Protein AF-A0A0N4ZP34-F1 (afdb_monomer_lite)

Organism: Parastrongyloides trichosuri (NCBI:txid131310)

InterPro domains:
  IPR000299 FERM domain [PS50057] (231-521)
  IPR000798 Ezrin/radixin/moesin-like [PR00661] (243-262)
  IPR000798 Ezrin/radixin/moesin-like [PR00661] (295-314)
  IPR000798 Ezrin/radixin/moesin-like [PR00661] (339-360)
  IPR000798 Ezrin/radixin/moesin-like [PR00661] (385-402)
  IPR000798 Ezrin/radixin/moesin-like [PR00661] (435-455)
  IPR000798 Ezrin/radixin/moesin-like [PR00661] (510-529)
  IPR000798 Ezrin/radixin/moesin-like [PR00661] (731-752)
  IPR000798 Ezrin/radixin/moesin-like [PR00661] (753-774)
  IPR001611 Leucine-rich repeat [PF13855] (41-97)
  IPR003591 Leucine-rich repeat, typical subtype [SM00369] (123-146)
  IPR003591 Leucine-rich repeat, typical subtype [SM00369] (170-193)
  IPR008954 Moesin tail domain superfamily [G3DSA:6.10.360.10] (696-776)
  IPR008954 Moesin tail domain superfamily [SSF48678] (694-776)
  IPR011174 Ezrin/radixin/moesin [PTHR23281] (229-678)
  IPR011259 Ezrin/radixin/moesin, C-terminal [PF00769] (702-776)
  IPR011993 PH-like domain superfamily [G3DSA:2.30.29.30] (427-522)
  IPR014352 FERM/acyl-CoA-binding protein superfamily [G3DSA:1.20.80.10] (309-425)
  IPR018979 FERM, N-terminal [PF09379] (235-295)
  IPR018980 FERM, C-terminal PH-like domain [PF09380] (436-524)

Structure (mmCIF, N/CA/C/O backbone):
data_AF-A0A0N4ZP34-F1
#
_entry.id   AF-A0A0N4ZP34-F1
#
loop_
_atom_site.group_PDB
_atom_site.id
_atom_site.type_symbol
_atom_site.label_atom_id
_atom_site.label_alt_id
_atom_site.label_comp_id
_atom_site.label_asym_id
_atom_site.label_entity_id
_atom_site.label_seq_id
_atom_site.pdbx_PDB_ins_code
_atom_site.Cartn_x
_atom_site.Cartn_y
_atom_site.Cartn_z
_atom_site.occupancy
_atom_site.B_iso_or_equiv
_atom_site.auth_seq_id
_atom_site.auth_comp_id
_atom_site.auth_asym_id
_atom_site.auth_atom_id
_atom_site.pdbx_PDB_model_num
ATOM 1 N N . MET A 1 1 ? 36.256 -18.033 -16.340 1.00 43.75 1 MET A N 1
ATOM 2 C CA . MET A 1 1 ? 35.763 -16.642 -16.475 1.00 43.75 1 MET A CA 1
ATOM 3 C C . MET A 1 1 ? 36.385 -15.673 -15.454 1.00 43.75 1 MET A C 1
ATOM 5 O O . MET A 1 1 ? 36.532 -14.510 -15.788 1.00 43.75 1 MET A O 1
ATOM 9 N N . PHE A 1 2 ? 36.836 -16.120 -14.271 1.00 51.81 2 PHE A N 1
ATOM 10 C CA . PHE A 1 2 ? 37.372 -15.289 -13.163 1.00 51.81 2 PHE A CA 1
ATOM 11 C C . PHE A 1 2 ? 38.675 -14.479 -13.408 1.00 51.81 2 PHE A C 1
ATOM 13 O O . PHE A 1 2 ? 39.303 -14.020 -12.462 1.00 51.81 2 PHE A O 1
ATOM 20 N N . LEU A 1 3 ? 39.107 -14.274 -14.656 1.00 43.53 3 LEU A N 1
ATOM 21 C CA . LEU A 1 3 ? 40.429 -13.711 -14.981 1.00 43.53 3 LEU A CA 1
ATOM 22 C C . LEU A 1 3 ? 40.516 -12.171 -14.973 1.00 43.53 3 LEU A C 1
ATOM 24 O O . LEU A 1 3 ? 41.599 -11.633 -15.184 1.00 43.53 3 LEU A O 1
ATOM 28 N N . ALA A 1 4 ? 39.414 -11.458 -14.723 1.00 48.75 4 ALA A N 1
ATOM 29 C CA . ALA A 1 4 ? 39.388 -9.990 -14.731 1.00 48.75 4 ALA A CA 1
ATOM 30 C C . ALA A 1 4 ? 39.623 -9.344 -13.347 1.00 48.75 4 ALA A C 1
ATOM 32 O O . ALA A 1 4 ? 40.175 -8.248 -13.269 1.00 48.75 4 ALA A O 1
ATOM 33 N N . ALA A 1 5 ? 39.256 -10.013 -12.248 1.00 56.16 5 ALA A N 1
ATOM 34 C CA . ALA A 1 5 ? 39.312 -9.461 -10.889 1.00 56.16 5 ALA A CA 1
ATOM 35 C C . ALA A 1 5 ? 40.720 -9.552 -10.258 1.00 56.16 5 ALA A C 1
ATOM 37 O O . ALA A 1 5 ? 40.915 -10.116 -9.184 1.00 56.16 5 ALA A O 1
ATOM 38 N N . SER A 1 6 ? 41.737 -9.015 -10.938 1.00 65.12 6 SER A N 1
ATOM 39 C CA . SER A 1 6 ? 43.090 -8.951 -10.375 1.00 65.12 6 SER A CA 1
ATOM 40 C C . SER A 1 6 ? 43.169 -7.891 -9.263 1.00 65.12 6 SER A C 1
ATOM 42 O O . SER A 1 6 ? 42.786 -6.748 -9.518 1.00 65.12 6 SER A O 1
ATOM 44 N N . PRO A 1 7 ? 43.796 -8.171 -8.101 1.00 64.62 7 PRO A N 1
ATOM 45 C CA . PRO A 1 7 ? 44.137 -7.150 -7.102 1.00 64.62 7 PRO A CA 1
ATOM 46 C C . PRO A 1 7 ? 44.979 -5.975 -7.627 1.00 64.62 7 PRO A C 1
ATOM 48 O O . PRO A 1 7 ? 45.110 -4.969 -6.941 1.00 64.62 7 PRO A O 1
ATOM 51 N N . LYS A 1 8 ? 45.582 -6.083 -8.823 1.00 69.25 8 LYS A N 1
ATOM 52 C CA . LYS A 1 8 ? 46.238 -4.945 -9.493 1.00 69.25 8 LYS A CA 1
ATOM 53 C C . LYS A 1 8 ? 45.246 -3.961 -10.120 1.00 69.25 8 LYS A C 1
ATOM 55 O O . LYS A 1 8 ? 45.557 -2.781 -10.205 1.00 69.25 8 LYS A O 1
ATOM 60 N N . LEU A 1 9 ? 44.099 -4.456 -10.588 1.00 69.12 9 LEU A N 1
ATOM 61 C CA . LEU A 1 9 ? 43.016 -3.660 -11.172 1.00 69.12 9 LEU A CA 1
ATOM 62 C C . LEU A 1 9 ? 42.069 -3.132 -10.087 1.00 69.12 9 LEU A C 1
ATOM 64 O O . LEU A 1 9 ? 41.572 -2.018 -10.206 1.00 69.12 9 LEU A O 1
ATOM 68 N N . TYR A 1 10 ? 41.871 -3.906 -9.015 1.00 76.00 10 TYR A N 1
ATOM 69 C CA . TYR A 1 10 ? 40.943 -3.588 -7.926 1.00 76.00 10 TYR A CA 1
ATOM 70 C C . TYR A 1 10 ? 41.628 -3.667 -6.546 1.00 76.00 10 TYR A C 1
ATOM 72 O O . TYR A 1 10 ? 41.253 -4.488 -5.709 1.00 76.00 10 TYR A O 1
ATOM 80 N N . PRO A 1 11 ? 42.648 -2.829 -6.271 1.00 75.75 11 PRO A N 1
ATOM 81 C CA . PRO A 1 11 ? 43.475 -2.930 -5.064 1.00 75.75 11 PRO A CA 1
ATOM 82 C C . PRO A 1 11 ? 42.731 -2.650 -3.752 1.00 75.75 11 PRO A C 1
ATOM 84 O O . PRO A 1 11 ? 43.299 -2.895 -2.686 1.00 75.75 11 PRO A O 1
ATOM 87 N N . ASP A 1 12 ? 41.501 -2.136 -3.816 1.00 83.56 12 ASP A N 1
ATOM 88 C CA . ASP A 1 12 ? 40.641 -1.773 -2.683 1.00 83.56 12 ASP A CA 1
ATOM 89 C C . ASP A 1 12 ? 39.384 -2.650 -2.546 1.00 83.56 12 ASP A C 1
ATOM 91 O O . ASP A 1 12 ? 38.596 -2.422 -1.637 1.00 83.56 12 ASP A O 1
ATOM 95 N N . LEU A 1 13 ? 39.203 -3.671 -3.397 1.00 83.69 13 LEU A N 1
ATOM 96 C CA . LEU A 1 13 ? 38.041 -4.565 -3.327 1.00 83.69 13 LEU A CA 1
ATOM 97 C C . LEU A 1 13 ? 38.031 -5.360 -2.004 1.00 83.69 13 LEU A C 1
ATOM 99 O O . LEU A 1 13 ? 38.953 -6.135 -1.715 1.00 83.69 13 LEU A O 1
ATOM 103 N N . ASP A 1 14 ? 36.971 -5.156 -1.221 1.00 89.94 14 ASP A N 1
ATOM 104 C CA . ASP A 1 14 ? 36.703 -5.781 0.080 1.00 89.94 14 ASP A CA 1
ATOM 105 C C . ASP A 1 14 ? 35.583 -6.842 0.022 1.00 89.94 14 ASP A C 1
ATOM 107 O O . ASP A 1 14 ? 35.604 -7.818 0.772 1.00 89.94 14 ASP A O 1
ATOM 111 N N . THR A 1 15 ? 34.674 -6.701 -0.940 1.00 91.00 15 THR A N 1
ATOM 112 C CA . THR A 1 15 ? 33.437 -7.472 -1.079 1.00 91.00 15 THR A CA 1
ATOM 113 C C . THR A 1 15 ? 33.384 -8.129 -2.456 1.00 91.00 15 THR A C 1
ATOM 115 O O . THR A 1 15 ? 33.534 -7.455 -3.472 1.00 91.00 15 THR A O 1
ATOM 118 N N . MET A 1 16 ? 33.155 -9.442 -2.517 1.00 88.44 16 MET A N 1
ATOM 119 C CA . MET A 1 16 ? 32.970 -10.177 -3.773 1.00 88.44 16 MET A CA 1
ATOM 120 C C . MET A 1 16 ? 31.678 -10.988 -3.721 1.00 88.44 16 MET A C 1
ATOM 122 O O . MET A 1 16 ? 31.611 -12.019 -3.051 1.00 88.44 16 MET A O 1
ATOM 126 N N . GLU A 1 17 ? 30.671 -10.539 -4.467 1.00 90.69 17 GLU A N 1
ATOM 127 C CA . GLU A 1 17 ? 29.403 -11.246 -4.633 1.00 90.69 17 GLU A CA 1
ATOM 128 C C . GLU A 1 17 ? 29.284 -11.793 -6.053 1.00 90.69 17 GLU A C 1
ATOM 130 O O . GLU A 1 17 ? 29.385 -11.061 -7.037 1.00 90.69 17 GLU A O 1
ATOM 135 N N . ILE A 1 18 ? 29.097 -13.104 -6.159 1.00 87.06 18 ILE A N 1
ATOM 136 C CA . ILE A 1 18 ? 28.923 -13.822 -7.417 1.00 87.06 18 ILE A CA 1
ATOM 137 C C . ILE A 1 18 ? 27.814 -14.823 -7.141 1.00 87.06 18 ILE A C 1
ATOM 139 O O . ILE A 1 18 ? 28.070 -15.822 -6.485 1.00 87.06 18 ILE A O 1
ATOM 143 N N . THR A 1 19 ? 26.582 -14.562 -7.566 1.00 90.56 19 THR A N 1
ATOM 144 C CA . THR A 1 19 ? 25.428 -15.419 -7.244 1.00 90.56 19 THR A CA 1
ATOM 145 C C . THR A 1 19 ? 24.550 -15.655 -8.470 1.00 90.56 19 THR A C 1
ATOM 147 O O . THR A 1 19 ? 24.553 -14.856 -9.406 1.00 90.56 19 THR A O 1
ATOM 150 N N . GLY A 1 20 ? 23.836 -16.784 -8.501 1.00 86.56 20 GLY A N 1
ATOM 151 C CA . GLY A 1 20 ? 22.934 -17.147 -9.602 1.00 86.56 20 GLY A CA 1
ATOM 152 C C . GLY A 1 20 ? 23.622 -17.712 -10.853 1.00 86.56 20 GLY A C 1
ATOM 153 O O . GLY A 1 20 ? 23.055 -17.620 -11.939 1.00 86.56 20 GLY A O 1
ATOM 154 N N . ASN A 1 21 ? 24.836 -18.264 -10.736 1.00 88.88 21 ASN A N 1
ATOM 155 C CA . ASN A 1 21 ? 25.608 -18.791 -11.872 1.00 88.88 21 ASN A CA 1
ATOM 156 C C . ASN A 1 21 ? 25.681 -20.330 -11.851 1.00 88.88 21 ASN A C 1
ATOM 158 O O . ASN A 1 21 ? 25.075 -20.997 -11.022 1.00 88.88 21 ASN A O 1
ATOM 162 N N . ASN A 1 22 ? 26.458 -20.911 -12.766 1.00 86.75 22 ASN A N 1
ATOM 163 C CA . ASN A 1 22 ? 26.770 -22.341 -12.785 1.00 86.75 22 ASN A CA 1
ATOM 164 C C . ASN A 1 22 ? 28.296 -22.524 -12.726 1.00 86.75 22 ASN A C 1
ATOM 166 O O . ASN A 1 22 ? 28.954 -22.678 -13.754 1.00 86.75 22 ASN A O 1
ATOM 170 N N . ILE A 1 23 ? 28.864 -22.386 -11.523 1.00 86.12 23 ILE A N 1
ATOM 171 C CA . ILE A 1 23 ? 30.314 -22.433 -11.278 1.00 86.12 23 ILE A CA 1
ATOM 172 C C . ILE A 1 23 ? 30.816 -23.884 -11.237 1.00 86.12 23 ILE A C 1
ATOM 174 O O . ILE A 1 23 ? 31.867 -24.173 -11.805 1.00 86.12 23 ILE A O 1
ATOM 178 N N . GLY A 1 24 ? 30.063 -24.796 -10.612 1.00 86.56 24 GLY A N 1
ATOM 179 C CA . GLY A 1 24 ? 30.398 -26.222 -10.563 1.00 86.56 24 GLY A CA 1
ATOM 180 C C . GLY A 1 24 ? 31.524 -26.582 -9.583 1.00 86.56 24 GLY A C 1
ATOM 181 O O . GLY A 1 24 ? 31.517 -26.185 -8.419 1.00 86.56 24 GLY A O 1
ATOM 182 N N . ASP A 1 25 ? 32.472 -27.403 -10.028 1.00 87.12 25 ASP A N 1
ATOM 183 C CA . ASP A 1 25 ? 33.534 -27.956 -9.178 1.00 87.12 25 ASP A CA 1
ATOM 184 C C . ASP A 1 25 ? 34.662 -26.929 -8.950 1.00 87.12 25 ASP A C 1
ATOM 186 O O . ASP A 1 25 ? 35.302 -26.485 -9.904 1.00 87.12 25 ASP A O 1
ATOM 190 N N . LEU A 1 26 ? 34.925 -26.567 -7.686 1.00 86.00 26 LEU A N 1
ATOM 191 C CA . LEU A 1 26 ? 36.011 -25.657 -7.298 1.00 86.00 26 LEU A CA 1
ATOM 192 C C . LEU A 1 26 ? 37.247 -26.377 -6.727 1.00 86.00 26 LEU A C 1
ATOM 194 O O . LEU A 1 26 ? 38.179 -25.710 -6.270 1.00 86.00 26 LEU A O 1
ATOM 198 N N . SER A 1 27 ? 37.281 -27.713 -6.708 1.00 79.19 27 SER A N 1
ATOM 199 C CA . SER A 1 27 ? 38.282 -28.489 -5.958 1.00 79.19 27 SER A CA 1
ATOM 200 C C . SER A 1 27 ? 39.721 -28.324 -6.458 1.00 79.19 27 SER A C 1
ATOM 202 O O . SER A 1 27 ? 40.644 -28.250 -5.642 1.00 79.19 27 SER A O 1
ATOM 204 N N . GLU A 1 28 ? 39.911 -28.185 -7.771 1.00 71.25 28 GLU A N 1
ATOM 205 C CA . GLU A 1 28 ? 41.223 -27.963 -8.398 1.00 71.25 28 GLU A CA 1
ATOM 206 C C . GLU A 1 28 ? 41.508 -26.487 -8.727 1.00 71.25 28 GLU A C 1
ATOM 208 O O . GLU A 1 28 ? 42.633 -26.135 -9.082 1.00 71.25 28 GLU A O 1
ATOM 213 N N . THR A 1 29 ? 40.523 -25.595 -8.583 1.00 65.94 29 THR A N 1
ATOM 214 C CA . THR A 1 29 ? 40.664 -24.177 -8.940 1.00 65.94 29 THR A CA 1
ATOM 215 C C . THR A 1 29 ? 40.916 -23.304 -7.716 1.00 65.94 29 THR A C 1
ATOM 217 O O . THR A 1 29 ? 40.044 -23.154 -6.860 1.00 65.94 29 THR A O 1
ATOM 220 N N . SER A 1 30 ? 42.056 -22.613 -7.678 1.00 66.38 30 SER A N 1
ATOM 221 C CA . SER A 1 30 ? 42.115 -21.316 -6.996 1.00 66.38 30 SER A CA 1
ATOM 222 C C . SER A 1 30 ? 41.363 -20.297 -7.854 1.00 66.38 30 SER A C 1
ATOM 224 O O . SER A 1 30 ? 41.614 -20.216 -9.060 1.00 66.38 30 SER A O 1
ATOM 226 N N . PHE A 1 31 ? 40.490 -19.480 -7.252 1.00 64.75 31 PHE A N 1
ATOM 227 C CA . PHE A 1 31 ? 39.805 -18.387 -7.965 1.00 64.75 31 PHE A CA 1
ATOM 228 C C . PHE A 1 31 ? 40.791 -17.434 -8.679 1.00 64.75 31 PHE A C 1
ATOM 230 O O . PHE A 1 31 ? 40.413 -16.799 -9.662 1.00 64.75 31 PHE A O 1
ATOM 237 N N . PHE A 1 32 ? 42.060 -17.387 -8.240 1.00 61.97 32 PHE A N 1
ATOM 238 C CA . PHE A 1 32 ? 43.139 -16.573 -8.816 1.00 61.97 32 PHE A CA 1
ATOM 239 C C . PHE A 1 32 ? 44.441 -17.364 -9.055 1.00 61.97 32 PHE A C 1
ATOM 241 O O . PHE A 1 32 ? 45.529 -16.899 -8.713 1.00 61.97 32 PHE A O 1
ATOM 248 N N . ASP A 1 33 ? 44.366 -18.567 -9.635 1.00 52.56 33 ASP A N 1
ATOM 249 C CA . ASP A 1 33 ? 45.546 -19.441 -9.820 1.00 52.56 33 ASP A CA 1
ATOM 250 C C . ASP A 1 33 ? 46.677 -18.833 -10.688 1.00 52.56 33 ASP A C 1
ATOM 252 O O . ASP A 1 33 ? 47.825 -19.276 -10.656 1.00 52.56 33 ASP A O 1
ATOM 256 N N . GLN A 1 34 ? 46.403 -17.750 -11.425 1.00 55.19 34 GLN A N 1
ATOM 257 C CA . GLN A 1 34 ? 47.429 -17.016 -12.166 1.00 55.19 34 GLN A CA 1
ATOM 258 C C . GLN A 1 34 ? 48.348 -16.201 -11.234 1.00 55.19 34 GLN A C 1
ATOM 260 O O . GLN A 1 34 ? 48.063 -15.058 -10.876 1.00 55.19 34 GLN A O 1
ATOM 265 N N . ASN A 1 35 ? 49.529 -16.767 -10.958 1.00 57.03 35 ASN A N 1
ATOM 266 C CA . ASN A 1 35 ? 50.700 -16.133 -10.326 1.00 57.03 35 ASN A CA 1
ATOM 267 C C . ASN A 1 35 ? 50.653 -15.931 -8.798 1.00 57.03 35 ASN A C 1
ATOM 269 O O . ASN A 1 35 ? 51.283 -15.003 -8.291 1.00 57.03 35 ASN A O 1
ATOM 273 N N . ASN A 1 36 ? 49.978 -16.814 -8.048 1.00 60.75 36 ASN A N 1
ATOM 274 C CA . ASN A 1 36 ? 50.024 -16.831 -6.570 1.00 60.75 36 ASN A CA 1
ATOM 275 C C . ASN A 1 36 ? 49.513 -15.515 -5.925 1.00 60.75 36 ASN A C 1
ATOM 277 O O . ASN A 1 36 ? 49.939 -15.110 -4.840 1.00 60.75 36 ASN A O 1
ATOM 281 N N . ILE A 1 37 ? 48.618 -14.822 -6.636 1.00 67.75 37 ILE A N 1
ATOM 282 C CA . ILE A 1 37 ? 48.111 -13.492 -6.297 1.00 67.75 37 ILE A CA 1
ATOM 283 C C . ILE A 1 37 ? 47.004 -13.611 -5.234 1.00 67.75 37 ILE A C 1
ATOM 285 O O . ILE A 1 37 ? 46.112 -14.448 -5.351 1.00 67.75 37 ILE A O 1
ATOM 289 N N . ARG A 1 38 ? 47.047 -12.769 -4.188 1.00 76.19 38 ARG A N 1
ATOM 290 C CA . ARG A 1 38 ? 46.101 -12.812 -3.055 1.00 76.19 38 ARG A CA 1
ATOM 291 C C . ARG A 1 38 ? 45.375 -11.485 -2.849 1.00 76.19 38 ARG A C 1
ATOM 293 O O . ARG A 1 38 ? 46.015 -10.437 -2.772 1.00 76.19 38 ARG A O 1
ATOM 300 N N . HIS A 1 39 ? 44.058 -11.541 -2.673 1.00 78.38 39 HIS A N 1
ATOM 301 C CA . HIS A 1 39 ? 43.212 -10.389 -2.369 1.00 78.38 39 HIS A CA 1
ATOM 302 C C . HIS A 1 39 ? 43.225 -10.094 -0.860 1.00 78.38 39 HIS A C 1
ATOM 304 O O . HIS A 1 39 ? 42.305 -10.428 -0.120 1.00 78.38 39 HIS A O 1
ATOM 310 N N . ILE A 1 40 ? 44.310 -9.485 -0.370 1.00 82.19 40 ILE A N 1
ATOM 311 C CA . ILE A 1 40 ? 44.549 -9.282 1.075 1.00 82.19 40 ILE A CA 1
ATOM 312 C C . ILE A 1 40 ? 43.603 -8.280 1.764 1.00 82.19 40 ILE A C 1
ATOM 314 O O . ILE A 1 40 ? 43.702 -8.104 2.978 1.00 82.19 40 ILE A O 1
ATOM 318 N N . LYS A 1 41 ? 42.731 -7.598 1.015 1.00 85.19 41 LYS A N 1
ATOM 319 C CA . LYS A 1 41 ? 41.678 -6.720 1.553 1.00 85.19 41 LYS A CA 1
ATOM 320 C C . LYS A 1 41 ? 40.278 -7.335 1.506 1.00 85.19 41 LYS A C 1
ATOM 322 O O . LYS A 1 41 ? 39.380 -6.753 2.091 1.00 85.19 41 LYS A O 1
ATOM 327 N N . LEU A 1 42 ? 40.098 -8.486 0.850 1.00 88.25 42 LEU A N 1
ATOM 328 C CA . LEU A 1 42 ? 38.776 -9.087 0.709 1.00 88.25 42 LEU A CA 1
ATOM 329 C C . LEU A 1 42 ? 38.324 -9.710 2.037 1.00 88.25 42 LEU A C 1
ATOM 331 O O . LEU A 1 42 ? 38.981 -10.626 2.539 1.00 88.25 42 LEU A O 1
ATOM 335 N N . THR A 1 43 ? 37.224 -9.199 2.584 1.00 93.31 43 THR A N 1
ATOM 336 C CA . THR A 1 43 ? 36.616 -9.596 3.861 1.00 93.31 43 THR A CA 1
ATOM 337 C C . THR A 1 43 ? 35.274 -10.300 3.671 1.00 93.31 43 THR A C 1
ATOM 339 O O . THR A 1 43 ? 34.954 -11.170 4.478 1.00 93.31 43 THR A O 1
ATOM 342 N N . LEU A 1 44 ? 34.512 -10.010 2.610 1.00 94.69 44 LEU A N 1
ATOM 343 C CA . LEU A 1 44 ? 33.248 -10.693 2.310 1.00 94.69 44 LEU A CA 1
ATOM 344 C C . LEU A 1 44 ? 33.322 -11.436 0.975 1.00 94.69 44 LEU A C 1
ATOM 346 O O . LEU A 1 44 ? 33.650 -10.859 -0.061 1.00 94.69 44 LEU A O 1
ATOM 350 N N . VAL A 1 45 ? 32.972 -12.722 1.004 1.00 92.31 45 VAL A N 1
ATOM 351 C CA . VAL A 1 45 ? 32.797 -13.569 -0.179 1.00 92.31 45 VAL A CA 1
ATOM 352 C C . VAL A 1 45 ? 31.409 -14.199 -0.135 1.00 92.31 45 VAL A C 1
ATOM 354 O O . VAL A 1 45 ? 31.111 -15.010 0.740 1.00 92.31 45 VAL A O 1
ATOM 357 N N . ASN A 1 46 ? 30.570 -13.865 -1.109 1.00 93.75 46 ASN A N 1
ATOM 358 C CA . ASN A 1 46 ? 29.267 -14.484 -1.306 1.00 93.75 46 ASN A CA 1
ATOM 359 C C . ASN A 1 46 ? 29.263 -15.227 -2.643 1.00 93.75 46 ASN A C 1
ATOM 361 O O . ASN A 1 46 ? 29.244 -14.605 -3.704 1.00 93.75 46 ASN A O 1
ATOM 365 N N . ILE A 1 47 ? 29.302 -16.559 -2.578 1.00 92.19 47 ILE A N 1
ATOM 366 C CA . ILE A 1 47 ? 29.218 -17.453 -3.741 1.00 92.19 47 ILE A CA 1
ATOM 367 C C . ILE A 1 47 ? 28.009 -18.396 -3.635 1.00 92.19 47 ILE A C 1
ATOM 369 O O . ILE A 1 47 ? 28.045 -19.559 -4.051 1.00 92.19 47 ILE A O 1
ATOM 373 N N . SER A 1 48 ? 26.914 -17.870 -3.093 1.00 94.69 48 SER A N 1
ATOM 374 C CA . SER A 1 48 ? 25.622 -18.552 -3.002 1.00 94.69 48 SER A CA 1
ATOM 375 C C . SER A 1 48 ? 24.966 -18.783 -4.372 1.00 94.69 48 SER A C 1
ATOM 377 O O . SER A 1 48 ? 25.182 -18.013 -5.306 1.00 94.69 48 SER A O 1
ATOM 379 N N . SER A 1 49 ? 24.106 -19.797 -4.489 1.00 94.75 49 SER A N 1
ATOM 380 C CA . SER A 1 49 ? 23.298 -20.061 -5.694 1.00 94.75 49 SER A CA 1
ATOM 381 C C . SER A 1 49 ? 24.137 -20.253 -6.965 1.00 94.75 49 SER A C 1
ATOM 383 O O . SER A 1 49 ? 23.867 -19.618 -7.981 1.00 94.75 49 SER A O 1
ATOM 385 N N . ASN A 1 50 ? 25.185 -21.083 -6.911 1.00 92.06 50 ASN A N 1
ATOM 386 C CA . ASN A 1 50 ? 26.147 -21.249 -8.011 1.00 92.06 50 ASN A CA 1
ATOM 387 C C . ASN A 1 50 ? 26.343 -22.695 -8.495 1.00 92.06 50 ASN A C 1
ATOM 389 O O . ASN A 1 50 ? 27.286 -22.964 -9.247 1.00 92.06 50 ASN A O 1
ATOM 393 N N . HIS A 1 51 ? 25.509 -23.634 -8.038 1.00 92.50 51 HIS A N 1
ATOM 394 C CA . HIS A 1 51 ? 25.677 -25.075 -8.269 1.00 92.50 51 HIS A CA 1
ATOM 395 C C . HIS A 1 51 ? 27.089 -25.582 -7.914 1.00 92.50 51 HIS A C 1
ATOM 397 O O . HIS A 1 51 ? 27.648 -26.430 -8.608 1.00 92.50 51 HIS A O 1
ATOM 403 N N . ILE A 1 52 ? 27.701 -25.046 -6.848 1.00 93.19 52 ILE A N 1
ATOM 404 C CA . ILE A 1 52 ? 29.037 -25.477 -6.421 1.00 93.19 52 ILE A CA 1
ATOM 405 C C . ILE A 1 52 ? 28.961 -26.921 -5.931 1.00 93.19 52 ILE A C 1
ATOM 407 O O . ILE A 1 52 ? 28.199 -27.211 -5.009 1.00 93.19 52 ILE A O 1
ATOM 411 N N . THR A 1 53 ? 29.755 -27.811 -6.530 1.00 93.69 53 THR A N 1
ATOM 412 C CA . THR A 1 53 ? 29.727 -29.254 -6.236 1.00 93.69 53 THR A CA 1
ATOM 413 C C . THR A 1 53 ? 30.873 -29.726 -5.348 1.00 93.69 53 THR A C 1
ATOM 415 O O . THR A 1 53 ? 30.721 -30.726 -4.651 1.00 93.69 53 THR A O 1
ATOM 418 N N . ALA A 1 54 ? 32.005 -29.022 -5.305 1.00 91.75 54 ALA A N 1
ATOM 419 C CA . ALA A 1 54 ? 33.100 -29.356 -4.397 1.00 91.75 54 ALA A CA 1
ATOM 420 C C . ALA A 1 54 ? 33.956 -28.139 -4.036 1.00 91.75 54 ALA A C 1
ATOM 422 O O . ALA A 1 54 ? 34.061 -27.205 -4.827 1.00 91.75 54 ALA A O 1
ATOM 423 N N . ILE A 1 55 ? 34.595 -28.171 -2.860 1.00 90.06 55 ILE A N 1
ATOM 424 C CA . ILE A 1 55 ? 35.513 -27.124 -2.367 1.00 90.06 55 ILE A CA 1
ATOM 425 C C . ILE A 1 55 ? 36.860 -27.760 -2.015 1.00 90.06 55 ILE A C 1
ATOM 427 O O . ILE A 1 55 ? 36.921 -28.700 -1.227 1.00 90.06 55 ILE A O 1
ATOM 431 N N . GLY A 1 56 ? 37.956 -27.260 -2.581 1.00 84.94 56 GLY A N 1
ATOM 432 C CA . GLY A 1 56 ? 39.297 -27.818 -2.411 1.00 84.94 56 GLY A CA 1
ATOM 433 C C . GLY A 1 56 ? 40.206 -26.995 -1.502 1.00 84.94 56 GLY A C 1
ATOM 434 O O . GLY A 1 56 ? 39.960 -25.827 -1.214 1.00 84.94 56 GLY A O 1
ATOM 435 N N . HIS A 1 57 ? 41.337 -27.593 -1.120 1.00 81.69 57 HIS A N 1
ATOM 436 C CA . HIS A 1 57 ? 42.369 -26.950 -0.295 1.00 81.69 57 HIS A CA 1
ATOM 437 C C . HIS A 1 57 ? 42.966 -25.673 -0.921 1.00 81.69 57 HIS A C 1
ATOM 439 O O . HIS A 1 57 ? 43.496 -24.822 -0.210 1.00 81.69 57 HIS A O 1
ATOM 445 N N . LYS A 1 58 ? 42.890 -25.527 -2.255 1.00 76.62 58 LYS A N 1
ATOM 446 C CA . LYS A 1 58 ? 43.370 -24.341 -2.987 1.00 76.62 58 LYS A CA 1
ATOM 447 C C . LYS A 1 58 ? 42.323 -23.247 -3.154 1.00 76.62 58 LYS A C 1
ATOM 449 O O . LYS A 1 58 ? 42.708 -22.098 -3.368 1.00 76.62 58 LYS A O 1
ATOM 454 N N . THR A 1 59 ? 41.035 -23.581 -3.059 1.00 77.44 59 THR A N 1
ATOM 455 C CA . THR A 1 59 ? 39.928 -22.714 -3.484 1.00 77.44 59 THR A CA 1
ATOM 456 C C . THR A 1 59 ? 39.992 -21.336 -2.830 1.00 77.44 59 THR A C 1
ATOM 458 O O . THR A 1 59 ? 39.846 -20.324 -3.511 1.00 77.44 59 THR A O 1
ATOM 461 N N . LEU A 1 60 ? 40.300 -21.282 -1.531 1.00 80.31 60 LEU A N 1
ATOM 462 C CA . LEU A 1 60 ? 40.294 -20.042 -0.751 1.00 80.31 60 LEU A CA 1
ATOM 463 C C . LEU A 1 60 ? 41.690 -19.468 -0.448 1.00 80.31 60 LEU A C 1
ATOM 465 O O . LEU A 1 60 ? 41.795 -18.456 0.243 1.00 80.31 60 LEU A O 1
ATOM 469 N N . ILE A 1 61 ? 42.778 -20.041 -0.983 1.00 80.44 61 ILE A N 1
ATOM 470 C CA . ILE A 1 61 ? 44.149 -19.526 -0.754 1.00 80.44 61 ILE A CA 1
ATOM 471 C C . ILE A 1 61 ? 44.306 -18.081 -1.266 1.00 80.44 61 ILE A C 1
ATOM 473 O O . ILE A 1 61 ? 45.062 -17.289 -0.694 1.00 80.44 61 ILE A O 1
ATOM 477 N N . GLY A 1 62 ? 43.561 -17.721 -2.318 1.00 76.12 62 GLY A N 1
ATOM 478 C CA . GLY A 1 62 ? 43.508 -16.365 -2.866 1.00 76.12 62 GLY A CA 1
ATOM 479 C C . GLY A 1 62 ? 42.907 -15.318 -1.920 1.00 76.12 62 GLY A C 1
ATOM 480 O O . GLY A 1 62 ? 43.183 -14.133 -2.099 1.00 76.12 62 GLY A O 1
ATOM 481 N N . PHE A 1 63 ? 42.151 -15.723 -0.892 1.00 84.62 63 PHE A N 1
ATOM 482 C CA . PHE A 1 63 ? 41.406 -14.829 0.002 1.00 84.62 63 PHE A CA 1
ATOM 483 C C . PHE A 1 63 ? 41.757 -15.087 1.487 1.00 84.62 63 PHE A C 1
ATOM 485 O O . PHE A 1 63 ? 40.976 -15.672 2.241 1.00 84.62 63 PHE A O 1
ATOM 492 N N . PRO A 1 64 ? 42.952 -14.674 1.951 1.00 84.94 64 PRO A N 1
ATOM 493 C CA . PRO A 1 64 ? 43.433 -15.003 3.297 1.00 84.94 64 PRO A CA 1
ATOM 494 C C . PRO A 1 64 ? 42.782 -14.187 4.431 1.00 84.94 64 PRO A C 1
ATOM 496 O O . PRO A 1 64 ? 43.050 -14.473 5.593 1.00 84.94 64 PRO A O 1
ATOM 499 N N . ARG A 1 65 ? 41.981 -13.157 4.116 1.00 89.31 65 ARG A N 1
ATOM 500 C CA . ARG A 1 65 ? 41.356 -12.237 5.089 1.00 89.31 65 ARG A CA 1
ATOM 501 C C . ARG A 1 65 ? 39.823 -12.294 5.130 1.00 89.31 65 ARG A C 1
ATOM 503 O O . ARG A 1 65 ? 39.213 -11.420 5.734 1.00 89.31 65 ARG A O 1
ATOM 510 N N . VAL A 1 66 ? 39.207 -13.306 4.515 1.00 92.44 66 VAL A N 1
ATOM 511 C CA . VAL A 1 66 ? 37.742 -13.444 4.519 1.00 92.44 66 VAL A CA 1
ATOM 512 C C . VAL A 1 66 ? 37.239 -13.592 5.950 1.00 92.44 66 VAL A C 1
ATOM 514 O O . VAL A 1 66 ? 37.669 -14.489 6.672 1.00 92.44 66 VAL A O 1
ATOM 517 N N . GLU A 1 67 ? 36.321 -12.707 6.315 1.00 95.81 67 GLU A N 1
ATOM 518 C CA . GLU A 1 67 ? 35.581 -12.683 7.571 1.00 95.81 67 GLU A CA 1
ATOM 519 C C . GLU A 1 67 ? 34.166 -13.256 7.393 1.00 95.81 67 GLU A C 1
ATOM 521 O O . GLU A 1 67 ? 33.662 -13.937 8.281 1.00 95.81 67 GLU A O 1
ATOM 526 N N . TYR A 1 68 ? 33.537 -13.045 6.236 1.00 97.00 68 TYR A N 1
ATOM 527 C CA . TYR A 1 68 ? 32.171 -13.485 5.948 1.00 97.00 68 TYR A CA 1
ATOM 528 C C . TYR A 1 68 ? 32.165 -14.345 4.684 1.00 97.00 68 TYR A C 1
ATOM 530 O O . TYR A 1 68 ? 32.523 -13.857 3.610 1.00 97.00 68 TYR A O 1
ATOM 538 N N . PHE A 1 69 ? 31.774 -15.616 4.803 1.00 95.38 69 PHE A N 1
ATOM 539 C CA . PHE A 1 69 ? 31.744 -16.552 3.679 1.00 95.38 69 PHE A CA 1
ATOM 540 C C . PHE A 1 69 ? 30.376 -17.228 3.538 1.00 95.38 69 PHE A C 1
ATOM 542 O O . PHE A 1 69 ? 29.959 -18.004 4.400 1.00 95.38 69 PHE A O 1
ATOM 549 N N . TYR A 1 70 ? 29.690 -16.935 2.431 1.00 96.88 70 TYR A N 1
ATOM 550 C CA . TYR A 1 70 ? 28.352 -17.445 2.129 1.00 96.88 70 TYR A CA 1
ATOM 551 C C . TYR A 1 70 ? 28.397 -18.440 0.961 1.00 96.88 70 TYR A C 1
ATOM 553 O O . TYR A 1 70 ? 28.826 -18.112 -0.148 1.00 96.88 70 TYR A O 1
ATOM 561 N N . LEU A 1 71 ? 27.931 -19.658 1.237 1.00 94.25 71 LEU A N 1
ATOM 562 C CA . LEU A 1 71 ? 27.874 -20.831 0.360 1.00 94.25 71 LEU A CA 1
ATOM 563 C C . LEU A 1 71 ? 26.431 -21.336 0.164 1.00 94.25 71 LEU A C 1
ATOM 565 O O . LEU A 1 71 ? 26.233 -22.469 -0.278 1.00 94.25 71 LEU A O 1
ATOM 569 N N . THR A 1 72 ? 25.421 -20.530 0.493 1.00 96.25 72 THR A N 1
ATOM 570 C CA . THR A 1 72 ? 24.014 -20.969 0.515 1.00 96.25 72 THR A CA 1
ATOM 571 C C . THR A 1 72 ? 23.500 -21.414 -0.857 1.00 96.25 72 THR A C 1
ATOM 573 O O . THR A 1 72 ? 23.976 -20.938 -1.886 1.00 96.25 72 THR A O 1
ATOM 576 N N . ASN A 1 73 ? 22.508 -22.309 -0.893 1.00 96.31 73 ASN A N 1
ATOM 577 C CA . ASN A 1 73 ? 21.876 -22.790 -2.134 1.00 96.31 73 ASN A CA 1
ATOM 578 C C . ASN A 1 73 ? 22.882 -23.359 -3.161 1.00 96.31 73 ASN A C 1
ATOM 580 O O . ASN A 1 73 ? 22.930 -22.944 -4.318 1.00 96.31 73 ASN A O 1
ATOM 584 N N . ASN A 1 74 ? 23.708 -24.309 -2.734 1.00 95.81 74 ASN A N 1
ATOM 585 C CA . ASN A 1 74 ? 24.695 -25.007 -3.565 1.00 95.81 74 ASN A CA 1
ATOM 586 C C . ASN A 1 74 ? 24.503 -26.534 -3.462 1.00 95.81 74 ASN A C 1
ATOM 588 O O . ASN A 1 74 ? 23.577 -27.013 -2.812 1.00 95.81 74 ASN A O 1
ATOM 592 N N . GLU A 1 75 ? 25.345 -27.314 -4.143 1.00 95.31 75 GLU A N 1
ATOM 593 C CA . GLU A 1 75 ? 25.215 -28.773 -4.249 1.00 95.31 75 GLU A CA 1
ATOM 594 C C . GLU A 1 75 ? 26.501 -29.486 -3.802 1.00 95.31 75 GLU A C 1
ATOM 596 O O . GLU A 1 75 ? 26.934 -30.457 -4.428 1.00 95.31 75 GLU A O 1
ATOM 601 N N . ILE A 1 76 ? 27.129 -29.003 -2.723 1.00 96.19 76 ILE A N 1
ATOM 602 C CA . ILE A 1 76 ? 28.458 -29.445 -2.291 1.00 96.19 76 ILE A CA 1
ATOM 603 C C . ILE A 1 76 ? 28.389 -30.923 -1.890 1.00 96.19 76 ILE A C 1
ATOM 605 O O . ILE A 1 76 ? 27.713 -31.298 -0.932 1.00 96.19 76 ILE A O 1
ATOM 609 N N . SER A 1 77 ? 29.082 -31.768 -2.649 1.00 94.88 77 SER A N 1
ATOM 610 C CA . SER A 1 77 ? 29.154 -33.220 -2.476 1.00 94.88 77 SER A CA 1
ATOM 611 C C . SER A 1 77 ? 30.529 -33.700 -2.005 1.00 94.88 77 SER A C 1
ATOM 613 O O . SER A 1 77 ? 30.666 -34.848 -1.592 1.00 94.88 77 SER A O 1
ATOM 615 N N . LYS A 1 78 ? 31.556 -32.840 -2.056 1.00 92.75 78 LYS A N 1
ATOM 616 C CA . LYS A 1 78 ? 32.936 -33.188 -1.693 1.00 92.75 78 LYS A CA 1
ATOM 617 C C . LYS A 1 78 ? 33.710 -31.985 -1.153 1.00 92.75 78 LYS A C 1
ATOM 619 O O . LYS A 1 78 ? 33.607 -30.877 -1.676 1.00 92.75 78 LYS A O 1
ATOM 624 N N . VAL A 1 79 ? 34.560 -32.226 -0.158 1.00 92.81 79 VAL A N 1
ATOM 625 C CA . VAL A 1 79 ? 35.560 -31.263 0.329 1.00 92.81 79 VAL A CA 1
ATOM 626 C C . VAL A 1 79 ? 36.975 -31.843 0.220 1.00 92.81 79 VAL A C 1
ATOM 628 O O . VAL A 1 79 ? 37.161 -33.060 0.225 1.00 92.81 79 VAL A O 1
ATOM 631 N N . GLY A 1 80 ? 37.976 -30.977 0.044 1.00 86.69 80 GLY A N 1
ATOM 632 C CA . GLY A 1 80 ? 39.397 -31.336 0.105 1.00 86.69 80 GLY A CA 1
ATOM 633 C C . GLY A 1 80 ? 39.922 -31.447 1.542 1.00 86.69 80 GLY A C 1
ATOM 634 O O . GLY A 1 80 ? 39.178 -31.244 2.493 1.00 86.69 80 GLY A O 1
ATOM 635 N N . ASP A 1 81 ? 41.217 -31.730 1.706 1.00 86.69 81 ASP A N 1
ATOM 636 C CA . ASP A 1 81 ? 41.879 -31.708 3.023 1.00 86.69 81 ASP A CA 1
ATOM 637 C C . ASP A 1 81 ? 42.148 -30.255 3.459 1.00 86.69 81 ASP A C 1
ATOM 639 O O . ASP A 1 81 ? 42.825 -29.512 2.746 1.00 86.69 81 ASP A O 1
ATOM 643 N N . GLY A 1 82 ? 41.595 -29.825 4.598 1.00 87.12 82 GLY A N 1
ATOM 644 C CA . GLY A 1 82 ? 41.749 -28.462 5.122 1.00 87.12 82 GLY A CA 1
ATOM 645 C C . GLY A 1 82 ? 41.256 -27.333 4.201 1.00 87.12 82 GLY A C 1
ATOM 646 O O . GLY A 1 82 ? 42.011 -26.384 3.973 1.00 87.12 82 GLY A O 1
ATOM 647 N N . PRO A 1 83 ? 40.006 -27.359 3.692 1.00 89.06 83 PRO A N 1
ATOM 648 C CA . PRO A 1 83 ? 39.513 -26.376 2.717 1.00 89.06 83 PRO A CA 1
ATOM 649 C C . PRO A 1 83 ? 39.446 -24.945 3.276 1.00 89.06 83 PRO A C 1
ATOM 651 O O . PRO A 1 83 ? 39.520 -23.985 2.512 1.00 89.06 83 PRO A O 1
ATOM 654 N N . LEU A 1 84 ? 39.346 -24.804 4.605 1.00 91.12 84 LEU A N 1
ATOM 655 C CA . LEU A 1 84 ? 39.327 -23.532 5.338 1.00 91.12 84 LEU A CA 1
ATOM 656 C C . LEU A 1 84 ? 40.624 -23.279 6.150 1.00 91.12 84 LEU A C 1
ATOM 658 O O . LEU A 1 84 ? 40.659 -22.420 7.035 1.00 91.12 84 LEU A O 1
ATOM 662 N N . GLU A 1 85 ? 41.712 -24.022 5.895 1.00 89.50 85 GLU A N 1
ATOM 663 C CA . GLU A 1 85 ? 42.953 -23.949 6.695 1.00 89.50 85 GLU A CA 1
ATOM 664 C C . GLU A 1 85 ? 43.625 -22.559 6.674 1.00 89.50 85 GLU A C 1
ATOM 666 O O . GLU A 1 85 ? 44.361 -22.198 7.596 1.00 89.50 85 GLU A O 1
ATOM 671 N N . TYR A 1 86 ? 43.368 -21.744 5.651 1.00 86.88 86 TYR A N 1
ATOM 672 C CA . TYR A 1 86 ? 43.978 -20.418 5.510 1.00 86.88 86 TYR A CA 1
ATOM 673 C C . TYR A 1 86 ? 43.084 -19.274 6.019 1.00 86.88 86 TYR A C 1
ATOM 675 O O . TYR A 1 86 ? 43.543 -18.136 6.117 1.00 86.88 86 TYR A O 1
ATOM 683 N N . GLN A 1 87 ? 41.836 -19.569 6.386 1.00 90.44 87 GLN A N 1
ATOM 684 C CA . GLN A 1 87 ? 40.787 -18.605 6.727 1.00 90.44 87 GLN A CA 1
ATOM 685 C C . GLN A 1 87 ? 40.800 -18.301 8.234 1.00 90.44 87 GLN A C 1
ATOM 687 O O . GLN A 1 87 ? 39.869 -18.621 8.970 1.00 90.44 87 GLN A O 1
ATOM 692 N N . LYS A 1 88 ? 41.896 -17.702 8.717 1.00 90.06 88 LYS A N 1
ATOM 693 C CA . LYS A 1 88 ? 42.092 -17.407 10.153 1.00 90.06 88 LYS A CA 1
ATOM 694 C C . LYS A 1 88 ? 41.224 -16.268 10.690 1.00 90.06 88 LYS A C 1
ATOM 696 O O . LYS A 1 88 ? 40.998 -16.198 11.891 1.00 90.06 88 LYS A O 1
ATOM 701 N N . ASN A 1 89 ? 40.769 -15.383 9.806 1.00 93.50 89 ASN A N 1
ATOM 702 C CA . ASN A 1 89 ? 39.929 -14.230 10.131 1.00 93.50 89 ASN A CA 1
ATOM 703 C C . ASN A 1 89 ? 38.427 -14.496 9.944 1.00 93.50 89 ASN A C 1
ATOM 705 O O . ASN A 1 89 ? 37.639 -13.567 10.086 1.00 93.50 89 ASN A O 1
ATOM 709 N N . LEU A 1 90 ? 38.030 -15.730 9.610 1.00 95.31 90 LEU A N 1
ATOM 710 C CA . LEU A 1 90 ? 36.637 -16.072 9.337 1.00 95.31 90 LEU A CA 1
ATOM 711 C C . LEU A 1 90 ? 35.793 -15.902 10.602 1.00 95.31 90 LEU A C 1
ATOM 713 O O . LEU A 1 90 ? 36.118 -16.503 11.618 1.00 95.31 90 LEU A O 1
ATOM 717 N N . LYS A 1 91 ? 34.720 -15.112 10.507 1.00 96.88 91 LYS A N 1
ATOM 718 C CA . LYS A 1 91 ? 33.754 -14.787 11.569 1.00 96.88 91 LYS A CA 1
ATOM 719 C C . LYS A 1 91 ? 32.387 -15.413 11.342 1.00 96.88 91 LYS A C 1
ATOM 721 O O . LYS A 1 91 ? 31.719 -15.782 12.307 1.00 96.88 91 LYS A O 1
ATOM 726 N N . VAL A 1 92 ? 31.965 -15.518 10.083 1.00 98.00 92 VAL A N 1
ATOM 727 C CA . VAL A 1 92 ? 30.675 -16.091 9.690 1.00 98.00 92 VAL A CA 1
ATOM 728 C C . VAL A 1 92 ? 30.868 -17.053 8.527 1.00 98.00 92 VAL A C 1
ATOM 730 O O . VAL A 1 92 ? 31.454 -16.690 7.506 1.00 98.00 92 VAL A O 1
ATOM 733 N N . LEU A 1 93 ? 30.324 -18.258 8.677 1.00 97.31 93 LEU A N 1
ATOM 734 C CA . LEU A 1 93 ? 30.235 -19.265 7.628 1.00 97.31 93 LEU A CA 1
ATOM 735 C C . LEU A 1 93 ? 28.787 -19.742 7.494 1.00 97.31 93 LEU A C 1
ATOM 737 O O . LEU A 1 93 ? 28.226 -20.283 8.446 1.00 97.31 93 LEU A O 1
ATOM 741 N N . ASP A 1 94 ? 28.195 -19.562 6.317 1.00 98.19 94 ASP A N 1
ATOM 742 C CA . ASP A 1 94 ? 26.815 -19.969 6.040 1.00 98.19 94 ASP A CA 1
ATOM 743 C C . ASP A 1 94 ? 26.761 -20.937 4.858 1.00 98.19 94 ASP A C 1
ATOM 745 O O . ASP A 1 94 ? 27.175 -20.601 3.748 1.00 98.19 94 ASP A O 1
ATOM 749 N N . ILE A 1 95 ? 26.259 -22.146 5.107 1.00 96.75 95 ILE A N 1
ATOM 750 C CA . ILE A 1 95 ? 26.140 -23.243 4.135 1.00 96.75 95 ILE A CA 1
ATOM 751 C C . ILE A 1 95 ? 24.681 -23.733 4.095 1.00 96.75 95 ILE A C 1
ATOM 753 O O . ILE A 1 95 ? 24.402 -24.911 3.869 1.00 96.75 95 ILE A O 1
ATOM 757 N N . SER A 1 96 ? 23.724 -22.836 4.347 1.00 97.69 96 SER A N 1
ATOM 758 C CA . SER A 1 96 ? 22.291 -23.150 4.338 1.00 97.69 96 SER A CA 1
ATOM 759 C C . SER A 1 96 ? 21.829 -23.683 2.978 1.00 97.69 96 SER A C 1
ATOM 761 O O . SER A 1 96 ? 22.039 -23.027 1.954 1.00 97.69 96 SER A O 1
ATOM 763 N N . ASN A 1 97 ? 21.191 -24.861 2.949 1.00 96.75 97 ASN A N 1
ATOM 764 C CA . ASN A 1 97 ? 20.810 -25.571 1.714 1.00 96.75 97 ASN A CA 1
ATOM 765 C C . ASN A 1 97 ? 21.996 -25.673 0.717 1.00 96.75 97 ASN A C 1
ATOM 767 O O . ASN A 1 97 ? 21.829 -25.503 -0.489 1.00 96.75 97 ASN A O 1
ATOM 771 N N . GLY A 1 98 ? 23.219 -25.848 1.233 1.00 94.69 98 GLY A N 1
ATOM 772 C CA . GLY A 1 98 ? 24.467 -25.863 0.463 1.00 94.69 98 GLY A CA 1
ATOM 773 C C . GLY A 1 98 ? 25.040 -27.257 0.200 1.00 94.69 98 GLY A C 1
ATOM 774 O O . GLY A 1 98 ? 25.901 -27.403 -0.666 1.00 94.69 98 GLY A O 1
ATOM 775 N N . ILE A 1 99 ? 24.588 -28.277 0.934 1.00 96.25 99 ILE A N 1
ATOM 776 C CA . ILE A 1 99 ? 25.076 -29.659 0.838 1.00 96.25 99 ILE A CA 1
ATOM 777 C C . ILE A 1 99 ? 24.205 -30.461 -0.137 1.00 96.25 99 ILE A C 1
ATOM 779 O O . ILE A 1 99 ? 22.977 -30.365 -0.139 1.00 96.25 99 ILE A O 1
ATOM 783 N N . SER A 1 100 ? 24.836 -31.295 -0.967 1.00 95.06 100 SER A N 1
ATOM 784 C CA . SER A 1 100 ? 24.132 -32.074 -1.986 1.00 95.06 100 SER A CA 1
ATOM 785 C C . SER A 1 100 ? 23.121 -33.053 -1.383 1.00 95.06 100 SER A C 1
ATOM 787 O O . SER A 1 100 ? 23.468 -33.951 -0.614 1.00 95.06 100 SER A O 1
ATOM 789 N N . LYS A 1 101 ? 21.866 -32.967 -1.839 1.00 93.12 101 LYS A N 1
ATOM 790 C CA . LYS A 1 101 ? 20.771 -33.883 -1.459 1.00 93.12 101 LYS A CA 1
ATOM 791 C C . LYS A 1 101 ? 20.969 -35.329 -1.937 1.00 93.12 101 LYS A C 1
ATOM 793 O O . LYS A 1 101 ? 20.180 -36.195 -1.580 1.00 93.12 101 LYS A O 1
ATOM 798 N N . LYS A 1 102 ? 22.000 -35.585 -2.752 1.00 93.12 102 LYS A N 1
ATOM 799 C CA . LYS A 1 102 ? 22.384 -36.921 -3.239 1.00 93.12 102 LYS A CA 1
ATOM 800 C C . LYS A 1 102 ? 23.273 -37.692 -2.256 1.00 93.12 102 LYS A C 1
ATOM 802 O O . LYS A 1 102 ? 23.387 -38.902 -2.413 1.00 93.12 102 LYS A O 1
ATOM 807 N N . LEU A 1 103 ? 23.905 -37.011 -1.295 1.00 94.56 103 LEU A N 1
ATOM 808 C CA . LEU A 1 103 ? 24.730 -37.661 -0.277 1.00 94.56 103 LEU A CA 1
ATOM 809 C C . LEU A 1 103 ? 23.868 -38.430 0.726 1.00 94.56 103 LEU A C 1
ATOM 811 O O . LEU A 1 103 ? 22.821 -37.942 1.164 1.00 94.56 103 LEU A O 1
ATOM 815 N N . SER A 1 104 ? 24.357 -39.597 1.136 1.00 95.56 104 SER A N 1
ATOM 816 C CA . SER A 1 104 ? 23.861 -40.311 2.310 1.00 95.56 104 SER A CA 1
ATOM 817 C C . SER A 1 104 ? 24.142 -39.532 3.601 1.00 95.56 104 SER A C 1
ATOM 819 O O . SER A 1 104 ? 24.962 -38.613 3.639 1.00 95.56 104 SER A O 1
ATOM 821 N N . ASN A 1 105 ? 23.455 -39.899 4.683 1.00 92.56 105 ASN A N 1
ATOM 822 C CA . ASN A 1 105 ? 23.586 -39.214 5.970 1.00 92.56 105 ASN A CA 1
ATOM 823 C C . ASN A 1 105 ? 25.022 -39.255 6.518 1.00 92.56 105 ASN A C 1
ATOM 825 O O . ASN A 1 105 ? 25.505 -38.242 7.023 1.00 92.56 105 ASN A O 1
ATOM 829 N N . ASP A 1 106 ? 25.708 -40.387 6.352 1.00 93.94 106 ASP A N 1
ATOM 830 C CA . ASP A 1 106 ? 27.089 -40.577 6.798 1.00 93.94 106 ASP A CA 1
ATOM 831 C C . ASP A 1 106 ? 28.051 -39.674 6.008 1.00 93.94 106 ASP A C 1
ATOM 833 O O . ASP A 1 106 ? 28.866 -38.963 6.595 1.00 93.94 106 ASP A O 1
ATOM 837 N N . GLU A 1 107 ? 27.887 -39.608 4.681 1.00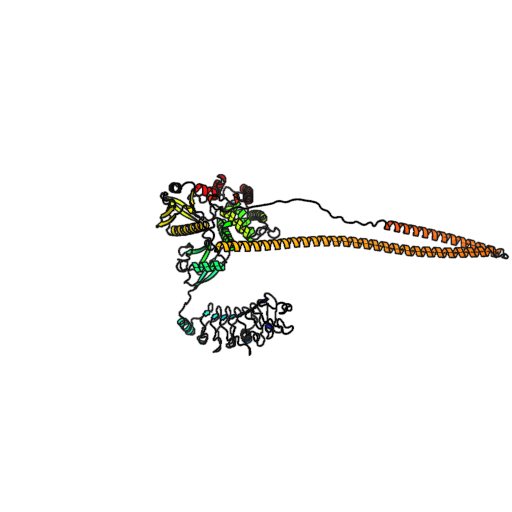 95.81 107 GLU A N 1
ATOM 838 C CA . GLU A 1 107 ? 28.679 -38.731 3.808 1.00 95.81 107 GLU A CA 1
ATOM 839 C C . GLU A 1 107 ? 28.464 -37.244 4.126 1.00 95.81 107 GLU A C 1
ATOM 841 O O . GLU A 1 107 ? 29.412 -36.462 4.064 1.00 95.81 107 GLU A O 1
ATOM 846 N N . LYS A 1 108 ? 27.246 -36.830 4.508 1.00 96.19 108 LYS A N 1
ATOM 847 C CA . LYS A 1 108 ? 26.986 -35.452 4.965 1.00 96.19 108 LYS A CA 1
ATOM 848 C C . LYS A 1 108 ? 27.707 -35.143 6.276 1.00 96.19 108 LYS A C 1
ATOM 850 O O . LYS A 1 108 ? 28.328 -34.086 6.388 1.00 96.19 108 LYS A O 1
ATOM 855 N N . ALA A 1 109 ? 27.638 -36.043 7.258 1.00 95.25 109 ALA A N 1
ATOM 856 C CA . ALA A 1 109 ? 28.316 -35.867 8.541 1.00 95.25 109 ALA A CA 1
ATOM 857 C C . ALA A 1 109 ? 29.846 -35.820 8.365 1.00 95.25 109 ALA A C 1
ATOM 859 O O . ALA A 1 109 ? 30.512 -34.955 8.943 1.00 95.25 109 ALA A O 1
ATOM 860 N N . ASP A 1 110 ? 30.394 -36.698 7.518 1.00 95.19 110 ASP A N 1
ATOM 861 C CA . ASP A 1 110 ? 31.805 -36.703 7.126 1.00 95.19 110 ASP A CA 1
ATOM 862 C C . ASP A 1 110 ? 32.217 -35.398 6.432 1.00 95.19 110 ASP A C 1
ATOM 864 O O . ASP A 1 110 ? 33.229 -34.809 6.810 1.00 95.19 110 ASP A O 1
ATOM 868 N N . LEU A 1 111 ? 31.421 -34.905 5.476 1.00 96.00 111 LEU A N 1
ATOM 869 C CA . LEU A 1 111 ? 31.687 -33.662 4.745 1.00 96.00 111 LEU A CA 1
ATOM 870 C C . LEU A 1 111 ? 31.745 -32.445 5.676 1.00 96.00 111 LEU A C 1
ATOM 872 O O . LEU A 1 111 ? 32.656 -31.625 5.551 1.00 96.00 111 LEU A O 1
ATOM 876 N N . ILE A 1 112 ? 30.812 -32.332 6.628 1.00 95.75 112 ILE A N 1
ATOM 877 C CA . ILE A 1 112 ? 30.785 -31.218 7.590 1.00 95.75 112 ILE A CA 1
ATOM 878 C C . ILE A 1 112 ? 31.981 -31.306 8.549 1.00 95.75 112 ILE A C 1
ATOM 880 O O . ILE A 1 112 ? 32.636 -30.295 8.792 1.00 95.75 112 ILE A O 1
ATOM 884 N N . ARG A 1 113 ? 32.327 -32.502 9.054 1.00 94.88 113 ARG A N 1
ATOM 885 C CA . ARG A 1 113 ? 33.541 -32.705 9.871 1.00 94.88 113 ARG A CA 1
ATOM 886 C C . ARG A 1 113 ? 34.804 -32.331 9.093 1.00 94.88 113 ARG A C 1
ATOM 888 O O . ARG A 1 113 ? 35.657 -31.609 9.607 1.00 94.88 113 ARG A O 1
ATOM 895 N N . ASP A 1 114 ? 34.935 -32.813 7.860 1.00 93.88 114 ASP A N 1
ATOM 896 C CA . ASP A 1 114 ? 36.145 -32.632 7.060 1.00 93.88 114 ASP A CA 1
ATOM 897 C C . ASP A 1 114 ? 36.309 -31.181 6.553 1.00 93.88 114 ASP A C 1
ATOM 899 O O . ASP A 1 114 ? 37.436 -30.739 6.329 1.00 93.88 114 ASP A O 1
ATOM 903 N N . LEU A 1 115 ? 35.234 -30.383 6.505 1.00 93.56 115 LEU A N 1
ATOM 904 C CA . LEU A 1 115 ? 35.297 -28.936 6.258 1.00 93.56 115 LEU A CA 1
ATOM 905 C C . LEU A 1 115 ? 36.095 -28.174 7.342 1.00 93.56 115 LEU A C 1
ATOM 907 O O . LEU A 1 115 ? 36.853 -27.255 7.022 1.00 93.56 115 LEU A O 1
ATOM 911 N N . PHE A 1 116 ? 35.958 -28.574 8.613 1.00 93.00 116 PHE A N 1
ATOM 912 C CA . PHE A 1 116 ? 36.635 -27.968 9.776 1.00 93.00 116 PHE A CA 1
ATOM 913 C C . PHE A 1 116 ? 37.897 -28.730 10.221 1.00 93.00 116 PHE A C 1
ATOM 915 O O . PHE A 1 116 ? 38.509 -28.435 11.256 1.00 93.00 116 PHE A O 1
ATOM 922 N N . LYS A 1 117 ? 38.317 -29.725 9.440 1.00 89.88 117 LYS A N 1
ATOM 923 C CA . LYS A 1 117 ? 39.487 -30.558 9.711 1.00 89.88 117 LYS A CA 1
ATOM 924 C C . LYS A 1 117 ? 40.748 -29.893 9.179 1.00 89.88 117 LYS A C 1
ATOM 926 O O . LYS A 1 117 ? 40.959 -29.781 7.979 1.00 89.88 117 LYS A O 1
ATOM 931 N N . THR A 1 118 ? 41.607 -29.451 10.086 1.00 87.31 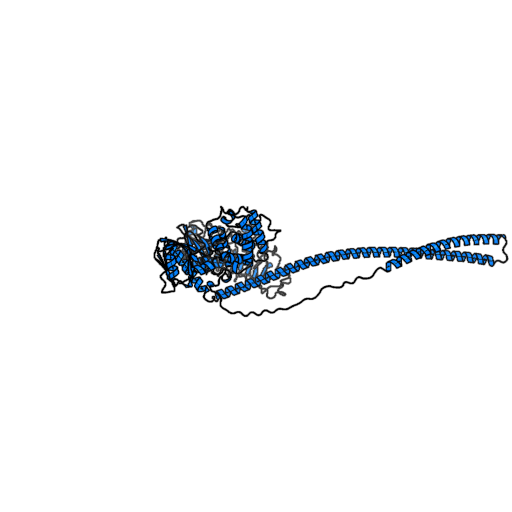118 THR A N 1
ATOM 932 C CA . THR A 1 118 ? 42.858 -28.754 9.760 1.00 87.31 118 THR A CA 1
ATOM 933 C C . THR A 1 118 ? 43.864 -28.941 10.893 1.00 87.31 118 THR A C 1
ATOM 935 O O . THR A 1 118 ? 43.504 -29.308 12.011 1.00 87.31 118 THR A O 1
ATOM 938 N N . LYS A 1 119 ? 45.149 -28.713 10.598 1.00 83.81 119 LYS A N 1
ATOM 939 C CA . LYS A 1 119 ? 46.244 -28.748 11.581 1.00 83.81 119 LYS A CA 1
ATOM 940 C C . LYS A 1 119 ? 46.826 -27.363 11.887 1.00 83.81 119 LYS A C 1
ATOM 942 O O . LYS A 1 119 ? 47.768 -27.280 12.672 1.00 83.81 119 LYS A O 1
ATOM 947 N N . LYS A 1 120 ? 46.345 -26.291 11.236 1.00 86.50 120 LYS A N 1
ATOM 948 C CA . LYS A 1 120 ? 46.963 -24.947 11.305 1.00 86.50 120 LYS A CA 1
ATOM 949 C C . LYS A 1 120 ? 46.000 -23.791 11.603 1.00 86.50 120 LYS A C 1
ATOM 951 O O . LYS A 1 120 ? 46.478 -22.659 11.760 1.00 86.50 120 LYS A O 1
ATOM 956 N N . ASN A 1 121 ? 44.695 -24.050 11.668 1.00 90.06 121 ASN A N 1
ATOM 957 C CA . ASN A 1 121 ? 43.664 -23.062 11.980 1.00 90.06 121 ASN A CA 1
ATOM 958 C C . ASN A 1 121 ? 42.710 -23.619 13.046 1.00 90.06 121 ASN A C 1
ATOM 960 O O . ASN A 1 121 ? 42.060 -24.633 12.834 1.00 90.06 121 ASN A O 1
ATOM 964 N N . ASP A 1 122 ? 42.662 -22.960 14.195 1.00 90.62 122 ASP A N 1
ATOM 965 C CA . ASP A 1 122 ? 41.771 -23.230 15.326 1.00 90.62 122 ASP A CA 1
ATOM 966 C C . ASP A 1 122 ? 40.535 -22.309 15.328 1.00 90.62 122 ASP A C 1
ATOM 968 O O . ASP A 1 122 ? 39.781 -22.252 16.301 1.00 90.62 122 ASP A O 1
ATOM 972 N N . PHE A 1 123 ? 40.328 -21.589 14.216 1.00 93.75 123 PHE A N 1
ATOM 973 C CA . PHE A 1 123 ? 39.192 -20.708 13.952 1.00 93.75 123 PHE A CA 1
ATOM 974 C C . PHE A 1 123 ? 38.856 -19.791 15.150 1.00 93.75 123 PHE A C 1
ATOM 976 O O . PHE A 1 123 ? 37.744 -19.848 15.685 1.00 93.75 123 PHE A O 1
ATOM 983 N N . PRO A 1 124 ? 39.818 -18.961 15.606 1.00 92.88 124 PRO A N 1
ATOM 984 C CA . PRO A 1 124 ? 39.681 -18.184 16.839 1.00 92.88 124 PRO A CA 1
ATOM 985 C C . PRO A 1 124 ? 38.642 -17.059 16.733 1.00 92.88 124 PRO A C 1
ATOM 987 O O . PRO A 1 124 ? 38.109 -16.635 17.749 1.00 92.88 124 PRO A O 1
ATOM 990 N N . GLU A 1 125 ? 38.347 -16.599 15.515 1.00 93.88 125 GLU A N 1
ATOM 991 C CA . GLU A 1 125 ? 37.387 -15.524 15.223 1.00 93.88 125 GLU A CA 1
ATOM 992 C C . GLU A 1 125 ? 36.014 -16.052 14.753 1.00 93.88 125 GLU A C 1
ATOM 994 O O . GLU A 1 125 ? 35.112 -15.245 14.532 1.00 93.88 125 GLU A O 1
ATOM 999 N N . LEU A 1 126 ? 35.840 -17.373 14.558 1.00 96.06 126 LEU A N 1
ATOM 1000 C CA . LEU A 1 126 ? 34.668 -17.959 13.879 1.00 96.06 126 LEU A CA 1
ATOM 1001 C C . LEU A 1 126 ? 33.439 -18.012 14.783 1.00 96.06 126 LEU A C 1
ATOM 1003 O O . LEU A 1 126 ? 33.035 -19.068 15.258 1.00 96.06 126 LEU A O 1
ATOM 1007 N N . ASN A 1 127 ? 32.835 -16.845 14.967 1.00 95.88 127 ASN A N 1
ATOM 1008 C CA . ASN A 1 127 ? 31.738 -16.611 15.892 1.00 95.88 127 ASN A CA 1
ATOM 1009 C C . ASN A 1 127 ? 30.428 -17.293 15.479 1.00 95.88 127 ASN A C 1
ATOM 1011 O O . ASN A 1 127 ? 29.685 -17.715 16.362 1.00 95.88 127 ASN A O 1
ATOM 1015 N N . LYS A 1 128 ? 30.114 -17.394 14.177 1.00 97.81 128 LYS A N 1
ATOM 1016 C CA . LYS A 1 128 ? 28.829 -17.928 13.692 1.00 97.81 128 LYS A CA 1
ATOM 1017 C C . LYS A 1 128 ? 28.976 -18.969 12.576 1.00 97.81 128 LYS A C 1
ATOM 1019 O O . LYS A 1 128 ? 29.623 -18.713 11.561 1.00 97.81 128 LYS A O 1
ATOM 1024 N N . ILE A 1 129 ? 28.276 -20.095 12.729 1.00 98.31 129 ILE A N 1
ATOM 1025 C CA . ILE A 1 129 ? 28.110 -21.140 11.706 1.00 98.31 129 ILE A CA 1
ATOM 1026 C C . ILE A 1 129 ? 26.617 -21.392 11.459 1.00 98.31 129 ILE A C 1
ATOM 1028 O O . ILE A 1 129 ? 25.847 -21.505 12.414 1.00 98.31 129 ILE A O 1
ATOM 1032 N N . VAL A 1 130 ? 26.226 -21.502 10.186 1.00 98.44 130 VAL A N 1
ATOM 1033 C CA . VAL A 1 130 ? 24.849 -21.797 9.748 1.00 98.44 130 VAL A CA 1
ATOM 1034 C C . VAL A 1 130 ? 24.834 -23.012 8.822 1.00 98.44 130 VAL A C 1
ATOM 1036 O O . VAL A 1 130 ? 25.531 -23.043 7.805 1.00 98.44 130 VAL A O 1
ATOM 1039 N N . LEU A 1 131 ? 24.037 -24.017 9.183 1.00 97.94 131 LEU A N 1
ATOM 1040 C CA . LEU A 1 131 ? 23.908 -25.315 8.509 1.00 97.94 131 LEU A CA 1
ATOM 1041 C C . LEU A 1 131 ? 22.439 -25.656 8.194 1.00 97.94 131 LEU A C 1
ATOM 1043 O O . LEU A 1 131 ? 22.077 -26.827 8.041 1.00 97.94 131 LEU A O 1
ATOM 1047 N N . ASP A 1 132 ? 21.586 -24.644 8.084 1.00 97.75 132 ASP A N 1
ATOM 1048 C CA . ASP A 1 132 ? 20.139 -24.805 7.953 1.00 97.75 132 ASP A CA 1
ATOM 1049 C C . ASP A 1 132 ? 19.722 -25.538 6.668 1.00 97.75 132 ASP A C 1
ATOM 1051 O O . ASP A 1 132 ? 20.347 -25.388 5.618 1.00 97.75 132 ASP A O 1
ATOM 1055 N N . ASN A 1 133 ? 18.594 -26.252 6.697 1.00 96.94 133 ASN A N 1
ATOM 1056 C CA . ASN A 1 133 ? 17.962 -26.829 5.497 1.00 96.94 133 ASN A CA 1
ATOM 1057 C C . ASN A 1 133 ? 18.867 -27.790 4.678 1.00 96.94 133 ASN A C 1
ATOM 1059 O O . ASN A 1 133 ? 18.755 -27.847 3.453 1.00 96.94 133 ASN A O 1
ATOM 1063 N N . ASN A 1 134 ? 19.769 -28.543 5.320 1.00 96.94 134 ASN A N 1
ATOM 1064 C CA . ASN A 1 134 ? 20.708 -29.465 4.654 1.00 96.94 134 ASN A CA 1
ATOM 1065 C C . ASN A 1 134 ? 20.296 -30.955 4.735 1.00 96.94 134 ASN A C 1
ATOM 1067 O O . ASN A 1 134 ? 21.041 -31.842 4.299 1.00 96.94 134 ASN A O 1
ATOM 1071 N N . ASP A 1 135 ? 19.104 -31.254 5.267 1.00 95.25 135 ASP A N 1
ATOM 1072 C CA . ASP A 1 135 ? 18.612 -32.620 5.507 1.00 95.25 135 ASP A CA 1
ATOM 1073 C C . ASP A 1 135 ? 19.634 -33.467 6.320 1.00 95.25 135 ASP A C 1
ATOM 1075 O O . ASP A 1 135 ? 19.935 -34.606 5.958 1.00 95.25 135 ASP A O 1
ATOM 1079 N N . ILE A 1 136 ? 20.237 -32.892 7.372 1.00 96.06 136 ILE A N 1
ATOM 1080 C CA . ILE A 1 136 ? 21.241 -33.550 8.236 1.00 96.06 136 ILE A CA 1
ATOM 1081 C C . ILE A 1 136 ? 20.540 -34.423 9.290 1.00 96.06 136 ILE A C 1
ATOM 1083 O O . ILE A 1 136 ? 19.761 -33.896 10.078 1.00 96.06 136 ILE A O 1
ATOM 1087 N N . GLU A 1 137 ? 20.830 -35.730 9.351 1.00 95.19 137 GLU A N 1
ATOM 1088 C CA . GLU A 1 137 ? 20.269 -36.645 10.375 1.00 95.19 137 GLU A CA 1
ATOM 1089 C C . GLU A 1 137 ? 21.142 -36.827 11.629 1.00 95.19 137 GLU A C 1
ATOM 1091 O O . GLU A 1 137 ? 20.614 -37.091 12.714 1.00 95.19 137 GLU A O 1
ATOM 1096 N N . TYR A 1 138 ? 22.464 -36.687 11.508 1.00 94.62 138 TYR A N 1
ATOM 1097 C CA . TYR A 1 138 ? 23.400 -36.697 12.635 1.00 94.62 138 TYR A CA 1
ATOM 1098 C C . TYR A 1 138 ? 24.676 -35.908 12.297 1.00 94.62 138 TYR A C 1
ATOM 1100 O O . TYR A 1 138 ? 24.934 -35.596 11.135 1.00 94.62 138 TYR A O 1
ATOM 1108 N N . LEU A 1 139 ? 25.477 -35.603 13.319 1.00 95.00 139 LEU A N 1
ATOM 1109 C CA . LEU A 1 139 ? 26.825 -35.040 13.198 1.00 95.00 139 LEU A CA 1
ATOM 1110 C C . LEU A 1 139 ? 27.804 -35.885 14.021 1.00 95.00 139 LEU A C 1
ATOM 1112 O O . LEU A 1 139 ? 27.403 -36.529 14.994 1.00 95.00 139 LEU A O 1
ATOM 1116 N N . HIS A 1 140 ? 29.083 -35.894 13.640 1.00 94.94 140 HIS A N 1
ATOM 1117 C CA . HIS A 1 140 ? 30.106 -36.575 14.434 1.00 94.94 140 HIS A CA 1
ATOM 1118 C C . HIS A 1 140 ? 30.410 -35.765 15.706 1.00 94.94 140 HIS A C 1
ATOM 1120 O O . HIS A 1 140 ? 30.519 -34.540 15.629 1.00 94.94 140 HIS A O 1
ATOM 1126 N N . PRO A 1 141 ? 30.623 -36.402 16.874 1.00 92.81 141 PRO A N 1
ATOM 1127 C CA . PRO A 1 141 ? 30.911 -35.672 18.110 1.00 92.81 141 PRO A CA 1
ATOM 1128 C C . PRO A 1 141 ? 32.177 -34.798 18.067 1.00 92.81 141 PRO A C 1
ATOM 1130 O O . PRO A 1 141 ? 32.342 -33.910 18.902 1.00 92.81 141 PRO A O 1
ATOM 1133 N N . ASP A 1 142 ? 33.088 -35.035 17.118 1.00 93.06 142 ASP A N 1
ATOM 1134 C CA . ASP A 1 142 ? 34.312 -34.255 16.927 1.00 93.06 142 ASP A CA 1
ATOM 1135 C C . ASP A 1 142 ? 34.179 -33.075 15.942 1.00 93.06 142 ASP A C 1
ATOM 1137 O O . ASP A 1 142 ? 35.083 -32.236 15.896 1.00 93.06 142 ASP A O 1
ATOM 1141 N N . THR A 1 143 ? 33.060 -32.957 15.208 1.00 94.56 143 THR A N 1
ATOM 1142 C CA . THR A 1 143 ? 32.869 -32.031 14.071 1.00 94.56 143 THR A CA 1
ATOM 1143 C C . THR A 1 143 ? 33.313 -30.589 14.348 1.00 94.56 143 THR A C 1
ATOM 1145 O O . THR A 1 143 ? 33.971 -29.984 13.505 1.00 94.56 143 THR A O 1
ATOM 1148 N N . PHE A 1 144 ? 32.994 -30.037 15.523 1.00 93.75 144 PHE A N 1
ATOM 1149 C CA . PHE A 1 144 ? 33.280 -28.635 15.868 1.00 93.75 144 PHE A CA 1
ATOM 1150 C C . PHE A 1 144 ? 34.445 -28.456 16.861 1.00 93.75 144 PHE A C 1
ATOM 1152 O O . PHE A 1 144 ? 34.726 -27.341 17.297 1.00 93.75 144 PHE A O 1
ATOM 1159 N N . CYS A 1 145 ? 35.160 -29.523 17.233 1.00 91.00 145 CYS A N 1
ATOM 1160 C CA . CYS A 1 145 ? 36.173 -29.475 18.297 1.00 91.00 145 CYS A CA 1
ATOM 1161 C C . CYS A 1 145 ? 37.376 -28.564 18.005 1.00 91.00 145 CYS A C 1
ATOM 1163 O O . CYS A 1 145 ? 38.002 -28.047 18.938 1.00 91.00 145 CYS A O 1
ATOM 1165 N N . ASN A 1 146 ? 37.689 -28.345 16.726 1.00 89.44 146 ASN A N 1
ATOM 1166 C CA . ASN A 1 146 ? 38.762 -27.451 16.289 1.00 89.44 146 ASN A CA 1
ATOM 1167 C C . ASN A 1 146 ? 38.377 -25.965 16.331 1.00 89.44 146 ASN A C 1
ATOM 1169 O O . ASN A 1 146 ? 39.260 -25.135 16.166 1.00 89.44 146 ASN A O 1
ATOM 1173 N N . ILE A 1 147 ? 37.102 -25.621 16.534 1.00 93.81 147 ILE A N 1
ATOM 1174 C CA . ILE A 1 147 ? 36.595 -24.252 16.393 1.00 93.81 147 ILE A CA 1
ATOM 1175 C C . ILE A 1 147 ? 36.546 -23.595 17.772 1.00 93.81 147 ILE A C 1
ATOM 1177 O O . ILE A 1 147 ? 35.666 -23.893 18.579 1.00 93.81 147 ILE A O 1
ATOM 1181 N N . LYS A 1 148 ? 37.528 -22.742 18.080 1.00 90.69 148 LYS A N 1
ATOM 1182 C CA . LYS A 1 148 ? 37.663 -22.142 19.419 1.00 90.69 148 LYS A CA 1
ATOM 1183 C C . LYS A 1 148 ? 36.870 -20.851 19.604 1.00 90.69 148 LYS A C 1
ATOM 1185 O O . LYS A 1 148 ? 36.500 -20.561 20.736 1.00 90.69 148 LYS A O 1
ATOM 1190 N N . GLY A 1 149 ? 36.570 -20.132 18.522 1.00 92.00 149 GLY A N 1
ATOM 1191 C CA . GLY A 1 149 ? 35.773 -18.902 18.548 1.00 92.00 149 GLY A CA 1
ATOM 1192 C C . GLY A 1 149 ? 34.256 -19.083 18.427 1.00 92.00 149 GLY A C 1
ATOM 1193 O O . GLY A 1 149 ? 33.563 -18.084 18.299 1.00 92.00 149 GLY A O 1
ATOM 1194 N N . LEU A 1 150 ? 33.712 -20.310 18.406 1.00 96.06 150 LEU A N 1
ATOM 1195 C CA . LEU A 1 150 ? 32.293 -20.509 18.078 1.00 96.06 150 LEU A CA 1
ATOM 1196 C C . LEU A 1 150 ? 31.351 -20.057 19.198 1.00 96.06 150 LEU A C 1
ATOM 1198 O O . LEU A 1 150 ? 31.262 -20.718 20.229 1.00 96.06 150 LEU A O 1
ATOM 1202 N N . VAL A 1 151 ? 30.605 -18.983 18.929 1.00 95.44 151 VAL A N 1
ATOM 1203 C CA . VAL A 1 151 ? 29.605 -18.371 19.822 1.00 95.44 151 VAL A CA 1
ATOM 1204 C C . VAL A 1 151 ? 28.179 -18.783 19.440 1.00 95.44 151 VAL A C 1
ATOM 1206 O O . VAL A 1 151 ? 27.326 -18.958 20.307 1.00 95.44 151 VAL A O 1
ATOM 1209 N N . ARG A 1 152 ? 27.899 -18.959 18.142 1.00 97.50 152 ARG A N 1
ATOM 1210 C CA . ARG A 1 152 ? 26.548 -19.152 17.602 1.00 97.50 152 ARG A CA 1
ATOM 1211 C C . ARG A 1 152 ? 26.496 -20.256 16.546 1.00 97.50 152 ARG A C 1
ATOM 1213 O O . ARG A 1 152 ? 27.158 -20.161 15.513 1.00 97.50 152 ARG A O 1
ATOM 1220 N N . LEU A 1 153 ? 25.658 -21.263 16.777 1.00 97.56 153 LEU A N 1
ATOM 1221 C CA . LEU A 1 153 ? 25.463 -22.400 15.875 1.00 97.56 153 LEU A CA 1
ATOM 1222 C C . LEU A 1 153 ? 23.982 -22.532 15.491 1.00 97.56 153 LEU A C 1
ATOM 1224 O O . LEU A 1 153 ? 23.122 -22.657 16.359 1.00 97.56 153 LEU A O 1
ATOM 1228 N N . GLU A 1 154 ? 23.692 -22.490 14.192 1.00 98.06 154 GLU A N 1
ATOM 1229 C CA . GLU A 1 154 ? 22.343 -22.614 13.621 1.00 98.06 154 GLU A CA 1
ATOM 1230 C C . GLU A 1 154 ? 22.276 -23.876 12.742 1.00 98.06 154 GLU A C 1
ATOM 1232 O O . GLU A 1 154 ? 23.096 -24.052 11.838 1.00 98.06 154 GLU A O 1
ATOM 1237 N N . ILE A 1 155 ? 21.346 -24.790 13.046 1.00 97.38 155 ILE A N 1
ATOM 1238 C CA . ILE A 1 155 ? 21.137 -26.067 12.334 1.00 97.38 155 ILE A CA 1
ATOM 1239 C C . ILE A 1 155 ? 19.627 -26.337 12.154 1.00 97.38 155 ILE A C 1
ATOM 1241 O O . ILE A 1 155 ? 19.163 -27.483 12.195 1.00 97.38 155 ILE A O 1
ATOM 1245 N N . ARG A 1 156 ? 18.821 -25.289 11.952 1.00 96.06 156 ARG A N 1
ATOM 1246 C CA . ARG A 1 156 ? 17.354 -25.422 11.856 1.00 96.06 156 ARG A CA 1
ATOM 1247 C C . ARG A 1 156 ? 16.895 -26.093 10.558 1.00 96.06 156 ARG A C 1
ATOM 1249 O O . ARG A 1 156 ? 17.616 -26.109 9.558 1.00 96.06 156 ARG A O 1
ATOM 1256 N N . ASN A 1 157 ? 15.667 -26.614 10.553 1.00 96.94 157 ASN A N 1
ATOM 1257 C CA . ASN A 1 157 ? 15.057 -27.299 9.401 1.00 96.94 157 ASN A CA 1
ATOM 1258 C C . ASN A 1 157 ? 15.925 -28.463 8.876 1.00 96.94 157 ASN A C 1
ATOM 1260 O O . ASN A 1 157 ? 16.154 -28.605 7.672 1.00 96.94 157 ASN A O 1
ATOM 1264 N N . ASN A 1 158 ? 16.458 -29.274 9.785 1.00 97.12 158 ASN A N 1
ATOM 1265 C CA . ASN A 1 158 ? 17.217 -30.481 9.464 1.00 97.12 158 ASN A CA 1
ATOM 1266 C C . ASN A 1 158 ? 16.451 -31.718 9.974 1.00 97.12 158 ASN A C 1
ATOM 1268 O O . ASN A 1 158 ? 15.238 -31.669 10.166 1.00 97.12 158 ASN A O 1
ATOM 1272 N N . ARG A 1 159 ? 17.119 -32.865 10.117 1.00 96.44 159 ARG A N 1
ATOM 1273 C CA . ARG A 1 159 ? 16.515 -34.139 10.545 1.00 96.44 159 ARG A CA 1
ATOM 1274 C C . ARG A 1 159 ? 17.240 -34.737 11.751 1.00 96.44 159 ARG A C 1
ATOM 1276 O O . ARG A 1 159 ? 17.205 -35.953 11.949 1.00 96.44 159 ARG A O 1
ATOM 1283 N N . LEU A 1 160 ? 17.930 -33.905 12.538 1.00 95.69 160 LEU A N 1
ATOM 1284 C CA . LEU A 1 160 ? 18.732 -34.356 13.672 1.00 95.69 160 LEU A CA 1
ATOM 1285 C C . LEU A 1 160 ? 17.846 -35.089 14.674 1.00 95.69 160 LEU A C 1
ATOM 1287 O O . LEU A 1 160 ? 16.855 -34.536 15.139 1.00 95.69 160 LEU A O 1
ATOM 1291 N N . LYS A 1 161 ? 18.221 -36.321 15.026 1.00 92.00 161 LYS A N 1
ATOM 1292 C CA . LYS A 1 161 ? 17.553 -37.105 16.086 1.00 92.00 161 LYS A CA 1
ATOM 1293 C C . LYS A 1 161 ? 18.142 -36.842 17.474 1.00 92.00 161 LYS A C 1
ATOM 1295 O O . LYS A 1 161 ? 17.491 -37.090 18.482 1.00 92.00 161 LYS A O 1
ATOM 1300 N N . LYS A 1 162 ? 19.388 -36.362 17.508 1.00 89.69 162 LYS A N 1
ATOM 1301 C CA . LYS A 1 162 ? 20.172 -35.998 18.694 1.00 89.69 162 LYS A CA 1
ATOM 1302 C C . LYS A 1 162 ? 21.295 -35.038 18.293 1.00 89.69 162 LYS A C 1
ATOM 1304 O O . LYS A 1 162 ? 21.681 -35.007 17.123 1.00 89.69 162 LYS A O 1
ATOM 1309 N N . PHE A 1 163 ? 21.840 -34.310 19.261 1.00 91.50 163 PHE A N 1
ATOM 1310 C CA . PHE A 1 163 ? 23.022 -33.466 19.093 1.00 91.50 163 PHE A CA 1
ATOM 1311 C C . PHE A 1 163 ? 24.081 -33.890 20.118 1.00 91.50 163 PHE A C 1
ATOM 1313 O O . PHE A 1 163 ? 23.982 -33.551 21.295 1.00 91.50 163 PHE A O 1
ATOM 1320 N N . ASP A 1 164 ? 25.063 -34.672 19.663 1.00 88.75 164 ASP A N 1
ATOM 1321 C CA . ASP A 1 164 ? 26.180 -35.156 20.478 1.00 88.75 164 ASP A CA 1
ATOM 1322 C C . ASP A 1 164 ? 27.456 -34.378 20.135 1.00 88.75 164 ASP A C 1
ATOM 1324 O O . ASP A 1 164 ? 27.731 -34.108 18.965 1.00 88.75 164 ASP A O 1
ATOM 1328 N N . PHE A 1 165 ? 28.280 -34.092 21.140 1.00 90.69 165 PHE A N 1
ATOM 1329 C CA . PHE A 1 165 ? 29.604 -33.494 20.978 1.00 90.69 165 PHE A CA 1
ATOM 1330 C C . PHE A 1 165 ? 30.589 -34.093 21.992 1.00 90.69 165 PHE A C 1
ATOM 1332 O O . PHE A 1 165 ? 30.203 -34.605 23.043 1.00 90.69 165 PHE A O 1
ATOM 1339 N N . ASN A 1 166 ? 31.880 -34.062 21.669 1.00 90.19 166 ASN A N 1
ATOM 1340 C CA . ASN A 1 166 ? 32.936 -34.496 22.576 1.00 90.19 166 ASN A CA 1
ATOM 1341 C C . ASN A 1 166 ? 33.164 -33.463 23.688 1.00 90.19 166 ASN A C 1
ATOM 1343 O O . ASN A 1 166 ? 33.144 -32.253 23.457 1.00 90.19 166 ASN A O 1
ATOM 1347 N N . LYS A 1 167 ? 33.475 -33.943 24.894 1.00 83.50 167 LYS A N 1
ATOM 1348 C CA . LYS A 1 167 ? 33.797 -33.086 26.041 1.00 83.50 167 LYS A CA 1
ATOM 1349 C C . LYS A 1 167 ? 34.979 -32.150 25.736 1.00 83.50 167 LYS A C 1
ATOM 1351 O O . LYS A 1 167 ? 35.992 -32.581 25.182 1.00 83.50 167 LYS A O 1
ATOM 1356 N N . ASN A 1 168 ? 34.880 -30.897 26.191 1.00 81.25 168 ASN A N 1
ATOM 1357 C CA . ASN A 1 168 ? 35.791 -29.773 25.902 1.00 81.25 168 ASN A CA 1
ATOM 1358 C C . ASN A 1 168 ? 35.725 -29.216 24.459 1.00 81.25 168 ASN A C 1
ATOM 1360 O O . ASN A 1 168 ? 36.642 -28.508 24.023 1.00 81.25 168 ASN A O 1
ATOM 1364 N N . CYS A 1 169 ? 34.665 -29.535 23.718 1.00 88.31 169 CYS A N 1
ATOM 1365 C CA . CYS A 1 169 ? 34.316 -28.892 22.454 1.00 88.31 169 CYS A CA 1
ATOM 1366 C C . CYS A 1 169 ? 33.118 -27.957 22.674 1.00 88.31 169 CYS A C 1
ATOM 1368 O O . CYS A 1 169 ? 32.351 -28.164 23.606 1.00 88.31 169 CYS A O 1
ATOM 1370 N N . LEU A 1 170 ? 32.960 -26.932 21.824 1.00 90.31 170 LEU A N 1
ATOM 1371 C CA . LEU A 1 170 ? 31.883 -25.928 21.929 1.00 90.31 170 LEU A CA 1
ATOM 1372 C C . LEU A 1 170 ? 31.891 -25.076 23.223 1.00 90.31 170 LEU A C 1
ATOM 1374 O O . LEU A 1 170 ? 30.903 -24.422 23.528 1.00 90.31 170 LEU A O 1
ATOM 1378 N N . ASN A 1 171 ? 33.008 -25.008 23.959 1.00 86.94 171 ASN A N 1
ATOM 1379 C CA . ASN A 1 171 ? 33.096 -24.294 25.247 1.00 86.94 171 ASN A CA 1
ATOM 1380 C C . ASN A 1 171 ? 32.681 -22.806 25.194 1.00 86.94 171 ASN A C 1
ATOM 1382 O O . ASN A 1 171 ? 32.262 -22.259 26.210 1.00 86.94 171 ASN A O 1
ATOM 1386 N N . GLY A 1 172 ? 32.850 -22.137 24.047 1.00 89.19 172 GLY A N 1
ATOM 1387 C CA . GLY A 1 172 ? 32.467 -20.734 23.835 1.00 89.19 172 GLY A CA 1
ATOM 1388 C C . GLY A 1 172 ? 31.042 -20.532 23.310 1.00 89.19 172 GLY A C 1
ATOM 1389 O O . GLY A 1 172 ? 30.665 -19.396 23.047 1.00 89.19 172 GLY A O 1
ATOM 1390 N N . LEU A 1 173 ? 30.268 -21.608 23.127 1.00 94.06 173 LEU A N 1
ATOM 1391 C CA . LEU A 1 173 ? 28.952 -21.547 22.500 1.00 94.06 173 LEU A CA 1
ATOM 1392 C C . LEU A 1 173 ? 27.938 -20.897 23.446 1.00 94.06 173 LEU A C 1
ATOM 1394 O O . LEU A 1 173 ? 27.650 -21.419 24.520 1.00 94.06 173 LEU A O 1
ATOM 1398 N N . GLU A 1 174 ? 27.381 -19.772 23.013 1.00 92.38 174 GLU A N 1
ATOM 1399 C CA . GLU A 1 174 ? 26.396 -18.977 23.745 1.00 92.38 174 GLU A CA 1
ATOM 1400 C C . GLU A 1 174 ? 24.965 -19.206 23.236 1.00 92.38 174 GLU A C 1
ATOM 1402 O O . GLU A 1 174 ? 24.027 -19.203 24.038 1.00 92.38 174 GLU A O 1
ATOM 1407 N N . PHE A 1 175 ? 24.817 -19.431 21.922 1.00 91.69 175 PHE A N 1
ATOM 1408 C CA . PHE A 1 175 ? 23.544 -19.630 21.224 1.00 91.69 175 PHE A CA 1
ATOM 1409 C C . PHE A 1 175 ? 23.536 -20.909 20.374 1.00 91.69 175 PHE A C 1
ATOM 1411 O O . PHE A 1 175 ? 24.438 -21.117 19.554 1.00 91.69 175 PHE A O 1
ATOM 1418 N N . LEU A 1 176 ? 22.463 -21.699 20.478 1.00 93.94 176 LEU A N 1
ATOM 1419 C CA . LEU A 1 176 ? 22.252 -22.923 19.699 1.00 93.94 176 LEU A CA 1
ATOM 1420 C C . LEU A 1 176 ? 20.810 -23.029 19.158 1.00 93.94 176 LEU A C 1
ATOM 1422 O O . LEU A 1 176 ? 19.872 -23.179 19.932 1.00 93.94 176 LEU A O 1
ATOM 1426 N N . ASP A 1 177 ? 20.627 -23.014 17.836 1.00 94.62 177 ASP A N 1
ATOM 1427 C CA . ASP A 1 177 ? 19.326 -23.258 17.183 1.00 94.62 177 ASP A CA 1
ATOM 1428 C C . ASP A 1 177 ? 19.297 -24.648 16.531 1.00 94.62 177 ASP A C 1
ATOM 1430 O O . ASP A 1 177 ? 20.006 -24.928 15.560 1.00 94.62 177 ASP A O 1
ATOM 1434 N N . LEU A 1 178 ? 18.458 -25.515 17.097 1.00 95.12 178 LEU A N 1
ATOM 1435 C CA . LEU A 1 178 ? 18.118 -26.861 16.636 1.00 95.12 178 LEU A CA 1
ATOM 1436 C C . LEU A 1 178 ? 16.630 -26.950 16.248 1.00 95.12 178 LEU A C 1
ATOM 1438 O O . LEU A 1 178 ? 16.064 -28.048 16.201 1.00 95.12 178 LEU A O 1
ATOM 1442 N N . SER A 1 179 ? 15.964 -25.824 15.987 1.00 93.75 179 SER A N 1
ATOM 1443 C CA . SER A 1 179 ? 14.533 -25.789 15.690 1.00 93.75 179 SER A CA 1
ATOM 1444 C C . SER A 1 179 ? 14.178 -26.578 14.422 1.00 93.75 179 SER A C 1
ATOM 1446 O O . SER A 1 179 ? 14.963 -26.693 13.480 1.00 93.75 179 SER A O 1
ATOM 1448 N N . ASN A 1 180 ? 12.972 -27.144 14.387 1.00 95.31 180 ASN A N 1
ATOM 1449 C CA . ASN A 1 180 ? 12.435 -27.918 13.267 1.00 95.31 180 ASN A CA 1
ATOM 1450 C C . ASN A 1 180 ? 13.375 -29.070 12.848 1.00 95.31 180 ASN A C 1
ATOM 1452 O O . ASN A 1 180 ? 13.784 -29.178 11.692 1.00 95.31 180 ASN A O 1
ATOM 1456 N N . ASN A 1 181 ? 13.744 -29.904 13.822 1.00 96.44 181 ASN A N 1
ATOM 1457 C CA . ASN A 1 181 ? 14.498 -31.147 13.642 1.00 96.44 181 ASN A CA 1
ATOM 1458 C C . ASN A 1 181 ? 13.650 -32.361 14.093 1.00 96.44 181 ASN A C 1
ATOM 1460 O O . ASN A 1 181 ? 12.447 -32.248 14.334 1.00 96.44 181 ASN A O 1
ATOM 1464 N N . ASN A 1 182 ? 14.265 -33.541 14.199 1.00 95.81 182 ASN A N 1
ATOM 1465 C CA . ASN A 1 182 ? 13.631 -34.800 14.602 1.00 95.81 182 ASN A CA 1
ATOM 1466 C C . ASN A 1 182 ? 14.030 -35.240 16.027 1.00 95.81 182 ASN A C 1
ATOM 1468 O O . ASN A 1 182 ? 14.057 -36.436 16.316 1.00 95.81 182 ASN A O 1
ATOM 1472 N N . ILE A 1 183 ? 14.358 -34.301 16.921 1.00 92.06 183 ILE A N 1
ATOM 1473 C CA . ILE A 1 183 ? 14.789 -34.618 18.288 1.00 92.06 183 ILE A CA 1
ATOM 1474 C C . ILE A 1 183 ? 13.568 -35.033 19.120 1.00 92.06 183 ILE A C 1
ATOM 1476 O O . ILE A 1 183 ? 12.670 -34.232 19.371 1.00 92.06 183 ILE A O 1
ATOM 1480 N N . GLU A 1 184 ? 13.532 -36.291 19.558 1.00 90.12 184 GLU A N 1
ATOM 1481 C CA . GLU A 1 184 ? 12.459 -36.830 20.414 1.00 90.12 184 GLU A CA 1
ATOM 1482 C C . GLU A 1 184 ? 12.816 -36.749 21.907 1.00 90.12 184 GLU A C 1
ATOM 1484 O O . GLU A 1 184 ? 11.970 -36.449 22.757 1.00 90.12 184 GLU A O 1
ATOM 1489 N N . ILE A 1 185 ? 14.084 -37.022 22.229 1.00 85.12 185 ILE A N 1
ATOM 1490 C CA . ILE A 1 185 ? 14.609 -37.144 23.591 1.00 85.12 185 ILE A CA 1
ATOM 1491 C C . ILE A 1 185 ? 15.788 -36.196 23.756 1.00 85.12 185 ILE A C 1
ATOM 1493 O O . ILE A 1 185 ? 16.618 -36.031 22.865 1.00 85.12 185 ILE A O 1
ATOM 1497 N N . VAL A 1 186 ? 15.831 -35.571 24.922 1.00 83.94 186 VAL A N 1
ATOM 1498 C CA . VAL A 1 186 ? 16.691 -34.454 25.254 1.00 83.94 186 VAL A CA 1
ATOM 1499 C C . VAL A 1 186 ? 17.412 -34.775 26.558 1.00 83.94 186 VAL A C 1
ATOM 1501 O O . VAL A 1 186 ? 16.837 -34.727 27.648 1.00 83.94 186 VAL A O 1
ATOM 1504 N N . THR A 1 187 ? 18.681 -35.152 26.434 1.00 77.25 187 THR A N 1
ATOM 1505 C CA . THR A 1 187 ? 19.485 -35.696 27.530 1.00 77.25 187 THR A CA 1
ATOM 1506 C C . THR A 1 187 ? 20.362 -34.631 28.184 1.00 77.25 187 THR A C 1
ATOM 1508 O O . THR A 1 187 ? 20.769 -33.650 27.567 1.00 77.25 187 THR A O 1
ATOM 1511 N N . LYS A 1 188 ? 20.731 -34.857 29.449 1.00 74.38 188 LYS A N 1
ATOM 1512 C CA . LYS A 1 188 ? 21.634 -33.982 30.219 1.00 74.38 188 LYS A CA 1
ATOM 1513 C C . LYS A 1 188 ? 22.976 -33.705 29.521 1.00 74.38 188 LYS A C 1
ATOM 1515 O O . LYS A 1 188 ? 23.514 -32.606 29.641 1.00 74.38 188 LYS A O 1
ATOM 1520 N N . SER A 1 189 ? 23.487 -34.672 28.757 1.00 72.31 189 SER A N 1
ATOM 1521 C CA . SER A 1 189 ? 24.736 -34.551 27.994 1.00 72.31 189 SER A CA 1
ATOM 1522 C C . SER A 1 189 ? 24.676 -33.540 26.845 1.00 72.31 189 SER A C 1
ATOM 1524 O O . SER A 1 189 ? 25.729 -33.132 26.374 1.00 72.31 189 SER A O 1
ATOM 1526 N N . MET A 1 190 ? 23.488 -33.102 26.410 1.00 75.62 190 MET A N 1
ATOM 1527 C CA . MET A 1 190 ? 23.355 -32.085 25.355 1.00 75.62 190 MET A CA 1
ATOM 1528 C C . MET A 1 190 ? 23.787 -30.678 25.807 1.00 75.62 190 MET A C 1
ATOM 1530 O O . MET A 1 190 ? 23.965 -29.807 24.962 1.00 75.62 190 MET A O 1
ATOM 1534 N N . TRP A 1 191 ? 23.964 -30.444 27.115 1.00 76.94 191 TRP A N 1
ATOM 1535 C CA . TRP A 1 191 ? 24.300 -29.120 27.667 1.00 76.94 191 TRP A CA 1
ATOM 1536 C C . TRP A 1 191 ? 25.147 -29.112 28.939 1.00 76.94 191 TRP A C 1
ATOM 1538 O O . TRP A 1 191 ? 25.652 -28.054 29.299 1.00 76.94 191 TRP A O 1
ATOM 1548 N N . GLU A 1 192 ? 25.335 -30.236 29.638 1.00 76.94 192 GLU A N 1
ATOM 1549 C CA . GLU A 1 192 ? 26.133 -30.247 30.877 1.00 76.94 192 GLU A CA 1
ATOM 1550 C C . GLU A 1 192 ? 27.575 -29.743 30.681 1.00 76.94 192 GLU A C 1
ATOM 1552 O O . GLU A 1 192 ? 28.117 -29.110 31.583 1.00 76.94 192 GLU A O 1
ATOM 1557 N N . ASP A 1 193 ? 28.163 -29.971 29.503 1.00 80.56 193 ASP A N 1
ATOM 1558 C CA . ASP A 1 193 ? 29.509 -29.510 29.139 1.00 80.56 193 ASP A CA 1
ATOM 1559 C C . ASP A 1 193 ? 29.518 -28.164 28.357 1.00 80.56 193 ASP A C 1
ATOM 1561 O O . ASP A 1 193 ? 30.575 -27.743 27.890 1.00 80.56 193 ASP A O 1
ATOM 1565 N N . LEU A 1 194 ? 28.375 -27.466 28.214 1.00 85.56 194 LEU A N 1
ATOM 1566 C CA . LEU A 1 194 ? 28.248 -26.171 27.511 1.00 85.56 194 LEU A CA 1
ATOM 1567 C C . LEU A 1 194 ? 28.079 -25.000 28.498 1.00 85.56 194 LEU A C 1
ATOM 1569 O O . LEU A 1 194 ? 27.007 -24.412 28.620 1.00 85.56 194 LEU A O 1
ATOM 1573 N N . GLU A 1 195 ? 29.148 -24.657 29.221 1.00 82.44 195 GLU A N 1
ATOM 1574 C CA . GLU A 1 195 ? 29.094 -23.727 30.367 1.00 82.44 195 GLU A CA 1
ATOM 1575 C C . GLU A 1 195 ? 28.594 -22.302 30.043 1.00 82.44 195 GLU A C 1
ATOM 1577 O O . GLU A 1 195 ? 28.009 -21.660 30.917 1.00 82.44 195 GLU A O 1
ATOM 1582 N N . ASN A 1 196 ? 28.797 -21.815 28.811 1.00 86.00 196 ASN A N 1
ATOM 1583 C CA . ASN A 1 196 ? 28.397 -20.468 28.371 1.00 86.00 196 ASN A CA 1
ATOM 1584 C C . ASN A 1 196 ? 27.048 -20.423 27.622 1.00 86.00 196 ASN A C 1
ATOM 1586 O O . ASN A 1 196 ? 26.582 -19.337 27.266 1.00 86.00 196 ASN A O 1
ATOM 1590 N N . LEU A 1 197 ? 26.401 -21.573 27.393 1.00 86.44 197 LEU A N 1
ATOM 1591 C CA . LEU A 1 197 ? 25.147 -21.629 26.645 1.00 86.44 197 LEU A CA 1
ATOM 1592 C C . LEU A 1 197 ? 24.013 -21.010 27.468 1.00 86.44 197 LEU A C 1
ATOM 1594 O O . LEU A 1 197 ? 23.731 -21.444 28.589 1.00 86.44 197 LEU A O 1
ATOM 1598 N N . HIS A 1 198 ? 23.349 -20.004 26.899 1.00 81.25 198 HIS A N 1
ATOM 1599 C CA . HIS A 1 198 ? 22.277 -19.271 27.576 1.00 81.25 198 HIS A CA 1
ATOM 1600 C C . HIS A 1 198 ? 21.040 -19.018 26.705 1.00 81.25 198 HIS A C 1
ATOM 1602 O O . HIS A 1 198 ? 19.985 -18.700 27.251 1.00 81.25 198 HIS A O 1
ATOM 1608 N N . ASP A 1 199 ? 21.142 -19.213 25.389 1.00 81.81 199 ASP A N 1
ATOM 1609 C CA . ASP A 1 199 ? 20.019 -19.152 24.455 1.00 81.81 199 ASP A CA 1
ATOM 1610 C C . ASP A 1 199 ? 19.987 -20.437 23.609 1.00 81.81 199 ASP A C 1
ATOM 1612 O O . ASP A 1 199 ? 20.998 -20.851 23.030 1.00 81.81 199 ASP A O 1
ATOM 1616 N N . ILE A 1 200 ? 18.840 -21.117 23.596 1.00 87.44 200 ILE A N 1
ATOM 1617 C CA . ILE A 1 200 ? 18.660 -22.384 22.887 1.00 87.44 200 ILE A CA 1
ATOM 1618 C C . ILE A 1 200 ? 17.254 -22.488 22.293 1.00 87.44 200 ILE A C 1
ATOM 1620 O O . ILE A 1 200 ? 16.255 -22.427 23.012 1.00 87.44 200 ILE A O 1
ATOM 1624 N N . ASP A 1 201 ? 17.182 -22.713 20.982 1.00 86.12 201 ASP A N 1
ATOM 1625 C CA . ASP A 1 201 ? 15.930 -22.987 20.278 1.00 86.12 201 ASP A CA 1
ATOM 1626 C C . ASP A 1 201 ? 15.833 -24.478 19.921 1.00 86.12 201 ASP A C 1
ATOM 1628 O O . ASP A 1 201 ? 16.672 -25.032 19.211 1.00 86.12 201 ASP A O 1
ATOM 1632 N N . ILE A 1 202 ? 14.793 -25.139 20.432 1.00 89.94 202 ILE A N 1
ATOM 1633 C CA . ILE A 1 202 ? 14.414 -26.521 20.096 1.00 89.94 202 ILE A CA 1
ATOM 1634 C C . ILE A 1 202 ? 12.961 -26.609 19.596 1.00 89.94 202 ILE A C 1
ATOM 1636 O O . ILE A 1 202 ? 12.386 -27.700 19.547 1.00 89.94 202 ILE A O 1
ATOM 1640 N N . ALA A 1 203 ? 12.341 -25.485 19.223 1.00 86.75 203 ALA A N 1
ATOM 1641 C CA . ALA A 1 203 ? 10.962 -25.430 18.744 1.00 86.75 203 ALA A CA 1
ATOM 1642 C C . ALA A 1 203 ? 10.743 -26.330 17.516 1.00 86.75 203 ALA A C 1
ATOM 1644 O O . ALA A 1 203 ? 11.665 -26.614 16.761 1.00 86.75 203 ALA A O 1
ATOM 1645 N N . GLY A 1 204 ? 9.519 -26.817 17.303 1.00 87.19 204 GLY A N 1
ATOM 1646 C CA . GLY A 1 204 ? 9.191 -27.653 16.137 1.00 87.19 204 GLY A CA 1
ATOM 1647 C C . GLY A 1 204 ? 9.781 -29.074 16.138 1.00 87.19 204 GLY A C 1
ATOM 1648 O O . GLY A 1 204 ? 9.584 -29.796 15.166 1.00 87.19 204 GLY A O 1
ATOM 1649 N N . ASN A 1 205 ? 10.466 -29.501 17.205 1.00 91.62 205 ASN A N 1
ATOM 1650 C CA . ASN A 1 205 ? 10.926 -30.884 17.377 1.00 91.62 205 ASN A CA 1
ATOM 1651 C C . ASN A 1 205 ? 9.816 -31.801 17.949 1.00 91.62 205 ASN A C 1
ATOM 1653 O O . ASN A 1 205 ? 9.016 -31.346 18.773 1.00 91.62 205 ASN A O 1
ATOM 1657 N N . PRO A 1 206 ? 9.769 -33.099 17.579 1.00 91.25 206 PRO A N 1
ATOM 1658 C CA . PRO A 1 206 ? 8.771 -34.074 18.036 1.00 91.25 206 PRO A CA 1
ATOM 1659 C C . PRO A 1 206 ? 9.061 -34.612 19.455 1.00 91.25 206 PRO A C 1
ATOM 1661 O O . PRO A 1 206 ? 9.112 -35.820 19.681 1.00 91.25 206 PRO A O 1
ATOM 1664 N N . LEU A 1 207 ? 9.255 -33.715 20.424 1.00 86.56 207 LEU A N 1
ATOM 1665 C CA . LEU A 1 207 ? 9.634 -34.057 21.799 1.00 86.56 207 LEU A CA 1
ATOM 1666 C C . LEU A 1 207 ? 8.593 -34.960 22.482 1.00 86.56 207 LEU A C 1
ATOM 1668 O O . LEU A 1 207 ? 7.428 -34.583 22.634 1.00 86.56 207 LEU A O 1
ATOM 1672 N N . ILE A 1 208 ? 9.020 -36.132 22.961 1.00 83.50 208 ILE A N 1
ATOM 1673 C CA . ILE A 1 208 ? 8.140 -37.078 23.662 1.00 83.50 208 ILE A CA 1
ATOM 1674 C C . ILE A 1 208 ? 8.100 -36.811 25.174 1.00 83.50 208 ILE A C 1
ATOM 1676 O O . ILE A 1 208 ? 9.084 -36.403 25.791 1.00 83.50 208 ILE A O 1
ATOM 1680 N N . CYS A 1 209 ? 6.975 -37.099 25.831 1.00 72.75 209 CYS A N 1
ATOM 1681 C CA . CYS A 1 209 ? 6.878 -37.030 27.294 1.00 72.75 209 CYS A CA 1
ATOM 1682 C C . CYS A 1 209 ? 7.515 -38.266 27.963 1.00 72.75 209 CYS A C 1
ATOM 1684 O O . CYS A 1 209 ? 6.816 -39.105 28.529 1.00 72.75 209 CYS A O 1
ATOM 1686 N N . SER A 1 210 ? 8.845 -38.383 27.888 1.00 73.19 210 SER A N 1
ATOM 1687 C CA . SER A 1 210 ? 9.635 -39.440 28.540 1.00 73.19 210 SER A CA 1
ATOM 1688 C C . SER A 1 210 ? 10.185 -38.999 29.902 1.00 73.19 210 SER A C 1
ATOM 1690 O O . SER A 1 210 ? 10.504 -37.828 30.109 1.00 73.19 210 SER A O 1
ATOM 1692 N N . CYS A 1 211 ? 10.384 -39.952 30.821 1.00 73.50 211 CYS A N 1
ATOM 1693 C CA . CYS A 1 211 ? 11.134 -39.724 32.061 1.00 73.50 211 CYS A CA 1
ATOM 1694 C C . CYS A 1 211 ? 12.604 -39.338 31.815 1.00 73.50 211 CYS A C 1
ATOM 1696 O O . CYS A 1 211 ? 13.226 -38.763 32.704 1.00 73.50 211 CYS A O 1
ATOM 1698 N N . GLU A 1 212 ? 13.145 -39.612 30.627 1.00 70.25 212 GLU A N 1
ATOM 1699 C CA . GLU A 1 212 ? 14.496 -39.202 30.218 1.00 70.25 212 GLU A CA 1
ATOM 1700 C C . GLU A 1 212 ? 14.591 -37.679 30.001 1.00 70.25 212 GLU A C 1
ATOM 1702 O O . GLU A 1 212 ? 15.610 -37.073 30.320 1.00 70.25 212 GLU A O 1
ATOM 1707 N N . ASN A 1 213 ? 13.483 -37.024 29.631 1.00 71.00 213 ASN A N 1
ATOM 1708 C CA . ASN A 1 213 ? 13.393 -35.562 29.499 1.00 71.00 213 ASN A CA 1
ATOM 1709 C C . ASN A 1 213 ? 13.247 -34.840 30.859 1.00 71.00 213 ASN A C 1
ATOM 1711 O O . ASN A 1 213 ? 13.058 -33.623 30.920 1.00 71.00 213 ASN A O 1
ATOM 1715 N N . LYS A 1 214 ? 13.360 -35.563 31.983 1.00 71.06 214 LYS A N 1
ATOM 1716 C CA . LYS A 1 214 ? 13.362 -34.980 33.334 1.00 71.06 214 LYS A CA 1
ATOM 1717 C C . LYS A 1 214 ? 14.540 -34.025 33.550 1.00 71.06 214 LYS A C 1
ATOM 1719 O O . LYS A 1 214 ? 14.389 -33.039 34.270 1.00 71.06 214 LYS A O 1
ATOM 1724 N N . ASP A 1 215 ? 15.678 -34.278 32.909 1.00 67.31 215 ASP A N 1
ATOM 1725 C CA . ASP A 1 215 ? 16.860 -33.423 33.043 1.00 67.31 215 ASP A CA 1
ATOM 1726 C C . ASP A 1 215 ? 16.728 -32.109 32.253 1.00 67.31 215 ASP A C 1
ATOM 1728 O O . ASP A 1 215 ? 17.242 -31.090 32.708 1.00 67.31 215 ASP A O 1
ATOM 1732 N N . LEU A 1 216 ? 15.950 -32.078 31.159 1.00 68.38 216 LEU A N 1
ATOM 1733 C CA . LEU A 1 216 ? 15.523 -30.830 30.503 1.00 68.38 216 LEU A CA 1
ATOM 1734 C C . LEU A 1 216 ? 14.656 -29.980 31.445 1.00 68.38 216 LEU A C 1
ATOM 1736 O O . LEU A 1 216 ? 14.870 -28.776 31.551 1.00 68.38 216 LEU A O 1
ATOM 1740 N N . LEU A 1 217 ? 13.716 -30.591 32.176 1.00 64.62 217 LEU A N 1
ATOM 1741 C CA . LEU A 1 217 ? 12.922 -29.881 33.190 1.00 64.62 217 LEU A CA 1
ATOM 1742 C C . LEU A 1 217 ? 13.804 -29.366 34.339 1.00 64.62 217 LEU A C 1
ATOM 1744 O O . LEU A 1 217 ? 13.611 -28.246 34.810 1.00 64.62 217 LEU A O 1
ATOM 1748 N N . GLY A 1 218 ? 14.801 -30.152 34.758 1.00 64.50 218 GLY A N 1
ATOM 1749 C CA . GLY A 1 218 ? 15.817 -29.735 35.726 1.00 64.50 218 GLY A CA 1
ATOM 1750 C C . GLY A 1 218 ? 16.625 -28.528 35.240 1.00 64.50 218 GLY A C 1
ATOM 1751 O O . GLY A 1 218 ? 16.730 -27.535 35.960 1.00 64.50 218 GLY A O 1
ATOM 1752 N N . PHE A 1 219 ? 17.124 -28.577 34.003 1.00 64.19 219 PHE A N 1
ATOM 1753 C CA . PHE A 1 219 ? 17.831 -27.477 33.347 1.00 64.19 219 PHE A CA 1
ATOM 1754 C C . PHE A 1 219 ? 16.950 -26.223 33.247 1.00 64.19 219 PHE A C 1
ATOM 1756 O O . PHE A 1 219 ? 17.309 -25.191 33.805 1.00 64.19 219 PHE A O 1
ATOM 1763 N N . ALA A 1 220 ? 15.750 -26.318 32.667 1.00 60.12 220 ALA A N 1
ATOM 1764 C CA . ALA A 1 220 ? 14.817 -25.195 32.542 1.00 60.12 220 ALA A CA 1
ATOM 1765 C C . ALA A 1 220 ? 14.458 -24.565 33.905 1.00 60.12 220 ALA A C 1
ATOM 1767 O O . ALA A 1 220 ? 14.415 -23.340 34.040 1.00 60.12 220 ALA A O 1
ATOM 1768 N N . SER A 1 221 ? 14.282 -25.383 34.952 1.00 59.41 221 SER A N 1
ATOM 1769 C CA . SER A 1 221 ? 14.007 -24.887 36.310 1.00 59.41 221 SER A CA 1
ATOM 1770 C C . SER A 1 221 ? 15.161 -24.089 36.933 1.00 59.41 221 SER A C 1
ATOM 1772 O O . SER A 1 221 ? 14.921 -23.264 37.813 1.00 59.41 221 SER A O 1
ATOM 1774 N N . LYS A 1 222 ? 16.402 -24.294 36.467 1.00 57.75 222 LYS A N 1
ATOM 1775 C CA . LYS A 1 222 ? 17.605 -23.596 36.947 1.00 57.75 222 LYS A CA 1
ATOM 1776 C C . LYS A 1 222 ? 17.710 -22.160 36.414 1.00 57.75 222 LYS A C 1
ATOM 1778 O O . LYS A 1 222 ? 18.305 -21.325 37.089 1.00 57.75 222 LYS A O 1
ATOM 1783 N N . TYR A 1 223 ? 17.136 -21.875 35.241 1.00 56.09 223 TYR A N 1
ATOM 1784 C CA . TYR A 1 223 ? 17.243 -20.566 34.579 1.00 56.09 223 TYR A CA 1
ATOM 1785 C C . TYR A 1 223 ? 16.031 -19.649 34.800 1.00 56.09 223 TYR A C 1
ATOM 1787 O O . TYR A 1 223 ? 16.190 -18.438 34.712 1.00 56.09 223 TYR A O 1
ATOM 1795 N N . SER A 1 224 ? 14.861 -20.192 35.170 1.00 46.66 224 SER A N 1
ATOM 1796 C CA . SER A 1 224 ? 13.712 -19.481 35.777 1.00 46.66 224 SER A CA 1
ATOM 1797 C C . SER A 1 224 ? 13.355 -18.090 35.198 1.00 46.66 224 SER A C 1
ATOM 1799 O O . SER A 1 224 ? 12.899 -17.206 35.932 1.00 46.66 224 SER A O 1
ATOM 1801 N N . VAL A 1 225 ? 13.495 -17.910 33.885 1.00 46.94 225 VAL A N 1
ATOM 1802 C CA . VAL A 1 225 ? 12.954 -16.779 33.128 1.00 46.94 225 VAL A CA 1
ATOM 1803 C C . VAL A 1 225 ? 12.248 -17.355 31.905 1.00 46.94 225 VAL A C 1
ATOM 1805 O O . VAL A 1 225 ? 12.852 -18.057 31.104 1.00 46.94 225 VAL A O 1
ATOM 1808 N N . ASP A 1 226 ? 10.951 -17.077 31.826 1.00 44.75 226 ASP A N 1
ATOM 1809 C CA . ASP A 1 226 ? 10.077 -17.221 30.664 1.00 44.75 226 ASP A CA 1
ATOM 1810 C C . ASP A 1 226 ? 10.086 -18.567 29.903 1.00 44.75 226 ASP A C 1
ATOM 1812 O O . ASP A 1 226 ? 10.601 -18.695 28.794 1.00 44.75 226 ASP A O 1
ATOM 1816 N N . PHE A 1 227 ? 9.271 -19.514 30.389 1.00 42.91 227 PHE A N 1
ATOM 1817 C CA . PHE A 1 227 ? 8.413 -20.258 29.455 1.00 42.91 227 PHE A CA 1
ATOM 1818 C C . PHE A 1 227 ? 7.502 -19.223 28.769 1.00 42.91 227 PHE A C 1
ATOM 1820 O O . PHE A 1 227 ? 6.492 -18.796 29.333 1.00 42.91 227 PHE A O 1
ATOM 1827 N N . ILE A 1 228 ? 7.907 -18.744 27.590 1.00 52.38 228 ILE A N 1
ATOM 1828 C CA . ILE A 1 228 ? 7.162 -17.728 26.844 1.00 52.38 228 ILE A CA 1
ATOM 1829 C C . ILE A 1 228 ? 5.874 -18.363 26.313 1.00 52.38 228 ILE A C 1
ATOM 1831 O O . ILE A 1 228 ? 5.880 -19.016 25.268 1.00 52.38 228 ILE A O 1
ATOM 1835 N N . ASP A 1 229 ? 4.749 -18.100 26.985 1.00 61.66 229 ASP A N 1
ATOM 1836 C CA . ASP A 1 229 ? 3.427 -18.252 26.375 1.00 61.66 229 ASP A CA 1
ATOM 1837 C C . ASP A 1 229 ? 3.370 -17.339 25.139 1.00 61.66 229 ASP A C 1
ATOM 1839 O O . ASP A 1 229 ? 3.188 -16.114 25.235 1.00 61.66 229 ASP A O 1
ATOM 1843 N N . SER A 1 230 ? 3.569 -17.950 23.974 1.00 71.12 230 SER A N 1
ATOM 1844 C CA . SER A 1 230 ? 3.490 -17.312 22.668 1.00 71.12 230 SER A CA 1
ATOM 1845 C C . SER A 1 230 ? 2.104 -17.522 22.059 1.00 71.12 230 SER A C 1
ATOM 1847 O O . SER A 1 230 ? 1.429 -18.524 22.288 1.00 71.12 230 SER A O 1
ATOM 1849 N N . ILE A 1 231 ? 1.642 -16.521 21.319 1.00 83.38 231 ILE A N 1
ATOM 1850 C CA . ILE A 1 231 ? 0.339 -16.497 20.660 1.00 83.38 231 ILE A CA 1
ATOM 1851 C C . ILE A 1 231 ? 0.566 -16.173 19.192 1.00 83.38 231 ILE A C 1
ATOM 1853 O O . ILE A 1 231 ? 1.228 -15.184 18.880 1.00 83.38 231 ILE A O 1
ATOM 1857 N N . ASN A 1 232 ? -0.028 -16.953 18.294 1.00 86.19 232 ASN A N 1
ATOM 1858 C CA . ASN A 1 232 ? 0.037 -16.666 16.868 1.00 86.19 232 ASN A CA 1
ATOM 1859 C C . ASN A 1 232 ? -0.952 -15.550 16.521 1.00 86.19 232 ASN A C 1
ATOM 1861 O O . ASN A 1 232 ? -2.111 -15.568 16.945 1.00 86.19 232 ASN A O 1
ATOM 1865 N N . VAL A 1 233 ? -0.507 -14.574 15.735 1.00 91.38 233 VAL A N 1
ATOM 1866 C CA . VAL A 1 233 ? -1.354 -13.507 15.192 1.00 91.38 233 VAL A CA 1
ATOM 1867 C C . VAL A 1 233 ? -1.294 -13.512 13.676 1.00 91.38 233 VAL A C 1
ATOM 1869 O O . VAL A 1 233 ? -0.234 -13.726 13.093 1.00 91.38 233 VAL A O 1
ATOM 1872 N N . ARG A 1 234 ? -2.437 -13.224 13.054 1.00 93.88 234 ARG A N 1
ATOM 1873 C CA . ARG A 1 234 ? -2.549 -12.923 11.630 1.00 93.88 234 ARG A CA 1
ATOM 1874 C C . ARG A 1 234 ? -2.965 -11.470 11.486 1.00 93.88 234 ARG A C 1
ATOM 1876 O O . ARG A 1 234 ? -3.982 -11.054 12.044 1.00 93.88 234 ARG A O 1
ATOM 1883 N N . VAL A 1 235 ? -2.189 -10.696 10.737 1.00 95.00 235 VAL A N 1
ATOM 1884 C CA . VAL A 1 235 ? -2.495 -9.305 10.406 1.00 95.00 235 VAL A CA 1
ATOM 1885 C C . VAL A 1 235 ? -2.662 -9.173 8.897 1.00 95.00 235 VAL A C 1
ATOM 1887 O O . VAL A 1 235 ? -1.686 -9.154 8.153 1.00 95.00 235 VAL A O 1
ATOM 1890 N N . THR A 1 236 ? -3.907 -9.044 8.449 1.00 94.12 236 THR A N 1
ATOM 1891 C CA . THR A 1 236 ? -4.259 -8.840 7.038 1.00 94.12 236 THR A CA 1
ATOM 1892 C C . THR A 1 236 ? -4.294 -7.338 6.733 1.00 94.12 236 THR A C 1
ATOM 1894 O O . THR A 1 236 ? -5.112 -6.601 7.299 1.00 94.12 236 THR A O 1
ATOM 1897 N N . THR A 1 237 ? -3.433 -6.850 5.839 1.00 93.00 237 THR A N 1
ATOM 1898 C CA . THR A 1 237 ? -3.499 -5.482 5.284 1.00 93.00 237 THR A CA 1
ATOM 1899 C C . THR A 1 237 ? -4.566 -5.432 4.172 1.00 93.00 237 THR A C 1
ATOM 1901 O O . THR A 1 237 ? -5.568 -6.152 4.252 1.00 93.00 237 THR A O 1
ATOM 1904 N N . MET A 1 238 ? -4.437 -4.555 3.171 1.00 91.38 238 MET A N 1
ATOM 1905 C CA . MET A 1 238 ? -5.267 -4.617 1.956 1.00 91.38 238 MET A CA 1
ATOM 1906 C C . MET A 1 238 ? -4.655 -5.497 0.853 1.00 91.38 238 MET A C 1
ATOM 1908 O O . MET A 1 238 ? -5.333 -5.797 -0.123 1.00 91.38 238 MET A O 1
ATOM 1912 N N . ASP A 1 239 ? -3.382 -5.865 0.996 1.00 86.06 239 ASP A N 1
ATOM 1913 C CA . ASP A 1 239 ? -2.515 -6.387 -0.065 1.00 86.06 239 ASP A CA 1
ATOM 1914 C C . ASP A 1 239 ? -1.602 -7.546 0.379 1.00 86.06 239 ASP A C 1
ATOM 1916 O O . ASP A 1 239 ? -0.996 -8.196 -0.467 1.00 86.06 239 ASP A O 1
ATOM 1920 N N . ALA A 1 240 ? -1.496 -7.800 1.685 1.00 84.75 240 ALA A N 1
ATOM 1921 C CA . ALA A 1 240 ? -0.617 -8.795 2.285 1.00 84.75 240 ALA A CA 1
ATOM 1922 C C . ALA A 1 240 ? -1.244 -9.401 3.554 1.00 84.75 240 ALA A C 1
ATOM 1924 O O . ALA A 1 240 ? -2.081 -8.783 4.221 1.00 84.75 240 ALA A O 1
ATOM 1925 N N . GLU A 1 241 ? -0.789 -10.597 3.922 1.00 87.69 241 GLU A N 1
ATOM 1926 C CA . GLU A 1 241 ? -1.056 -11.208 5.225 1.00 87.69 241 GLU A CA 1
ATOM 1927 C C . GLU A 1 241 ? 0.271 -11.434 5.952 1.00 87.69 241 GLU A C 1
ATOM 1929 O O . GLU A 1 241 ? 1.219 -11.964 5.376 1.00 87.69 241 GLU A O 1
ATOM 1934 N N . LEU A 1 242 ? 0.345 -11.008 7.212 1.00 84.56 242 LEU A N 1
ATOM 1935 C CA . LEU A 1 242 ? 1.503 -11.207 8.078 1.00 84.56 242 LEU A CA 1
ATOM 1936 C C . LEU A 1 242 ? 1.124 -12.188 9.187 1.00 84.56 242 LEU A C 1
ATOM 1938 O O . LEU A 1 242 ? 0.251 -11.875 9.998 1.00 84.56 242 LEU A O 1
ATOM 1942 N N . GLU A 1 243 ? 1.787 -13.340 9.247 1.00 86.69 243 GLU A N 1
ATOM 1943 C CA . GLU A 1 243 ? 1.659 -14.290 10.356 1.00 86.69 243 GLU A CA 1
ATOM 1944 C C . GLU A 1 243 ? 2.949 -14.338 11.171 1.00 86.69 243 GLU A C 1
ATOM 1946 O O . GLU A 1 243 ? 4.039 -14.480 10.619 1.00 86.69 243 GLU A O 1
ATOM 1951 N N . PHE A 1 244 ? 2.831 -14.190 12.489 1.00 83.75 244 PHE A N 1
ATOM 1952 C CA . PHE A 1 244 ? 3.960 -14.275 13.415 1.00 83.75 244 PHE A CA 1
ATOM 1953 C C . PHE A 1 244 ? 3.489 -14.588 14.838 1.00 83.75 244 PHE A C 1
ATOM 1955 O O . PHE A 1 244 ? 2.328 -14.372 15.193 1.00 83.75 244 PHE A O 1
ATOM 1962 N N . ALA A 1 245 ? 4.402 -15.084 15.670 1.00 81.69 245 ALA A N 1
ATOM 1963 C CA . ALA A 1 245 ? 4.162 -15.272 17.095 1.00 81.69 245 ALA A CA 1
ATOM 1964 C C . ALA A 1 245 ? 4.444 -13.976 17.878 1.00 81.69 245 ALA A C 1
ATOM 1966 O O . ALA A 1 245 ? 5.387 -13.241 17.580 1.00 81.69 245 ALA A O 1
ATOM 1967 N N . ILE A 1 246 ? 3.641 -13.709 18.909 1.00 84.50 246 ILE A N 1
ATOM 1968 C CA . ILE A 1 246 ? 3.849 -12.633 19.887 1.00 84.50 246 ILE A CA 1
ATOM 1969 C C . ILE A 1 246 ? 3.830 -13.182 21.311 1.00 84.50 246 ILE A C 1
ATOM 1971 O O . ILE A 1 246 ? 3.138 -14.150 21.610 1.00 84.50 246 ILE A O 1
ATOM 1975 N N . GLN A 1 247 ? 4.529 -12.516 22.226 1.00 79.69 247 GLN A N 1
ATOM 1976 C CA . GLN A 1 247 ? 4.452 -12.828 23.654 1.00 79.69 247 GLN A CA 1
ATOM 1977 C C . GLN A 1 247 ? 3.096 -12.395 24.243 1.00 79.69 247 GLN A C 1
ATOM 1979 O O . GLN A 1 247 ? 2.611 -11.301 23.947 1.00 79.69 247 GLN A O 1
ATOM 1984 N N . THR A 1 248 ? 2.518 -13.169 25.169 1.00 81.44 248 THR A N 1
ATOM 1985 C CA . THR A 1 248 ? 1.310 -12.777 25.944 1.00 81.44 248 THR A CA 1
ATOM 1986 C C . THR A 1 248 ? 1.425 -11.428 26.672 1.00 81.44 248 THR A C 1
ATOM 1988 O O . THR A 1 248 ? 0.409 -10.793 26.989 1.00 81.44 248 THR A O 1
ATOM 1991 N N . SER A 1 249 ? 2.655 -10.987 26.951 1.00 81.00 249 SER A N 1
ATOM 1992 C CA . SER A 1 249 ? 3.010 -9.725 27.605 1.00 81.00 249 SER A CA 1
ATOM 1993 C C . SER A 1 249 ? 2.767 -8.480 26.735 1.00 81.00 249 SER A C 1
ATOM 1995 O O . SER A 1 249 ? 2.583 -7.393 27.295 1.00 81.00 249 SER A O 1
ATOM 1997 N N . ILE A 1 250 ? 2.743 -8.631 25.404 1.00 88.06 250 ILE A N 1
ATOM 1998 C CA . ILE A 1 250 ? 2.871 -7.540 24.431 1.00 88.06 250 ILE A CA 1
ATOM 1999 C C . ILE A 1 250 ? 1.708 -6.537 24.472 1.00 88.06 250 ILE A C 1
ATOM 2001 O O . ILE A 1 250 ? 0.528 -6.884 24.608 1.00 88.06 250 ILE A O 1
ATOM 2005 N N . THR A 1 251 ? 2.037 -5.257 24.305 1.00 93.00 251 THR A N 1
ATOM 2006 C CA . THR A 1 251 ? 1.059 -4.173 24.141 1.00 93.00 251 THR A CA 1
ATOM 2007 C C . THR A 1 251 ? 0.558 -4.059 22.705 1.00 93.00 251 THR A C 1
ATOM 2009 O O . THR A 1 251 ? 1.254 -4.392 21.747 1.00 93.00 251 THR A O 1
ATOM 2012 N N . GLY A 1 252 ? -0.643 -3.502 22.532 1.00 92.00 252 GLY A N 1
ATOM 2013 C CA . GLY A 1 252 ? -1.168 -3.182 21.208 1.00 92.00 252 GLY A CA 1
ATOM 2014 C C . GLY A 1 252 ? -0.285 -2.201 20.432 1.00 92.00 252 GLY A C 1
ATOM 2015 O O . GLY A 1 252 ? -0.301 -2.241 19.207 1.00 92.00 252 GLY A O 1
ATOM 2016 N N . LYS A 1 253 ? 0.505 -1.354 21.117 1.00 91.94 253 LYS A N 1
ATOM 2017 C CA . LYS A 1 253 ? 1.490 -0.472 20.478 1.00 91.94 253 LYS A CA 1
ATOM 2018 C C . LYS A 1 253 ? 2.635 -1.274 19.868 1.00 91.94 253 LYS A C 1
ATOM 2020 O O . LYS A 1 253 ? 2.928 -1.062 18.706 1.00 91.94 253 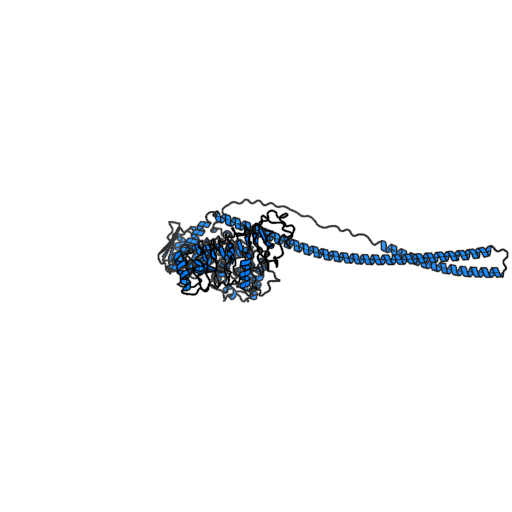LYS A O 1
ATOM 2025 N N . GLN A 1 254 ? 3.221 -2.217 20.604 1.00 90.00 254 GLN A N 1
ATOM 2026 C CA . GLN A 1 254 ? 4.310 -3.058 20.094 1.00 90.00 254 GLN A CA 1
ATOM 2027 C C . GLN A 1 254 ? 3.859 -3.935 18.913 1.00 90.00 254 GLN A C 1
ATOM 2029 O O . GLN A 1 254 ? 4.562 -3.990 17.910 1.00 90.00 254 GLN A O 1
ATOM 2034 N N . LEU A 1 255 ? 2.665 -4.546 18.985 1.00 93.31 255 LEU A N 1
ATOM 2035 C CA . LEU A 1 255 ? 2.090 -5.293 17.854 1.00 93.31 255 LEU A CA 1
ATOM 2036 C C . LEU A 1 255 ? 1.884 -4.389 16.625 1.00 93.31 255 LEU A C 1
ATOM 2038 O O . LEU A 1 255 ? 2.230 -4.762 15.508 1.00 93.31 255 LEU A O 1
ATOM 2042 N N . PHE A 1 256 ? 1.342 -3.186 16.825 1.00 95.06 256 PHE A N 1
ATOM 2043 C CA . PHE A 1 256 ? 1.162 -2.211 15.751 1.00 95.06 256 PHE A CA 1
ATOM 2044 C C . PHE A 1 256 ? 2.505 -1.744 15.159 1.00 95.06 256 PHE A C 1
ATOM 2046 O O . PHE A 1 256 ? 2.648 -1.704 13.940 1.00 95.06 256 PHE A O 1
ATOM 2053 N N . ASP A 1 257 ? 3.499 -1.453 16.004 1.00 89.25 257 ASP A N 1
ATOM 2054 C CA . ASP A 1 257 ? 4.840 -1.018 15.597 1.00 89.25 257 ASP A CA 1
ATOM 2055 C C . ASP A 1 257 ? 5.576 -2.094 14.792 1.00 89.25 257 ASP A C 1
ATOM 2057 O O . ASP A 1 257 ? 6.292 -1.767 13.848 1.00 89.25 257 ASP A O 1
ATOM 2061 N N . GLN A 1 258 ? 5.389 -3.370 15.138 1.00 87.44 258 GLN A N 1
ATOM 2062 C CA . GLN A 1 258 ? 5.922 -4.497 14.375 1.00 87.44 258 GLN A CA 1
ATOM 2063 C C . GLN A 1 258 ? 5.317 -4.534 12.966 1.00 87.44 258 GLN A C 1
ATOM 2065 O O . GLN A 1 258 ? 6.064 -4.541 11.993 1.00 87.44 258 GLN A O 1
ATOM 2070 N N . VAL A 1 259 ? 3.986 -4.444 12.848 1.00 91.56 259 VAL A N 1
ATOM 2071 C CA . VAL A 1 259 ? 3.283 -4.428 11.552 1.00 91.56 259 VAL A CA 1
ATOM 2072 C C . VAL A 1 259 ? 3.766 -3.282 10.664 1.00 91.56 259 VAL A C 1
ATOM 2074 O O . VAL A 1 259 ? 4.156 -3.525 9.524 1.00 91.56 259 VAL A O 1
ATOM 2077 N N . VAL A 1 260 ? 3.774 -2.041 11.169 1.00 91.00 260 VAL A N 1
ATOM 2078 C CA . VAL A 1 260 ? 4.132 -0.870 10.345 1.00 91.00 260 VAL A CA 1
ATOM 2079 C C . VAL A 1 260 ? 5.607 -0.861 9.943 1.00 91.00 260 VAL A C 1
ATOM 2081 O O . VAL A 1 260 ? 5.917 -0.466 8.822 1.00 91.00 260 VAL A O 1
ATOM 2084 N N . LYS A 1 261 ? 6.509 -1.377 10.793 1.00 87.56 261 LYS A N 1
ATOM 2085 C CA . LYS A 1 261 ? 7.920 -1.589 10.431 1.00 87.56 261 LYS A CA 1
ATOM 2086 C C . LYS A 1 261 ? 8.076 -2.628 9.323 1.00 87.56 261 LYS A C 1
ATOM 2088 O O . LYS A 1 261 ? 8.823 -2.371 8.387 1.00 87.56 261 LYS A O 1
ATOM 2093 N N . THR A 1 262 ? 7.363 -3.756 9.396 1.00 85.69 262 THR A N 1
ATOM 2094 C CA . THR A 1 262 ? 7.427 -4.817 8.376 1.00 85.69 262 THR A CA 1
ATOM 2095 C C . THR A 1 262 ? 6.990 -4.325 6.993 1.00 85.69 262 THR A C 1
ATOM 2097 O O . THR A 1 262 ? 7.598 -4.711 6.002 1.00 85.69 262 THR A O 1
ATOM 2100 N N . ILE A 1 263 ? 5.988 -3.441 6.913 1.00 86.00 263 ILE A N 1
ATOM 2101 C CA . ILE A 1 263 ? 5.509 -2.868 5.638 1.00 86.00 263 ILE A CA 1
ATOM 2102 C C . ILE A 1 263 ? 6.187 -1.540 5.241 1.00 86.00 263 ILE A C 1
ATOM 2104 O O . ILE A 1 263 ? 5.811 -0.946 4.234 1.00 86.00 263 ILE A O 1
ATOM 2108 N N . GLY A 1 264 ? 7.144 -1.031 6.028 1.00 88.50 264 GLY A N 1
ATOM 2109 C CA . GLY A 1 264 ? 7.843 0.235 5.752 1.00 88.50 264 GLY A CA 1
ATOM 2110 C C . GLY A 1 264 ? 7.011 1.519 5.933 1.00 88.50 264 GLY A C 1
ATOM 2111 O O . GLY A 1 264 ? 7.384 2.577 5.416 1.00 88.50 264 GLY A O 1
ATOM 2112 N N . LEU A 1 265 ? 5.891 1.463 6.659 1.00 93.00 265 LEU A N 1
ATOM 2113 C CA . LEU A 1 265 ? 4.965 2.587 6.830 1.00 93.00 265 LEU A CA 1
ATOM 2114 C C . LEU A 1 265 ? 5.331 3.450 8.048 1.00 93.00 265 LEU A C 1
ATOM 2116 O O . LEU A 1 265 ? 5.418 2.966 9.176 1.00 93.00 265 LEU A O 1
ATOM 2120 N N . ARG A 1 266 ? 5.502 4.756 7.822 1.00 92.31 266 ARG A N 1
ATOM 2121 C CA . ARG A 1 266 ? 5.826 5.781 8.832 1.00 92.31 266 ARG A CA 1
ATOM 2122 C C . ARG A 1 266 ? 4.646 6.708 9.146 1.00 92.31 266 ARG A C 1
ATOM 2124 O O . ARG A 1 266 ? 4.562 7.223 10.258 1.00 92.31 266 ARG A O 1
ATOM 2131 N N . GLU A 1 267 ? 3.688 6.864 8.229 1.00 93.25 267 GLU A N 1
ATOM 2132 C CA . GLU A 1 267 ? 2.456 7.669 8.396 1.00 93.25 267 GLU A CA 1
ATOM 2133 C C . GLU A 1 267 ? 1.405 6.984 9.299 1.00 93.25 267 GLU A C 1
ATOM 2135 O O . GLU A 1 267 ? 0.217 6.860 8.991 1.00 93.25 267 GLU A O 1
ATOM 2140 N N . VAL A 1 268 ? 1.858 6.506 10.456 1.00 93.44 268 VAL A N 1
ATOM 2141 C CA . VAL A 1 268 ? 1.132 5.615 11.371 1.00 93.44 268 VAL A CA 1
ATOM 2142 C C . VAL A 1 268 ? -0.186 6.177 11.905 1.00 93.44 268 VAL A C 1
ATOM 2144 O O . VAL A 1 268 ? -1.053 5.420 12.336 1.00 93.44 268 VAL A O 1
ATOM 2147 N N . TRP A 1 269 ? -0.347 7.499 11.900 1.00 92.38 269 TRP A N 1
ATOM 2148 C CA . TRP A 1 269 ? -1.458 8.196 12.549 1.00 92.38 269 TRP A CA 1
ATOM 2149 C C . TRP A 1 269 ? -2.812 8.014 11.850 1.00 92.38 269 TRP A C 1
ATOM 2151 O O . TRP A 1 269 ? -3.843 8.234 12.484 1.00 92.38 269 TRP A O 1
ATOM 2161 N N . TYR A 1 270 ? -2.834 7.566 10.592 1.00 95.75 270 TYR A N 1
ATOM 2162 C CA . TYR A 1 270 ? -4.077 7.195 9.909 1.00 95.75 270 TYR A CA 1
ATOM 2163 C C . TYR A 1 270 ? -4.600 5.811 10.306 1.00 95.75 270 TYR A C 1
ATOM 2165 O O . TYR A 1 270 ? -5.806 5.565 10.233 1.00 95.75 270 TYR A O 1
ATOM 2173 N N . PHE A 1 271 ? -3.722 4.895 10.719 1.00 96.56 271 PHE A N 1
ATOM 2174 C CA . PHE A 1 271 ? -4.012 3.461 10.751 1.00 96.56 271 PHE A CA 1
ATOM 2175 C C . PHE A 1 271 ? -4.353 2.925 12.143 1.00 96.56 271 PHE A C 1
ATOM 2177 O O . PHE A 1 271 ? -4.103 3.531 13.185 1.00 96.56 271 PHE A O 1
ATOM 2184 N N . GLY A 1 272 ? -4.932 1.728 12.160 1.00 95.69 272 GLY A N 1
ATOM 2185 C CA . GLY A 1 272 ? -5.124 0.935 13.363 1.00 95.69 272 GLY A CA 1
ATOM 2186 C C . GLY A 1 272 ? -5.271 -0.548 13.044 1.00 95.69 272 GLY A C 1
ATOM 2187 O O . GLY A 1 272 ? -5.435 -0.947 11.891 1.00 95.69 272 GLY A O 1
ATOM 2188 N N . LEU A 1 273 ? -5.264 -1.365 14.095 1.00 96.31 273 LEU A N 1
ATOM 2189 C CA . LEU A 1 273 ? -5.614 -2.781 14.018 1.00 96.31 273 LEU A CA 1
ATOM 2190 C C . LEU A 1 273 ? -7.067 -2.959 14.463 1.00 96.31 273 LEU A C 1
ATOM 2192 O O . LEU A 1 273 ? -7.432 -2.564 15.574 1.00 96.31 273 LEU A O 1
ATOM 2196 N N . GLN A 1 274 ? -7.898 -3.534 13.600 1.00 95.00 274 GLN A N 1
ATOM 2197 C CA . GLN A 1 274 ? -9.281 -3.900 13.889 1.00 95.00 274 GLN A CA 1
ATOM 2198 C C . GLN A 1 274 ? -9.382 -5.414 14.113 1.00 95.00 274 GLN A C 1
ATOM 2200 O O . GLN A 1 274 ? -8.811 -6.183 13.353 1.00 95.00 274 GLN A O 1
ATOM 2205 N N . TYR A 1 275 ? -10.131 -5.848 15.123 1.00 93.81 275 TYR A N 1
ATOM 2206 C CA . TYR A 1 275 ? -10.456 -7.255 15.384 1.00 93.81 275 TYR A CA 1
ATOM 2207 C C . TYR A 1 275 ? -11.959 -7.409 15.646 1.00 93.81 275 TYR A C 1
ATOM 2209 O O . TYR A 1 275 ? -12.662 -6.422 15.897 1.00 93.81 275 TYR A O 1
ATOM 2217 N N . ILE A 1 276 ? -12.453 -8.645 15.605 1.00 90.88 276 ILE A N 1
ATOM 2218 C CA . ILE A 1 276 ? -13.797 -8.996 16.075 1.00 90.88 276 ILE A CA 1
ATOM 2219 C C . ILE A 1 276 ? -13.690 -9.421 17.543 1.00 90.88 276 ILE A C 1
ATOM 2221 O O . ILE A 1 276 ? -12.892 -10.291 17.884 1.00 90.88 276 ILE A O 1
ATOM 2225 N N . ASP A 1 277 ? -14.446 -8.770 18.429 1.00 87.88 277 ASP A N 1
ATOM 2226 C CA . ASP A 1 277 ? -14.442 -9.122 19.853 1.00 87.88 277 ASP A CA 1
ATOM 2227 C C . ASP A 1 277 ? -15.256 -10.395 20.143 1.00 87.88 277 ASP A C 1
ATOM 2229 O O . ASP A 1 277 ? -16.047 -10.848 19.317 1.00 87.88 277 ASP A O 1
ATOM 2233 N N . ASN A 1 278 ? -15.158 -10.908 21.372 1.00 86.62 278 ASN A N 1
ATOM 2234 C CA . ASN A 1 278 ? -15.944 -12.041 21.893 1.00 86.62 278 ASN A CA 1
ATOM 2235 C C . ASN A 1 278 ? -17.483 -11.865 21.827 1.00 86.62 278 ASN A C 1
ATOM 2237 O O . ASN A 1 278 ? -18.226 -12.717 22.309 1.00 86.62 278 ASN A O 1
ATOM 2241 N N . LYS A 1 279 ? -17.985 -10.744 21.295 1.00 83.88 279 LYS A N 1
ATOM 2242 C CA . LYS A 1 279 ? -19.409 -10.435 21.111 1.00 83.88 279 LYS A CA 1
ATOM 2243 C C . LYS A 1 279 ? -19.768 -10.210 19.635 1.00 83.88 279 LYS A C 1
ATOM 2245 O O . LYS A 1 279 ? -20.875 -9.753 19.362 1.00 83.88 279 LYS A O 1
ATOM 2250 N N . GLY A 1 280 ? -18.859 -10.507 18.703 1.00 83.62 280 GLY A N 1
ATOM 2251 C CA . GLY A 1 280 ? -19.081 -10.405 17.260 1.00 83.62 280 GLY A CA 1
ATOM 2252 C C . GLY A 1 280 ? -18.983 -8.987 16.685 1.00 83.62 280 GLY A C 1
ATOM 2253 O O . GLY A 1 280 ? -19.435 -8.760 15.567 1.00 83.62 280 GLY A O 1
ATOM 2254 N N . PHE A 1 281 ? -18.430 -8.008 17.414 1.00 82.00 281 PHE A N 1
ATOM 2255 C CA . PHE A 1 281 ? -18.390 -6.611 16.964 1.00 82.00 281 PHE A CA 1
ATOM 2256 C C . PHE A 1 281 ? -16.988 -6.151 16.525 1.00 82.00 281 PHE A C 1
ATOM 2258 O O . PHE A 1 281 ? -16.023 -6.319 17.282 1.00 82.00 281 PHE A O 1
ATOM 2265 N N . PRO A 1 282 ? -16.873 -5.433 15.387 1.00 86.94 282 PRO A N 1
ATOM 2266 C CA . PRO A 1 282 ? -15.616 -4.834 14.953 1.00 86.94 282 PRO A CA 1
ATOM 2267 C C . PRO A 1 282 ? -15.142 -3.769 15.947 1.00 86.94 282 PRO A C 1
ATOM 2269 O O . PRO A 1 282 ? -15.879 -2.848 16.326 1.00 86.94 282 PRO A O 1
ATOM 2272 N N . THR A 1 283 ? -13.894 -3.913 16.387 1.00 89.31 283 THR A N 1
ATOM 2273 C CA . THR A 1 283 ? -13.296 -3.136 17.474 1.00 89.31 283 THR A CA 1
ATOM 2274 C C . THR A 1 283 ? -11.853 -2.780 17.147 1.00 89.31 283 THR A C 1
ATOM 2276 O O . THR A 1 283 ? -11.100 -3.608 16.652 1.00 89.31 283 THR A O 1
ATOM 2279 N N . TRP A 1 284 ? -11.453 -1.543 17.438 1.00 92.31 284 TRP A N 1
ATOM 2280 C CA . TRP A 1 284 ? -10.067 -1.101 17.283 1.00 92.31 284 TRP A CA 1
ATOM 2281 C C . TRP A 1 284 ? -9.233 -1.476 18.512 1.00 92.31 284 TRP A C 1
ATOM 2283 O O . TRP A 1 284 ? -9.645 -1.223 19.651 1.00 92.31 284 TRP A O 1
ATOM 2293 N N . LEU A 1 285 ? -8.051 -2.041 18.275 1.00 94.00 285 LEU A N 1
ATOM 2294 C CA . LEU A 1 285 ? -7.055 -2.360 19.291 1.00 94.00 285 LEU A CA 1
ATOM 2295 C C . LEU A 1 285 ? -6.566 -1.083 19.984 1.00 94.00 285 LEU A C 1
ATOM 2297 O O . LEU A 1 285 ? -6.239 -0.085 19.342 1.00 94.00 285 LEU A O 1
ATOM 2301 N N . LYS A 1 286 ? -6.508 -1.107 21.317 1.00 91.00 286 LYS A N 1
ATOM 2302 C CA . LYS A 1 286 ? -5.967 -0.006 22.118 1.00 91.00 286 LYS A CA 1
ATOM 2303 C C . LYS A 1 286 ? -4.472 -0.215 22.270 1.00 91.00 286 LYS A C 1
ATOM 2305 O O . LYS A 1 286 ? -4.040 -1.208 22.856 1.00 91.00 286 LYS A O 1
ATOM 2310 N N . LEU A 1 287 ? -3.702 0.744 21.768 1.00 90.88 287 LEU A N 1
ATOM 2311 C CA . LEU A 1 287 ? -2.242 0.675 21.747 1.00 90.88 287 LEU A CA 1
ATOM 2312 C C . LEU A 1 287 ? -1.640 0.645 23.168 1.00 90.88 287 LEU A C 1
ATOM 2314 O O . LEU A 1 287 ? -0.665 -0.053 23.418 1.00 90.88 287 LEU A O 1
ATOM 2318 N N . ASN A 1 288 ? -2.277 1.320 24.129 1.00 88.56 288 ASN A N 1
ATOM 2319 C CA . ASN A 1 288 ? -1.838 1.421 25.526 1.00 88.56 288 ASN A CA 1
ATOM 2320 C C . ASN A 1 288 ? -2.275 0.256 26.444 1.00 88.56 288 ASN A C 1
ATOM 2322 O O . ASN A 1 288 ? -2.270 0.407 27.666 1.00 88.56 288 ASN A O 1
ATOM 2326 N N . LYS A 1 289 ? -2.698 -0.887 25.892 1.00 91.31 289 LYS A N 1
ATOM 2327 C CA . LYS A 1 289 ? -3.098 -2.082 26.659 1.00 91.31 289 LYS A CA 1
ATOM 2328 C C . LYS A 1 289 ? -2.473 -3.349 26.082 1.00 91.31 289 LYS A C 1
ATOM 2330 O O . LYS A 1 289 ? -2.215 -3.403 24.882 1.00 91.31 289 LYS A O 1
ATOM 2335 N N . LYS A 1 290 ? -2.290 -4.385 26.912 1.00 90.50 290 LYS A N 1
ATOM 2336 C CA . LYS A 1 290 ? -1.874 -5.720 26.443 1.00 90.50 290 LYS A CA 1
ATOM 2337 C C . LYS A 1 290 ? -2.879 -6.276 25.438 1.00 90.50 290 LYS A C 1
ATOM 2339 O O . LYS A 1 290 ? -4.083 -6.108 25.653 1.00 90.50 290 LYS A O 1
ATOM 2344 N N . VAL A 1 291 ? -2.415 -6.939 24.382 1.00 90.50 291 VAL A N 1
ATOM 2345 C CA . VAL A 1 291 ? -3.285 -7.512 23.332 1.00 90.50 291 VAL A CA 1
ATOM 2346 C C . VAL A 1 291 ? -4.282 -8.506 23.944 1.00 90.50 291 VAL A C 1
ATOM 2348 O O . VAL A 1 291 ? -5.491 -8.356 23.789 1.00 90.50 291 VAL A O 1
ATOM 2351 N N . THR A 1 292 ? -3.782 -9.412 24.782 1.00 87.44 292 THR A N 1
ATOM 2352 C CA . THR A 1 292 ? -4.536 -10.440 25.526 1.00 87.44 292 THR A CA 1
ATOM 2353 C C . THR A 1 292 ? -5.617 -9.906 26.478 1.00 87.44 292 THR A C 1
ATOM 2355 O O . THR A 1 292 ? -6.530 -10.637 26.846 1.00 87.44 292 THR A O 1
ATOM 2358 N N . SER A 1 293 ? -5.569 -8.624 26.862 1.00 88.62 293 SER A N 1
ATOM 2359 C CA . SER A 1 293 ? -6.495 -8.005 27.835 1.00 88.62 293 SER A CA 1
ATOM 2360 C C . SER A 1 293 ? -7.656 -7.220 27.201 1.00 88.62 293 SER A C 1
ATOM 2362 O O . SER A 1 293 ? -8.210 -6.309 27.824 1.00 88.62 293 SER A O 1
ATOM 2364 N N . GLN A 1 294 ? -7.986 -7.503 25.936 1.00 88.94 294 GLN A N 1
ATOM 2365 C CA . GLN A 1 294 ? -8.913 -6.693 25.132 1.00 88.94 294 GLN A CA 1
ATOM 2366 C C . GLN A 1 294 ? -10.095 -7.473 24.536 1.00 88.94 294 GLN A C 1
ATOM 2368 O O . GLN A 1 294 ? -10.540 -7.147 23.446 1.00 88.94 294 GLN A O 1
ATOM 2373 N N . ASP A 1 295 ? -10.637 -8.464 25.252 1.00 85.44 295 ASP A N 1
ATOM 2374 C CA . ASP A 1 295 ? -11.852 -9.205 24.853 1.00 85.44 295 ASP A CA 1
ATOM 2375 C C . ASP A 1 295 ? -11.802 -9.789 23.420 1.00 85.44 295 ASP A C 1
ATOM 2377 O O . ASP A 1 295 ? -12.832 -9.920 22.754 1.00 85.44 295 ASP A O 1
ATOM 2381 N N . ILE A 1 296 ? -10.602 -10.131 22.944 1.00 85.38 296 ILE A N 1
ATOM 2382 C CA . ILE A 1 296 ? -10.363 -10.737 21.628 1.00 85.38 296 ILE A CA 1
ATOM 2383 C C . ILE A 1 296 ? -10.827 -12.203 21.659 1.00 85.38 296 ILE A C 1
ATOM 2385 O O . ILE A 1 296 ? -10.770 -12.845 22.714 1.00 85.38 296 ILE A O 1
ATOM 2389 N N . GLY A 1 297 ? -11.292 -12.712 20.512 1.00 76.69 297 GLY A N 1
ATOM 2390 C CA . GLY A 1 297 ? -11.571 -14.135 20.302 1.00 76.69 297 GLY A CA 1
ATOM 2391 C C . GLY A 1 297 ? -10.408 -15.030 20.743 1.00 76.69 297 GLY A C 1
A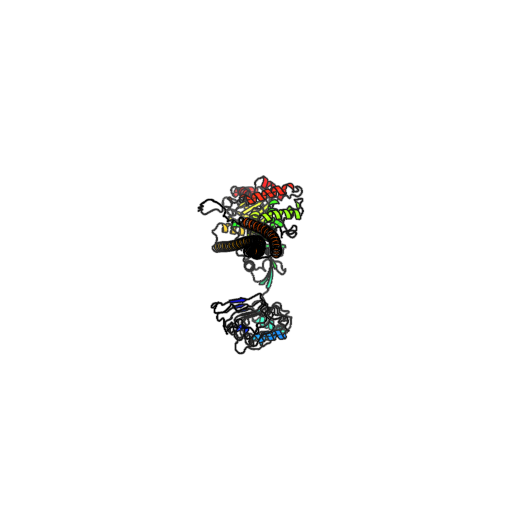TOM 2392 O O . GLY A 1 297 ? -9.249 -14.644 20.630 1.00 76.69 297 GLY A O 1
ATOM 2393 N N . LYS A 1 298 ? -10.711 -16.236 21.237 1.00 75.75 298 LYS A N 1
ATOM 2394 C CA . LYS A 1 298 ? -9.695 -17.250 21.592 1.00 75.75 298 LYS A CA 1
ATOM 2395 C C . LYS A 1 298 ? -9.222 -18.097 20.399 1.00 75.75 298 LYS A C 1
ATOM 2397 O O . LYS A 1 298 ? -8.493 -19.064 20.594 1.00 75.75 298 LYS A O 1
ATOM 2402 N N . GLU A 1 299 ? -9.665 -17.761 19.193 1.00 79.31 299 GLU A N 1
ATOM 2403 C CA . GLU A 1 299 ? -9.269 -18.424 17.950 1.00 79.31 299 GLU A CA 1
ATOM 2404 C C . GLU A 1 299 ? -7.774 -18.202 17.681 1.00 79.31 299 GLU A C 1
ATOM 2406 O O . GLU A 1 299 ? -7.245 -17.126 17.951 1.00 79.31 299 GLU A O 1
ATOM 2411 N N . GLN A 1 300 ? -7.089 -19.229 17.179 1.00 80.81 300 GLN A N 1
ATOM 2412 C CA . GLN A 1 300 ? -5.677 -19.163 16.802 1.00 80.81 300 GLN A CA 1
ATOM 2413 C C . GLN A 1 300 ? -5.554 -19.387 15.286 1.00 80.81 300 GLN A C 1
ATOM 2415 O O . GLN A 1 300 ? -6.116 -20.371 14.799 1.00 80.81 300 GLN A O 1
ATOM 2420 N N . PRO A 1 301 ? -4.831 -18.526 14.545 1.00 86.50 301 PRO A N 1
ATOM 2421 C CA . PRO A 1 301 ? -4.204 -17.281 15.003 1.00 86.50 301 PRO A CA 1
ATOM 2422 C C . PRO A 1 301 ? -5.235 -16.195 15.372 1.00 86.50 301 PRO A C 1
ATOM 2424 O O . PRO A 1 301 ? -6.347 -16.172 14.844 1.00 86.50 301 PRO A O 1
ATOM 2427 N N . LEU A 1 302 ? -4.860 -15.255 16.249 1.00 91.00 302 LEU A N 1
ATOM 2428 C CA . LEU A 1 302 ? -5.683 -14.070 16.515 1.00 91.00 302 LEU A CA 1
ATOM 2429 C C . LEU A 1 302 ? -5.735 -13.196 15.253 1.00 91.00 302 LEU A C 1
ATOM 2431 O O . LEU A 1 302 ? -4.708 -12.680 14.807 1.00 91.00 302 LEU A O 1
ATOM 2435 N N . ASN A 1 303 ? -6.934 -12.997 14.710 1.00 92.69 303 ASN A N 1
ATOM 2436 C CA . ASN A 1 303 ? -7.134 -12.281 13.451 1.00 92.69 303 ASN A CA 1
ATOM 2437 C C . ASN A 1 303 ? -7.291 -10.763 13.646 1.00 92.69 303 ASN A C 1
ATOM 2439 O O . ASN A 1 303 ? -8.233 -10.290 14.292 1.00 92.69 303 ASN A O 1
ATOM 2443 N N . PHE A 1 304 ? -6.411 -9.993 13.004 1.00 95.75 304 PHE A N 1
ATOM 2444 C CA . PHE A 1 304 ? -6.452 -8.535 12.931 1.00 95.75 304 PHE A CA 1
ATOM 2445 C C . PHE A 1 304 ? -6.479 -8.049 11.478 1.00 95.75 304 PHE A C 1
ATOM 2447 O O . PHE A 1 304 ? -5.803 -8.585 10.605 1.00 95.75 304 PHE A O 1
ATOM 2454 N N . LYS A 1 305 ? -7.203 -6.959 11.228 1.00 96.31 305 LYS A N 1
ATOM 2455 C CA . LYS A 1 305 ? -7.189 -6.213 9.967 1.00 96.31 305 LYS A CA 1
ATOM 2456 C C . LYS A 1 305 ? -6.471 -4.885 10.176 1.00 96.31 305 LYS A C 1
ATOM 2458 O O . LYS A 1 305 ? -6.930 -4.062 10.970 1.00 96.31 305 LYS A O 1
ATOM 2463 N N . PHE A 1 306 ? -5.367 -4.659 9.471 1.00 97.25 306 PHE A N 1
ATOM 2464 C CA . PHE A 1 306 ? -4.682 -3.364 9.451 1.00 97.25 306 PHE A CA 1
ATOM 2465 C C . PHE A 1 306 ? -5.397 -2.438 8.463 1.00 97.25 306 PHE A C 1
ATOM 2467 O O . PHE A 1 306 ? -5.465 -2.742 7.272 1.00 97.25 306 PHE A O 1
ATOM 2474 N N . ARG A 1 307 ? -6.018 -1.361 8.951 1.00 96.81 307 ARG A N 1
ATOM 2475 C CA . ARG A 1 307 ? -6.912 -0.497 8.158 1.00 96.81 307 ARG A CA 1
ATOM 2476 C C . ARG A 1 307 ? -6.743 0.973 8.530 1.00 96.81 307 ARG A C 1
ATOM 2478 O O . ARG A 1 307 ? -6.453 1.290 9.686 1.00 96.81 307 ARG A O 1
ATOM 2485 N N . ALA A 1 308 ? -6.974 1.862 7.568 1.00 96.31 308 ALA A N 1
ATOM 2486 C CA . ALA A 1 308 ? -7.116 3.288 7.822 1.00 96.31 308 ALA A CA 1
ATOM 2487 C C . ALA A 1 308 ? -8.365 3.521 8.688 1.00 96.31 308 ALA A C 1
ATOM 2489 O O . ALA A 1 308 ? -9.475 3.098 8.352 1.00 96.31 308 ALA A O 1
ATOM 2490 N N . LYS A 1 309 ? -8.153 4.154 9.841 1.00 94.25 309 LYS A N 1
ATOM 2491 C CA . LYS A 1 309 ? -9.163 4.539 10.832 1.00 94.25 309 LYS A CA 1
ATOM 2492 C C . LYS A 1 309 ? -9.540 6.015 10.701 1.00 94.25 309 LYS A C 1
ATOM 2494 O O . LYS A 1 309 ? -10.677 6.385 10.991 1.00 94.25 309 LYS A O 1
ATOM 2499 N N . PHE A 1 310 ? -8.575 6.835 10.303 1.00 95.38 310 PHE A N 1
ATOM 2500 C CA . PHE A 1 310 ? -8.720 8.261 10.048 1.00 95.38 310 PHE A CA 1
ATOM 2501 C C . PHE A 1 310 ? -8.314 8.537 8.604 1.00 95.38 310 PHE A C 1
ATOM 2503 O O . PHE A 1 310 ? -7.417 7.879 8.084 1.00 95.38 310 PHE A O 1
ATOM 2510 N N . PHE A 1 311 ? -8.974 9.502 7.975 1.00 95.75 311 PHE A N 1
ATOM 2511 C CA . PHE A 1 311 ? -8.716 9.894 6.593 1.00 95.75 311 PHE A CA 1
ATOM 2512 C C . PHE A 1 311 ? -7.995 11.254 6.558 1.00 95.75 311 PHE A C 1
ATOM 2514 O O . PHE A 1 311 ? -8.130 12.042 7.510 1.00 95.75 311 PHE A O 1
ATOM 2521 N N . PRO A 1 312 ? -7.219 11.541 5.499 1.00 93.88 312 PRO A N 1
ATOM 2522 C CA . PRO A 1 312 ? -6.727 12.891 5.254 1.00 93.88 312 PRO A CA 1
ATOM 2523 C C . PRO A 1 312 ? -7.902 13.868 5.058 1.00 93.88 312 PRO A C 1
ATOM 2525 O O . PRO A 1 312 ? -8.992 13.460 4.649 1.00 93.88 312 PRO A O 1
ATOM 2528 N N . GLU A 1 313 ? -7.694 15.153 5.358 1.00 90.50 313 GLU A N 1
ATOM 2529 C CA . GLU A 1 313 ? -8.539 16.219 4.815 1.00 90.50 313 GLU A CA 1
ATOM 2530 C C . GLU A 1 313 ? -8.337 16.250 3.295 1.00 90.50 313 GLU A C 1
ATOM 2532 O O . GLU A 1 313 ? -9.328 16.081 2.586 1.00 90.50 313 GLU A O 1
ATOM 2537 N N . ASP A 1 314 ? -7.095 16.344 2.795 1.00 91.44 314 ASP A N 1
ATOM 2538 C CA . ASP A 1 314 ? -6.779 16.201 1.360 1.00 91.44 314 ASP A CA 1
ATOM 2539 C C . ASP A 1 314 ? -5.775 15.082 1.058 1.00 91.44 314 ASP A C 1
ATOM 2541 O O . ASP A 1 314 ? -4.648 15.091 1.552 1.00 91.44 314 ASP A O 1
ATOM 2545 N N . ALA A 1 315 ? -6.180 14.117 0.228 1.00 92.50 315 ALA A N 1
ATOM 2546 C CA . ALA A 1 315 ? -5.343 12.982 -0.146 1.00 92.50 315 ALA A CA 1
ATOM 2547 C C . ALA A 1 315 ? -4.070 13.382 -0.916 1.00 92.50 315 ALA A C 1
ATOM 2549 O O . ALA A 1 315 ? -3.039 12.741 -0.719 1.00 92.50 315 ALA A O 1
ATOM 2550 N N . GLN A 1 316 ? -4.120 14.428 -1.752 1.00 89.31 316 GLN A N 1
ATOM 2551 C CA . GLN A 1 316 ? -2.965 14.851 -2.553 1.00 89.31 316 GLN A CA 1
ATOM 2552 C C . GLN A 1 316 ? -1.907 15.567 -1.699 1.00 89.31 316 GLN A C 1
ATOM 2554 O O . GLN A 1 316 ? -0.713 15.358 -1.901 1.00 89.31 316 GLN A O 1
ATOM 2559 N N . GLU A 1 317 ? -2.338 16.385 -0.737 1.00 87.44 317 GLU A N 1
ATOM 2560 C CA . GLU A 1 317 ? -1.434 17.185 0.099 1.00 87.44 317 GLU A CA 1
ATOM 2561 C C . GLU A 1 317 ? -0.907 16.418 1.323 1.00 87.44 317 GLU A C 1
ATOM 2563 O O . GLU A 1 317 ? 0.196 16.696 1.804 1.00 87.44 317 GLU A O 1
ATOM 2568 N N . GLU A 1 318 ? -1.668 15.462 1.868 1.00 90.06 318 GLU A N 1
ATOM 2569 C CA . GLU A 1 318 ? -1.315 14.782 3.124 1.00 90.06 318 GLU A CA 1
ATOM 2570 C C . GLU A 1 318 ? -0.629 13.422 2.986 1.00 90.06 318 GLU A C 1
ATOM 2572 O O . GLU A 1 318 ? 0.073 13.046 3.925 1.00 90.06 318 GLU A O 1
ATOM 2577 N N . LEU A 1 319 ? -0.856 12.663 1.907 1.00 93.62 319 LEU A N 1
ATOM 2578 C CA . LEU A 1 319 ? -0.316 11.304 1.780 1.00 93.62 319 LEU A CA 1
ATOM 2579 C C . LEU A 1 319 ? 1.080 11.344 1.150 1.00 93.62 319 LEU A C 1
ATOM 2581 O O . LEU A 1 319 ? 1.239 11.786 0.014 1.00 93.62 319 LEU A O 1
ATOM 2585 N N . ILE A 1 320 ? 2.090 10.883 1.890 1.00 90.81 320 ILE A N 1
ATOM 2586 C CA . ILE A 1 320 ? 3.503 11.080 1.527 1.00 90.81 320 ILE A CA 1
ATOM 2587 C C . ILE A 1 320 ? 4.115 9.829 0.885 1.00 90.81 320 ILE A C 1
ATOM 2589 O O . ILE A 1 320 ? 4.818 9.938 -0.116 1.00 90.81 320 ILE A O 1
ATOM 2593 N N . GLN A 1 321 ? 3.895 8.645 1.462 1.00 91.50 321 GLN A N 1
ATOM 2594 C CA . GLN A 1 321 ? 4.537 7.406 1.021 1.00 91.50 321 GLN A CA 1
ATOM 2595 C C . GLN A 1 321 ? 3.649 6.586 0.076 1.00 91.50 321 GLN A C 1
ATOM 2597 O O . GLN A 1 321 ? 2.457 6.397 0.329 1.00 91.50 321 GLN A O 1
ATOM 2602 N N . ASP A 1 322 ? 4.265 5.950 -0.925 1.00 91.19 322 ASP A N 1
ATOM 2603 C CA . ASP A 1 322 ? 3.591 5.042 -1.868 1.00 91.19 322 ASP A CA 1
ATOM 2604 C C . ASP A 1 322 ? 2.813 3.914 -1.163 1.00 91.19 322 ASP A C 1
ATOM 2606 O O . ASP A 1 322 ? 1.702 3.570 -1.567 1.00 91.19 322 ASP A O 1
ATOM 2610 N N . ILE A 1 323 ? 3.355 3.357 -0.068 1.00 92.56 323 ILE A N 1
ATOM 2611 C CA . ILE A 1 323 ? 2.669 2.339 0.749 1.00 92.56 323 ILE A CA 1
ATOM 2612 C C . ILE A 1 323 ? 1.373 2.883 1.366 1.00 92.56 323 ILE A C 1
ATOM 2614 O O . ILE A 1 323 ? 0.348 2.200 1.353 1.00 92.56 323 ILE A O 1
ATOM 2618 N N . THR A 1 324 ? 1.393 4.119 1.861 1.00 95.44 324 THR A N 1
ATOM 2619 C CA . THR A 1 324 ? 0.234 4.784 2.459 1.00 95.44 324 THR A CA 1
ATOM 2620 C C . THR A 1 324 ? -0.834 5.039 1.400 1.00 95.44 324 THR A C 1
ATOM 2622 O O . THR A 1 324 ? -1.984 4.638 1.590 1.00 95.44 324 THR A O 1
ATOM 2625 N N . ILE A 1 325 ? -0.442 5.622 0.260 1.00 95.81 325 ILE A N 1
ATOM 2626 C CA . ILE A 1 325 ? -1.317 5.874 -0.897 1.00 95.81 325 ILE A CA 1
ATOM 2627 C C . ILE A 1 325 ? -1.977 4.566 -1.350 1.00 95.81 325 ILE A C 1
ATOM 2629 O O . ILE A 1 325 ? -3.200 4.497 -1.459 1.00 95.81 325 ILE A O 1
ATOM 2633 N N . ARG A 1 326 ? -1.188 3.499 -1.530 1.00 95.62 326 ARG A N 1
ATOM 2634 C CA . ARG A 1 326 ? -1.660 2.181 -1.980 1.00 95.62 326 ARG A CA 1
ATOM 2635 C C . ARG A 1 326 ? -2.653 1.541 -1.008 1.00 95.62 326 ARG A C 1
ATOM 2637 O O . ARG A 1 326 ? -3.676 1.016 -1.446 1.00 95.62 326 ARG A O 1
ATOM 2644 N N . LEU A 1 327 ? -2.404 1.611 0.301 1.00 96.19 327 LEU A N 1
ATOM 2645 C CA . LEU A 1 327 ? -3.328 1.080 1.311 1.00 96.19 327 LEU A CA 1
ATOM 2646 C C . LEU A 1 327 ? -4.640 1.875 1.388 1.00 96.19 327 LEU A C 1
ATOM 2648 O O . LEU A 1 327 ? -5.705 1.263 1.506 1.00 96.19 327 LEU A O 1
ATOM 2652 N N . PHE A 1 328 ? -4.587 3.207 1.282 1.00 97.75 328 PHE A N 1
ATOM 2653 C CA . PHE A 1 328 ? -5.789 4.041 1.189 1.00 97.75 328 PHE A CA 1
ATOM 2654 C C . PHE A 1 328 ? -6.586 3.738 -0.080 1.00 97.75 328 PHE A C 1
ATOM 2656 O O . PHE A 1 328 ? -7.781 3.463 0.013 1.00 97.75 328 PHE A O 1
ATOM 2663 N N . TYR A 1 329 ? -5.927 3.725 -1.242 1.00 97.69 329 TYR A N 1
ATOM 2664 C CA . TYR A 1 329 ? -6.532 3.404 -2.535 1.00 97.69 329 TYR A CA 1
ATOM 2665 C C . TYR A 1 329 ? -7.283 2.070 -2.482 1.00 97.69 329 TYR A C 1
ATOM 2667 O O . TYR A 1 329 ? -8.474 2.021 -2.788 1.00 97.69 329 TYR A O 1
ATOM 2675 N N . LEU A 1 330 ? -6.625 1.000 -2.024 1.00 96.81 330 LEU A N 1
ATOM 2676 C CA . LEU A 1 330 ? -7.249 -0.318 -1.956 1.00 96.81 330 LEU A CA 1
ATOM 2677 C C . LEU A 1 330 ? -8.444 -0.346 -0.992 1.00 96.81 330 LEU A C 1
ATOM 2679 O O . LEU A 1 330 ? -9.472 -0.927 -1.335 1.00 96.81 330 LEU A O 1
ATOM 2683 N N . GLN A 1 331 ? -8.346 0.289 0.183 1.00 97.19 331 GLN A N 1
ATOM 2684 C CA . GLN A 1 331 ? -9.441 0.320 1.161 1.00 97.19 331 GLN A CA 1
ATOM 2685 C C . GLN A 1 331 ? -10.653 1.122 0.655 1.00 97.19 331 GLN A C 1
ATOM 2687 O O . GLN A 1 331 ? -11.797 0.701 0.843 1.00 97.19 331 GLN A O 1
ATOM 2692 N N . VAL A 1 332 ? -10.413 2.263 0.003 1.00 97.38 332 VAL A N 1
ATOM 2693 C CA . VAL A 1 332 ? -11.464 3.104 -0.589 1.00 97.38 332 VAL A CA 1
ATOM 2694 C C . VAL A 1 332 ? -12.114 2.386 -1.771 1.00 97.38 332 VAL A C 1
ATOM 2696 O O . VAL A 1 332 ? -13.339 2.346 -1.850 1.00 97.38 332 VAL A O 1
ATOM 2699 N N . LYS A 1 333 ? -11.319 1.736 -2.630 1.00 97.19 333 LYS A N 1
ATOM 2700 C CA . LYS A 1 333 ? -11.822 0.915 -3.737 1.00 97.19 333 LYS A CA 1
ATOM 2701 C C . LYS A 1 333 ? -12.699 -0.237 -3.251 1.00 97.19 333 LYS A C 1
ATOM 2703 O O . LYS A 1 333 ? -13.760 -0.463 -3.820 1.00 97.19 333 LYS A O 1
ATOM 2708 N N . ASP A 1 334 ? -12.291 -0.944 -2.197 1.00 96.19 334 ASP A N 1
ATOM 2709 C CA . ASP A 1 334 ? -13.104 -2.007 -1.591 1.00 96.19 334 ASP A CA 1
ATOM 2710 C C . ASP A 1 334 ? -14.446 -1.459 -1.073 1.00 96.19 334 ASP A C 1
ATOM 2712 O O . ASP A 1 334 ? -15.493 -2.013 -1.394 1.00 96.19 334 ASP A O 1
ATOM 2716 N N . SER A 1 335 ? -14.421 -0.303 -0.393 1.00 95.88 335 SER A N 1
ATOM 2717 C CA . SER A 1 335 ? -15.619 0.368 0.147 1.00 95.88 335 SER A CA 1
ATOM 2718 C C . SER A 1 335 ? -16.572 0.913 -0.930 1.00 95.88 335 SER A C 1
ATOM 2720 O O . SER A 1 335 ? -17.775 1.011 -0.700 1.00 95.88 335 SER A O 1
ATOM 2722 N N . ILE A 1 336 ? -16.063 1.287 -2.106 1.00 96.94 336 ILE A N 1
ATOM 2723 C CA . ILE A 1 336 ? -16.895 1.689 -3.253 1.00 96.94 336 ILE A CA 1
ATOM 2724 C C . ILE A 1 336 ? -17.499 0.449 -3.920 1.00 96.94 336 ILE A C 1
ATOM 2726 O O . ILE A 1 336 ? -18.698 0.403 -4.184 1.00 96.94 336 ILE A O 1
ATOM 2730 N N . LEU A 1 337 ? -16.696 -0.594 -4.152 1.00 95.69 337 LEU A N 1
ATOM 2731 C CA . LEU A 1 337 ? -17.160 -1.829 -4.790 1.00 95.69 337 LEU A CA 1
ATOM 2732 C C . LEU A 1 337 ? -18.162 -2.611 -3.924 1.00 95.69 337 LEU A C 1
ATOM 2734 O O . LEU A 1 337 ? -18.979 -3.352 -4.481 1.00 95.69 337 LEU A O 1
ATOM 2738 N N . SER A 1 338 ? -18.108 -2.477 -2.594 1.00 94.56 338 SER A N 1
ATOM 2739 C CA . SER A 1 338 ? -19.079 -3.037 -1.640 1.00 94.56 338 SER A CA 1
ATOM 2740 C C . SER A 1 338 ? -20.387 -2.242 -1.514 1.00 94.56 338 SER A C 1
ATOM 2742 O O . SER A 1 338 ? -21.283 -2.713 -0.817 1.00 94.56 338 SER A O 1
ATOM 2744 N N . ASP A 1 339 ? -20.511 -1.080 -2.173 1.00 93.81 339 ASP A N 1
ATOM 2745 C CA . ASP A 1 339 ? -21.578 -0.087 -1.954 1.00 93.81 339 ASP A CA 1
ATOM 2746 C C . ASP A 1 339 ? -21.646 0.450 -0.488 1.00 93.81 339 ASP A C 1
ATOM 2748 O O . ASP A 1 339 ? -22.644 1.059 -0.094 1.00 93.81 339 ASP A O 1
ATOM 2752 N N . ASP A 1 340 ? -20.579 0.306 0.323 1.00 92.75 340 ASP A N 1
ATOM 2753 C CA . ASP A 1 340 ? -20.460 0.978 1.638 1.00 92.75 340 ASP A CA 1
ATOM 2754 C C . ASP A 1 340 ? -20.321 2.506 1.482 1.00 92.75 340 ASP A C 1
ATOM 2756 O O . ASP A 1 340 ? -20.843 3.281 2.290 1.00 92.75 340 ASP A O 1
ATOM 2760 N N . VAL A 1 341 ? -19.627 2.939 0.425 1.00 95.50 341 VAL A N 1
ATOM 2761 C CA . VAL A 1 341 ? -19.551 4.325 -0.047 1.00 95.50 341 VAL A CA 1
ATOM 2762 C C . VAL A 1 341 ? -20.328 4.415 -1.354 1.00 95.50 341 VAL A C 1
ATOM 2764 O O . VAL A 1 341 ? -19.929 3.833 -2.362 1.00 95.50 341 VAL A O 1
ATOM 2767 N N . TYR A 1 342 ? -21.426 5.175 -1.352 1.00 95.88 342 TYR A N 1
ATOM 2768 C CA . TYR A 1 342 ? -22.171 5.452 -2.576 1.00 95.88 342 TYR A CA 1
ATOM 2769 C C . TYR A 1 342 ? -21.274 6.145 -3.613 1.00 95.88 342 TYR A C 1
ATOM 2771 O O . TYR A 1 342 ? -20.598 7.132 -3.315 1.00 95.88 342 TYR A O 1
ATOM 2779 N N . CYS A 1 343 ? -21.316 5.640 -4.845 1.00 96.31 343 CYS A N 1
ATOM 2780 C CA . CYS A 1 343 ? -20.649 6.221 -6.001 1.00 96.31 343 CYS A CA 1
ATOM 2781 C C . CYS A 1 343 ? -21.614 6.227 -7.193 1.00 96.31 343 CYS A C 1
ATOM 2783 O O . CYS A 1 343 ? -22.318 5.241 -7.441 1.00 96.31 343 CYS A O 1
ATOM 2785 N N . SER A 1 344 ? -21.677 7.332 -7.933 1.00 95.00 344 SER A N 1
ATOM 2786 C CA . SER A 1 344 ? -22.530 7.423 -9.118 1.00 95.00 344 SER A CA 1
ATOM 2787 C C . SER A 1 344 ? -22.004 6.538 -10.264 1.00 95.00 344 SER A C 1
ATOM 2789 O O . SER A 1 344 ? -20.817 6.192 -10.267 1.00 95.00 344 SER A O 1
ATOM 2791 N N . PRO A 1 345 ? -22.847 6.134 -11.236 1.00 94.25 345 PRO A N 1
ATOM 2792 C CA . PRO A 1 345 ? -22.422 5.268 -12.338 1.00 94.25 345 PRO A CA 1
ATOM 2793 C C . PRO A 1 345 ? -21.243 5.829 -13.138 1.00 94.25 345 PRO A C 1
ATOM 2795 O O . PRO A 1 345 ? -20.262 5.121 -13.347 1.00 94.25 345 PRO A O 1
ATOM 2798 N N . GLU A 1 346 ? -21.295 7.109 -13.520 1.00 93.50 346 GLU A N 1
ATOM 2799 C CA . GLU A 1 346 ? -20.229 7.762 -14.284 1.00 93.50 346 GLU A CA 1
ATOM 2800 C C . GLU A 1 346 ? -18.900 7.818 -13.511 1.00 93.50 346 GLU A C 1
ATOM 2802 O O . GLU A 1 346 ? -17.858 7.429 -14.041 1.00 93.50 346 GLU A O 1
ATOM 2807 N N . SER A 1 347 ? -18.932 8.179 -12.225 1.00 94.75 347 SER A N 1
ATOM 2808 C CA . SER A 1 347 ? -17.739 8.165 -11.373 1.00 94.75 347 SER A CA 1
ATOM 2809 C C . SER A 1 347 ? -17.217 6.744 -11.158 1.00 94.75 347 SER A C 1
ATOM 2811 O O . SER A 1 347 ? -16.008 6.543 -11.139 1.00 94.75 347 SER A O 1
ATOM 2813 N N . SER A 1 348 ? -18.099 5.743 -11.061 1.00 96.19 348 SER A N 1
ATOM 2814 C CA . SER A 1 348 ? -17.706 4.337 -10.896 1.00 96.19 348 SER A CA 1
ATOM 2815 C C . SER A 1 348 ? -16.936 3.809 -12.111 1.00 96.19 348 SER A C 1
ATOM 2817 O O . SER A 1 348 ? -15.934 3.123 -11.931 1.00 96.19 348 SER A O 1
ATOM 2819 N N . VAL A 1 349 ? -17.352 4.155 -13.337 1.00 95.75 349 VAL A N 1
ATOM 2820 C CA . VAL A 1 349 ? -16.640 3.767 -14.572 1.00 95.75 349 VAL A CA 1
ATOM 2821 C C . VAL A 1 349 ? -15.284 4.463 -14.676 1.00 95.75 349 VAL A C 1
ATOM 2823 O O . VAL A 1 349 ? -14.279 3.806 -14.952 1.00 95.75 349 VAL A O 1
ATOM 2826 N N . LEU A 1 350 ? -15.221 5.769 -14.392 1.00 95.94 350 LEU A N 1
ATOM 2827 C CA . LEU A 1 350 ? -13.955 6.504 -14.418 1.00 95.94 350 LEU A CA 1
ATOM 2828 C C . LEU A 1 350 ? -12.977 5.968 -13.355 1.00 95.94 350 LEU A C 1
ATOM 2830 O O . LEU A 1 350 ? -11.822 5.680 -13.666 1.00 95.94 350 LEU A O 1
ATOM 2834 N N . LEU A 1 351 ? -13.450 5.719 -12.132 1.00 97.31 351 LEU A N 1
ATOM 2835 C CA . LEU A 1 351 ? -12.672 5.066 -11.075 1.00 97.31 351 LEU A CA 1
ATOM 2836 C C . LEU A 1 351 ? -12.220 3.650 -11.473 1.00 97.31 351 LEU A C 1
ATOM 2838 O O . LEU A 1 351 ? -11.077 3.285 -11.200 1.00 97.31 351 LEU A O 1
ATOM 2842 N N . ALA A 1 352 ? -13.059 2.861 -12.150 1.00 96.62 352 ALA A N 1
ATOM 2843 C CA . ALA A 1 352 ? -12.666 1.546 -12.657 1.00 96.62 352 ALA A CA 1
ATOM 2844 C C . ALA A 1 352 ? -11.514 1.644 -13.675 1.00 96.62 352 ALA A C 1
ATOM 2846 O O . ALA A 1 352 ? -10.566 0.867 -13.584 1.00 96.62 352 ALA A O 1
ATOM 2847 N N . SER A 1 353 ? -11.531 2.632 -14.578 1.00 96.12 353 SER A N 1
ATOM 2848 C CA . SER A 1 353 ? -10.435 2.847 -15.538 1.00 96.12 353 SER A CA 1
ATOM 2849 C C . SER A 1 353 ? -9.104 3.223 -14.863 1.00 96.12 353 SER A C 1
ATOM 2851 O O . SER A 1 353 ? -8.071 2.632 -15.181 1.00 96.12 353 SER A O 1
ATOM 2853 N N . TYR A 1 354 ? -9.123 4.097 -13.846 1.00 96.69 354 TYR A N 1
ATOM 2854 C CA . TYR A 1 354 ? -7.941 4.373 -13.014 1.00 96.69 354 TYR A CA 1
ATOM 2855 C C . TYR A 1 354 ? -7.474 3.132 -12.241 1.00 96.69 354 TYR A C 1
ATOM 2857 O O . TYR A 1 354 ? -6.272 2.899 -12.097 1.00 96.69 354 TYR A O 1
ATOM 2865 N N . ALA A 1 355 ? -8.405 2.295 -11.773 1.00 96.56 355 ALA A N 1
ATOM 2866 C CA . ALA A 1 355 ? -8.058 1.042 -11.118 1.00 96.56 355 ALA A CA 1
ATOM 2867 C C . ALA A 1 355 ? -7.352 0.068 -12.078 1.00 96.56 355 ALA A C 1
ATOM 2869 O O . ALA A 1 355 ? -6.388 -0.579 -11.660 1.00 96.56 355 ALA A O 1
ATOM 2870 N N . MET A 1 356 ? -7.757 -0.002 -13.353 1.00 94.81 356 MET A N 1
ATOM 2871 C CA . MET A 1 356 ? -7.073 -0.829 -14.359 1.00 94.81 356 MET A CA 1
ATOM 2872 C C . MET A 1 356 ? -5.656 -0.316 -14.633 1.00 94.81 356 MET A C 1
ATOM 2874 O O . MET A 1 356 ? -4.711 -1.097 -14.507 1.00 94.81 356 MET A O 1
ATOM 2878 N N . GLN A 1 357 ? -5.488 0.995 -14.846 1.00 95.44 357 GLN A N 1
ATOM 2879 C CA . GLN A 1 357 ? -4.170 1.629 -14.991 1.00 95.44 357 GLN A CA 1
ATOM 2880 C C . GLN A 1 357 ? -3.262 1.347 -13.779 1.00 95.44 357 GLN A C 1
ATOM 2882 O O . GLN A 1 357 ? -2.105 0.967 -13.939 1.00 95.44 357 GLN A O 1
ATOM 2887 N N . SER A 1 358 ? -3.790 1.437 -12.551 1.00 95.44 358 SER A N 1
ATOM 2888 C CA . SER A 1 358 ? -3.017 1.139 -11.333 1.00 95.44 358 SER A CA 1
ATOM 2889 C C . SER A 1 358 ? -2.572 -0.326 -11.218 1.00 95.44 358 SER A C 1
ATOM 2891 O O . SER A 1 358 ? -1.526 -0.612 -10.636 1.00 95.44 358 SER A O 1
ATOM 2893 N N . LYS A 1 359 ? -3.359 -1.271 -11.753 1.00 93.00 359 LYS A N 1
ATOM 2894 C CA . LYS A 1 359 ? -3.102 -2.712 -11.640 1.00 93.00 359 LYS A CA 1
ATOM 2895 C C . LYS A 1 359 ? -2.171 -3.175 -12.757 1.00 93.00 359 LYS A C 1
ATOM 2897 O O . LYS A 1 359 ? -1.096 -3.718 -12.489 1.00 93.00 359 LYS A O 1
ATOM 2902 N N . TYR A 1 360 ? -2.560 -2.913 -13.999 1.00 92.56 360 TYR A N 1
ATOM 2903 C CA . TYR A 1 360 ? -1.921 -3.450 -15.196 1.00 92.56 360 TYR A CA 1
ATOM 2904 C C . TYR A 1 360 ? -0.850 -2.513 -15.774 1.00 92.56 360 TYR A C 1
ATOM 2906 O O . TYR A 1 360 ? 0.191 -3.000 -16.205 1.00 92.56 360 TYR A O 1
ATOM 2914 N N . GLY A 1 361 ? -0.991 -1.194 -15.619 1.00 91.62 361 GLY A N 1
ATOM 2915 C CA . GLY A 1 361 ? -0.174 -0.197 -16.320 1.00 91.62 361 GLY A CA 1
ATOM 2916 C C . GLY A 1 361 ? -0.867 0.249 -17.605 1.00 91.62 361 GLY A C 1
ATOM 2917 O O . GLY A 1 361 ? -2.089 0.159 -17.689 1.00 91.62 361 GLY A O 1
ATOM 2918 N N . ASP A 1 362 ? -0.101 0.713 -18.590 1.00 91.25 362 ASP A N 1
ATOM 2919 C CA . ASP A 1 362 ? -0.639 1.196 -19.866 1.00 91.25 362 ASP A CA 1
ATOM 2920 C C . ASP A 1 362 ? -1.392 0.113 -20.652 1.00 91.25 362 ASP A C 1
ATOM 2922 O O . ASP A 1 362 ? -0.961 -1.038 -20.754 1.00 91.25 362 ASP A O 1
ATOM 2926 N N . TYR A 1 363 ? -2.503 0.510 -21.271 1.00 90.62 363 TYR A N 1
ATOM 2927 C CA . TYR A 1 363 ? -3.259 -0.341 -22.183 1.00 90.62 363 TYR A CA 1
ATOM 2928 C C . TYR A 1 363 ? -2.542 -0.508 -23.537 1.00 90.62 363 TYR A C 1
ATOM 2930 O O . TYR A 1 363 ? -2.474 0.424 -24.339 1.00 90.62 363 TYR A O 1
ATOM 2938 N N . ASP A 1 364 ? -2.068 -1.723 -23.817 1.00 88.50 364 ASP A N 1
ATOM 2939 C CA . ASP A 1 364 ? -1.736 -2.205 -25.167 1.00 88.50 364 ASP A CA 1
ATOM 2940 C C . ASP A 1 364 ? -2.880 -3.059 -25.749 1.00 88.50 364 ASP A C 1
ATOM 2942 O O . ASP A 1 364 ? -3.289 -4.052 -25.143 1.00 88.50 364 ASP A O 1
ATOM 2946 N N . SER A 1 365 ? -3.364 -2.707 -26.943 1.00 86.06 365 SER A N 1
ATOM 2947 C CA . SER A 1 365 ? -4.423 -3.424 -27.665 1.00 86.06 365 SER A CA 1
ATOM 2948 C C . SER A 1 365 ? -4.014 -4.803 -28.195 1.00 86.06 365 SER A C 1
ATOM 2950 O O . SER A 1 365 ? -4.893 -5.603 -28.514 1.00 86.06 365 SER A O 1
ATOM 2952 N N . HIS A 1 366 ? -2.716 -5.105 -28.302 1.00 84.69 366 HIS A N 1
ATOM 2953 C CA . HIS A 1 366 ? -2.231 -6.422 -28.734 1.00 84.69 366 HIS A CA 1
ATOM 2954 C C . HIS A 1 366 ? -2.255 -7.453 -27.601 1.00 84.69 366 HIS A C 1
ATOM 2956 O O . HIS A 1 366 ? -2.403 -8.648 -27.857 1.00 84.69 366 HIS A O 1
ATOM 2962 N N . TYR A 1 367 ? -2.108 -6.993 -26.355 1.00 84.31 367 TYR A N 1
ATOM 2963 C CA . TYR A 1 367 ? -2.038 -7.844 -25.167 1.00 84.31 367 TYR A CA 1
ATOM 2964 C C . TYR A 1 367 ? -3.368 -7.884 -24.395 1.00 84.31 367 TYR A C 1
ATOM 2966 O O . TYR A 1 367 ? -3.787 -8.946 -23.935 1.00 84.31 367 TYR A O 1
ATOM 2974 N N . HIS A 1 368 ? -4.077 -6.755 -24.296 1.00 89.12 368 HIS A N 1
ATOM 2975 C CA . HIS A 1 368 ? -5.344 -6.641 -23.567 1.00 89.12 368 HIS A CA 1
ATOM 2976 C C . HIS A 1 368 ? -6.550 -6.886 -24.484 1.00 89.12 368 HIS A C 1
ATOM 2978 O O . HIS A 1 368 ? -7.291 -5.971 -24.842 1.00 89.12 368 HIS A O 1
ATOM 2984 N N . THR A 1 369 ? -6.741 -8.141 -24.884 1.00 85.44 369 THR A N 1
ATOM 2985 C CA . THR A 1 369 ? -7.885 -8.557 -25.708 1.00 85.44 369 THR A CA 1
ATOM 2986 C C . THR A 1 369 ? -9.201 -8.593 -24.906 1.00 85.44 369 THR A C 1
ATOM 2988 O O . THR A 1 369 ? -9.174 -8.690 -23.677 1.00 85.44 369 THR A O 1
ATOM 2991 N N . PRO A 1 370 ? -10.381 -8.528 -25.559 1.00 81.81 370 PRO A N 1
ATOM 2992 C CA . PRO A 1 370 ? -11.668 -8.636 -24.866 1.00 81.81 370 PRO A CA 1
ATOM 2993 C C . PRO A 1 370 ? -11.782 -9.928 -24.041 1.00 81.81 370 PRO A C 1
ATOM 2995 O O . PRO A 1 370 ? -11.477 -11.011 -24.541 1.00 81.81 370 PRO A O 1
ATOM 2998 N N . GLY A 1 371 ? -12.234 -9.814 -22.790 1.00 84.25 371 GLY A N 1
ATOM 2999 C CA . GLY A 1 371 ? -12.274 -10.895 -21.802 1.00 84.25 371 GLY A CA 1
ATOM 3000 C C . GLY A 1 371 ? -11.096 -10.883 -20.817 1.00 84.25 371 GLY A C 1
ATOM 3001 O O . GLY A 1 371 ? -11.133 -11.615 -19.821 1.00 84.25 371 GLY A O 1
ATOM 3002 N N . PHE A 1 372 ? -10.072 -10.048 -21.040 1.00 87.31 372 PHE A N 1
ATOM 3003 C CA . PHE A 1 372 ? -8.927 -9.872 -20.138 1.00 87.31 372 PHE A CA 1
ATOM 3004 C C . PHE A 1 372 ? -9.346 -9.436 -18.721 1.00 87.31 372 PHE A C 1
ATOM 3006 O O . PHE A 1 372 ? -8.743 -9.866 -17.738 1.00 87.31 372 PHE A O 1
ATOM 3013 N N . LEU A 1 373 ? -10.415 -8.641 -18.593 1.00 89.00 373 LEU A N 1
ATOM 3014 C CA . LEU A 1 373 ? -10.928 -8.133 -17.314 1.00 89.00 373 LEU A CA 1
ATOM 3015 C C . LEU A 1 373 ? -12.036 -8.999 -16.690 1.00 89.00 373 LEU A C 1
ATOM 3017 O O . LEU A 1 373 ? -12.592 -8.625 -15.658 1.00 89.00 373 LEU A O 1
ATOM 3021 N N . SER A 1 374 ? -12.336 -10.174 -17.253 1.00 85.75 374 SER A N 1
ATOM 3022 C CA . SER A 1 374 ? -13.417 -11.066 -16.784 1.00 85.75 374 SER A CA 1
ATOM 3023 C C . SER A 1 374 ? -13.312 -11.502 -15.313 1.00 85.75 374 SER A C 1
ATOM 3025 O O . SER A 1 374 ? -14.328 -11.788 -14.679 1.00 85.75 374 SER A O 1
ATOM 3027 N N . ASN A 1 375 ? -12.098 -11.527 -14.752 1.00 85.31 375 ASN A N 1
ATOM 3028 C CA . ASN A 1 375 ? -11.834 -11.883 -13.353 1.00 85.31 375 ASN A CA 1
ATOM 3029 C C . ASN A 1 375 ? -11.769 -10.669 -12.404 1.00 85.31 375 ASN A C 1
ATOM 3031 O O . ASN A 1 375 ? -11.598 -10.844 -11.195 1.00 85.31 375 ASN A O 1
ATOM 3035 N N . ASP A 1 376 ? -11.868 -9.439 -12.916 1.00 89.12 376 ASP A N 1
ATOM 3036 C CA . ASP A 1 376 ? -11.795 -8.226 -12.106 1.00 89.12 376 ASP A CA 1
ATOM 3037 C C . ASP A 1 376 ? -13.172 -7.778 -11.600 1.00 89.12 376 ASP A C 1
ATOM 3039 O O . ASP A 1 376 ? -14.164 -7.716 -12.325 1.00 89.12 376 ASP A O 1
ATOM 3043 N N . ARG A 1 377 ? -13.233 -7.377 -10.325 1.00 91.44 377 ARG A N 1
ATOM 3044 C CA . ARG A 1 377 ? -14.423 -6.729 -9.756 1.00 91.44 377 ARG A CA 1
ATOM 3045 C C . ARG A 1 377 ? -14.434 -5.257 -10.171 1.00 91.44 377 ARG A C 1
ATOM 3047 O O . ARG A 1 377 ? -13.967 -4.400 -9.424 1.00 91.44 377 ARG A O 1
ATOM 3054 N N . LEU A 1 378 ? -14.934 -4.998 -11.377 1.00 90.25 378 LEU A N 1
ATOM 3055 C CA . LEU A 1 378 ? -14.873 -3.690 -12.036 1.00 90.25 378 LEU A CA 1
ATOM 3056 C C . LEU A 1 378 ? -15.787 -2.625 -11.409 1.00 90.25 378 LEU A C 1
ATOM 3058 O O . LEU A 1 378 ? -15.352 -1.496 -11.203 1.00 90.25 378 LEU A O 1
ATOM 3062 N N . LEU A 1 379 ? -17.045 -2.968 -11.107 1.00 94.88 379 LEU A N 1
ATOM 3063 C CA . LEU A 1 379 ? -18.085 -2.011 -10.704 1.00 94.88 379 LEU A CA 1
ATOM 3064 C C . LEU A 1 379 ? -18.907 -2.509 -9.496 1.00 94.88 379 LEU A C 1
ATOM 3066 O O . LEU A 1 379 ? -18.969 -3.721 -9.253 1.00 94.88 379 LEU A O 1
ATOM 3070 N N . PRO A 1 380 ? -19.569 -1.604 -8.744 1.00 94.75 380 PRO A N 1
ATOM 3071 C CA . PRO A 1 380 ? -20.529 -1.980 -7.707 1.00 94.75 380 PRO A CA 1
ATOM 3072 C C . PRO A 1 380 ? -21.739 -2.717 -8.301 1.00 94.75 380 PRO A C 1
ATOM 3074 O O . PRO A 1 380 ? -22.185 -2.415 -9.412 1.00 94.75 380 PRO A O 1
ATOM 3077 N N . GLN A 1 381 ? -22.319 -3.657 -7.549 1.00 91.56 381 GLN A N 1
ATOM 3078 C CA . GLN A 1 381 ? -23.447 -4.471 -8.030 1.00 91.56 381 GLN A CA 1
ATOM 3079 C C . GLN A 1 381 ? -24.693 -3.624 -8.328 1.00 91.56 381 GLN A C 1
ATOM 3081 O O . GLN A 1 381 ? -25.402 -3.901 -9.295 1.00 91.56 381 GLN A O 1
ATOM 3086 N N . ARG A 1 382 ? -24.916 -2.539 -7.569 1.00 93.69 382 ARG A N 1
ATOM 3087 C CA . ARG A 1 382 ? -25.963 -1.547 -7.863 1.00 93.69 382 ARG A CA 1
ATOM 3088 C C . ARG A 1 382 ? -25.810 -0.936 -9.258 1.00 93.69 382 ARG A C 1
ATOM 3090 O O . ARG A 1 382 ? -26.808 -0.773 -9.952 1.00 93.69 382 ARG A O 1
ATOM 3097 N N . VAL A 1 383 ? -24.583 -0.601 -9.668 1.00 92.56 383 VAL A N 1
ATOM 3098 C CA . VAL A 1 383 ? -24.323 -0.013 -10.992 1.00 92.56 383 VAL A CA 1
ATOM 3099 C C . VAL A 1 383 ? -24.580 -1.054 -12.077 1.00 92.56 383 VAL A C 1
ATOM 3101 O O . VAL A 1 383 ? -25.322 -0.769 -13.008 1.00 92.56 383 VAL A O 1
ATOM 3104 N N . LEU A 1 384 ? -24.066 -2.279 -11.930 1.00 90.12 384 LEU A N 1
ATOM 3105 C CA . LEU A 1 384 ? -24.293 -3.351 -12.909 1.00 90.12 384 LEU A CA 1
ATOM 3106 C C . LEU A 1 384 ? -25.790 -3.653 -13.113 1.00 90.12 384 LEU A C 1
ATOM 3108 O O . LEU A 1 384 ? -26.230 -3.801 -14.249 1.00 90.12 384 LEU A O 1
ATOM 3112 N N . GLY A 1 385 ? -26.587 -3.670 -12.039 1.00 87.50 385 GLY A N 1
ATOM 3113 C CA . GLY A 1 385 ? -28.034 -3.919 -12.100 1.00 87.50 385 GLY A CA 1
ATOM 3114 C C . GLY A 1 385 ? -28.891 -2.777 -12.672 1.00 87.50 385 GLY A C 1
ATOM 3115 O O . GLY A 1 385 ? -30.082 -2.979 -12.897 1.00 87.50 385 GLY A O 1
ATOM 3116 N N . GLN A 1 386 ? -28.327 -1.586 -12.908 1.00 90.44 386 GLN A N 1
ATOM 3117 C CA . GLN A 1 386 ? -29.072 -0.403 -13.374 1.00 90.44 386 GLN A CA 1
ATOM 3118 C C . GLN A 1 386 ? -29.076 -0.188 -14.888 1.00 90.44 386 GLN A C 1
ATOM 3120 O O . GLN A 1 386 ? -29.812 0.674 -15.372 1.00 90.44 386 GLN A O 1
ATOM 3125 N N . PHE A 1 387 ? -28.274 -0.932 -15.645 1.00 89.38 387 PHE A N 1
ATOM 3126 C CA . PHE A 1 387 ? -28.125 -0.741 -17.087 1.00 89.38 387 PHE A CA 1
ATOM 3127 C C . PHE A 1 387 ? -28.317 -2.066 -17.812 1.00 89.38 387 PHE A C 1
ATOM 3129 O O . PHE A 1 387 ? -27.936 -3.125 -17.320 1.00 89.38 387 PHE A O 1
ATOM 3136 N N . LYS A 1 388 ? -28.879 -2.014 -19.022 1.00 81.56 388 LYS A N 1
ATOM 3137 C CA . LYS A 1 388 ? -29.103 -3.202 -19.865 1.00 81.56 388 LYS A CA 1
ATOM 3138 C C . LYS A 1 388 ? -27.836 -3.570 -20.644 1.00 81.56 388 LYS A C 1
ATOM 3140 O O . LYS A 1 388 ? -27.863 -3.667 -21.866 1.00 81.56 388 LYS A O 1
ATOM 3145 N N . LEU A 1 389 ? -26.729 -3.716 -19.918 1.00 86.94 389 LEU A N 1
ATOM 3146 C CA . LEU A 1 389 ? -25.393 -4.017 -20.428 1.00 86.94 389 LEU A CA 1
ATOM 3147 C C . LEU A 1 389 ? -24.904 -5.345 -19.844 1.00 86.94 389 LEU A C 1
ATOM 3149 O O . LEU A 1 389 ? -25.102 -5.615 -18.659 1.00 86.94 389 LEU A O 1
ATOM 3153 N N . ASN A 1 390 ? -24.269 -6.172 -20.674 1.00 86.56 390 ASN A N 1
ATOM 3154 C CA . ASN A 1 390 ? -23.583 -7.382 -20.214 1.00 86.56 390 ASN A CA 1
ATOM 3155 C C . ASN A 1 390 ? -22.170 -7.043 -19.683 1.00 86.56 390 ASN A C 1
ATOM 3157 O O . ASN A 1 390 ? -21.742 -5.887 -19.718 1.00 86.56 390 ASN A O 1
ATOM 3161 N N . ALA A 1 391 ? -21.454 -8.045 -19.165 1.00 85.69 391 ALA A N 1
ATOM 3162 C CA . ALA A 1 391 ? -20.103 -7.863 -18.631 1.00 85.69 391 ALA A CA 1
ATOM 3163 C C . ALA A 1 391 ? -19.116 -7.350 -19.699 1.00 85.69 391 ALA A C 1
ATOM 3165 O O . ALA A 1 391 ? -18.411 -6.375 -19.450 1.00 85.69 391 ALA A O 1
ATOM 3166 N N . ASP A 1 392 ? -19.136 -7.936 -20.897 1.00 87.38 392 ASP A N 1
ATOM 3167 C CA . ASP A 1 392 ? -18.260 -7.581 -22.020 1.00 87.38 392 ASP A CA 1
ATOM 3168 C C . ASP A 1 392 ? -18.461 -6.125 -22.481 1.00 87.38 392 ASP A C 1
ATOM 3170 O O . ASP A 1 392 ? -17.522 -5.456 -22.907 1.00 87.38 392 ASP A O 1
ATOM 3174 N N . ASP A 1 393 ? -19.689 -5.607 -22.415 1.00 89.81 393 ASP A N 1
ATOM 3175 C CA . ASP A 1 393 ? -20.006 -4.224 -22.780 1.00 89.81 393 ASP A CA 1
ATOM 3176 C C . ASP A 1 393 ? -19.539 -3.222 -21.717 1.00 89.81 393 ASP A C 1
ATOM 3178 O O . ASP A 1 393 ? -19.160 -2.101 -22.062 1.00 89.81 393 ASP A O 1
ATOM 3182 N N . TRP A 1 394 ? -19.523 -3.616 -20.440 1.00 92.50 394 TRP A N 1
ATOM 3183 C CA . TRP A 1 394 ? -18.872 -2.839 -19.382 1.00 92.50 394 TRP A CA 1
ATOM 3184 C C . TRP A 1 394 ? -17.348 -2.865 -19.518 1.00 92.50 394 TRP A C 1
ATOM 3186 O O . TRP A 1 394 ? -16.713 -1.814 -19.417 1.00 92.50 394 TRP A O 1
ATOM 3196 N N . GLU A 1 395 ? -16.770 -4.033 -19.802 1.00 92.31 395 GLU A N 1
ATOM 3197 C CA . GLU A 1 395 ? -15.336 -4.211 -20.046 1.00 92.31 395 GLU A CA 1
ATOM 3198 C C . GLU A 1 395 ? -14.851 -3.323 -21.200 1.00 92.31 395 GLU A C 1
ATOM 3200 O O . GLU A 1 395 ? -13.936 -2.526 -21.000 1.00 92.31 395 GLU A O 1
ATOM 3205 N N . LYS A 1 396 ? -15.513 -3.363 -22.367 1.00 90.12 396 LYS A N 1
ATOM 3206 C CA . LYS A 1 396 ? -15.168 -2.516 -23.527 1.00 90.12 396 LYS A CA 1
ATOM 3207 C C . LYS A 1 396 ? -15.157 -1.025 -23.181 1.00 90.12 396 LYS A C 1
ATOM 3209 O O . LYS A 1 396 ? -14.237 -0.318 -23.579 1.00 90.12 396 LYS A O 1
ATOM 3214 N N . ARG A 1 397 ? -16.156 -0.535 -22.434 1.00 92.25 397 ARG A N 1
ATOM 3215 C CA . ARG A 1 397 ? -16.216 0.881 -22.020 1.00 92.25 397 ARG A CA 1
ATOM 3216 C C . ARG A 1 397 ? -15.062 1.229 -21.086 1.00 92.25 397 ARG A C 1
ATOM 3218 O O . ARG A 1 397 ? -14.393 2.235 -21.294 1.00 92.25 397 ARG A O 1
ATOM 3225 N N . ILE A 1 398 ? -14.785 0.382 -20.096 1.00 94.00 398 ILE A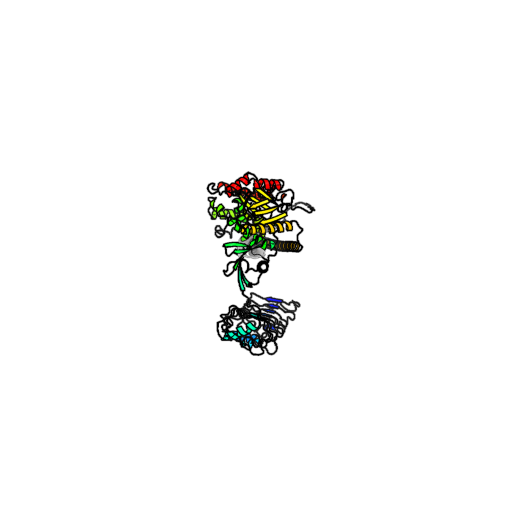 N 1
ATOM 3226 C CA . ILE A 1 398 ? -13.675 0.593 -19.156 1.00 94.00 398 ILE A CA 1
ATOM 3227 C C . ILE A 1 398 ? -12.319 0.542 -19.878 1.00 94.00 398 ILE A C 1
ATOM 3229 O O . ILE A 1 398 ? -11.455 1.352 -19.559 1.00 94.00 398 ILE A O 1
ATOM 3233 N N . MET A 1 399 ? -12.145 -0.325 -20.882 1.00 91.88 399 MET A N 1
ATOM 3234 C CA . MET A 1 399 ? -10.942 -0.374 -21.725 1.00 91.88 399 MET A CA 1
ATOM 3235 C C . MET A 1 399 ? -10.720 0.916 -22.527 1.00 91.88 399 MET A C 1
ATOM 3237 O O . MET A 1 399 ? -9.594 1.403 -22.573 1.00 91.88 399 MET A O 1
ATOM 3241 N N . VAL A 1 400 ? -11.771 1.515 -23.104 1.00 91.94 400 VAL A N 1
ATOM 3242 C CA . VAL A 1 400 ? -11.662 2.814 -23.805 1.00 91.94 400 VAL A CA 1
ATOM 3243 C C . VAL A 1 400 ? -11.173 3.910 -22.855 1.00 91.94 400 VAL A C 1
ATOM 3245 O O . VAL A 1 400 ? -10.240 4.638 -23.184 1.00 91.94 400 VAL A O 1
ATOM 3248 N N . TRP A 1 401 ? -11.746 3.989 -21.651 1.00 93.12 401 TRP A N 1
ATOM 3249 C CA . TRP A 1 401 ? -11.323 4.961 -20.639 1.00 93.12 401 TRP A CA 1
ATOM 3250 C C . TRP A 1 401 ? -9.957 4.642 -20.016 1.00 93.12 401 TRP A C 1
ATOM 3252 O O . TRP A 1 401 ? -9.289 5.547 -19.530 1.00 93.12 401 TRP A O 1
ATOM 3262 N N . TRP A 1 402 ? -9.519 3.382 -20.036 1.00 94.19 402 TRP A N 1
ATOM 3263 C CA . TRP A 1 402 ? -8.183 2.974 -19.600 1.00 94.19 402 TRP A CA 1
ATOM 3264 C C . TRP A 1 402 ? -7.106 3.372 -20.623 1.00 94.19 402 TRP A C 1
ATOM 3266 O O . TRP A 1 402 ? -6.072 3.908 -20.230 1.00 94.19 402 TRP A O 1
ATOM 3276 N N . ALA A 1 403 ? -7.370 3.215 -21.924 1.00 92.69 403 ALA A N 1
ATOM 3277 C CA . ALA A 1 403 ? -6.461 3.645 -22.993 1.00 92.69 403 ALA A CA 1
ATOM 3278 C C . ALA A 1 403 ? -6.118 5.147 -22.944 1.00 92.69 403 ALA A C 1
ATOM 3280 O O . ALA A 1 403 ? -5.015 5.550 -23.309 1.00 92.69 403 ALA A O 1
ATOM 3281 N N . ASP A 1 404 ? -7.041 5.964 -22.440 1.00 92.56 404 ASP A N 1
ATOM 3282 C CA . ASP A 1 404 ? -6.891 7.410 -22.259 1.00 92.56 404 ASP A CA 1
ATOM 3283 C C . ASP A 1 404 ? -5.983 7.807 -21.066 1.00 92.56 404 ASP A C 1
ATOM 3285 O O . ASP A 1 404 ? -5.603 8.970 -20.931 1.00 92.56 404 ASP A O 1
ATOM 3289 N N . HIS A 1 405 ? -5.565 6.852 -20.220 1.00 91.81 405 HIS A N 1
ATOM 3290 C CA . HIS A 1 405 ? -4.589 7.077 -19.136 1.00 91.81 405 HIS A CA 1
ATOM 3291 C C . HIS A 1 405 ? -3.151 6.667 -19.501 1.00 91.81 405 HIS A C 1
ATOM 3293 O O . HIS A 1 405 ? -2.300 6.585 -18.614 1.00 91.81 405 HIS A O 1
ATOM 3299 N N . ARG A 1 406 ? -2.861 6.400 -20.783 1.00 89.69 406 ARG A N 1
ATOM 3300 C CA . ARG A 1 406 ? -1.530 5.975 -21.251 1.00 89.69 406 ARG A CA 1
ATOM 3301 C C . ARG A 1 406 ? -0.426 6.955 -20.817 1.00 89.69 406 ARG A C 1
ATOM 3303 O O . ARG A 1 406 ? -0.569 8.167 -20.958 1.00 89.69 406 ARG A O 1
ATOM 3310 N N . GLY A 1 407 ? 0.684 6.424 -20.306 1.00 85.38 407 GLY A N 1
ATOM 3311 C CA . GLY A 1 407 ? 1.803 7.178 -19.735 1.00 85.38 407 GLY A CA 1
ATOM 3312 C C . GLY A 1 407 ? 1.640 7.528 -18.248 1.00 85.38 407 GLY A C 1
ATOM 3313 O O . GLY A 1 407 ? 2.563 8.076 -17.645 1.00 85.38 407 GLY A O 1
ATOM 3314 N N . MET A 1 408 ? 0.502 7.212 -17.618 1.00 90.12 408 MET A N 1
ATOM 3315 C CA . MET A 1 408 ? 0.279 7.472 -16.193 1.00 90.12 408 MET A CA 1
ATOM 3316 C C . MET A 1 408 ? 0.895 6.371 -15.318 1.00 90.12 408 MET A C 1
ATOM 3318 O O . MET A 1 408 ? 0.535 5.200 -15.433 1.00 90.12 408 MET A O 1
ATOM 3322 N N . SER A 1 409 ? 1.774 6.737 -14.378 1.00 89.44 409 SER A N 1
ATOM 3323 C CA . SER A 1 409 ? 2.346 5.763 -13.432 1.00 89.44 409 SER A CA 1
ATOM 3324 C C . SER A 1 409 ? 1.265 5.119 -12.551 1.00 89.44 409 SER A C 1
ATOM 3326 O O . SER A 1 409 ? 0.224 5.726 -12.276 1.00 89.44 409 SER A O 1
ATOM 3328 N N . LYS A 1 410 ? 1.524 3.907 -12.045 1.00 91.56 410 LYS A N 1
ATOM 3329 C CA . LYS A 1 410 ? 0.573 3.173 -11.190 1.00 91.56 410 LYS A CA 1
ATOM 3330 C C . LYS A 1 410 ? 0.232 3.952 -9.916 1.00 91.56 410 LYS A C 1
ATOM 3332 O O . LYS A 1 410 ? -0.922 3.992 -9.502 1.00 91.56 410 LYS A O 1
ATOM 3337 N N . GLU A 1 411 ? 1.218 4.627 -9.335 1.00 90.31 411 GLU A N 1
ATOM 3338 C CA . GLU A 1 411 ? 1.103 5.480 -8.146 1.00 90.31 411 GLU A CA 1
ATOM 3339 C C . GLU A 1 411 ? 0.274 6.731 -8.444 1.00 90.31 411 GLU A C 1
ATOM 3341 O O . GLU A 1 411 ? -0.588 7.112 -7.653 1.00 90.31 411 GLU A O 1
ATOM 3346 N N . THR A 1 412 ? 0.485 7.329 -9.619 1.00 91.31 412 THR A N 1
ATOM 3347 C CA . THR A 1 412 ? -0.285 8.486 -10.087 1.00 91.31 412 THR A CA 1
ATOM 3348 C C . THR A 1 412 ? -1.748 8.101 -10.316 1.00 91.31 412 THR A C 1
ATOM 3350 O O . THR A 1 412 ? -2.638 8.806 -9.850 1.00 91.31 412 THR A O 1
ATOM 3353 N N . ALA A 1 413 ? -2.016 6.935 -10.913 1.00 95.12 413 ALA A N 1
ATOM 3354 C CA . ALA A 1 413 ? -3.371 6.409 -11.077 1.00 95.12 413 ALA A CA 1
ATOM 3355 C C . ALA A 1 413 ? -4.065 6.118 -9.730 1.00 95.12 413 ALA A C 1
ATOM 3357 O O . ALA A 1 413 ? -5.246 6.425 -9.570 1.00 95.12 413 ALA A O 1
ATOM 3358 N N . MET A 1 414 ? -3.341 5.592 -8.731 1.00 96.56 414 MET A N 1
ATOM 3359 C CA . MET A 1 414 ? -3.867 5.436 -7.363 1.00 96.56 414 MET A CA 1
ATOM 3360 C C . MET A 1 414 ? -4.187 6.787 -6.702 1.00 96.56 414 MET A C 1
ATOM 3362 O O . MET A 1 414 ? -5.185 6.894 -5.986 1.00 96.56 414 MET A O 1
ATOM 3366 N N . MET A 1 415 ? -3.377 7.822 -6.947 1.00 94.81 415 MET A N 1
ATOM 3367 C CA . MET A 1 415 ? -3.626 9.168 -6.427 1.00 94.81 415 MET A CA 1
ATOM 3368 C C . MET A 1 415 ? -4.822 9.844 -7.113 1.00 94.81 415 MET A C 1
ATOM 3370 O O . MET A 1 415 ? -5.694 10.359 -6.420 1.00 94.81 415 MET A O 1
ATOM 3374 N N . GLU A 1 416 ? -4.935 9.797 -8.445 1.00 94.19 416 GLU A N 1
ATOM 3375 C CA . GLU A 1 416 ? -6.102 10.347 -9.158 1.00 94.19 416 GLU A CA 1
ATOM 3376 C C . GLU A 1 416 ? -7.403 9.611 -8.789 1.00 94.19 416 GLU A C 1
ATOM 3378 O O . GLU A 1 416 ? -8.439 10.252 -8.595 1.00 94.19 416 GLU A O 1
ATOM 3383 N N . TYR A 1 417 ? -7.345 8.291 -8.556 1.00 97.25 417 TYR A N 1
ATOM 3384 C CA . TYR A 1 417 ? -8.461 7.538 -7.973 1.00 97.25 417 TYR A CA 1
ATOM 3385 C C . TYR A 1 417 ? -8.888 8.125 -6.618 1.00 97.25 417 TYR A C 1
ATOM 3387 O O . TYR A 1 417 ? -10.073 8.367 -6.390 1.00 97.25 417 TYR A O 1
ATOM 3395 N N . LEU A 1 418 ? -7.938 8.374 -5.707 1.00 96.94 418 LEU A N 1
ATOM 3396 C CA . LEU A 1 418 ? -8.225 8.946 -4.386 1.00 96.94 418 LEU A CA 1
ATOM 3397 C C . LEU A 1 418 ? -8.730 10.393 -4.461 1.00 96.94 418 LEU A C 1
ATOM 3399 O O . LEU A 1 418 ? -9.634 10.748 -3.707 1.00 96.94 418 LEU A O 1
ATOM 3403 N N . LYS A 1 419 ? -8.206 11.206 -5.385 1.00 94.31 419 LYS A N 1
ATOM 3404 C CA . LYS A 1 419 ? -8.654 12.588 -5.624 1.00 94.31 419 LYS A CA 1
ATOM 3405 C C . LYS A 1 419 ? -10.098 12.660 -6.110 1.00 94.31 419 LYS A C 1
ATOM 3407 O O . LYS A 1 419 ? -10.835 13.528 -5.657 1.00 94.31 419 LYS A O 1
ATOM 3412 N N . LEU A 1 420 ? -10.520 11.738 -6.975 1.00 94.38 420 LEU A N 1
ATOM 3413 C CA . LEU A 1 420 ? -11.916 11.638 -7.402 1.00 94.38 420 LEU A CA 1
ATOM 3414 C C . LEU A 1 420 ? -12.805 11.017 -6.309 1.00 94.38 420 LEU A C 1
ATOM 3416 O O . LEU A 1 420 ? -13.936 11.451 -6.096 1.00 94.38 420 LEU A O 1
ATOM 3420 N N . ALA A 1 421 ? -12.300 10.023 -5.573 1.00 96.31 421 ALA A N 1
ATOM 3421 C CA . ALA A 1 421 ? -13.060 9.358 -4.517 1.00 96.31 421 ALA A CA 1
ATOM 3422 C C . ALA A 1 421 ? -13.271 10.230 -3.262 1.00 96.31 421 ALA A C 1
ATOM 3424 O O . ALA A 1 421 ? -14.295 10.070 -2.594 1.00 96.31 421 ALA A O 1
ATOM 3425 N N . GLN A 1 422 ? -12.359 11.159 -2.935 1.00 95.00 422 GLN A N 1
ATOM 3426 C CA . GLN A 1 422 ? -12.497 12.013 -1.744 1.00 95.00 422 GLN A CA 1
ATOM 3427 C C . GLN A 1 422 ? -13.684 12.987 -1.813 1.00 95.00 422 GLN A C 1
ATOM 3429 O O . GLN A 1 422 ? -14.224 13.370 -0.767 1.00 95.00 422 GLN A O 1
ATOM 3434 N N . ASP A 1 423 ? -14.140 13.313 -3.023 1.00 94.06 423 ASP A N 1
ATOM 3435 C CA . ASP A 1 423 ? -15.292 14.182 -3.286 1.00 94.06 423 ASP A CA 1
ATOM 3436 C C . ASP A 1 423 ? -16.646 13.495 -3.051 1.00 94.06 423 ASP A C 1
ATOM 3438 O O . ASP A 1 423 ? -17.655 14.183 -2.883 1.00 94.06 423 ASP A O 1
ATOM 3442 N N . LEU A 1 424 ? -16.690 12.156 -2.996 1.00 94.75 424 LEU A N 1
ATOM 3443 C CA . LEU A 1 424 ? -17.928 11.402 -2.772 1.00 94.75 424 LEU A CA 1
ATOM 3444 C C . LEU A 1 424 ? -18.529 11.743 -1.404 1.00 94.75 424 LEU A C 1
ATOM 3446 O O . LEU A 1 424 ? -17.820 11.828 -0.394 1.00 94.75 424 LEU A O 1
ATOM 3450 N N . GLU A 1 425 ? -19.849 11.905 -1.339 1.00 93.62 425 GLU A N 1
ATOM 3451 C CA . GLU A 1 425 ? -20.543 12.446 -0.165 1.00 93.62 425 GLU A CA 1
ATOM 3452 C C . GLU A 1 425 ? -20.323 11.593 1.099 1.00 93.62 425 GLU A C 1
ATOM 3454 O O . GLU A 1 425 ? -20.185 12.130 2.198 1.00 93.62 425 GLU A O 1
ATOM 3459 N N . MET A 1 426 ? -20.217 10.268 0.936 1.00 95.00 426 MET A N 1
ATOM 3460 C CA . MET A 1 426 ? -19.991 9.307 2.026 1.00 95.00 426 MET A CA 1
ATOM 3461 C C . MET A 1 426 ? -18.505 9.017 2.317 1.00 95.00 426 MET A C 1
ATOM 3463 O O . MET A 1 426 ? -18.202 8.338 3.300 1.00 95.00 426 MET A O 1
ATOM 3467 N N . TYR A 1 427 ? -17.561 9.513 1.505 1.00 95.69 427 TYR A N 1
ATOM 3468 C CA . TYR A 1 427 ? -16.131 9.237 1.695 1.00 95.69 427 TYR A CA 1
ATOM 3469 C C . TYR A 1 427 ? -15.623 9.760 3.044 1.00 95.69 427 TYR A C 1
ATOM 3471 O O . TYR A 1 427 ? -15.769 10.945 3.359 1.00 95.69 427 TYR A O 1
ATOM 3479 N N . GLY A 1 428 ? -14.987 8.869 3.813 1.00 93.56 428 GLY A N 1
ATOM 3480 C CA . GLY A 1 428 ? -14.399 9.155 5.126 1.00 93.56 428 GLY A CA 1
ATOM 3481 C C . GLY A 1 428 ? -15.408 9.316 6.274 1.00 93.56 428 GLY A C 1
ATOM 3482 O O . GLY A 1 428 ? -14.993 9.496 7.421 1.00 93.56 428 GLY A O 1
ATOM 3483 N N . VAL A 1 429 ? -16.717 9.232 6.003 1.00 95.81 429 VAL A N 1
ATOM 3484 C CA . VAL A 1 429 ? -17.772 9.511 6.988 1.00 95.81 429 VAL A CA 1
ATOM 3485 C C . VAL A 1 429 ? -18.118 8.263 7.801 1.00 95.81 429 VAL A C 1
ATOM 3487 O O . VAL A 1 429 ? -18.612 7.262 7.286 1.00 95.81 429 VAL A O 1
ATOM 3490 N N . ASN A 1 430 ? -17.915 8.328 9.118 1.00 94.75 430 ASN A N 1
ATOM 3491 C CA . ASN A 1 430 ? -18.349 7.281 10.042 1.00 94.75 430 ASN A CA 1
ATOM 3492 C C . ASN A 1 430 ? -19.766 7.589 10.552 1.00 94.75 430 ASN A C 1
ATOM 3494 O O . ASN A 1 430 ? -19.933 8.484 11.381 1.00 94.75 430 ASN A O 1
ATOM 3498 N N . PHE A 1 431 ? -20.767 6.838 10.086 1.00 95.38 431 PHE A N 1
ATOM 3499 C CA . PHE A 1 431 ? -22.174 7.028 10.459 1.00 95.38 431 PHE A CA 1
ATOM 3500 C C . PHE A 1 431 ? -22.556 6.331 11.777 1.00 95.38 431 PHE A C 1
ATOM 3502 O O . PHE A 1 431 ? -22.255 5.154 11.995 1.00 95.38 431 PHE A O 1
ATOM 3509 N N . PHE A 1 432 ? -23.298 7.037 12.634 1.00 95.25 432 PHE A N 1
ATOM 3510 C CA . PHE A 1 432 ? -23.836 6.530 13.898 1.00 95.25 432 PHE A CA 1
ATOM 3511 C C . PHE A 1 432 ? -25.294 6.934 14.101 1.00 95.25 432 PHE A C 1
ATOM 3513 O O . PHE A 1 432 ? -25.654 8.089 13.908 1.00 95.25 432 PHE A O 1
ATOM 3520 N N . GLU A 1 433 ? -26.125 5.996 14.552 1.00 95.62 433 GLU A N 1
ATOM 3521 C CA . GLU A 1 433 ? -27.522 6.273 14.900 1.00 95.62 433 GLU A CA 1
ATOM 3522 C C . GLU A 1 433 ? -27.615 7.032 16.226 1.00 95.62 433 GLU A C 1
ATOM 3524 O O . GLU A 1 433 ? -27.122 6.569 17.263 1.00 95.62 433 GLU A O 1
ATOM 3529 N N . ILE A 1 434 ? -28.266 8.193 16.184 1.00 96.62 434 ILE A N 1
ATOM 3530 C CA . ILE A 1 434 ? -28.463 9.087 17.324 1.00 96.62 434 ILE A CA 1
ATOM 3531 C C . ILE A 1 434 ? -29.914 9.582 17.389 1.00 96.62 434 ILE A C 1
ATOM 3533 O O . ILE A 1 434 ? -30.685 9.449 16.438 1.00 96.62 434 ILE A O 1
ATOM 3537 N N . LYS A 1 435 ? -30.283 10.174 18.527 1.00 96.56 435 LYS A N 1
ATOM 3538 C CA . LYS A 1 435 ? -31.541 10.904 18.710 1.00 96.56 435 LYS A CA 1
ATOM 3539 C C . LYS A 1 435 ? -31.307 12.282 19.324 1.00 96.56 435 LYS A C 1
ATOM 3541 O O . LYS A 1 435 ? -30.415 12.428 20.166 1.00 96.56 435 LYS A O 1
ATOM 3546 N N . ASN A 1 436 ? -32.125 13.263 18.943 1.00 94.81 436 ASN A N 1
ATOM 3547 C CA . ASN A 1 436 ? -32.175 14.578 19.597 1.00 94.81 436 ASN A CA 1
ATOM 3548 C C . ASN A 1 436 ? -33.040 14.552 20.873 1.00 94.81 436 ASN A C 1
ATOM 3550 O O . ASN A 1 436 ? -33.497 13.485 21.295 1.00 94.81 436 ASN A O 1
ATOM 3554 N N . LYS A 1 437 ? -33.262 15.704 21.526 1.00 92.56 437 LYS A N 1
ATOM 3555 C CA . LYS A 1 437 ? -34.065 15.752 22.767 1.00 92.56 437 LYS A CA 1
ATOM 3556 C C . LYS A 1 437 ? -35.546 15.419 22.548 1.00 92.56 437 LYS A C 1
ATOM 3558 O O . LYS A 1 437 ? -36.195 14.984 23.495 1.00 92.56 437 LYS A O 1
ATOM 3563 N N . LYS A 1 438 ? -36.070 15.606 21.331 1.00 93.44 438 LYS A N 1
ATOM 3564 C CA . LYS A 1 438 ? -37.448 15.248 20.947 1.00 93.44 438 LYS A CA 1
ATOM 3565 C C . LYS A 1 438 ? -37.604 13.761 20.606 1.00 93.44 438 LYS A C 1
ATOM 3567 O O . LYS A 1 438 ? -38.723 13.262 20.581 1.00 93.44 438 LYS A O 1
ATOM 3572 N N . GLY A 1 439 ? -36.497 13.046 20.396 1.00 92.31 439 GLY A N 1
ATOM 3573 C CA . GLY A 1 439 ? -36.486 11.622 20.060 1.00 92.31 439 GLY A CA 1
ATOM 3574 C C . GLY A 1 439 ? -36.446 11.318 18.559 1.00 92.31 439 GLY A C 1
ATOM 3575 O O . GLY A 1 439 ? -36.481 10.134 18.210 1.00 92.31 439 GLY A O 1
ATOM 3576 N N . THR A 1 440 ? -36.332 12.343 17.702 1.00 95.81 440 THR A N 1
ATOM 3577 C CA . THR A 1 440 ? -36.153 12.213 16.247 1.00 95.81 440 THR A CA 1
ATOM 3578 C C . THR A 1 440 ? -34.944 11.332 15.951 1.00 95.81 440 THR A C 1
ATOM 3580 O O . THR A 1 440 ? -33.882 11.525 16.545 1.00 95.81 440 THR A O 1
ATOM 3583 N N . GLU A 1 441 ? -35.097 10.351 15.060 1.00 96.50 441 GLU A N 1
ATOM 3584 C CA . GLU A 1 441 ? -34.004 9.460 14.659 1.00 96.50 441 GLU A CA 1
ATOM 3585 C C . GLU A 1 441 ? -33.156 10.110 13.571 1.00 96.50 441 GLU A C 1
ATOM 3587 O O . GLU A 1 441 ? -33.670 10.493 12.524 1.00 96.50 441 GLU A O 1
ATOM 3592 N N . LEU A 1 442 ? -31.855 10.230 13.826 1.00 97.06 442 LEU A N 1
ATOM 3593 C CA . LEU A 1 442 ? -30.909 10.943 12.974 1.00 97.06 442 LEU A CA 1
ATOM 3594 C C . LEU A 1 442 ? -29.609 10.139 12.845 1.00 97.06 442 LEU A C 1
ATOM 3596 O O . LEU A 1 442 ? -29.303 9.273 13.674 1.00 97.06 442 LEU A O 1
ATOM 3600 N N . TYR A 1 443 ? -28.814 10.456 11.827 1.00 97.25 443 TYR A N 1
ATOM 3601 C CA . TYR A 1 443 ? -27.448 9.956 11.695 1.00 97.25 443 TYR A CA 1
ATOM 3602 C C . TYR A 1 443 ? -26.436 11.058 12.034 1.00 97.25 443 TYR A C 1
ATOM 3604 O O . TYR A 1 443 ? -26.518 12.179 11.538 1.00 97.25 443 TYR A O 1
ATOM 3612 N N . LEU A 1 444 ? -25.453 10.719 12.867 1.00 97.50 444 LEU A N 1
ATOM 3613 C CA . LEU A 1 444 ? -24.234 11.493 13.083 1.00 97.50 444 LEU A CA 1
ATOM 3614 C C . LEU A 1 444 ? -23.141 10.939 12.168 1.00 97.50 444 LEU A C 1
ATOM 3616 O O . LEU A 1 444 ? -22.734 9.791 12.342 1.00 97.50 444 LEU A O 1
ATOM 3620 N N . GLY A 1 445 ? -22.646 11.750 11.241 1.00 97.25 445 GLY A N 1
ATOM 3621 C CA . GLY A 1 445 ? -21.394 11.511 10.532 1.00 97.25 445 GLY A CA 1
ATOM 3622 C C . GLY A 1 445 ? -20.219 12.135 11.283 1.00 97.25 445 GLY A C 1
ATOM 3623 O O . GLY A 1 445 ? -20.279 13.302 11.678 1.00 97.25 445 GLY A O 1
ATOM 3624 N N . VAL A 1 446 ? -19.158 11.353 11.485 1.00 97.00 446 VAL A N 1
ATOM 3625 C CA . VAL A 1 446 ? -17.867 11.813 12.021 1.00 97.00 446 VAL A CA 1
ATOM 3626 C C . VAL A 1 446 ? -16.804 11.632 10.940 1.00 97.00 446 VAL A C 1
ATOM 3628 O O . VAL A 1 446 ? -16.573 10.502 10.504 1.00 97.00 446 VAL A O 1
ATOM 3631 N N . ASP A 1 447 ? -16.152 12.720 10.535 1.00 95.00 447 ASP A N 1
ATOM 3632 C CA . ASP A 1 447 ? -15.131 12.733 9.482 1.00 95.00 447 ASP A CA 1
ATOM 3633 C C . ASP A 1 447 ? -13.933 13.642 9.842 1.00 95.00 447 ASP A C 1
ATOM 3635 O O . ASP A 1 447 ? -13.826 14.165 10.957 1.00 95.00 447 ASP A O 1
ATOM 3639 N N . ALA A 1 448 ? -12.991 13.795 8.908 1.00 93.69 448 ALA A N 1
ATOM 3640 C CA . ALA A 1 448 ? -11.786 14.604 9.093 1.00 93.69 448 ALA A CA 1
ATOM 3641 C C . ALA A 1 448 ? -12.064 16.122 9.170 1.00 93.69 448 ALA A C 1
ATOM 3643 O O . ALA A 1 448 ? -11.269 16.844 9.765 1.00 93.69 448 ALA A O 1
ATOM 3644 N N . LEU A 1 449 ? -13.190 16.597 8.625 1.00 92.44 449 LEU A N 1
ATOM 3645 C CA . LEU A 1 449 ? -13.564 18.013 8.521 1.00 92.44 449 LEU A CA 1
ATOM 3646 C C . LEU A 1 449 ? -14.461 18.462 9.689 1.00 92.44 449 LEU A C 1
ATOM 3648 O O . LEU A 1 449 ? -14.507 19.650 10.022 1.00 92.44 449 LEU A O 1
ATOM 3652 N N . GLY A 1 450 ? -15.225 17.553 10.301 1.00 93.75 450 GLY A N 1
ATOM 3653 C CA . GLY A 1 450 ? -16.059 17.870 11.459 1.00 93.75 450 GLY A CA 1
ATOM 3654 C C . GLY A 1 450 ? -17.092 16.810 11.839 1.00 93.75 450 GLY A C 1
ATOM 3655 O O . GLY A 1 450 ? -16.892 15.600 11.718 1.00 93.75 450 GLY A O 1
ATOM 3656 N N . LEU A 1 451 ? -18.219 17.317 12.339 1.00 96.38 451 LEU A N 1
ATOM 3657 C CA . LEU A 1 451 ? -19.417 16.561 12.682 1.00 96.38 451 LEU A CA 1
ATOM 3658 C C . LEU A 1 451 ? -20.584 17.021 11.820 1.00 96.38 451 LEU A C 1
ATOM 3660 O O . LEU A 1 451 ? -20.884 18.214 11.767 1.00 96.38 451 LEU A O 1
ATOM 3664 N N . ASN A 1 452 ? -21.270 16.067 11.205 1.00 96.88 452 ASN A N 1
ATOM 3665 C CA . ASN A 1 452 ? -22.357 16.314 10.268 1.00 96.88 452 ASN A CA 1
ATOM 3666 C C . ASN A 1 452 ? -23.611 15.546 10.715 1.00 96.88 452 ASN A C 1
ATOM 3668 O O . ASN A 1 452 ? -23.512 14.402 11.159 1.00 96.88 452 ASN A O 1
ATOM 3672 N N . ILE A 1 453 ? -24.787 16.171 10.635 1.00 97.38 453 ILE A N 1
ATOM 3673 C CA . ILE A 1 453 ? -26.074 15.559 10.997 1.00 97.38 453 ILE A CA 1
ATOM 3674 C C . ILE A 1 453 ? -26.911 15.334 9.748 1.00 97.38 453 ILE A C 1
ATOM 3676 O O . ILE A 1 453 ? -27.041 16.230 8.917 1.00 97.38 453 ILE A O 1
ATOM 3680 N N . TYR A 1 454 ? -27.495 14.148 9.660 1.00 96.94 454 TYR A N 1
ATOM 3681 C CA . TYR A 1 454 ? -28.202 13.612 8.508 1.00 96.94 454 TYR A CA 1
ATOM 3682 C C . TYR A 1 454 ? -29.589 13.112 8.927 1.00 96.94 454 TYR A C 1
ATOM 3684 O O . TYR A 1 454 ? -29.764 12.616 10.048 1.00 96.94 454 TYR A O 1
ATOM 3692 N N . ASP A 1 455 ? -30.556 13.201 8.016 1.00 94.81 455 ASP A N 1
ATOM 3693 C CA . ASP A 1 455 ? -31.881 12.607 8.203 1.00 94.81 455 ASP A CA 1
ATOM 3694 C C . ASP A 1 455 ? -31.789 11.071 8.163 1.00 94.81 455 ASP A C 1
ATOM 3696 O O . ASP A 1 455 ? -30.882 10.496 7.558 1.00 94.81 455 ASP A O 1
ATOM 3700 N N . LYS A 1 456 ? -32.748 10.363 8.776 1.00 92.44 456 LYS A N 1
ATOM 3701 C CA . LYS A 1 456 ? -32.748 8.886 8.784 1.00 92.44 456 LYS A CA 1
ATOM 3702 C C . LYS A 1 456 ? -32.786 8.271 7.373 1.00 92.44 456 LYS A C 1
ATOM 3704 O O . LYS A 1 456 ? -32.257 7.178 7.183 1.00 92.44 456 LYS A O 1
ATOM 3709 N N . SER A 1 457 ? -33.400 8.967 6.416 1.00 91.75 457 SER A N 1
ATOM 3710 C CA . SER A 1 457 ? -33.583 8.547 5.021 1.00 91.75 457 SER A CA 1
ATOM 3711 C C . SER A 1 457 ? -32.485 9.014 4.058 1.00 91.75 457 SER A C 1
ATOM 3713 O O . SER A 1 457 ? -32.461 8.552 2.924 1.00 91.75 457 SER A O 1
ATOM 3715 N N . ASP A 1 458 ? -31.593 9.922 4.466 1.00 92.88 458 ASP A N 1
ATOM 3716 C CA . ASP A 1 458 ? -30.619 10.555 3.570 1.00 92.88 458 ASP A CA 1
ATOM 3717 C C . ASP A 1 458 ? -29.236 10.611 4.226 1.00 92.88 458 ASP A C 1
ATOM 3719 O O . ASP A 1 458 ? -29.001 11.374 5.159 1.00 92.88 458 ASP A O 1
ATOM 3723 N N . ARG A 1 459 ? -28.310 9.788 3.720 1.00 93.75 459 ARG A N 1
ATOM 3724 C CA . ARG A 1 459 ? -26.904 9.733 4.161 1.00 93.75 459 ARG A CA 1
ATOM 3725 C C . ARG A 1 459 ? -25.943 10.463 3.212 1.00 93.75 459 ARG A C 1
ATOM 3727 O O . ARG A 1 459 ? -24.740 10.435 3.455 1.00 93.75 459 ARG A O 1
ATOM 3734 N N . LEU A 1 460 ? -26.449 11.098 2.151 1.00 92.19 460 LEU A N 1
ATOM 3735 C CA . LEU A 1 460 ? -25.643 11.861 1.191 1.00 92.19 460 LEU A CA 1
ATOM 3736 C C . LEU A 1 460 ? -25.640 13.348 1.546 1.00 92.19 460 LEU A C 1
ATOM 3738 O O . LEU A 1 460 ? -24.589 13.983 1.532 1.00 92.19 460 LEU A O 1
ATOM 3742 N N . SER A 1 461 ? -26.798 13.907 1.902 1.00 93.06 461 SER A N 1
ATOM 3743 C CA . SER A 1 461 ? -26.939 15.335 2.186 1.00 93.06 461 SER A CA 1
ATOM 3744 C C . SER A 1 461 ? -27.084 15.617 3.681 1.00 93.06 461 SER A C 1
ATOM 3746 O O . SER A 1 461 ? -28.184 15.525 4.232 1.00 93.06 461 SER A O 1
ATOM 3748 N N . PRO A 1 462 ? -26.000 16.026 4.364 1.00 94.94 462 PRO A N 1
ATOM 3749 C CA . PRO A 1 462 ? -26.119 16.522 5.725 1.00 94.94 462 PRO A CA 1
ATOM 3750 C C . PRO A 1 462 ? -26.974 17.799 5.772 1.00 94.94 462 PRO A C 1
ATOM 3752 O O . PRO A 1 462 ? -27.034 18.573 4.816 1.00 94.94 462 PRO A O 1
ATOM 3755 N N . ARG A 1 463 ? -27.640 18.027 6.907 1.00 93.62 463 ARG A N 1
ATOM 3756 C CA . ARG A 1 463 ? -28.535 19.168 7.180 1.00 93.62 463 ARG A CA 1
ATOM 3757 C C . ARG A 1 463 ? -27.924 20.213 8.109 1.00 93.62 463 ARG A C 1
ATOM 3759 O O . ARG A 1 463 ? -28.254 21.392 8.003 1.00 93.62 463 ARG A O 1
ATOM 3766 N N . VAL A 1 464 ? -27.056 19.782 9.026 1.00 94.31 464 VAL A N 1
ATOM 3767 C CA . VAL A 1 464 ? -26.388 20.628 10.027 1.00 94.31 464 VAL A CA 1
ATOM 3768 C C . VAL A 1 464 ? -24.937 20.176 10.161 1.00 94.31 464 VAL A C 1
ATOM 3770 O O . VAL A 1 464 ? -24.688 18.977 10.276 1.00 94.31 464 VAL A O 1
ATOM 3773 N N . GLY A 1 465 ? -23.987 21.116 10.156 1.00 94.50 465 GLY A N 1
ATOM 3774 C CA . GLY A 1 465 ? -22.557 20.816 10.272 1.00 94.50 465 GLY A CA 1
ATOM 3775 C C . GLY A 1 465 ? -21.843 21.653 11.334 1.00 94.50 465 GLY A C 1
ATOM 3776 O O . GLY A 1 465 ? -22.087 22.855 11.474 1.00 94.50 465 GLY A O 1
ATOM 3777 N N . PHE A 1 466 ? -20.915 21.023 12.051 1.00 94.06 466 PHE A N 1
ATOM 3778 C CA . PHE A 1 466 ? -20.036 21.646 13.040 1.00 94.06 466 PHE A CA 1
ATOM 3779 C C . PHE A 1 466 ? -18.572 21.322 12.691 1.00 94.06 466 PHE A C 1
ATOM 3781 O O . PHE A 1 466 ? -18.176 20.159 12.799 1.00 94.06 466 PHE A O 1
ATOM 3788 N N . PRO A 1 467 ? -17.756 22.298 12.247 1.00 93.75 467 PRO A N 1
ATOM 3789 C CA . PRO A 1 467 ? -16.332 22.075 12.003 1.00 93.75 467 PRO A CA 1
ATOM 3790 C C . PRO A 1 467 ? -15.588 21.809 13.317 1.00 93.75 467 PRO A C 1
ATOM 3792 O O . PRO A 1 467 ? -15.991 22.296 14.378 1.00 93.75 467 PRO A O 1
ATOM 3795 N N . TRP A 1 468 ? -14.459 21.098 13.259 1.00 92.88 468 TRP A N 1
ATOM 3796 C CA . TRP A 1 468 ? -13.641 20.852 14.455 1.00 92.88 468 TRP A CA 1
ATOM 3797 C C . TRP A 1 468 ? -13.135 22.149 15.116 1.00 92.88 468 TRP A C 1
ATOM 3799 O O . TRP A 1 468 ? -13.011 22.190 16.337 1.00 92.88 468 TRP A O 1
ATOM 3809 N N . SER A 1 469 ? -12.950 23.234 14.353 1.00 89.38 469 SER A N 1
ATOM 3810 C CA . SER A 1 469 ? -12.614 24.575 14.866 1.00 89.38 469 SER A CA 1
ATOM 3811 C C . SER A 1 469 ? -13.679 25.217 15.763 1.00 89.38 469 SER A C 1
ATOM 3813 O O . SER A 1 469 ? -13.370 26.183 16.455 1.00 89.38 469 SER A O 1
ATOM 3815 N N . GLU A 1 470 ? -14.914 24.710 15.796 1.00 91.12 470 GLU A N 1
ATOM 3816 C CA . GLU A 1 470 ? -15.964 25.190 16.706 1.00 91.12 470 GLU A CA 1
ATOM 3817 C C . GLU A 1 470 ? -16.087 24.358 17.989 1.00 91.12 470 GLU A C 1
ATOM 3819 O O . GLU A 1 470 ? -16.835 24.736 18.894 1.00 91.12 470 GLU A O 1
ATOM 3824 N N . ILE A 1 471 ? -15.368 23.238 18.105 1.00 88.88 471 ILE A N 1
ATOM 3825 C CA . ILE A 1 471 ? -15.550 22.264 19.184 1.00 88.88 471 ILE A CA 1
ATOM 3826 C C . ILE A 1 471 ? -14.473 22.454 20.260 1.00 88.88 471 ILE A C 1
ATOM 3828 O O . ILE A 1 471 ? -13.279 22.419 19.993 1.00 88.88 471 ILE A O 1
ATOM 3832 N N . ARG A 1 472 ? -14.899 22.656 21.513 1.00 86.50 472 ARG A N 1
ATOM 3833 C CA . ARG A 1 472 ? -14.010 22.868 22.671 1.00 86.50 472 ARG A CA 1
ATOM 3834 C C . ARG A 1 472 ? -13.732 21.581 23.437 1.00 86.50 472 ARG A C 1
ATOM 3836 O O . ARG A 1 472 ? -12.623 21.376 23.918 1.00 86.50 472 ARG A O 1
ATOM 3843 N N . ASN A 1 473 ? -14.772 20.787 23.679 1.00 86.25 473 ASN A N 1
ATOM 3844 C CA . ASN A 1 473 ? -14.691 19.584 24.504 1.00 86.25 473 ASN A CA 1
ATOM 3845 C C . ASN A 1 473 ? -15.796 18.594 24.127 1.00 86.25 473 ASN A C 1
ATOM 3847 O O . ASN A 1 473 ? -16.897 18.997 23.751 1.00 86.25 473 ASN A O 1
ATOM 3851 N N . ILE A 1 474 ? -15.511 17.304 24.279 1.00 91.19 474 ILE A N 1
ATOM 3852 C CA . ILE A 1 474 ? -16.380 16.197 23.890 1.00 91.19 474 ILE A CA 1
ATOM 3853 C C . ILE A 1 474 ? -16.451 15.214 25.056 1.00 91.19 474 ILE A C 1
ATOM 3855 O O . ILE A 1 474 ? -15.430 14.784 25.586 1.00 91.19 474 ILE A O 1
ATOM 3859 N N . SER A 1 475 ? -17.662 14.859 25.478 1.00 87.25 475 SER A N 1
ATOM 3860 C CA . SER A 1 475 ? -17.889 13.985 26.631 1.00 87.25 475 SER A CA 1
ATOM 3861 C C . SER A 1 475 ? -19.192 13.203 26.483 1.00 87.25 475 SER A C 1
ATOM 3863 O O . SER A 1 475 ? -20.065 13.582 25.705 1.00 87.25 475 SER A O 1
ATOM 3865 N N . PHE A 1 476 ? -19.359 12.122 27.242 1.00 90.38 476 PHE A N 1
ATOM 3866 C CA . PHE A 1 476 ? -20.643 11.431 27.347 1.00 90.38 476 PHE A CA 1
ATOM 3867 C C . PHE A 1 476 ? -20.849 10.863 28.750 1.00 90.38 476 PHE A C 1
ATOM 3869 O O . PHE A 1 476 ? -19.887 10.558 29.455 1.00 90.38 476 PHE A O 1
ATOM 3876 N N . ASN A 1 477 ? -22.111 10.694 29.134 1.00 88.19 477 ASN A N 1
ATOM 3877 C CA . ASN A 1 477 ? -22.525 9.979 30.332 1.00 88.19 477 ASN A CA 1
ATOM 3878 C C . ASN A 1 477 ? -23.669 9.019 29.972 1.00 88.19 477 ASN A C 1
ATOM 3880 O O . ASN A 1 477 ? -24.705 9.444 29.457 1.00 88.19 477 ASN A O 1
ATOM 3884 N N . ASP A 1 478 ? -23.452 7.724 30.208 1.00 87.56 478 ASP A N 1
ATOM 3885 C CA . ASP A 1 478 ? -24.290 6.620 29.726 1.00 87.56 478 ASP A CA 1
ATOM 3886 C C . ASP A 1 478 ? -24.683 6.769 28.236 1.00 87.56 478 ASP A C 1
ATOM 3888 O O . ASP A 1 478 ? -23.823 6.648 27.354 1.00 87.56 478 ASP A O 1
ATOM 3892 N N . LYS A 1 479 ? -25.958 7.063 27.944 1.00 90.00 479 LYS A N 1
ATOM 3893 C CA . LYS A 1 479 ? -26.495 7.281 26.590 1.00 90.00 479 LYS A CA 1
ATOM 3894 C C . LYS A 1 479 ? -26.340 8.717 26.088 1.00 90.00 479 LYS A C 1
ATOM 3896 O O . LYS A 1 479 ? -26.313 8.918 24.875 1.00 90.00 479 LYS A O 1
ATOM 3901 N N . LYS A 1 480 ? -26.235 9.702 26.988 1.00 91.31 480 LYS A N 1
ATOM 3902 C CA . LYS A 1 480 ? -26.206 11.138 26.671 1.00 91.31 480 LYS A CA 1
ATOM 3903 C C . LYS A 1 480 ? -24.798 11.576 26.273 1.00 91.31 480 LYS A C 1
ATOM 3905 O O . LYS A 1 480 ? -23.876 11.515 27.082 1.00 91.31 480 LYS A O 1
ATOM 3910 N N . PHE A 1 481 ? -24.652 12.082 25.059 1.00 94.06 481 PHE A N 1
ATOM 3911 C CA . PHE A 1 481 ? -23.429 12.680 24.538 1.00 94.06 481 PHE A CA 1
ATOM 3912 C C . PHE A 1 481 ? -23.529 14.211 24.614 1.00 94.06 481 PHE A C 1
ATOM 3914 O O . PHE A 1 481 ? -24.609 14.773 24.421 1.00 94.06 481 PHE A O 1
ATOM 3921 N N . VAL A 1 482 ? -22.430 14.886 24.952 1.00 91.81 482 VAL A N 1
ATOM 3922 C CA . VAL A 1 482 ? -22.375 16.336 25.189 1.00 91.81 482 VAL A CA 1
ATOM 3923 C C . VAL A 1 482 ? -21.116 16.915 24.554 1.00 91.81 482 VAL A C 1
ATOM 3925 O O . VAL A 1 482 ? -19.992 16.578 24.941 1.00 91.81 482 VAL A O 1
ATOM 3928 N N . ILE A 1 483 ? -21.321 17.821 23.603 1.00 93.00 483 ILE A N 1
ATOM 3929 C CA . ILE A 1 483 ? -20.281 18.538 22.871 1.00 93.00 483 ILE A CA 1
ATOM 3930 C C . ILE A 1 483 ? -20.383 20.012 23.235 1.00 93.00 483 ILE A C 1
ATOM 3932 O O . ILE A 1 483 ? -21.420 20.647 23.043 1.00 93.00 483 ILE A O 1
ATOM 3936 N N . LYS A 1 484 ? -19.296 20.551 23.783 1.00 89.38 484 LYS A N 1
ATOM 3937 C CA . LYS A 1 484 ? -19.222 21.948 24.204 1.00 89.38 484 LYS A CA 1
ATOM 3938 C C . LYS A 1 484 ? -18.596 22.781 23.090 1.00 89.38 484 LYS A C 1
ATOM 3940 O O . LYS A 1 484 ? -17.485 22.442 22.672 1.00 89.38 484 LYS A O 1
ATOM 3945 N N . PRO A 1 485 ? -19.246 23.858 22.628 1.00 89.69 485 PRO A N 1
ATOM 3946 C CA . PRO A 1 485 ? -18.669 24.739 21.623 1.00 89.69 485 PRO A CA 1
ATOM 3947 C C . PRO A 1 485 ? -17.533 25.616 22.183 1.00 89.69 485 PRO A C 1
ATOM 3949 O O . PRO A 1 485 ? -17.372 25.801 23.398 1.00 89.69 485 PRO A O 1
ATOM 3952 N N . ILE A 1 486 ? -16.720 26.181 21.288 1.00 85.75 486 ILE A N 1
ATOM 3953 C CA . ILE A 1 486 ? -15.740 27.217 21.639 1.00 85.75 486 ILE A CA 1
ATOM 3954 C C . ILE A 1 486 ? -16.456 28.519 22.014 1.00 85.75 486 ILE A C 1
ATOM 3956 O O . ILE A 1 486 ? -16.058 29.146 23.000 1.00 85.75 486 ILE A O 1
ATOM 3960 N N . ASP A 1 487 ? -17.536 28.896 21.326 1.00 85.00 487 ASP A N 1
ATOM 3961 C CA . ASP A 1 487 ? -18.366 30.028 21.746 1.00 85.00 487 ASP A CA 1
ATOM 3962 C C . ASP A 1 487 ? -19.059 29.733 23.087 1.00 85.00 487 ASP A C 1
ATOM 3964 O O . ASP A 1 487 ? -19.959 28.903 23.174 1.00 85.00 487 ASP A O 1
ATOM 3968 N N . LYS A 1 488 ? -18.669 30.464 24.139 1.00 82.56 488 LYS A N 1
ATOM 3969 C CA . LYS A 1 488 ? -19.267 30.358 25.481 1.00 82.56 488 LYS A CA 1
ATOM 3970 C C . LYS A 1 488 ? -20.730 30.829 25.540 1.00 82.56 488 LYS A C 1
ATOM 3972 O O . LYS A 1 488 ? -21.375 30.600 26.559 1.00 82.56 488 LYS A O 1
ATOM 3977 N N . LYS A 1 489 ? -21.230 31.535 24.516 1.00 83.94 489 LYS A N 1
ATOM 3978 C CA . LYS A 1 489 ? -22.629 31.989 24.415 1.00 83.94 489 LYS A CA 1
ATOM 3979 C C . LYS A 1 489 ? -23.537 30.964 23.731 1.00 83.94 489 LYS A C 1
ATOM 3981 O O . LYS A 1 489 ? -24.758 31.064 23.865 1.00 83.94 489 LYS A O 1
ATOM 3986 N N . ALA A 1 490 ? -22.969 30.008 22.999 1.00 85.00 490 ALA A N 1
ATOM 3987 C CA . ALA A 1 490 ? -23.715 28.905 22.416 1.00 85.00 490 ALA A CA 1
ATOM 3988 C C . ALA A 1 490 ? -24.030 27.844 23.485 1.00 85.00 490 ALA A C 1
ATOM 3990 O O . ALA A 1 490 ? -23.288 27.650 24.447 1.00 85.00 490 ALA A O 1
ATOM 3991 N N . THR A 1 491 ? -25.167 27.172 23.325 1.00 90.62 491 THR A N 1
ATOM 3992 C CA . THR A 1 491 ? -25.584 26.052 24.173 1.00 90.62 491 THR A CA 1
ATOM 3993 C C . THR A 1 491 ? -24.740 24.806 23.891 1.00 90.62 491 THR A C 1
ATOM 3995 O O . THR A 1 491 ? -24.167 24.665 22.814 1.00 90.62 491 THR A O 1
ATOM 3998 N N . ASP A 1 492 ? -24.666 23.875 24.847 1.00 92.31 492 ASP A N 1
ATOM 3999 C CA . ASP A 1 492 ? -24.051 22.564 24.603 1.00 92.31 492 ASP A CA 1
ATOM 4000 C C . ASP A 1 492 ? -24.871 21.792 23.543 1.00 92.31 492 ASP A C 1
ATOM 4002 O O . ASP A 1 492 ? -26.095 21.656 23.668 1.00 92.31 492 ASP A O 1
ATOM 4006 N N . PHE A 1 493 ? -24.197 21.240 22.529 1.00 94.12 493 PHE A N 1
ATOM 4007 C CA . PHE A 1 493 ? -24.794 20.329 21.549 1.00 94.12 493 PHE A CA 1
ATOM 4008 C C . PHE A 1 493 ? -24.937 18.936 22.182 1.00 94.12 493 PHE A C 1
ATOM 4010 O O . PHE A 1 493 ? -23.976 18.383 22.725 1.00 94.12 493 PHE A O 1
ATOM 4017 N N . ILE A 1 494 ? -26.155 18.385 22.179 1.00 95.12 494 ILE A N 1
ATOM 4018 C CA . ILE A 1 494 ? -26.512 17.179 22.939 1.00 95.12 494 ILE A CA 1
ATOM 4019 C C . ILE A 1 494 ? -27.257 16.194 22.039 1.00 95.12 494 ILE A C 1
ATOM 4021 O O . ILE A 1 494 ? -28.241 16.545 21.391 1.00 95.12 494 ILE A O 1
ATOM 4025 N N . PHE A 1 495 ? -26.835 14.934 22.070 1.00 96.38 495 PHE A N 1
ATOM 4026 C CA . PHE A 1 495 ? -27.532 13.831 21.412 1.00 96.38 495 PHE A CA 1
ATOM 4027 C C . PHE A 1 495 ? -27.505 12.568 22.273 1.00 96.38 495 PHE A C 1
ATOM 4029 O O . PHE A 1 495 ? -26.774 12.479 23.263 1.00 96.38 495 PHE A O 1
ATOM 4036 N N . TYR A 1 496 ? -28.311 11.580 21.901 1.00 95.62 496 TYR A N 1
ATOM 4037 C CA . TYR A 1 496 ? -28.439 10.313 22.612 1.00 95.62 496 TYR A CA 1
ATOM 4038 C C . TYR A 1 496 ? -28.138 9.151 21.669 1.00 95.62 496 TYR A C 1
ATOM 4040 O O . TYR A 1 496 ? -28.802 9.006 20.647 1.00 95.62 496 TYR A O 1
ATOM 4048 N N . ALA A 1 497 ? -27.167 8.305 22.015 1.00 93.38 497 ALA A N 1
ATOM 4049 C CA . ALA A 1 497 ? -26.899 7.064 21.284 1.00 93.38 497 ALA A CA 1
ATOM 4050 C C . ALA A 1 497 ? -27.503 5.861 22.033 1.00 93.38 497 ALA A C 1
ATOM 4052 O O . ALA A 1 497 ? -27.516 5.845 23.268 1.00 93.38 497 ALA A O 1
ATOM 4053 N N . PRO A 1 498 ? -27.957 4.805 21.333 1.00 89.12 498 PRO A N 1
ATOM 4054 C CA . PRO A 1 498 ? -28.701 3.714 21.967 1.00 89.12 498 PRO A CA 1
ATOM 4055 C C . PRO A 1 498 ? -27.847 2.810 22.873 1.00 89.12 498 PRO A C 1
ATOM 4057 O O . PRO A 1 498 ? -28.395 2.115 23.730 1.00 89.12 498 PRO A O 1
ATOM 4060 N N . ARG A 1 499 ? -26.515 2.782 22.699 1.00 86.75 499 ARG A N 1
ATOM 4061 C CA . ARG A 1 499 ? -25.603 1.861 23.409 1.00 86.75 499 ARG A CA 1
ATOM 4062 C C . ARG A 1 499 ? -24.313 2.557 23.861 1.00 86.75 499 ARG A C 1
ATOM 4064 O O . ARG A 1 499 ? -23.621 3.165 23.048 1.00 86.75 499 ARG A O 1
ATOM 4071 N N . LEU A 1 500 ? -23.891 2.323 25.108 1.00 84.69 500 LEU A N 1
ATOM 4072 C CA . LEU A 1 500 ? -22.630 2.826 25.689 1.00 84.69 500 LEU A CA 1
ATOM 4073 C C . LEU A 1 500 ? -21.381 2.524 24.829 1.00 84.69 500 LEU A C 1
ATOM 4075 O O . LEU A 1 500 ? -20.449 3.326 24.755 1.00 84.69 500 LEU A O 1
ATOM 4079 N N . ARG A 1 501 ? -21.352 1.363 24.155 1.00 82.81 501 ARG A N 1
ATOM 4080 C CA . ARG A 1 501 ? -20.265 0.970 23.236 1.00 82.81 501 ARG A CA 1
ATOM 4081 C C . ARG A 1 501 ? -20.145 1.918 22.039 1.00 82.81 501 ARG A C 1
ATOM 4083 O O . ARG A 1 501 ? -19.030 2.199 21.608 1.00 82.81 501 ARG A O 1
ATOM 4090 N N . ILE A 1 502 ? -21.273 2.406 21.522 1.00 87.25 502 ILE A N 1
ATOM 4091 C CA . ILE A 1 502 ? -21.313 3.348 20.401 1.00 87.25 502 ILE A CA 1
ATOM 4092 C C . ILE A 1 502 ? -20.740 4.691 20.859 1.00 87.25 502 ILE A C 1
ATOM 4094 O O . ILE A 1 502 ? -19.811 5.178 20.228 1.00 87.25 502 ILE A O 1
ATOM 4098 N N . ASN A 1 503 ? -21.148 5.202 22.026 1.00 88.69 503 ASN A N 1
ATOM 4099 C CA . ASN A 1 503 ? -20.567 6.420 22.609 1.00 88.69 503 ASN A CA 1
ATOM 4100 C C . ASN A 1 503 ? -19.039 6.329 22.801 1.00 88.69 503 ASN A C 1
ATOM 4102 O O . ASN A 1 503 ? -18.321 7.270 22.470 1.00 88.69 503 ASN A O 1
ATOM 4106 N N . LYS A 1 504 ? -18.513 5.171 23.233 1.00 87.12 504 LYS A N 1
ATOM 4107 C CA . LYS A 1 504 ? -17.057 4.925 23.296 1.00 87.12 504 LYS A CA 1
ATOM 4108 C C . LYS A 1 504 ? -16.374 4.952 21.918 1.00 87.12 504 LYS A C 1
ATOM 4110 O O . LYS A 1 504 ? -15.241 5.418 21.833 1.00 87.12 504 LYS A O 1
ATOM 4115 N N . ARG A 1 505 ? -17.031 4.464 20.855 1.00 88.06 505 ARG A N 1
ATOM 4116 C CA . ARG A 1 505 ? -16.521 4.527 19.469 1.00 88.06 505 ARG A CA 1
ATOM 4117 C C . ARG A 1 505 ? -16.553 5.953 18.918 1.00 88.06 505 ARG A C 1
ATOM 4119 O O . ARG A 1 505 ? -15.532 6.396 18.406 1.00 88.06 505 ARG A O 1
ATOM 4126 N N . ILE A 1 506 ? -17.677 6.659 19.075 1.00 91.38 506 ILE A N 1
ATOM 4127 C CA . ILE A 1 506 ? -17.839 8.059 18.659 1.00 91.38 506 ILE A CA 1
ATOM 4128 C C . ILE A 1 506 ? -16.756 8.913 19.321 1.00 91.38 506 ILE A C 1
ATOM 4130 O O . ILE A 1 506 ? -15.977 9.537 18.615 1.00 91.38 506 ILE A O 1
ATOM 4134 N N . LEU A 1 507 ? -16.619 8.866 20.653 1.00 89.81 507 LEU A N 1
ATOM 4135 C CA . LEU A 1 507 ? -15.607 9.655 21.366 1.00 89.81 507 LEU A CA 1
ATOM 4136 C C . LEU A 1 507 ? -14.185 9.392 20.838 1.00 89.81 507 LEU A C 1
ATOM 4138 O O . LEU A 1 507 ? -13.445 10.337 20.587 1.00 89.81 507 LEU A O 1
ATOM 4142 N N . ALA A 1 508 ? -13.817 8.125 20.619 1.00 85.44 508 ALA A N 1
ATOM 4143 C CA . ALA A 1 508 ? -12.489 7.757 20.124 1.00 85.44 508 ALA A CA 1
ATOM 4144 C C . ALA A 1 508 ? -12.220 8.175 18.664 1.00 85.44 508 ALA A C 1
ATOM 4146 O O . ALA A 1 508 ? -11.055 8.306 18.285 1.00 85.44 508 ALA A O 1
ATOM 4147 N N . LEU A 1 509 ? -13.262 8.357 17.844 1.00 90.25 509 LEU A N 1
ATOM 4148 C CA . LEU A 1 509 ? -13.144 8.913 16.494 1.00 90.25 509 LEU A CA 1
ATOM 4149 C C . LEU A 1 509 ? -13.119 10.440 16.521 1.00 90.25 509 LEU A C 1
ATOM 4151 O O . LEU A 1 509 ? -12.278 11.032 15.854 1.00 90.25 509 LEU A O 1
ATOM 4155 N N . CYS A 1 510 ? -13.978 11.080 17.316 1.00 92.31 510 CYS A N 1
ATOM 4156 C CA . CYS A 1 510 ? -13.999 12.534 17.429 1.00 92.31 510 CYS A CA 1
ATOM 4157 C C . CYS A 1 510 ? -12.688 13.078 18.006 1.00 92.31 510 CYS A C 1
ATOM 4159 O O . CYS A 1 510 ? -12.155 14.044 17.479 1.00 92.31 510 CYS A O 1
ATOM 4161 N N . MET A 1 511 ? -12.138 12.442 19.049 1.00 85.62 511 MET A N 1
ATOM 4162 C CA . MET A 1 511 ? -10.851 12.849 19.625 1.00 85.62 511 MET A CA 1
ATOM 4163 C C . MET A 1 511 ? -9.712 12.751 18.603 1.00 85.62 511 MET A C 1
ATOM 4165 O O . MET A 1 511 ? -8.958 13.705 18.465 1.00 85.62 511 MET A O 1
ATOM 4169 N N . GLY A 1 512 ? -9.612 11.640 17.863 1.00 85.69 512 GLY A N 1
ATOM 4170 C CA . GLY A 1 512 ? -8.532 11.445 16.889 1.00 85.69 512 GLY A CA 1
ATOM 4171 C C . GLY A 1 512 ? -8.649 12.334 15.648 1.00 85.69 512 GLY A C 1
ATOM 4172 O O . GLY A 1 512 ? -7.651 12.913 15.231 1.00 85.69 512 GLY A O 1
ATOM 4173 N N . ASN A 1 513 ? -9.857 12.521 15.098 1.00 90.81 513 ASN A N 1
ATOM 4174 C CA . ASN A 1 513 ? -10.060 13.461 13.988 1.00 90.81 513 ASN A CA 1
ATOM 4175 C C . ASN A 1 513 ? -9.773 14.907 14.422 1.00 90.81 513 ASN A C 1
ATOM 4177 O O . ASN A 1 513 ? -9.048 15.607 13.728 1.00 90.81 513 ASN A O 1
ATOM 4181 N N . HIS A 1 514 ? -10.249 15.332 15.599 1.00 88.00 514 HIS A N 1
ATOM 4182 C CA . HIS A 1 514 ? -9.947 16.657 16.150 1.00 88.00 514 HIS A CA 1
ATOM 4183 C C . HIS A 1 514 ? -8.443 16.857 16.428 1.00 88.00 514 HIS A C 1
ATOM 4185 O O . HIS A 1 514 ? -7.908 17.939 16.195 1.00 88.00 514 HIS A O 1
ATOM 4191 N N . GLU A 1 515 ? -7.734 15.833 16.910 1.00 85.31 515 GLU A N 1
ATOM 4192 C CA . GLU A 1 515 ? -6.282 15.886 17.124 1.00 85.31 515 GLU A CA 1
ATOM 4193 C C . GLU A 1 515 ? -5.514 16.054 15.802 1.00 85.31 515 GLU A C 1
ATOM 4195 O O . GLU A 1 515 ? -4.664 16.941 15.701 1.00 85.31 515 GLU A O 1
ATOM 4200 N N . LEU A 1 516 ? -5.859 15.277 14.768 1.00 87.56 516 LEU A N 1
ATOM 4201 C CA . LEU A 1 516 ? -5.272 15.396 13.426 1.00 87.56 516 LEU A CA 1
ATOM 4202 C C . LEU A 1 516 ? -5.591 16.746 12.769 1.00 87.56 516 LEU A C 1
ATOM 4204 O O . LEU A 1 516 ? -4.688 17.417 12.272 1.00 87.56 516 LEU A O 1
ATOM 4208 N N . TYR A 1 517 ? -6.841 17.199 12.859 1.00 88.81 517 TYR A N 1
ATOM 4209 C CA . TYR A 1 517 ? -7.289 18.517 12.402 1.00 88.81 517 TYR A CA 1
ATOM 4210 C C . TYR A 1 517 ? -6.467 19.663 13.010 1.00 88.81 517 TYR A C 1
ATOM 4212 O O . TYR A 1 517 ? -6.056 20.596 12.314 1.00 88.81 517 TYR A O 1
ATOM 4220 N N . MET A 1 518 ? -6.193 19.583 14.317 1.00 82.38 518 MET A N 1
ATOM 4221 C CA . MET A 1 518 ? -5.370 20.557 15.040 1.00 82.38 518 MET A CA 1
ATOM 4222 C C . MET A 1 518 ? -3.867 20.402 14.760 1.00 82.38 518 MET A C 1
ATOM 4224 O O . MET A 1 518 ? -3.117 21.355 14.978 1.00 82.38 518 MET A O 1
ATOM 4228 N N . ARG A 1 519 ? -3.408 19.231 14.292 1.00 82.06 519 ARG A N 1
ATOM 4229 C CA . ARG A 1 519 ? -2.028 19.006 13.830 1.00 82.06 519 ARG A CA 1
ATOM 4230 C C . ARG A 1 519 ? -1.789 19.662 12.468 1.00 82.06 519 ARG A C 1
ATOM 4232 O O . ARG A 1 519 ? -0.820 20.395 12.351 1.00 82.06 519 ARG A O 1
ATOM 4239 N N . ARG A 1 520 ? -2.700 19.490 11.501 1.00 83.50 520 ARG A N 1
ATOM 4240 C CA . ARG A 1 520 ? -2.629 20.086 10.143 1.00 83.50 520 ARG A CA 1
ATOM 4241 C C . ARG A 1 520 ? -2.583 21.615 10.125 1.00 83.50 520 ARG A C 1
ATOM 4243 O O . ARG A 1 520 ? -2.076 22.218 9.192 1.00 83.50 520 ARG A O 1
ATOM 4250 N N . ARG A 1 521 ? -3.130 22.254 11.164 1.00 84.00 521 ARG A N 1
ATOM 4251 C CA . ARG A 1 521 ? -3.164 23.721 11.333 1.00 84.00 521 ARG A CA 1
ATOM 4252 C C . ARG A 1 521 ? -1.945 24.272 12.082 1.00 84.00 521 ARG A C 1
ATOM 4254 O O . ARG A 1 521 ? -1.919 25.445 12.448 1.00 84.00 521 ARG A O 1
ATOM 4261 N N . LYS A 1 522 ? -0.942 23.428 12.326 1.00 80.56 522 LYS A N 1
ATOM 4262 C CA . LYS A 1 522 ? 0.390 23.793 12.819 1.00 80.56 522 LYS A CA 1
ATOM 4263 C C . LYS A 1 522 ? 1.412 23.489 11.717 1.00 80.56 522 LYS A C 1
ATOM 4265 O O . LYS A 1 522 ? 1.135 22.630 10.885 1.00 80.56 522 LYS A O 1
ATOM 4270 N N . PRO A 1 523 ? 2.585 24.143 11.713 1.00 79.56 523 PRO A N 1
ATOM 4271 C CA . PRO A 1 523 ? 3.666 23.775 10.805 1.00 79.56 523 PRO A CA 1
ATOM 4272 C C . PRO A 1 523 ? 4.042 22.294 10.939 1.00 79.56 523 PRO A C 1
ATOM 4274 O O . PRO A 1 523 ? 4.041 21.755 12.052 1.00 79.56 523 PRO A O 1
ATOM 4277 N N . ASP A 1 524 ? 4.398 21.667 9.815 1.00 81.50 524 ASP A N 1
ATOM 4278 C CA . ASP A 1 524 ? 4.878 20.284 9.776 1.00 81.50 524 ASP A CA 1
ATOM 4279 C C . ASP A 1 524 ? 6.055 20.073 10.740 1.00 81.50 524 ASP A C 1
ATOM 4281 O O . ASP A 1 524 ? 6.942 20.920 10.880 1.00 81.50 524 ASP A O 1
ATOM 4285 N N . THR A 1 525 ? 6.078 18.918 11.412 1.00 85.38 525 THR A N 1
ATOM 4286 C CA . THR A 1 525 ? 7.212 18.535 12.263 1.00 85.38 525 THR A CA 1
ATOM 4287 C C . THR A 1 525 ? 8.439 18.232 11.405 1.00 85.38 525 THR A C 1
ATOM 4289 O O . THR A 1 525 ? 8.302 17.823 10.254 1.00 85.38 525 THR A O 1
ATOM 4292 N N . ILE A 1 526 ? 9.644 18.358 11.976 1.00 84.31 526 ILE A N 1
ATOM 4293 C CA . ILE A 1 526 ? 10.916 18.057 11.284 1.00 84.31 526 ILE A CA 1
ATOM 4294 C C . ILE A 1 526 ? 10.877 16.667 10.622 1.00 84.31 526 ILE A C 1
ATOM 4296 O O . ILE A 1 526 ? 11.304 16.513 9.486 1.00 84.31 526 ILE A O 1
ATOM 4300 N N . GLU A 1 527 ? 10.290 15.678 11.300 1.00 83.88 527 GLU A N 1
ATOM 4301 C CA . GLU A 1 527 ? 10.075 14.324 10.774 1.00 83.88 527 GLU A CA 1
ATOM 4302 C C . GLU A 1 527 ? 9.174 14.300 9.522 1.00 83.88 527 GLU A C 1
ATOM 4304 O O . GLU A 1 527 ? 9.513 13.640 8.543 1.00 83.88 527 GLU A O 1
ATOM 4309 N N . ILE A 1 528 ? 8.058 15.047 9.505 1.00 86.62 528 ILE A N 1
ATOM 4310 C CA . ILE A 1 528 ? 7.193 15.155 8.316 1.00 86.62 528 ILE A CA 1
ATOM 4311 C C . ILE A 1 528 ? 7.936 15.867 7.183 1.00 86.62 528 ILE A C 1
ATOM 4313 O O . ILE A 1 528 ? 7.910 15.388 6.053 1.00 86.62 528 ILE A O 1
ATOM 4317 N N . GLN A 1 529 ? 8.638 16.966 7.474 1.00 85.38 529 GLN A N 1
ATOM 4318 C CA . GLN A 1 529 ? 9.425 17.694 6.475 1.00 85.38 529 GLN A CA 1
ATOM 4319 C C . GLN A 1 529 ? 10.504 16.797 5.851 1.00 85.38 529 GLN A C 1
ATOM 4321 O O . GLN A 1 529 ? 10.643 16.764 4.632 1.00 85.38 529 GLN A O 1
ATOM 4326 N N . GLN A 1 530 ? 11.211 16.006 6.664 1.00 87.00 530 GLN A N 1
ATOM 4327 C CA . GLN A 1 530 ? 12.174 15.012 6.186 1.00 87.00 530 GLN A CA 1
ATOM 4328 C C . GLN A 1 530 ? 11.510 13.931 5.325 1.00 87.00 530 GLN A C 1
ATOM 4330 O O . GLN A 1 530 ? 12.044 13.604 4.269 1.00 87.00 530 GLN A O 1
ATOM 4335 N N . MET A 1 531 ? 10.342 13.410 5.719 1.00 85.69 531 MET A N 1
ATOM 4336 C CA . MET A 1 531 ? 9.603 12.432 4.909 1.00 85.69 531 MET A CA 1
ATOM 4337 C C . MET A 1 531 ? 9.130 13.012 3.573 1.00 85.69 531 MET A C 1
ATOM 4339 O O . MET A 1 531 ? 9.278 12.343 2.554 1.00 85.69 531 MET A O 1
ATOM 4343 N N . ARG A 1 532 ? 8.620 14.253 3.546 1.00 87.81 532 ARG A N 1
ATOM 4344 C CA . ARG A 1 532 ? 8.238 14.943 2.301 1.00 87.81 532 ARG A CA 1
ATOM 4345 C C . ARG A 1 532 ? 9.439 15.142 1.380 1.00 87.81 532 ARG A C 1
ATOM 4347 O O . ARG A 1 532 ? 9.349 14.803 0.206 1.00 87.81 532 ARG A O 1
ATOM 4354 N N . SER A 1 533 ? 10.565 15.629 1.905 1.00 86.94 533 SER A N 1
ATOM 4355 C CA . SER A 1 533 ? 11.795 15.805 1.122 1.00 86.94 533 SER A CA 1
ATOM 4356 C C . SER A 1 533 ? 12.349 14.476 0.602 1.00 86.94 533 SER A C 1
ATOM 4358 O O . SER A 1 533 ? 12.752 14.404 -0.555 1.00 86.94 533 SER A O 1
ATOM 4360 N N . GLN A 1 534 ? 12.323 13.413 1.417 1.00 85.38 534 GLN A N 1
ATOM 4361 C CA . GLN A 1 534 ? 12.737 12.072 0.997 1.00 85.38 534 GLN A CA 1
ATOM 4362 C C . GLN A 1 534 ? 11.837 11.548 -0.136 1.00 85.38 534 GLN A C 1
ATOM 4364 O O . GLN A 1 534 ? 12.348 11.140 -1.174 1.00 85.38 534 GLN A O 1
ATOM 4369 N N . ALA A 1 535 ? 10.511 11.614 0.021 1.00 81.00 535 ALA A N 1
ATOM 4370 C CA . ALA A 1 535 ? 9.563 11.155 -0.995 1.00 81.00 535 ALA A CA 1
ATOM 4371 C C . ALA A 1 535 ? 9.638 11.979 -2.295 1.00 81.00 535 ALA A C 1
ATOM 4373 O O . ALA A 1 535 ? 9.537 11.421 -3.387 1.00 81.00 535 ALA A O 1
ATOM 4374 N N . ALA A 1 536 ? 9.860 13.294 -2.197 1.00 84.56 536 ALA A N 1
ATOM 4375 C CA . ALA A 1 536 ? 10.048 14.162 -3.355 1.00 84.56 536 ALA A CA 1
ATOM 4376 C C . ALA A 1 536 ? 11.326 13.818 -4.138 1.00 84.56 536 ALA A C 1
ATOM 4378 O O . ALA A 1 536 ? 11.277 13.737 -5.366 1.00 84.56 536 ALA A O 1
ATOM 4379 N N . GLU A 1 537 ? 12.447 13.568 -3.451 1.00 84.94 537 GLU A N 1
ATOM 4380 C CA . GLU A 1 537 ? 13.702 13.184 -4.106 1.00 84.94 537 GLU A CA 1
ATOM 4381 C C . GLU A 1 537 ? 13.624 11.762 -4.687 1.00 84.94 537 GLU A C 1
ATOM 4383 O O . GLU A 1 537 ? 13.999 11.562 -5.838 1.00 84.94 537 GLU A O 1
ATOM 4388 N N . GLU A 1 538 ? 13.040 10.791 -3.972 1.00 81.31 538 GLU A N 1
ATOM 4389 C CA . GLU A 1 538 ? 12.783 9.445 -4.511 1.00 81.31 538 GLU A CA 1
ATOM 4390 C C . GLU A 1 538 ? 11.898 9.492 -5.768 1.00 81.31 538 GLU A C 1
ATOM 4392 O O . GLU A 1 538 ? 12.218 8.858 -6.776 1.00 81.31 538 GLU A O 1
ATOM 4397 N N . LYS A 1 539 ? 10.816 10.284 -5.756 1.00 80.00 539 LYS A N 1
ATOM 4398 C CA . LYS A 1 539 ? 9.948 10.474 -6.928 1.00 80.00 539 LYS A CA 1
ATOM 4399 C C . LYS A 1 539 ? 10.699 11.130 -8.087 1.00 80.00 539 LYS A C 1
ATOM 4401 O O . LYS A 1 539 ? 10.550 10.700 -9.227 1.00 80.00 539 LYS A O 1
ATOM 4406 N N . LYS A 1 540 ? 11.517 12.149 -7.816 1.00 83.44 540 LYS A N 1
ATOM 4407 C CA . LYS A 1 540 ? 12.335 12.839 -8.824 1.00 83.44 540 LYS A CA 1
ATOM 4408 C C . LYS A 1 540 ? 13.372 11.909 -9.456 1.00 83.44 540 LYS A C 1
ATOM 4410 O O . LYS A 1 540 ? 13.500 11.910 -10.676 1.00 83.44 540 LYS A O 1
ATOM 4415 N N . LEU A 1 541 ? 14.054 11.088 -8.658 1.00 83.69 541 LEU A N 1
ATOM 4416 C CA . LEU A 1 541 ? 15.000 10.083 -9.147 1.00 83.69 541 LEU A CA 1
ATOM 4417 C C . LEU A 1 541 ? 14.305 9.058 -10.055 1.00 83.69 541 LEU A C 1
ATOM 4419 O O . LEU A 1 541 ? 14.782 8.825 -11.163 1.00 83.69 541 LEU A O 1
ATOM 4423 N N . ARG A 1 542 ? 13.135 8.532 -9.657 1.00 78.50 542 ARG A N 1
ATOM 4424 C CA . ARG A 1 542 ? 12.341 7.626 -10.512 1.00 78.50 542 ARG A CA 1
ATOM 4425 C C . ARG A 1 542 ? 11.848 8.298 -11.798 1.00 78.50 542 ARG A C 1
ATOM 4427 O O . ARG A 1 542 ? 11.849 7.660 -12.844 1.00 78.50 542 ARG A O 1
ATOM 4434 N N . MET A 1 543 ? 11.448 9.574 -11.758 1.00 77.88 543 MET A N 1
ATOM 4435 C CA . MET A 1 543 ? 11.062 10.311 -12.973 1.00 77.88 543 MET A CA 1
ATOM 4436 C C . MET A 1 543 ? 12.245 10.487 -13.933 1.00 77.88 543 MET A C 1
ATOM 4438 O O . MET A 1 543 ? 12.076 10.269 -15.127 1.00 77.88 543 MET A O 1
ATOM 4442 N N . LEU A 1 544 ? 13.441 10.808 -13.427 1.00 84.56 544 LEU A N 1
ATOM 4443 C CA . LEU A 1 544 ? 14.661 10.894 -14.241 1.00 84.56 544 LEU A CA 1
ATOM 4444 C C . LEU A 1 544 ? 15.062 9.533 -14.831 1.00 84.56 544 LEU A C 1
ATOM 4446 O O . LEU A 1 544 ? 15.518 9.468 -15.971 1.00 84.56 544 LEU A O 1
ATOM 4450 N N . GLU A 1 545 ? 14.878 8.443 -14.084 1.00 80.88 545 GLU A N 1
ATOM 4451 C CA . GLU A 1 545 ? 15.118 7.080 -14.566 1.00 80.88 545 GLU A CA 1
ATOM 4452 C C . GLU A 1 545 ? 14.127 6.681 -15.671 1.00 80.88 545 GLU A C 1
ATOM 4454 O O . GLU A 1 545 ? 14.552 6.216 -16.729 1.00 80.88 545 GLU A O 1
ATOM 4459 N N . LEU A 1 546 ? 12.828 6.939 -15.480 1.00 77.31 546 LEU A N 1
ATOM 4460 C CA . LEU A 1 546 ? 11.791 6.717 -16.494 1.00 77.31 546 LEU A CA 1
ATOM 4461 C C . LEU A 1 546 ? 12.015 7.572 -17.748 1.00 77.31 546 LEU A C 1
ATOM 4463 O O . LEU A 1 546 ? 11.899 7.065 -18.860 1.00 77.31 546 LEU A O 1
ATOM 4467 N N . GLU A 1 547 ? 12.389 8.844 -17.595 1.00 80.00 547 GLU A N 1
ATOM 4468 C CA . GLU A 1 547 ? 12.718 9.725 -18.720 1.00 80.00 547 GLU A CA 1
ATOM 4469 C C . GLU A 1 547 ? 13.961 9.227 -19.476 1.00 80.00 547 GLU A C 1
ATOM 4471 O O . GLU A 1 547 ? 13.997 9.265 -20.708 1.00 80.00 547 GLU A O 1
ATOM 4476 N N . ARG A 1 548 ? 14.972 8.708 -18.762 1.00 82.50 548 ARG A N 1
ATOM 4477 C CA . ARG A 1 548 ? 16.155 8.093 -19.381 1.00 82.50 548 ARG A CA 1
ATOM 4478 C C . ARG A 1 548 ? 15.781 6.838 -20.169 1.00 82.50 548 ARG A C 1
ATOM 4480 O O . ARG A 1 548 ? 16.208 6.715 -21.312 1.00 82.50 548 ARG A O 1
ATOM 4487 N N . LEU A 1 549 ? 14.974 5.950 -19.585 1.00 78.31 549 LEU A N 1
ATOM 4488 C CA . LEU A 1 549 ? 14.486 4.734 -20.243 1.00 78.31 549 LEU A CA 1
ATOM 4489 C C . LEU A 1 549 ? 13.632 5.062 -21.476 1.00 78.31 549 LEU A C 1
ATOM 4491 O O . LEU A 1 549 ? 13.847 4.469 -22.527 1.00 78.31 549 LEU A O 1
ATOM 4495 N N . SER A 1 550 ? 12.730 6.047 -21.390 1.00 77.81 550 SER A N 1
ATOM 4496 C CA . SER A 1 550 ? 11.938 6.510 -22.540 1.00 77.81 550 SER A CA 1
ATOM 4497 C C . SER A 1 550 ? 12.840 7.028 -23.659 1.00 77.81 550 SER A C 1
ATOM 4499 O O . SER A 1 550 ? 12.722 6.582 -24.793 1.00 77.81 550 SER A O 1
ATOM 4501 N N . LYS A 1 551 ? 13.815 7.894 -23.342 1.00 79.62 551 LYS A N 1
ATOM 4502 C CA . LYS A 1 551 ? 14.778 8.405 -24.334 1.00 79.62 551 LYS A CA 1
ATOM 4503 C C . LYS A 1 551 ? 15.631 7.299 -24.954 1.00 79.62 551 LYS A C 1
ATOM 4505 O O . LYS A 1 551 ? 15.996 7.415 -26.121 1.00 79.62 551 LYS A O 1
ATOM 4510 N N . GLU A 1 552 ? 15.961 6.257 -24.195 1.00 76.94 552 GLU A N 1
ATOM 4511 C CA . GLU A 1 552 ? 16.705 5.086 -24.670 1.00 76.94 552 GLU A CA 1
ATOM 4512 C C . GLU A 1 552 ? 15.858 4.227 -25.624 1.00 76.94 552 GLU A C 1
ATOM 4514 O O . GLU A 1 552 ? 16.350 3.843 -26.686 1.00 76.94 552 GLU A O 1
ATOM 4519 N N . VAL A 1 553 ? 14.570 4.020 -25.320 1.00 78.06 553 VAL A N 1
ATOM 4520 C CA . VAL A 1 553 ? 13.596 3.384 -26.228 1.00 78.06 553 VAL A CA 1
ATOM 4521 C C . VAL A 1 553 ? 13.413 4.218 -27.500 1.00 78.06 553 VAL A C 1
ATOM 4523 O O . VAL A 1 553 ? 13.648 3.703 -28.590 1.00 78.06 553 VAL A O 1
ATOM 4526 N N . ASP A 1 554 ? 13.130 5.519 -27.389 1.00 80.50 554 ASP A N 1
ATOM 4527 C CA . ASP A 1 554 ? 12.962 6.417 -28.542 1.00 80.50 554 ASP A CA 1
ATOM 4528 C C . ASP A 1 554 ? 14.226 6.478 -29.417 1.00 80.50 554 ASP A C 1
ATOM 4530 O O . ASP A 1 554 ? 14.158 6.654 -30.636 1.00 80.50 554 ASP A O 1
ATOM 4534 N N . ALA A 1 555 ? 15.414 6.423 -28.803 1.00 80.38 555 ALA A N 1
ATOM 4535 C CA . ALA A 1 555 ? 16.688 6.406 -29.516 1.00 80.38 555 ALA A CA 1
ATOM 4536 C C . ALA A 1 555 ? 16.919 5.068 -30.228 1.00 80.38 555 ALA A C 1
ATOM 4538 O O . ALA A 1 555 ? 17.445 5.063 -31.344 1.00 80.38 555 ALA A O 1
ATOM 4539 N N . ARG A 1 556 ? 16.499 3.957 -29.612 1.00 76.62 556 ARG A N 1
ATOM 4540 C CA . ARG A 1 556 ? 16.547 2.620 -30.199 1.00 76.62 556 ARG A CA 1
ATOM 4541 C C . ARG A 1 556 ? 15.580 2.484 -31.371 1.00 76.62 556 ARG A C 1
ATOM 4543 O O . ARG A 1 556 ? 16.019 2.056 -32.431 1.00 76.62 556 ARG A O 1
ATOM 4550 N N . GLU A 1 557 ? 14.326 2.912 -31.244 1.00 78.69 557 GLU A N 1
ATOM 4551 C CA . GLU A 1 557 ? 13.361 2.900 -32.355 1.00 78.69 557 GLU A CA 1
ATOM 4552 C C . GLU A 1 557 ? 13.876 3.729 -33.544 1.00 78.69 557 GLU A C 1
ATOM 4554 O O . GLU A 1 557 ? 13.911 3.248 -34.678 1.00 78.69 557 GLU A O 1
ATOM 4559 N N . ARG A 1 558 ? 14.417 4.931 -33.287 1.00 82.75 558 ARG A N 1
ATOM 4560 C CA . ARG A 1 558 ? 15.074 5.762 -34.316 1.00 82.75 558 ARG A CA 1
ATOM 4561 C C . ARG A 1 558 ? 16.380 5.177 -34.864 1.00 82.75 558 ARG A C 1
ATOM 4563 O O . ARG A 1 558 ? 16.831 5.602 -35.928 1.00 82.75 558 ARG A O 1
ATOM 4570 N N . ALA A 1 559 ? 17.040 4.260 -34.161 1.00 79.38 559 ALA A N 1
ATOM 4571 C CA . ALA A 1 559 ? 18.195 3.528 -34.682 1.00 79.38 559 ALA A CA 1
ATOM 4572 C C . ALA A 1 559 ? 17.746 2.353 -35.564 1.00 79.38 559 ALA A C 1
ATOM 4574 O O . ALA A 1 559 ? 18.238 2.218 -36.679 1.00 79.38 559 ALA A O 1
ATOM 4575 N N . GLU A 1 560 ? 16.757 1.574 -35.119 1.00 80.69 560 GLU A N 1
ATOM 4576 C CA . GLU A 1 560 ? 16.157 0.468 -35.876 1.00 80.69 560 GLU A CA 1
ATOM 4577 C C . GLU A 1 560 ? 15.419 0.949 -37.140 1.00 80.69 560 GLU A C 1
ATOM 4579 O O . GLU A 1 560 ? 15.331 0.209 -38.121 1.00 80.69 560 GLU A O 1
ATOM 4584 N N . GLN A 1 561 ? 14.889 2.176 -37.150 1.00 82.25 561 GLN A N 1
ATOM 4585 C CA . GLN A 1 561 ? 14.328 2.786 -38.356 1.00 82.25 561 GLN A CA 1
ATOM 4586 C C . GLN A 1 561 ? 15.422 3.256 -39.328 1.00 82.25 561 GLN A C 1
ATOM 4588 O O . GLN A 1 561 ? 15.393 2.856 -40.489 1.00 82.25 561 GLN A O 1
ATOM 4593 N N . ARG A 1 562 ? 16.443 3.991 -38.859 1.00 80.00 562 ARG A N 1
ATOM 4594 C CA . ARG A 1 562 ? 17.587 4.382 -39.710 1.00 80.00 562 ARG A CA 1
ATOM 4595 C C . ARG A 1 562 ? 18.347 3.181 -40.273 1.00 80.00 562 ARG A C 1
ATOM 4597 O O . ARG A 1 562 ? 18.836 3.245 -41.394 1.00 80.00 562 ARG A O 1
ATOM 4604 N N . GLN A 1 563 ? 18.434 2.079 -39.524 1.00 75.25 563 GLN A N 1
ATOM 4605 C CA . GLN A 1 563 ? 19.010 0.833 -40.027 1.00 75.25 563 GLN A CA 1
ATOM 4606 C C . GLN A 1 563 ? 18.177 0.259 -41.182 1.00 75.25 563 GLN A C 1
ATOM 4608 O O . GLN A 1 563 ? 18.750 -0.102 -42.204 1.00 75.25 563 GLN A O 1
ATOM 4613 N N . ARG A 1 564 ? 16.843 0.223 -41.060 1.00 81.38 564 ARG A N 1
ATOM 4614 C CA . ARG A 1 564 ? 15.950 -0.226 -42.144 1.00 81.38 564 ARG A CA 1
ATOM 4615 C C . ARG A 1 564 ? 16.062 0.656 -43.390 1.00 81.38 564 ARG A C 1
ATOM 4617 O O . ARG A 1 564 ? 16.176 0.132 -44.493 1.00 81.38 564 ARG A O 1
ATOM 4624 N N . GLU A 1 565 ? 16.096 1.974 -43.214 1.00 83.88 565 GLU A N 1
ATOM 4625 C CA . GLU A 1 565 ? 16.287 2.938 -44.307 1.00 83.88 565 GLU A CA 1
ATOM 4626 C C . GLU A 1 565 ? 17.639 2.719 -45.017 1.00 83.88 565 GLU A C 1
ATOM 4628 O O . GLU A 1 565 ? 17.679 2.621 -46.245 1.00 83.88 565 GLU A O 1
ATOM 4633 N N . ALA A 1 566 ? 18.724 2.523 -44.258 1.00 77.00 566 ALA A N 1
ATOM 4634 C CA . ALA A 1 566 ? 20.047 2.211 -44.800 1.00 77.00 566 ALA A CA 1
ATOM 4635 C C . ALA A 1 566 ? 20.115 0.830 -45.484 1.00 77.00 566 ALA A C 1
ATOM 4637 O O . ALA A 1 566 ? 20.785 0.684 -46.504 1.00 77.00 566 ALA A O 1
ATOM 4638 N N . GLU A 1 567 ? 19.417 -0.189 -44.976 1.00 77.75 567 GLU A N 1
ATOM 4639 C CA . GLU A 1 567 ? 19.317 -1.508 -45.620 1.00 77.75 567 GLU A CA 1
ATOM 4640 C C . GLU A 1 567 ? 18.573 -1.428 -46.968 1.00 77.75 567 GLU A C 1
ATOM 4642 O O . GLU A 1 567 ? 19.010 -2.030 -47.955 1.00 77.75 567 GLU A O 1
ATOM 4647 N N . GLU A 1 568 ? 17.501 -0.633 -47.060 1.00 82.38 568 GLU A N 1
ATOM 4648 C CA . GLU A 1 568 ? 16.802 -0.361 -48.324 1.00 82.38 568 GLU A CA 1
ATOM 4649 C C . GLU A 1 568 ? 17.626 0.488 -49.304 1.00 82.38 568 GLU A C 1
ATOM 4651 O O . GLU A 1 568 ? 17.525 0.309 -50.523 1.00 82.38 568 GLU A O 1
ATOM 4656 N N . GLU A 1 569 ? 18.436 1.423 -48.808 1.00 79.56 569 GLU A N 1
ATOM 4657 C CA . GLU A 1 569 ? 19.348 2.220 -49.631 1.00 79.56 569 GLU A CA 1
ATOM 4658 C C . GLU A 1 569 ? 20.513 1.376 -50.164 1.00 79.56 569 GLU A C 1
ATOM 4660 O O . GLU A 1 569 ? 20.760 1.372 -51.371 1.00 79.56 569 GLU A O 1
ATOM 4665 N N . ILE A 1 570 ? 21.156 0.565 -49.315 1.00 75.62 570 ILE A N 1
ATOM 4666 C CA . ILE A 1 570 ? 22.185 -0.403 -49.723 1.00 75.62 570 ILE A CA 1
ATOM 4667 C C . ILE A 1 570 ? 21.626 -1.363 -50.775 1.00 75.62 570 ILE A C 1
ATOM 4669 O O . ILE A 1 570 ? 22.297 -1.634 -51.772 1.00 75.62 570 ILE A O 1
ATOM 4673 N N . ARG A 1 571 ? 20.388 -1.845 -50.609 1.00 81.25 571 ARG A N 1
ATOM 4674 C CA . ARG A 1 571 ? 19.729 -2.705 -51.600 1.00 81.25 571 ARG A CA 1
ATOM 4675 C C . ARG A 1 571 ? 19.545 -1.998 -52.947 1.00 81.25 571 ARG A C 1
ATOM 4677 O O . ARG A 1 571 ? 19.918 -2.564 -53.974 1.00 81.25 571 ARG A O 1
ATOM 4684 N N . ARG A 1 572 ? 19.035 -0.760 -52.953 1.00 80.25 572 ARG A N 1
ATOM 4685 C CA . ARG A 1 572 ? 18.908 0.057 -54.176 1.00 80.25 572 ARG A CA 1
ATOM 4686 C C . ARG A 1 572 ? 20.268 0.316 -54.830 1.00 80.25 572 ARG A C 1
ATOM 4688 O O . ARG A 1 572 ? 20.405 0.172 -56.043 1.00 80.25 572 ARG A O 1
ATOM 4695 N N . MET A 1 573 ? 21.295 0.616 -54.039 1.00 73.81 573 MET A N 1
ATOM 4696 C CA . MET A 1 573 ? 22.660 0.803 -54.528 1.00 73.81 573 MET A CA 1
ATOM 4697 C C . MET A 1 573 ? 23.243 -0.490 -55.122 1.00 73.81 573 MET A C 1
ATOM 4699 O O . MET A 1 573 ? 23.873 -0.437 -56.174 1.00 73.81 573 MET A O 1
ATOM 4703 N N . MET A 1 574 ? 22.996 -1.662 -54.523 1.00 74.62 574 MET A N 1
ATOM 4704 C CA . MET A 1 574 ? 23.407 -2.953 -55.095 1.00 74.62 574 MET A CA 1
ATOM 4705 C C . MET A 1 574 ? 22.733 -3.240 -56.444 1.00 74.62 574 MET A C 1
ATOM 4707 O O . MET A 1 574 ? 23.388 -3.765 -57.344 1.00 74.62 574 MET A O 1
ATOM 4711 N N . GLU A 1 575 ? 21.459 -2.877 -56.621 1.00 80.06 575 GLU A N 1
ATOM 4712 C CA . GLU A 1 575 ? 20.767 -2.989 -57.914 1.00 80.06 575 GLU A CA 1
ATOM 4713 C C . GLU A 1 575 ? 21.415 -2.080 -58.980 1.00 80.06 575 GLU A C 1
ATOM 4715 O O . GLU A 1 575 ? 21.694 -2.539 -60.091 1.00 80.06 575 GLU A O 1
ATOM 4720 N N . VAL A 1 576 ? 21.769 -0.835 -58.630 1.00 80.69 576 VAL A N 1
ATOM 4721 C CA . VAL A 1 576 ? 22.497 0.093 -59.523 1.00 80.69 576 VAL A CA 1
ATOM 4722 C C . VAL A 1 576 ? 23.911 -0.410 -59.849 1.00 80.69 576 VAL A C 1
ATOM 4724 O O . VAL A 1 576 ? 24.320 -0.379 -61.012 1.00 80.69 576 VAL A O 1
ATOM 4727 N N . VAL A 1 577 ? 24.657 -0.925 -58.867 1.00 72.06 577 VAL A N 1
ATOM 4728 C CA . VAL A 1 577 ? 26.012 -1.474 -59.075 1.00 72.06 577 VAL A CA 1
ATOM 4729 C C . VAL A 1 577 ? 25.978 -2.729 -59.951 1.00 72.06 577 VAL A C 1
ATOM 4731 O O . VAL A 1 577 ? 26.821 -2.881 -60.833 1.00 72.06 577 VAL A O 1
ATOM 4734 N N . ASN A 1 578 ? 24.991 -3.612 -59.778 1.00 75.25 578 ASN A N 1
ATOM 4735 C CA . ASN A 1 578 ? 24.829 -4.770 -60.659 1.00 75.25 578 ASN A CA 1
ATOM 4736 C C . ASN A 1 578 ? 24.502 -4.342 -62.096 1.00 75.25 578 ASN A C 1
ATOM 4738 O O . ASN A 1 578 ? 25.160 -4.806 -63.026 1.00 75.25 578 ASN A O 1
ATOM 4742 N N . LYS A 1 579 ? 23.570 -3.400 -62.281 1.00 76.44 579 LYS A N 1
ATOM 4743 C CA . LYS A 1 579 ? 23.197 -2.897 -63.609 1.00 76.44 579 LYS A CA 1
ATOM 4744 C C . LYS A 1 579 ? 24.367 -2.215 -64.331 1.00 76.44 579 LYS A C 1
ATOM 4746 O O . LYS A 1 579 ? 24.662 -2.536 -65.478 1.00 76.44 579 LYS A O 1
ATOM 4751 N N . THR A 1 580 ? 25.086 -1.326 -63.647 1.00 72.06 580 THR A N 1
ATOM 4752 C CA . THR A 1 580 ? 26.276 -0.654 -64.209 1.00 72.06 580 THR A CA 1
ATOM 4753 C C . THR A 1 580 ? 27.415 -1.635 -64.507 1.00 72.06 580 THR A C 1
ATOM 4755 O O . THR A 1 580 ? 28.122 -1.470 -65.498 1.00 72.06 580 THR A O 1
ATOM 4758 N N . LYS A 1 581 ? 27.568 -2.709 -63.720 1.00 72.06 581 LYS A N 1
ATOM 4759 C CA . LYS A 1 581 ? 28.507 -3.806 -64.007 1.00 72.06 581 LYS A CA 1
ATOM 4760 C C . LYS A 1 581 ? 28.104 -4.618 -65.244 1.00 72.06 581 LYS A C 1
ATOM 4762 O O . LYS A 1 581 ? 28.977 -4.995 -66.024 1.00 72.06 581 LYS A O 1
ATOM 4767 N N . GLU A 1 582 ? 26.815 -4.882 -65.449 1.00 76.94 582 GLU A N 1
ATOM 4768 C CA . GLU A 1 582 ? 26.304 -5.519 -66.672 1.00 76.94 582 GLU A CA 1
ATOM 4769 C C . GLU A 1 582 ? 26.536 -4.635 -67.906 1.00 76.94 582 GLU A C 1
ATOM 4771 O O . GLU A 1 582 ? 27.072 -5.110 -68.909 1.00 76.94 582 GLU A O 1
ATOM 4776 N N . GLU A 1 583 ? 26.228 -3.339 -67.813 1.00 76.25 583 GLU A N 1
ATOM 4777 C CA . GLU A 1 583 ? 26.501 -2.344 -68.860 1.00 76.25 583 GLU A CA 1
ATOM 4778 C C . GLU A 1 583 ? 28.002 -2.260 -69.190 1.00 76.25 583 GLU A C 1
ATOM 4780 O O . GLU A 1 583 ? 28.389 -2.306 -70.362 1.00 76.25 583 GLU A O 1
ATOM 4785 N N . LEU A 1 584 ? 28.868 -2.244 -68.171 1.00 74.25 584 LEU A N 1
ATOM 4786 C CA . LEU A 1 584 ? 30.321 -2.240 -68.342 1.00 74.25 584 LEU A CA 1
ATOM 4787 C C . LEU A 1 584 ? 30.838 -3.525 -69.010 1.00 74.25 584 LEU A C 1
ATOM 4789 O O . LEU A 1 584 ? 31.706 -3.449 -69.881 1.00 74.25 584 LEU A O 1
ATOM 4793 N N . ASN A 1 585 ? 30.303 -4.695 -68.649 1.00 75.88 585 ASN A N 1
ATOM 4794 C CA . ASN A 1 585 ? 30.658 -5.968 -69.286 1.00 75.88 585 ASN A CA 1
ATOM 4795 C C . ASN A 1 585 ? 30.234 -6.000 -70.764 1.00 75.88 585 ASN A C 1
ATOM 4797 O O . ASN A 1 585 ? 31.020 -6.411 -71.618 1.00 75.88 585 ASN A O 1
ATOM 4801 N N . MET A 1 586 ? 29.029 -5.512 -71.086 1.00 77.81 586 MET A N 1
ATOM 4802 C CA . MET A 1 586 ? 28.564 -5.388 -72.473 1.00 77.81 586 MET A CA 1
ATOM 4803 C C . MET A 1 586 ? 29.456 -4.448 -73.297 1.00 77.81 586 MET A C 1
ATOM 4805 O O . MET A 1 586 ? 29.729 -4.729 -74.465 1.00 77.81 586 MET A O 1
ATOM 4809 N N . MET A 1 587 ? 29.954 -3.362 -72.697 1.00 72.81 587 MET A N 1
ATOM 4810 C CA . MET A 1 587 ? 30.893 -2.450 -73.357 1.00 72.81 587 MET A CA 1
ATOM 4811 C C . MET A 1 587 ? 32.270 -3.077 -73.604 1.00 72.81 587 MET A C 1
ATOM 4813 O O . MET A 1 587 ? 32.819 -2.899 -74.692 1.00 72.81 587 MET A O 1
ATOM 4817 N N . HIS A 1 588 ? 32.809 -3.848 -72.654 1.00 74.44 588 HIS A N 1
ATOM 4818 C CA . HIS A 1 588 ? 34.074 -4.570 -72.851 1.00 74.44 588 HIS A CA 1
ATOM 4819 C C . HIS A 1 588 ? 33.979 -5.606 -73.980 1.00 74.44 588 HIS A C 1
ATOM 4821 O O . HIS A 1 588 ? 34.877 -5.682 -74.818 1.00 74.44 588 HIS A O 1
ATOM 4827 N N . GLU A 1 589 ? 32.883 -6.365 -74.050 1.00 78.31 589 GLU A N 1
ATOM 4828 C CA . GLU A 1 589 ? 32.696 -7.371 -75.103 1.00 78.31 589 GLU A CA 1
ATOM 4829 C C . GLU A 1 589 ? 32.546 -6.724 -76.493 1.00 78.31 589 GLU A C 1
ATOM 4831 O O . GLU A 1 589 ? 33.159 -7.180 -77.458 1.00 78.31 589 GLU A O 1
ATOM 4836 N N . ARG A 1 590 ? 31.826 -5.595 -76.604 1.00 76.25 590 ARG A N 1
ATOM 4837 C CA . ARG A 1 590 ? 31.755 -4.814 -77.855 1.00 76.25 590 ARG A CA 1
ATOM 4838 C C . ARG A 1 590 ? 33.112 -4.254 -78.284 1.00 76.25 590 ARG A C 1
ATOM 4840 O O . ARG A 1 590 ? 33.434 -4.291 -79.469 1.00 76.25 590 ARG A O 1
ATOM 4847 N N . TYR A 1 591 ? 33.917 -3.762 -77.340 1.00 72.38 591 TYR A N 1
ATOM 4848 C CA . TYR A 1 591 ? 35.264 -3.266 -77.637 1.00 72.38 591 TYR A CA 1
ATOM 4849 C C . TYR A 1 591 ? 36.156 -4.379 -78.208 1.00 72.38 591 TYR A C 1
ATOM 4851 O O . TYR A 1 591 ? 36.827 -4.186 -79.221 1.00 72.38 591 TYR A O 1
ATOM 4859 N N . ARG A 1 592 ? 36.079 -5.578 -77.620 1.00 78.94 592 ARG A N 1
ATOM 4860 C CA . ARG A 1 592 ? 36.799 -6.771 -78.082 1.00 78.94 592 ARG A CA 1
ATOM 4861 C C . ARG A 1 592 ? 36.390 -7.209 -79.493 1.00 78.94 592 ARG A C 1
ATOM 4863 O O . ARG A 1 592 ? 37.240 -7.610 -80.283 1.00 78.94 592 ARG A O 1
ATOM 4870 N N . GLN A 1 593 ? 35.103 -7.116 -79.829 1.00 78.06 593 GLN A N 1
ATOM 4871 C CA . GLN A 1 593 ? 34.609 -7.406 -81.181 1.00 78.06 593 GLN A CA 1
ATOM 4872 C C . GLN A 1 593 ? 35.156 -6.414 -82.218 1.00 78.06 593 GLN A C 1
ATOM 4874 O O . GLN A 1 593 ? 35.550 -6.832 -83.309 1.00 78.06 593 GLN A O 1
ATOM 4879 N N . LEU A 1 594 ? 35.242 -5.124 -81.871 1.00 78.75 594 LEU A N 1
ATOM 4880 C CA . LEU A 1 594 ? 35.840 -4.107 -82.741 1.00 78.75 594 LEU A CA 1
ATOM 4881 C C . LEU A 1 594 ? 37.333 -4.379 -82.993 1.00 78.75 594 LEU A C 1
ATOM 4883 O O . LEU A 1 594 ? 37.789 -4.275 -84.128 1.00 78.75 594 LEU A O 1
ATOM 4887 N N . GLU A 1 595 ? 38.082 -4.759 -81.955 1.00 77.12 595 GLU A N 1
ATOM 4888 C CA . GLU A 1 595 ? 39.515 -5.072 -82.046 1.00 77.12 595 GLU A CA 1
ATOM 4889 C C . GLU A 1 595 ? 39.788 -6.222 -83.035 1.00 77.12 595 GLU A C 1
ATOM 4891 O O . GLU A 1 595 ? 40.629 -6.091 -83.928 1.00 77.12 595 GLU A O 1
ATOM 4896 N N . VAL A 1 596 ? 38.996 -7.301 -82.969 1.00 83.88 596 VAL A N 1
ATOM 4897 C CA . VAL A 1 596 ? 39.072 -8.428 -83.919 1.00 83.88 596 VAL A CA 1
ATOM 4898 C C . VAL A 1 596 ? 38.746 -7.990 -85.352 1.00 83.88 596 VAL A C 1
ATOM 4900 O O . VAL A 1 596 ? 39.475 -8.344 -86.281 1.00 83.88 596 VAL A O 1
ATOM 4903 N N . GLN A 1 597 ? 37.691 -7.193 -85.560 1.00 78.62 597 GLN A N 1
ATOM 4904 C CA . GLN A 1 597 ? 37.354 -6.700 -86.901 1.00 78.62 597 GLN A CA 1
ATOM 4905 C C . GLN A 1 597 ? 38.420 -5.754 -87.471 1.00 78.62 597 GLN A C 1
ATOM 4907 O O . GLN A 1 597 ? 38.701 -5.793 -88.671 1.00 78.62 597 GLN A O 1
ATOM 4912 N N . TYR A 1 598 ? 39.054 -4.940 -86.626 1.00 77.94 598 TYR A N 1
ATOM 4913 C CA . TYR A 1 598 ? 40.139 -4.053 -87.038 1.00 77.94 598 TYR A CA 1
ATOM 4914 C C . TYR A 1 598 ? 41.391 -4.842 -87.457 1.00 77.94 598 TYR A C 1
ATOM 4916 O O . TYR A 1 598 ? 42.009 -4.524 -88.476 1.00 77.94 598 TYR A O 1
ATOM 4924 N N . GLU A 1 599 ? 41.734 -5.923 -86.745 1.00 82.38 599 GLU A N 1
ATOM 4925 C CA . GLU A 1 599 ? 42.774 -6.857 -87.194 1.00 82.38 599 GLU A CA 1
ATOM 4926 C C . GLU A 1 599 ? 42.433 -7.507 -88.542 1.00 82.38 599 GLU A C 1
ATOM 4928 O O . GLU A 1 599 ? 43.283 -7.540 -89.436 1.00 82.38 599 GLU A O 1
ATOM 4933 N N . GLU A 1 600 ? 41.207 -8.006 -88.725 1.00 82.44 600 GLU A N 1
ATOM 4934 C CA . GLU A 1 600 ? 40.785 -8.602 -89.998 1.00 82.44 600 GLU A CA 1
ATOM 4935 C C . GLU A 1 600 ? 40.858 -7.613 -91.166 1.00 82.44 600 GLU A C 1
ATOM 4937 O O . GLU A 1 600 ? 41.302 -7.982 -92.257 1.00 82.44 600 GLU A O 1
ATOM 4942 N N . LEU A 1 601 ? 40.446 -6.361 -90.947 1.00 84.50 601 LEU A N 1
ATOM 4943 C CA . LEU A 1 601 ? 40.518 -5.302 -91.949 1.00 84.50 601 LEU A CA 1
ATOM 4944 C C . LEU A 1 601 ? 41.971 -5.001 -92.340 1.00 84.50 601 LEU A C 1
ATOM 4946 O O . LEU A 1 601 ? 42.273 -4.877 -93.527 1.00 84.50 601 LEU A O 1
ATOM 4950 N N . ASN A 1 602 ? 42.883 -4.933 -91.368 1.00 82.19 602 ASN A N 1
ATOM 4951 C CA . ASN A 1 602 ? 44.305 -4.707 -91.637 1.00 82.19 602 ASN A CA 1
ATOM 4952 C C . ASN A 1 602 ? 44.947 -5.885 -92.386 1.00 82.19 602 ASN A C 1
ATOM 4954 O O . ASN A 1 602 ? 45.721 -5.662 -93.317 1.00 82.19 602 ASN A O 1
ATOM 4958 N N . ARG A 1 603 ? 44.580 -7.132 -92.059 1.00 85.31 603 ARG A N 1
ATOM 4959 C CA . ARG A 1 603 ? 45.021 -8.322 -92.812 1.00 85.31 603 ARG A CA 1
ATOM 4960 C C . ARG A 1 603 ? 44.503 -8.305 -94.255 1.00 85.31 603 ARG A C 1
ATOM 4962 O O . ARG A 1 603 ? 45.267 -8.595 -95.172 1.00 85.31 603 ARG A O 1
ATOM 4969 N N . ALA A 1 604 ? 43.241 -7.924 -94.470 1.00 82.75 604 ALA A N 1
ATOM 4970 C CA . ALA A 1 604 ? 42.657 -7.803 -95.808 1.00 82.75 604 ALA A CA 1
ATOM 4971 C C . ALA A 1 604 ? 43.332 -6.697 -96.644 1.00 82.75 604 ALA A C 1
ATOM 4973 O O . ALA A 1 604 ? 43.645 -6.922 -97.812 1.00 82.75 604 ALA A O 1
ATOM 4974 N N . LYS A 1 605 ? 43.627 -5.537 -96.037 1.00 83.94 605 LYS A N 1
ATOM 4975 C CA . LYS A 1 605 ? 44.391 -4.449 -96.675 1.00 83.94 605 LYS A CA 1
ATOM 4976 C C . LYS A 1 605 ? 45.807 -4.884 -97.060 1.00 83.94 605 LYS A C 1
ATOM 4978 O O . LYS A 1 605 ? 46.194 -4.706 -98.208 1.00 83.94 605 LYS A O 1
ATOM 4983 N N . ALA A 1 606 ? 46.546 -5.521 -96.151 1.00 84.81 606 ALA A N 1
ATOM 4984 C CA . ALA A 1 606 ? 47.903 -5.995 -96.433 1.00 84.81 606 ALA A CA 1
ATOM 4985 C C . ALA A 1 606 ? 47.943 -7.033 -97.574 1.00 84.81 606 ALA A C 1
ATOM 4987 O O . ALA A 1 606 ? 48.819 -6.972 -98.436 1.00 84.81 606 ALA A O 1
ATOM 4988 N N . ALA A 1 607 ? 46.970 -7.952 -97.619 1.00 84.75 607 ALA A N 1
ATOM 4989 C CA . ALA A 1 607 ? 46.837 -8.915 -98.713 1.00 84.75 607 ALA A CA 1
ATOM 4990 C C . ALA A 1 607 ? 46.509 -8.236 -100.057 1.00 84.75 607 ALA A C 1
ATOM 4992 O O . ALA A 1 607 ? 47.027 -8.644 -101.095 1.00 84.75 607 ALA A O 1
ATOM 4993 N N . LEU A 1 608 ? 45.678 -7.187 -100.048 1.00 86.12 608 LEU A N 1
ATOM 4994 C CA . LEU A 1 608 ? 45.387 -6.390 -101.240 1.00 86.12 608 LEU A CA 1
ATOM 4995 C C . LEU A 1 608 ? 46.642 -5.665 -101.756 1.00 86.12 608 LEU A C 1
ATOM 4997 O O . LEU A 1 608 ? 46.968 -5.796 -102.932 1.00 86.12 608 LEU A O 1
ATOM 5001 N N . GLU A 1 609 ? 47.394 -4.988 -100.883 1.00 85.62 609 GLU A N 1
ATOM 5002 C CA . GLU A 1 609 ? 48.653 -4.322 -101.254 1.00 85.62 609 GLU A CA 1
ATOM 5003 C C . GLU A 1 609 ? 49.708 -5.299 -101.804 1.00 85.62 609 GLU A C 1
ATOM 5005 O O . GLU A 1 609 ? 50.569 -4.920 -102.598 1.00 85.62 609 GLU A O 1
ATOM 5010 N N . GLU A 1 610 ? 49.711 -6.559 -101.359 1.00 86.38 610 GLU A N 1
ATOM 5011 C CA . GLU A 1 610 ? 50.562 -7.600 -101.947 1.00 86.38 610 GLU A CA 1
ATOM 5012 C C . GLU A 1 610 ? 50.139 -7.903 -103.395 1.00 86.38 610 GLU A C 1
ATOM 5014 O O . GLU A 1 610 ? 50.991 -7.951 -104.283 1.00 86.38 610 GLU A O 1
ATOM 5019 N N . LYS A 1 611 ? 48.833 -8.048 -103.668 1.00 82.06 611 LYS A N 1
ATOM 5020 C CA . LYS A 1 611 ? 48.344 -8.402 -105.015 1.00 82.06 611 LYS A CA 1
ATOM 5021 C C . LYS A 1 611 ? 48.410 -7.243 -106.000 1.00 82.06 611 LYS A C 1
ATOM 5023 O O . LYS A 1 611 ? 48.615 -7.471 -107.190 1.00 82.06 611 LYS A O 1
ATOM 5028 N N . GLU A 1 612 ? 48.324 -6.014 -105.507 1.00 81.88 612 GLU A N 1
ATOM 5029 C CA . GLU A 1 612 ? 48.601 -4.811 -106.292 1.00 81.88 612 GLU A CA 1
ATOM 5030 C C . GLU A 1 612 ? 50.075 -4.748 -106.711 1.00 81.88 612 GLU A C 1
ATOM 5032 O O . GLU A 1 612 ? 50.353 -4.584 -107.897 1.00 81.88 612 GLU A O 1
ATOM 5037 N N . ARG A 1 613 ? 51.017 -5.018 -105.796 1.00 84.12 613 ARG A N 1
ATOM 5038 C CA . ARG A 1 613 ? 52.454 -5.101 -106.123 1.00 84.12 613 ARG A CA 1
ATOM 5039 C C . ARG A 1 613 ? 52.787 -6.220 -107.114 1.00 84.12 613 ARG A C 1
ATOM 5041 O O . ARG A 1 613 ? 53.604 -6.012 -108.006 1.00 84.12 613 ARG A O 1
ATOM 5048 N N . GLU A 1 614 ? 52.150 -7.387 -107.002 1.00 82.81 614 GLU A N 1
ATOM 5049 C CA . GLU A 1 614 ? 52.298 -8.458 -108.003 1.00 82.81 614 GLU A CA 1
ATOM 5050 C C . GLU A 1 614 ? 51.802 -8.027 -109.396 1.00 82.81 614 GLU A C 1
ATOM 5052 O O . GLU A 1 614 ? 52.442 -8.334 -110.403 1.00 82.81 614 GLU A O 1
ATOM 5057 N N . MET A 1 615 ? 50.680 -7.302 -109.471 1.00 79.62 615 MET A N 1
ATOM 5058 C CA . MET A 1 615 ? 50.160 -6.769 -110.735 1.00 79.62 615 MET A CA 1
ATOM 5059 C C . MET A 1 615 ? 51.090 -5.696 -111.324 1.00 79.62 615 MET A C 1
ATOM 5061 O O . MET A 1 615 ? 51.328 -5.683 -112.534 1.00 79.62 615 MET A O 1
ATOM 5065 N N . GLU A 1 616 ? 51.646 -4.815 -110.489 1.00 81.31 616 GLU A N 1
ATOM 5066 C CA . GLU A 1 616 ? 52.630 -3.810 -110.907 1.00 81.31 616 GLU A CA 1
ATOM 5067 C C . GLU A 1 616 ? 53.907 -4.452 -111.467 1.00 81.31 616 GLU A C 1
ATOM 5069 O O . GLU A 1 616 ? 54.358 -4.045 -112.539 1.00 81.31 616 GLU A O 1
ATOM 5074 N N . ASP A 1 617 ? 54.455 -5.491 -110.824 1.00 83.19 617 ASP A N 1
ATOM 5075 C CA . ASP A 1 617 ? 55.641 -6.202 -111.330 1.00 83.19 617 ASP A CA 1
ATOM 5076 C C . ASP A 1 617 ? 55.368 -6.889 -112.681 1.00 83.19 617 ASP A C 1
ATOM 5078 O O . ASP A 1 617 ? 56.158 -6.755 -113.619 1.00 83.19 617 ASP A O 1
ATOM 5082 N N . LEU A 1 618 ? 54.205 -7.536 -112.845 1.00 78.88 618 LEU A N 1
ATOM 5083 C CA . LEU A 1 618 ? 53.788 -8.112 -114.132 1.00 78.88 618 LEU A CA 1
ATOM 5084 C C . LEU A 1 618 ? 53.648 -7.041 -115.231 1.00 78.88 618 LEU A C 1
ATOM 5086 O O . LEU A 1 618 ? 54.105 -7.255 -116.359 1.00 78.88 618 LEU A O 1
ATOM 5090 N N . ASN A 1 619 ? 53.092 -5.871 -114.906 1.00 77.81 619 ASN A N 1
ATOM 5091 C CA . ASN A 1 619 ? 52.995 -4.735 -115.827 1.00 77.81 619 ASN A CA 1
ATOM 5092 C C . ASN A 1 619 ? 54.378 -4.164 -116.203 1.00 77.81 619 ASN A C 1
ATOM 5094 O O . ASN A 1 619 ? 54.645 -3.900 -117.379 1.00 77.81 619 ASN A O 1
ATOM 5098 N N . ILE A 1 620 ? 55.302 -4.034 -115.246 1.00 79.75 620 ILE A N 1
ATOM 5099 C CA . ILE A 1 620 ? 56.690 -3.602 -115.498 1.00 79.75 620 ILE A CA 1
ATOM 5100 C C . ILE A 1 620 ? 57.436 -4.633 -116.363 1.00 79.75 620 ILE A C 1
ATOM 5102 O O . ILE A 1 620 ? 58.186 -4.274 -117.280 1.00 79.75 620 ILE A O 1
ATOM 5106 N N . LYS A 1 621 ? 57.200 -5.927 -116.134 1.00 77.38 621 LYS A N 1
ATOM 5107 C CA . LYS A 1 621 ? 57.765 -7.034 -116.917 1.00 77.38 621 LYS A CA 1
ATOM 5108 C C . LYS A 1 621 ? 57.264 -7.034 -118.366 1.00 77.38 621 LYS A C 1
ATOM 5110 O O . LYS A 1 621 ? 58.066 -7.237 -119.278 1.00 77.38 621 LYS A O 1
ATOM 5115 N N . LEU A 1 622 ? 55.987 -6.709 -118.588 1.00 72.31 622 LEU A N 1
ATOM 5116 C CA . LEU A 1 622 ? 55.410 -6.501 -119.922 1.00 72.31 622 LEU A CA 1
ATOM 5117 C C . LEU A 1 622 ? 56.047 -5.304 -120.656 1.00 72.31 622 LEU A C 1
ATOM 5119 O O . LEU A 1 622 ? 56.287 -5.391 -121.859 1.00 72.31 622 LEU A O 1
ATOM 5123 N N . MET A 1 623 ? 56.353 -4.202 -119.959 1.00 68.56 623 MET A N 1
ATOM 5124 C CA . MET A 1 623 ? 56.954 -3.008 -120.583 1.00 68.56 623 MET A CA 1
ATOM 5125 C C . MET A 1 623 ? 58.469 -3.107 -120.834 1.00 68.56 623 MET A C 1
ATOM 5127 O O . MET A 1 623 ? 58.994 -2.412 -121.707 1.00 68.56 623 MET A O 1
ATOM 5131 N N . SER A 1 624 ? 59.196 -3.927 -120.071 1.00 68.00 624 SER A N 1
ATOM 5132 C CA . SER A 1 624 ? 60.669 -3.945 -120.084 1.00 68.00 624 SER A CA 1
ATOM 5133 C C . SER A 1 624 ? 61.296 -4.881 -121.129 1.00 68.00 624 SER A C 1
ATOM 5135 O O . SER A 1 624 ? 62.425 -4.634 -121.565 1.00 68.00 624 SER A O 1
ATOM 5137 N N . GLN A 1 625 ? 60.591 -5.920 -121.590 1.00 60.44 625 GLN A N 1
ATOM 5138 C CA . GLN A 1 625 ? 61.134 -6.880 -122.561 1.00 60.44 625 GLN A CA 1
ATOM 5139 C C . GLN A 1 625 ? 60.939 -6.438 -124.023 1.00 60.44 625 GLN A C 1
ATOM 5141 O O . GLN A 1 625 ? 59.863 -6.558 -124.600 1.00 60.44 625 GLN A O 1
ATOM 5146 N N . LYS A 1 626 ? 62.027 -5.986 -124.664 1.00 56.34 626 LYS A N 1
ATOM 5147 C CA . LYS A 1 626 ? 62.044 -5.550 -126.080 1.00 56.34 626 LYS A CA 1
ATOM 5148 C C . LYS A 1 626 ? 62.247 -6.672 -127.116 1.00 56.34 626 LYS A C 1
ATOM 5150 O O . LYS A 1 626 ? 62.300 -6.380 -128.307 1.00 56.34 626 LYS A O 1
ATOM 5155 N N . GLN A 1 627 ? 62.387 -7.925 -126.684 1.00 57.28 627 GLN A N 1
ATOM 5156 C CA . GLN A 1 627 ? 62.546 -9.110 -127.541 1.00 57.28 627 GLN A CA 1
ATOM 5157 C C . GLN A 1 627 ? 61.785 -10.296 -126.929 1.00 57.28 627 GLN A C 1
ATOM 5159 O O . GLN A 1 627 ? 62.386 -11.210 -126.375 1.00 57.28 627 GLN A O 1
ATOM 5164 N N . MET A 1 628 ? 60.456 -10.238 -126.992 1.00 59.91 628 MET A N 1
ATOM 5165 C CA . MET A 1 628 ? 59.538 -11.293 -126.547 1.00 59.91 628 MET A CA 1
ATOM 5166 C C . MET A 1 628 ? 58.744 -11.784 -127.765 1.00 59.91 628 MET A C 1
ATOM 5168 O O . MET A 1 628 ? 58.472 -10.983 -128.666 1.00 59.91 628 MET A O 1
ATOM 5172 N N . THR A 1 629 ? 58.377 -13.064 -127.831 1.00 67.25 629 THR A N 1
ATOM 5173 C CA . THR A 1 629 ? 57.537 -13.565 -128.932 1.00 67.25 629 THR A CA 1
ATOM 5174 C C . THR A 1 629 ? 56.071 -13.144 -128.763 1.00 67.25 629 THR A C 1
ATOM 5176 O O . THR A 1 629 ? 55.599 -12.873 -127.657 1.00 67.25 629 THR A O 1
ATOM 5179 N N . GLU A 1 630 ? 55.325 -13.088 -129.872 1.00 68.75 630 GLU A N 1
ATOM 5180 C CA . GLU A 1 630 ? 53.909 -12.680 -129.876 1.00 68.75 630 GLU A CA 1
ATOM 5181 C C . GLU A 1 630 ? 53.037 -13.600 -128.989 1.00 68.75 630 GLU A C 1
ATOM 5183 O O . GLU A 1 630 ? 52.059 -13.150 -128.394 1.00 68.75 630 GLU A O 1
ATOM 5188 N N . GLU A 1 631 ? 53.399 -14.882 -128.851 1.00 71.00 631 GLU A N 1
ATOM 5189 C CA . GLU A 1 631 ? 52.705 -15.845 -127.983 1.00 71.00 631 GLU A CA 1
ATOM 5190 C C . GLU A 1 631 ? 52.977 -15.608 -126.492 1.00 71.00 631 GLU A C 1
ATOM 5192 O O . GLU A 1 631 ? 52.027 -15.527 -125.712 1.00 71.00 631 GLU A O 1
ATOM 5197 N N . GLU A 1 632 ? 54.237 -15.412 -126.090 1.00 70.31 632 GLU A N 1
ATOM 5198 C CA . GLU A 1 632 ? 54.608 -15.106 -124.696 1.00 70.31 632 GLU A CA 1
ATOM 5199 C C . GLU A 1 632 ? 53.929 -13.821 -124.200 1.00 70.31 632 GLU A C 1
ATOM 5201 O O . GLU A 1 632 ? 53.377 -13.780 -123.097 1.00 70.31 632 GLU A O 1
ATOM 5206 N N . LYS A 1 633 ? 53.878 -12.792 -125.054 1.00 71.44 633 LYS A N 1
ATOM 5207 C CA . LYS A 1 633 ? 53.203 -11.521 -124.764 1.00 71.44 633 LYS A CA 1
ATOM 5208 C C . LYS A 1 633 ? 51.697 -11.703 -124.551 1.00 71.44 633 LYS A C 1
ATOM 5210 O O . LYS A 1 633 ? 51.129 -11.117 -123.631 1.00 71.44 633 LYS A O 1
ATOM 5215 N N . ASN A 1 634 ? 51.048 -12.532 -125.370 1.00 76.56 634 ASN A N 1
ATOM 5216 C CA . ASN A 1 634 ? 49.618 -12.823 -125.245 1.00 76.56 634 ASN A CA 1
ATOM 5217 C C . ASN A 1 634 ? 49.283 -13.679 -124.011 1.00 76.56 634 ASN A C 1
ATOM 5219 O O . ASN A 1 634 ? 48.190 -13.540 -123.461 1.00 76.56 634 ASN A O 1
ATOM 5223 N N . ILE A 1 635 ? 50.204 -14.531 -123.551 1.00 79.44 635 ILE A N 1
ATOM 5224 C CA . ILE A 1 635 ? 50.072 -15.241 -122.269 1.00 79.44 635 ILE A CA 1
ATOM 5225 C C . ILE A 1 635 ? 50.159 -14.236 -121.112 1.00 79.44 635 ILE A C 1
ATOM 5227 O O . ILE A 1 635 ? 49.255 -14.193 -120.280 1.00 79.44 635 ILE A O 1
ATOM 5231 N N . LEU A 1 636 ? 51.174 -13.364 -121.109 1.00 77.44 636 LEU A N 1
ATOM 5232 C CA . LEU A 1 636 ? 51.385 -12.380 -120.041 1.00 77.44 636 LEU A CA 1
ATOM 5233 C C . LEU A 1 636 ? 50.221 -11.375 -119.916 1.00 77.44 636 LEU A C 1
ATOM 5235 O O . LEU A 1 636 ? 49.833 -11.025 -118.807 1.00 77.44 636 LEU A O 1
ATOM 5239 N N . ILE A 1 637 ? 49.606 -10.966 -121.032 1.00 78.69 637 ILE A N 1
ATOM 5240 C CA . ILE A 1 637 ? 48.408 -10.104 -121.026 1.00 78.69 637 ILE A CA 1
ATOM 5241 C C . ILE A 1 637 ? 47.197 -10.805 -120.381 1.00 78.69 637 ILE A C 1
ATOM 5243 O O . ILE A 1 637 ? 46.442 -10.163 -119.652 1.00 78.69 637 ILE A O 1
ATOM 5247 N N . ARG A 1 638 ? 47.007 -12.118 -120.592 1.00 81.06 638 ARG A N 1
ATOM 5248 C CA . ARG A 1 638 ? 45.939 -12.874 -119.904 1.00 81.06 638 ARG A CA 1
ATOM 5249 C C . ARG A 1 638 ? 46.210 -13.012 -118.409 1.00 81.06 638 ARG A C 1
ATOM 5251 O O . ARG A 1 638 ? 45.271 -12.898 -117.628 1.00 81.06 638 ARG A O 1
ATOM 5258 N N . GLU A 1 639 ? 47.468 -13.231 -118.026 1.00 82.25 639 GLU A N 1
ATOM 5259 C CA . GLU A 1 639 ? 47.904 -13.283 -116.624 1.00 82.25 639 GLU A CA 1
ATOM 5260 C C . GLU A 1 639 ? 47.583 -11.959 -115.904 1.00 82.25 639 GLU A C 1
ATOM 5262 O O . GLU A 1 639 ? 46.987 -11.961 -114.828 1.00 82.25 639 GLU A O 1
ATOM 5267 N N . ILE A 1 640 ? 47.890 -10.821 -116.544 1.00 80.81 640 ILE A N 1
ATOM 5268 C CA . ILE A 1 640 ? 47.588 -9.477 -116.027 1.00 80.81 640 ILE A CA 1
ATOM 5269 C C . ILE A 1 640 ? 46.074 -9.269 -115.883 1.00 80.81 640 ILE A C 1
ATOM 5271 O O . ILE A 1 640 ? 45.629 -8.933 -114.791 1.00 80.81 640 ILE A O 1
ATOM 5275 N N . HIS A 1 641 ? 45.265 -9.547 -116.913 1.00 83.25 641 HIS A N 1
ATOM 5276 C CA . HIS A 1 641 ? 43.800 -9.407 -116.823 1.00 83.25 641 HIS A CA 1
ATOM 5277 C C . HIS A 1 641 ? 43.161 -10.309 -115.748 1.00 83.25 641 HIS A C 1
ATOM 5279 O O . HIS A 1 641 ? 42.181 -9.924 -115.099 1.00 83.25 641 HIS A O 1
ATOM 5285 N N . LEU A 1 642 ? 43.715 -11.506 -115.527 1.00 85.31 642 LEU A N 1
ATOM 5286 C CA . LEU A 1 642 ? 43.295 -12.384 -114.435 1.00 85.31 642 LEU A CA 1
ATOM 5287 C C . LEU A 1 642 ? 43.638 -11.772 -113.064 1.00 85.31 642 LEU A C 1
ATOM 5289 O O . LEU A 1 642 ? 42.797 -11.793 -112.162 1.00 85.31 642 LEU A O 1
ATOM 5293 N N . ARG A 1 643 ? 44.832 -11.180 -112.914 1.00 81.94 643 ARG A N 1
ATOM 5294 C CA . ARG A 1 643 ? 45.258 -10.510 -111.673 1.00 81.94 643 ARG A CA 1
ATOM 5295 C C . ARG A 1 643 ? 44.476 -9.222 -111.403 1.00 81.94 643 ARG A C 1
ATOM 5297 O O . ARG A 1 643 ? 44.076 -9.001 -110.265 1.00 81.94 643 ARG A O 1
ATOM 5304 N N . GLU A 1 644 ? 44.190 -8.423 -112.431 1.00 81.75 644 GLU A N 1
ATOM 5305 C CA . GLU A 1 644 ? 43.320 -7.239 -112.356 1.00 81.75 644 GLU A CA 1
ATOM 5306 C C . GLU A 1 644 ? 41.929 -7.593 -111.817 1.00 81.75 644 GLU A C 1
ATOM 5308 O O . GLU A 1 644 ? 41.440 -6.943 -110.894 1.00 81.75 644 GLU A O 1
ATOM 5313 N N . SER A 1 645 ? 41.323 -8.666 -112.338 1.00 84.62 645 SER A N 1
ATOM 5314 C CA . SER A 1 645 ? 40.007 -9.140 -111.891 1.00 84.62 645 SER A CA 1
ATOM 5315 C C . SER A 1 645 ? 40.013 -9.522 -110.402 1.00 84.62 645 SER A C 1
ATOM 5317 O O . SER A 1 645 ? 39.105 -9.156 -109.658 1.00 84.62 645 SER A O 1
ATOM 5319 N N . GLN A 1 646 ? 41.069 -10.201 -109.943 1.00 83.88 646 GLN A N 1
ATOM 5320 C CA . GLN A 1 646 ? 41.231 -10.606 -108.541 1.00 83.88 646 GLN A CA 1
ATOM 5321 C C . GLN A 1 646 ? 41.505 -9.416 -107.607 1.00 83.88 646 GLN A C 1
ATOM 5323 O O . GLN A 1 646 ? 40.974 -9.367 -106.499 1.00 83.88 646 GLN A O 1
ATOM 5328 N N . VAL A 1 647 ? 42.289 -8.428 -108.049 1.00 85.62 647 VAL A N 1
ATOM 5329 C CA . VAL A 1 647 ? 42.510 -7.180 -107.297 1.00 85.62 647 VAL A CA 1
ATOM 5330 C C . VAL A 1 647 ? 41.212 -6.377 -107.180 1.00 85.62 647 VAL A C 1
ATOM 5332 O O . VAL A 1 647 ? 40.933 -5.831 -106.114 1.00 85.62 647 VAL A O 1
ATOM 5335 N N . MET A 1 648 ? 40.376 -6.346 -108.223 1.00 84.81 648 MET A N 1
ATOM 5336 C CA . MET A 1 648 ? 39.069 -5.682 -108.179 1.00 84.81 648 MET A CA 1
ATOM 5337 C C . MET A 1 648 ? 38.116 -6.336 -107.162 1.00 84.81 648 MET A C 1
ATOM 5339 O O . MET A 1 648 ? 37.487 -5.629 -106.375 1.00 84.81 648 MET A O 1
ATOM 5343 N N . GLU A 1 649 ? 38.065 -7.670 -107.113 1.00 85.06 649 GLU A N 1
ATOM 5344 C CA . GLU A 1 649 ? 37.283 -8.420 -106.118 1.00 85.06 649 GLU A CA 1
ATOM 5345 C C . GLU A 1 649 ? 37.795 -8.172 -104.684 1.00 85.06 649 GLU A C 1
ATOM 5347 O O . GLU A 1 649 ? 37.016 -7.865 -103.777 1.00 85.06 649 GLU A O 1
ATOM 5352 N N . MET A 1 650 ? 39.117 -8.201 -104.472 1.00 82.81 650 MET A N 1
ATOM 5353 C CA . MET A 1 650 ? 39.721 -7.906 -103.166 1.00 82.81 650 MET A CA 1
ATOM 5354 C C . MET A 1 650 ? 39.504 -6.452 -102.717 1.00 82.81 650 MET A C 1
ATOM 5356 O O . MET A 1 650 ? 39.274 -6.216 -101.529 1.00 82.81 650 MET A O 1
ATOM 5360 N N . ARG A 1 651 ? 39.509 -5.477 -103.640 1.00 84.25 651 ARG A N 1
ATOM 5361 C CA . ARG A 1 651 ? 39.150 -4.076 -103.346 1.00 84.25 651 ARG A CA 1
ATOM 5362 C C . ARG A 1 651 ? 37.725 -3.960 -102.821 1.00 84.25 651 ARG A C 1
ATOM 5364 O O . ARG A 1 651 ? 37.520 -3.309 -101.799 1.00 84.25 651 ARG A O 1
ATOM 5371 N N . GLN A 1 652 ? 36.773 -4.642 -103.455 1.00 85.06 652 GLN A N 1
ATOM 5372 C CA . GLN A 1 652 ? 35.379 -4.640 -103.016 1.00 85.06 652 GLN A CA 1
ATOM 5373 C C . GLN A 1 652 ? 35.216 -5.241 -101.606 1.00 85.06 652 GLN A C 1
ATOM 5375 O O . GLN A 1 652 ? 34.471 -4.696 -100.795 1.00 85.06 652 GLN A O 1
ATOM 5380 N N . ILE A 1 653 ? 35.961 -6.305 -101.274 1.00 84.19 653 ILE A N 1
ATOM 5381 C CA . ILE A 1 653 ? 35.976 -6.913 -99.927 1.00 84.19 653 ILE A CA 1
ATOM 5382 C C . ILE A 1 653 ? 36.581 -5.965 -98.872 1.00 84.19 653 ILE A C 1
ATOM 5384 O O . ILE A 1 653 ? 36.092 -5.889 -97.743 1.00 84.19 653 ILE A O 1
ATOM 5388 N N . VAL A 1 654 ? 37.645 -5.231 -99.210 1.00 84.94 654 VAL A N 1
ATOM 5389 C CA . VAL A 1 654 ? 38.241 -4.234 -98.300 1.00 84.94 654 VAL A CA 1
ATOM 5390 C C . VAL A 1 654 ? 37.298 -3.045 -98.092 1.00 84.94 654 VAL A C 1
ATOM 5392 O O . VAL A 1 654 ? 37.199 -2.536 -96.974 1.00 84.94 654 VAL A O 1
ATOM 5395 N N . GLU A 1 655 ? 36.579 -2.614 -99.128 1.00 83.44 655 GLU A N 1
ATOM 5396 C CA . GLU A 1 655 ? 35.611 -1.517 -99.048 1.00 83.44 655 GLU A CA 1
ATOM 5397 C C . GLU A 1 655 ? 34.401 -1.881 -98.172 1.00 83.44 655 GLU A C 1
ATOM 5399 O O . GLU A 1 655 ? 34.048 -1.107 -97.276 1.00 83.44 655 GLU A O 1
ATOM 5404 N N . THR A 1 656 ? 33.830 -3.085 -98.324 1.00 82.75 656 THR A N 1
ATOM 5405 C CA . THR A 1 656 ? 32.739 -3.555 -97.450 1.00 82.75 656 THR A CA 1
ATOM 5406 C C . THR A 1 656 ? 33.185 -3.656 -95.992 1.00 82.75 656 THR A C 1
ATOM 5408 O O . THR A 1 656 ? 32.540 -3.056 -95.130 1.00 82.75 656 THR A O 1
ATOM 5411 N N . LYS A 1 657 ? 34.335 -4.286 -95.706 1.00 81.56 657 LYS A N 1
ATOM 5412 C CA . LYS A 1 657 ? 34.876 -4.359 -94.333 1.00 81.56 657 LYS A CA 1
ATOM 5413 C C . LYS A 1 657 ? 35.227 -2.986 -93.744 1.00 81.56 657 LYS A C 1
ATOM 5415 O O . LYS A 1 657 ? 35.089 -2.781 -92.541 1.00 81.56 657 LYS A O 1
ATOM 5420 N N . THR A 1 658 ? 35.649 -2.022 -94.568 1.00 79.44 658 THR A N 1
ATOM 5421 C CA . THR A 1 658 ? 35.891 -0.639 -94.112 1.00 79.44 658 THR A CA 1
ATOM 5422 C C . THR A 1 658 ? 34.579 0.065 -93.743 1.00 79.44 658 THR A C 1
ATOM 5424 O O . THR A 1 658 ? 34.524 0.782 -92.745 1.00 79.44 658 THR A O 1
ATOM 5427 N N . SER A 1 659 ? 33.505 -0.159 -94.508 1.00 79.31 659 SER A N 1
ATOM 5428 C CA . SER A 1 659 ? 32.172 0.379 -94.203 1.00 79.31 659 SER A CA 1
ATOM 5429 C C . SER A 1 659 ? 31.592 -0.209 -92.909 1.00 79.31 659 SER A C 1
ATOM 5431 O O . SER A 1 659 ? 31.057 0.530 -92.080 1.00 79.31 659 SER A O 1
ATOM 5433 N N . GLU A 1 660 ? 31.754 -1.518 -92.693 1.00 78.75 660 GLU A N 1
ATOM 5434 C CA . GLU A 1 660 ? 31.332 -2.212 -91.468 1.00 78.75 660 GLU A CA 1
ATOM 5435 C C . GLU A 1 660 ? 32.066 -1.682 -90.225 1.00 78.75 660 GLU A C 1
ATOM 5437 O O . GLU A 1 660 ? 31.415 -1.292 -89.251 1.00 78.75 660 GLU A O 1
ATOM 5442 N N . ALA A 1 661 ? 33.397 -1.556 -90.288 1.00 74.62 661 ALA A N 1
ATOM 5443 C CA . ALA A 1 661 ? 34.202 -1.001 -89.199 1.00 74.62 661 ALA A CA 1
ATOM 5444 C C . ALA A 1 661 ? 33.805 0.447 -88.847 1.00 74.62 661 ALA A C 1
ATOM 5446 O O . ALA A 1 661 ? 33.649 0.781 -87.671 1.00 74.62 661 ALA A O 1
ATOM 5447 N N . ASN A 1 662 ? 33.567 1.297 -89.854 1.00 76.31 662 ASN A N 1
ATOM 5448 C CA . ASN A 1 662 ? 33.161 2.690 -89.636 1.00 76.31 662 ASN A CA 1
ATOM 5449 C C . ASN A 1 662 ? 31.768 2.811 -88.987 1.00 76.31 662 ASN A C 1
ATOM 5451 O O . ASN A 1 662 ? 31.558 3.695 -88.152 1.00 76.31 662 ASN A O 1
ATOM 5455 N N . ARG A 1 663 ? 30.817 1.918 -89.313 1.00 76.75 663 ARG A N 1
ATOM 5456 C CA . ARG A 1 663 ? 29.505 1.880 -88.636 1.00 76.75 663 ARG A CA 1
ATOM 5457 C C . ARG A 1 663 ? 29.663 1.550 -87.151 1.00 76.75 663 ARG A C 1
ATOM 5459 O O . ARG A 1 663 ? 29.184 2.309 -86.315 1.00 76.75 663 ARG A O 1
ATOM 5466 N N . LEU A 1 664 ? 30.408 0.492 -86.830 1.00 69.44 664 LEU A N 1
ATOM 5467 C CA . LEU A 1 664 ? 30.651 0.066 -85.446 1.00 69.44 664 LEU A CA 1
ATOM 5468 C C . LEU A 1 664 ? 31.422 1.112 -84.620 1.00 69.44 664 LEU A C 1
ATOM 5470 O O . LEU A 1 664 ? 31.148 1.286 -83.432 1.00 69.44 664 LEU A O 1
ATOM 5474 N N . GLN A 1 665 ? 32.347 1.851 -85.239 1.00 67.81 665 GLN A N 1
ATOM 5475 C CA . GLN A 1 665 ? 33.026 2.972 -84.585 1.00 67.81 665 GLN A CA 1
ATOM 5476 C C . GLN A 1 665 ? 32.065 4.135 -84.276 1.00 67.81 665 GLN A C 1
ATOM 5478 O O . GLN A 1 665 ? 32.135 4.710 -83.190 1.00 67.81 665 GLN A O 1
ATOM 5483 N N . THR A 1 666 ? 31.126 4.435 -85.180 1.00 71.50 666 THR A N 1
ATOM 5484 C CA . THR A 1 666 ? 30.085 5.457 -84.954 1.00 71.50 666 THR A CA 1
ATOM 5485 C C . THR A 1 666 ? 29.155 5.058 -83.800 1.00 71.50 666 THR A C 1
ATOM 5487 O O . THR A 1 666 ? 28.839 5.880 -82.935 1.00 71.50 666 THR A O 1
ATOM 5490 N N . ASP A 1 667 ? 28.774 3.778 -83.727 1.00 66.94 667 ASP A N 1
ATOM 5491 C CA . ASP A 1 667 ? 27.944 3.248 -82.639 1.00 66.94 667 ASP A CA 1
ATOM 5492 C C . ASP A 1 667 ? 28.641 3.392 -81.268 1.00 66.94 667 ASP A C 1
ATOM 5494 O O . ASP A 1 667 ? 27.991 3.723 -80.274 1.00 66.94 667 ASP A O 1
ATOM 5498 N N . LEU A 1 668 ? 29.969 3.229 -81.201 1.00 61.44 668 LEU A N 1
ATOM 5499 C CA . LEU A 1 668 ? 30.765 3.408 -79.976 1.00 61.44 668 LEU A CA 1
ATOM 5500 C C . LEU A 1 668 ? 30.847 4.862 -79.486 1.00 61.44 668 LEU A C 1
ATOM 5502 O O . LEU A 1 668 ? 30.856 5.096 -78.274 1.00 61.44 668 LEU A O 1
ATOM 5506 N N . GLU A 1 669 ? 30.899 5.839 -80.392 1.00 63.06 669 GLU A N 1
ATOM 5507 C CA . GLU A 1 669 ? 30.909 7.260 -80.018 1.00 63.06 669 GLU A CA 1
ATOM 5508 C C . GLU A 1 669 ? 29.549 7.709 -79.466 1.00 63.06 669 GLU A C 1
ATOM 5510 O O . GLU A 1 669 ? 29.508 8.451 -78.482 1.00 63.06 669 GLU A O 1
ATOM 5515 N N . SER A 1 670 ? 28.444 7.169 -79.997 1.00 61.06 670 SER A N 1
ATOM 5516 C CA . SER A 1 670 ? 27.083 7.462 -79.512 1.00 61.06 670 SER A CA 1
ATOM 5517 C C . SER A 1 670 ? 26.822 7.028 -78.061 1.00 61.06 670 SER A C 1
ATOM 5519 O O . SER A 1 670 ? 25.981 7.608 -77.378 1.00 61.06 670 SER A O 1
ATOM 5521 N N . ILE A 1 671 ? 27.555 6.027 -77.560 1.00 55.94 671 ILE A N 1
ATOM 5522 C CA . ILE A 1 671 ? 27.368 5.492 -76.202 1.00 55.94 671 ILE A CA 1
ATOM 5523 C C . ILE A 1 671 ? 28.146 6.317 -75.162 1.00 55.94 671 ILE A C 1
ATOM 5525 O O . ILE A 1 671 ? 27.734 6.405 -74.006 1.00 55.94 671 ILE A O 1
ATOM 5529 N N . LYS A 1 672 ? 29.237 6.987 -75.559 1.00 53.88 672 LYS A N 1
ATOM 5530 C CA . LYS A 1 672 ? 30.047 7.817 -74.647 1.00 53.88 672 LYS A CA 1
ATOM 5531 C C . LYS A 1 672 ? 29.366 9.119 -74.211 1.00 53.88 672 LYS A C 1
ATOM 5533 O O . LYS A 1 672 ? 29.791 9.695 -73.214 1.00 53.88 672 LYS A O 1
ATOM 5538 N N . SER A 1 673 ? 28.338 9.600 -74.914 1.00 48.09 673 SER A N 1
ATOM 5539 C CA . SER A 1 673 ? 27.729 10.912 -74.635 1.00 48.09 673 SER A CA 1
ATOM 5540 C C . SER A 1 673 ? 26.720 10.939 -73.478 1.00 48.09 673 SER A C 1
ATOM 5542 O O . SER A 1 673 ? 26.276 12.023 -73.110 1.00 48.09 673 SER A O 1
ATOM 5544 N N . ASN A 1 674 ? 26.346 9.787 -72.908 1.00 47.62 674 ASN A N 1
ATOM 5545 C CA . ASN A 1 674 ? 25.215 9.671 -71.973 1.00 47.62 674 ASN A CA 1
ATOM 5546 C C . ASN A 1 674 ? 25.588 9.535 -70.484 1.00 47.62 674 ASN A C 1
ATOM 5548 O O . ASN A 1 674 ? 24.725 9.201 -69.675 1.00 47.62 674 ASN A O 1
ATOM 5552 N N . VAL A 1 675 ? 26.833 9.824 -70.095 1.00 40.31 675 VAL A N 1
ATOM 5553 C CA . VAL A 1 675 ? 27.225 9.893 -68.676 1.00 40.31 675 VAL A CA 1
ATOM 5554 C C . VAL A 1 675 ? 27.442 11.351 -68.275 1.00 40.31 675 VAL A C 1
ATOM 5556 O O . VAL A 1 675 ? 28.469 11.950 -68.589 1.00 40.31 675 VAL A O 1
ATOM 5559 N N . LYS A 1 676 ? 26.461 11.916 -67.565 1.00 35.47 676 LYS A N 1
ATOM 5560 C CA . LYS A 1 676 ? 26.614 13.128 -66.754 1.00 35.47 676 LYS A CA 1
ATOM 5561 C C . LYS A 1 676 ? 26.023 12.889 -65.372 1.00 35.47 676 LYS A C 1
ATOM 5563 O O . LYS A 1 676 ? 24.990 12.237 -65.242 1.00 35.47 676 LYS A O 1
ATOM 5568 N N . GLU A 1 677 ? 26.738 13.383 -64.373 1.00 33.12 677 GLU A N 1
ATOM 5569 C CA . GLU A 1 677 ? 26.506 13.116 -62.957 1.00 33.12 677 GLU A CA 1
ATOM 5570 C C . GLU A 1 677 ? 25.259 13.829 -62.418 1.00 33.12 677 GLU A C 1
ATOM 5572 O O . GLU A 1 677 ? 24.815 14.846 -62.954 1.00 33.12 677 GLU A O 1
ATOM 5577 N N . HIS A 1 678 ? 24.716 13.279 -61.332 1.00 26.56 678 HIS A N 1
ATOM 5578 C CA . HIS A 1 678 ? 23.658 13.884 -60.532 1.00 26.56 678 HIS A CA 1
ATOM 5579 C C . HIS A 1 678 ? 24.242 14.153 -59.140 1.00 26.56 678 HIS A C 1
ATOM 5581 O O . HIS A 1 678 ? 24.522 13.208 -58.405 1.00 26.56 678 HIS A O 1
ATOM 5587 N N . GLU A 1 679 ? 24.450 15.423 -58.793 1.00 29.44 679 GLU A N 1
ATOM 5588 C CA . GLU A 1 679 ? 24.742 15.826 -57.413 1.00 29.44 679 GLU A CA 1
ATOM 5589 C C . GLU A 1 679 ? 23.434 16.027 -56.629 1.00 29.44 679 GLU A C 1
ATOM 5591 O O . GLU A 1 679 ? 22.373 16.296 -57.205 1.00 29.44 679 GLU A O 1
ATOM 5596 N N . LEU A 1 680 ? 23.529 15.828 -55.314 1.00 27.52 680 LEU A N 1
ATOM 5597 C CA . LEU A 1 680 ? 22.471 16.012 -54.321 1.00 27.52 680 LEU A CA 1
ATOM 5598 C C . LEU A 1 680 ? 22.584 17.422 -53.728 1.00 27.52 680 LEU A C 1
ATOM 5600 O O . LEU A 1 680 ? 23.698 17.867 -53.469 1.00 27.52 680 LEU A O 1
ATOM 5604 N N . ASP A 1 681 ? 21.453 18.062 -53.430 1.00 26.94 681 ASP A N 1
ATOM 5605 C CA . ASP A 1 681 ? 21.394 19.274 -52.601 1.00 26.94 681 ASP A CA 1
ATOM 5606 C C . ASP A 1 681 ? 20.389 19.070 -51.455 1.00 26.94 681 ASP A C 1
ATOM 5608 O O . ASP A 1 681 ? 19.349 18.428 -51.629 1.00 26.94 681 ASP A O 1
ATOM 5612 N N . GLU A 1 682 ? 20.733 19.588 -50.274 1.00 26.12 682 GLU A N 1
ATOM 5613 C CA . GLU A 1 682 ? 19.960 19.458 -49.030 1.00 26.12 682 GLU A CA 1
ATOM 5614 C C . GLU A 1 682 ? 18.771 20.438 -48.954 1.00 26.12 682 GLU A C 1
ATOM 5616 O O . GLU A 1 682 ? 18.696 21.438 -49.669 1.00 26.12 682 GLU A O 1
ATOM 5621 N N . GLU A 1 683 ? 17.832 20.169 -48.041 1.00 26.17 683 GLU A N 1
ATOM 5622 C CA . GLU A 1 683 ? 16.589 20.933 -47.868 1.00 26.17 683 GLU A CA 1
ATOM 5623 C C . GLU A 1 683 ? 16.482 21.567 -46.455 1.00 26.17 683 GLU A C 1
ATOM 5625 O O . GLU A 1 683 ? 17.120 21.124 -45.502 1.00 26.17 683 GLU A O 1
ATOM 5630 N N . VAL A 1 684 ? 15.555 22.531 -46.323 1.00 25.83 684 VAL A N 1
ATOM 5631 C CA . VAL A 1 684 ? 14.844 22.985 -45.097 1.00 25.83 684 VAL A CA 1
ATOM 5632 C C . VAL A 1 684 ? 15.252 24.346 -44.480 1.00 25.83 684 VAL A C 1
ATOM 5634 O O . VAL A 1 684 ? 16.359 24.860 -44.598 1.00 25.83 684 VAL A O 1
ATOM 5637 N N . SER A 1 685 ? 14.239 24.985 -43.883 1.00 25.47 685 SER A N 1
ATOM 5638 C CA . SER A 1 685 ? 14.039 26.419 -43.642 1.00 25.47 685 SER A CA 1
ATOM 5639 C C . SER A 1 685 ? 13.877 26.839 -42.164 1.00 25.47 685 SER A C 1
ATOM 5641 O O . SER A 1 685 ? 13.445 26.041 -41.343 1.00 25.47 685 SER A O 1
ATOM 5643 N N . ASN A 1 686 ? 14.084 28.139 -41.892 1.00 23.84 686 ASN A N 1
ATOM 5644 C CA . ASN A 1 686 ? 13.484 29.032 -40.863 1.00 23.84 686 ASN A CA 1
ATOM 5645 C C . ASN A 1 686 ? 12.574 28.474 -39.731 1.00 23.84 686 ASN A C 1
ATOM 5647 O O . ASN A 1 686 ? 11.570 27.843 -40.048 1.00 23.84 686 ASN A O 1
ATOM 5651 N N . ALA A 1 687 ? 12.743 28.971 -38.479 1.00 24.14 687 ALA A N 1
ATOM 5652 C CA . ALA A 1 687 ? 11.690 29.685 -37.690 1.00 24.14 687 ALA A CA 1
ATOM 5653 C C . ALA A 1 687 ? 12.118 30.193 -36.268 1.00 24.14 687 ALA A C 1
ATOM 5655 O O . ALA A 1 687 ? 13.232 29.962 -35.813 1.00 24.14 687 ALA A O 1
ATOM 5656 N N . HIS A 1 688 ? 11.206 30.940 -35.613 1.00 23.67 688 HIS A N 1
ATOM 5657 C CA . HIS A 1 688 ? 11.267 31.769 -34.372 1.00 23.67 688 HIS A CA 1
ATOM 5658 C C . HIS A 1 688 ? 10.631 31.061 -33.124 1.00 23.67 688 HIS A C 1
ATOM 5660 O O . HIS A 1 688 ? 10.072 29.987 -33.316 1.00 23.67 688 HIS A O 1
ATOM 5666 N N . MET A 1 689 ? 10.584 31.534 -31.851 1.00 23.34 689 MET A N 1
ATOM 5667 C CA . MET A 1 689 ? 10.986 32.763 -31.097 1.00 23.34 689 MET A CA 1
ATOM 5668 C C . MET A 1 689 ? 10.990 32.473 -29.550 1.00 23.34 689 MET A C 1
ATOM 5670 O O . MET A 1 689 ? 10.712 31.350 -29.140 1.00 23.34 689 MET A O 1
ATOM 5674 N N . GLU A 1 690 ? 11.340 33.458 -28.702 1.00 23.83 690 GLU A N 1
ATOM 5675 C CA . GLU A 1 690 ? 11.339 33.481 -27.213 1.00 23.83 690 GLU A CA 1
ATOM 5676 C C . GLU A 1 690 ? 9.992 33.177 -26.502 1.00 23.83 690 GLU A C 1
ATOM 5678 O O . GLU A 1 690 ? 8.937 33.309 -27.113 1.00 23.83 690 GLU A O 1
ATOM 5683 N N . PHE A 1 691 ? 10.024 32.927 -25.174 1.00 22.11 691 PHE A N 1
ATOM 5684 C CA . PHE A 1 691 ? 9.390 33.817 -24.165 1.00 22.11 691 PHE A CA 1
ATOM 5685 C C . PHE A 1 691 ? 9.865 33.564 -22.709 1.00 22.11 691 PHE A C 1
ATOM 5687 O O . PHE A 1 691 ? 10.399 32.508 -22.377 1.00 22.11 691 PHE A O 1
ATOM 5694 N N . ILE A 1 692 ? 9.678 34.580 -21.854 1.00 28.31 692 ILE A N 1
ATOM 5695 C CA . ILE A 1 692 ? 10.051 34.671 -20.424 1.00 28.31 692 ILE A CA 1
ATOM 5696 C C . ILE A 1 692 ? 8.927 34.127 -19.525 1.00 28.31 692 ILE A C 1
ATOM 5698 O O . ILE A 1 692 ? 7.757 34.346 -19.835 1.00 28.31 692 ILE A O 1
ATOM 5702 N N . VAL A 1 693 ? 9.265 33.569 -18.353 1.00 25.05 693 VAL A N 1
ATOM 5703 C CA . VAL A 1 693 ? 8.361 33.550 -17.183 1.00 25.05 693 VAL A CA 1
ATOM 5704 C C . VAL A 1 693 ? 9.136 33.921 -15.910 1.00 25.05 693 VAL A C 1
ATOM 5706 O O . VAL A 1 693 ? 10.200 33.365 -15.646 1.00 25.05 693 VAL A O 1
ATOM 5709 N N . ASP A 1 694 ? 8.587 34.857 -15.137 1.00 30.12 694 ASP A N 1
ATOM 5710 C CA . ASP A 1 694 ? 8.962 35.177 -13.753 1.00 30.12 694 ASP A CA 1
ATOM 5711 C C . ASP A 1 694 ? 7.782 34.789 -12.852 1.00 30.12 694 ASP A C 1
ATOM 5713 O O . ASP A 1 694 ? 6.645 35.140 -13.168 1.00 30.12 694 ASP A O 1
ATOM 5717 N N . GLU A 1 695 ? 8.035 34.091 -11.743 1.00 28.48 695 GLU A N 1
ATOM 5718 C CA . GLU A 1 695 ? 7.035 33.866 -10.695 1.00 28.48 695 GLU A CA 1
ATOM 5719 C C . GLU A 1 695 ? 7.670 33.893 -9.299 1.00 28.48 695 GLU A C 1
ATOM 5721 O O . GLU A 1 695 ? 8.379 32.977 -8.877 1.00 28.48 695 GLU A O 1
ATOM 5726 N N . GLY A 1 696 ? 7.324 34.931 -8.535 1.00 32.41 696 GLY A N 1
ATOM 5727 C CA . GLY A 1 696 ? 7.447 34.957 -7.083 1.00 32.41 696 GLY A CA 1
ATOM 5728 C C . GLY A 1 696 ? 6.072 35.087 -6.425 1.00 32.41 696 GLY A C 1
ATOM 5729 O O . GLY A 1 696 ? 5.473 36.160 -6.456 1.00 32.41 696 GLY A O 1
ATOM 5730 N N . VAL A 1 697 ? 5.590 34.022 -5.776 1.00 27.61 697 VAL A N 1
ATOM 5731 C CA . VAL A 1 697 ? 4.380 34.010 -4.926 1.00 27.61 697 VAL A CA 1
ATOM 5732 C C . VAL A 1 697 ? 4.706 33.143 -3.699 1.00 27.61 697 VAL A C 1
ATOM 5734 O O . VAL A 1 697 ? 5.005 31.965 -3.833 1.00 27.61 697 VAL A O 1
ATOM 5737 N N . ASN A 1 698 ? 4.988 33.726 -2.531 1.00 28.97 698 ASN A N 1
ATOM 5738 C CA . ASN A 1 698 ? 4.059 34.213 -1.497 1.00 28.97 698 ASN A CA 1
ATOM 5739 C C . ASN A 1 698 ? 3.335 33.088 -0.719 1.00 28.97 698 ASN A C 1
ATOM 5741 O O . ASN A 1 698 ? 2.782 32.161 -1.298 1.00 28.97 698 ASN A O 1
ATOM 5745 N N . MET A 1 699 ? 3.347 33.174 0.616 1.00 35.94 699 MET A N 1
ATOM 5746 C CA . MET A 1 699 ? 2.826 32.134 1.518 1.00 35.94 699 MET A CA 1
ATOM 5747 C C . MET A 1 699 ? 1.362 32.361 1.934 1.00 35.94 699 MET A C 1
ATOM 5749 O O . MET A 1 699 ? 0.878 33.489 1.948 1.00 35.94 699 MET A O 1
ATOM 5753 N N . SER A 1 700 ? 0.743 31.284 2.445 1.00 42.28 700 SER A N 1
ATOM 5754 C CA . SER A 1 700 ? -0.558 31.178 3.145 1.00 42.28 700 SER A CA 1
ATOM 5755 C C . SER A 1 700 ? -1.815 30.951 2.282 1.00 42.28 700 SER A C 1
ATOM 5757 O O . SER A 1 700 ? -2.401 31.887 1.753 1.00 42.28 700 SER A O 1
ATOM 5759 N N . ALA A 1 701 ? -2.278 29.689 2.216 1.00 36.28 701 ALA A N 1
ATOM 5760 C CA . ALA A 1 701 ? -3.569 29.312 1.620 1.00 36.28 701 ALA A CA 1
ATOM 5761 C C . ALA A 1 701 ? -4.065 27.900 2.035 1.00 36.28 701 ALA A C 1
ATOM 5763 O O . ALA A 1 701 ? -4.115 26.995 1.210 1.00 36.28 701 ALA A O 1
ATOM 5764 N N . HIS A 1 702 ? -4.484 27.689 3.291 1.00 43.94 702 HIS A N 1
ATOM 5765 C CA . HIS A 1 702 ? -5.268 26.494 3.667 1.00 43.94 702 HIS A CA 1
ATOM 5766 C C . HIS A 1 702 ? -6.443 26.865 4.582 1.00 43.94 702 HIS A C 1
ATOM 5768 O O . HIS A 1 702 ? -6.337 26.870 5.811 1.00 43.94 702 HIS A O 1
ATOM 5774 N N . SER A 1 703 ? -7.587 27.165 3.966 1.00 52.06 703 SER A N 1
ATOM 5775 C CA . SER A 1 703 ? -8.881 27.296 4.636 1.00 52.06 703 SER A CA 1
ATOM 5776 C C . SER A 1 703 ? -9.871 26.290 4.040 1.00 52.06 703 SER A C 1
ATOM 5778 O O . SER A 1 703 ? -9.924 26.087 2.830 1.00 52.06 703 SER A O 1
ATOM 5780 N N . GLU A 1 704 ? -10.691 25.659 4.887 1.00 57.25 704 GLU A N 1
ATOM 5781 C CA . GLU A 1 704 ? -11.714 24.696 4.437 1.00 57.25 704 GLU A CA 1
ATOM 5782 C C . GLU A 1 704 ? -12.806 25.336 3.564 1.00 57.25 704 GLU A C 1
ATOM 5784 O O . GLU A 1 704 ? -13.602 24.629 2.946 1.00 57.25 704 GLU A O 1
ATOM 5789 N N . LEU A 1 705 ? -12.891 26.669 3.557 1.00 58.28 705 LEU A N 1
ATOM 5790 C CA . LEU A 1 705 ? -13.908 27.419 2.828 1.00 58.28 705 LEU A CA 1
ATOM 5791 C C . LEU A 1 705 ? -13.571 27.533 1.339 1.00 58.28 705 LEU A C 1
ATOM 5793 O O . LEU A 1 705 ? -14.495 27.615 0.532 1.00 58.28 705 LEU A O 1
ATOM 5797 N N . ASP A 1 706 ? -12.289 27.461 0.978 1.00 65.81 706 ASP A N 1
ATOM 5798 C CA . ASP A 1 706 ? -11.794 27.666 -0.390 1.00 65.81 706 ASP A CA 1
ATOM 5799 C C . ASP A 1 706 ? -11.741 26.363 -1.206 1.00 65.81 706 ASP A C 1
ATOM 5801 O O . ASP A 1 706 ? -11.405 26.367 -2.387 1.00 65.81 706 ASP A O 1
ATOM 5805 N N . ARG A 1 707 ? -12.098 25.229 -0.589 1.00 81.31 707 ARG A N 1
ATOM 5806 C CA . ARG A 1 707 ? -11.982 23.908 -1.210 1.00 81.31 707 ARG A CA 1
ATOM 5807 C C . ARG A 1 707 ? -13.040 23.672 -2.292 1.00 81.31 707 ARG A C 1
ATOM 5809 O O . ARG A 1 707 ? -14.235 23.901 -2.075 1.00 81.31 707 ARG A O 1
ATOM 5816 N N . SER A 1 708 ? -12.599 23.184 -3.441 1.00 82.75 708 SER A N 1
ATOM 5817 C CA . SER A 1 708 ? -13.422 22.781 -4.582 1.00 82.75 708 SER A CA 1
ATOM 5818 C C . SER A 1 708 ? -13.226 21.293 -4.873 1.00 82.75 708 SER A C 1
ATOM 5820 O O . SER A 1 708 ? -12.299 20.668 -4.361 1.00 82.75 708 SER A O 1
ATOM 5822 N N . THR A 1 709 ? -14.130 20.712 -5.657 1.00 83.44 709 THR A N 1
ATOM 5823 C CA . THR A 1 709 ? -14.011 19.309 -6.097 1.00 83.44 709 THR A CA 1
ATOM 5824 C C . THR A 1 709 ? -12.935 19.142 -7.180 1.00 83.44 709 THR A C 1
ATOM 5826 O O . THR A 1 709 ? -12.581 20.095 -7.885 1.00 83.44 709 THR A O 1
ATOM 5829 N N . ALA A 1 710 ? -12.444 17.919 -7.384 1.00 75.38 710 ALA A N 1
ATOM 5830 C CA . ALA A 1 710 ? -11.585 17.554 -8.511 1.00 75.38 710 ALA A CA 1
ATOM 5831 C C . ALA A 1 710 ? -12.253 17.880 -9.862 1.00 75.38 710 ALA A C 1
ATOM 5833 O O . ALA A 1 710 ? -11.592 18.348 -10.783 1.00 75.38 710 ALA A O 1
ATOM 5834 N N . ALA A 1 711 ? -13.579 17.729 -9.963 1.00 76.88 711 ALA A N 1
ATOM 5835 C CA . ALA A 1 711 ? -14.355 18.103 -11.150 1.00 76.88 711 ALA A CA 1
ATOM 5836 C C . ALA A 1 711 ? -14.561 19.627 -11.328 1.00 76.88 711 ALA A C 1
ATOM 5838 O O . ALA A 1 711 ? -14.985 20.071 -12.393 1.00 76.88 711 ALA A O 1
ATOM 5839 N N . GLU A 1 712 ? -14.287 20.450 -10.314 1.00 81.38 712 GLU A N 1
ATOM 5840 C CA . GLU A 1 712 ? -14.280 21.916 -10.440 1.00 81.38 712 GLU A CA 1
ATOM 5841 C C . GLU A 1 712 ? -12.885 22.468 -10.739 1.00 81.38 712 GLU A C 1
ATOM 5843 O O . GLU A 1 712 ? -12.758 23.428 -11.495 1.00 81.38 712 GLU A O 1
ATOM 5848 N N . SER A 1 713 ? -11.853 21.866 -10.145 1.00 78.31 713 SER A N 1
ATOM 5849 C CA . SER A 1 713 ? -10.450 22.268 -10.298 1.00 78.31 713 SER A CA 1
ATOM 5850 C C . SER A 1 713 ? -9.794 21.719 -11.569 1.00 78.31 713 SER A C 1
ATOM 5852 O O . SER A 1 713 ? -8.925 22.380 -12.133 1.00 78.31 713 SER A O 1
ATOM 5854 N N . ASN A 1 714 ? -10.219 20.549 -12.057 1.00 82.50 714 ASN A N 1
ATOM 5855 C CA . ASN A 1 714 ? -9.685 19.918 -13.261 1.00 82.50 714 ASN A CA 1
ATOM 5856 C C . ASN A 1 714 ? -10.758 19.831 -14.364 1.00 82.50 714 ASN A C 1
ATOM 5858 O O . ASN A 1 714 ? -11.680 19.011 -14.312 1.00 82.50 714 ASN A O 1
ATOM 5862 N N . VAL A 1 715 ? -10.602 20.674 -15.391 1.00 81.62 715 VAL A N 1
ATOM 5863 C CA . VAL A 1 715 ? -11.494 20.745 -16.564 1.00 81.62 715 VAL A CA 1
ATOM 5864 C C . VAL A 1 715 ? -11.604 19.390 -17.268 1.00 81.62 715 VAL A C 1
ATOM 5866 O O . VAL A 1 715 ? -12.712 18.962 -17.584 1.00 81.62 715 VAL A O 1
ATOM 5869 N N . THR A 1 716 ? -10.488 18.675 -17.418 1.00 85.19 716 THR A N 1
ATOM 5870 C CA . THR A 1 716 ? -10.435 17.362 -18.064 1.00 85.19 716 THR A CA 1
ATOM 5871 C C . THR A 1 716 ? -11.290 16.333 -17.321 1.00 85.19 716 THR A C 1
ATOM 5873 O O . THR A 1 716 ? -12.079 15.629 -17.942 1.00 85.19 716 THR A O 1
ATOM 5876 N N . ILE A 1 717 ? -11.210 16.262 -15.984 1.00 85.25 717 ILE A N 1
ATOM 5877 C CA . ILE A 1 717 ? -12.044 15.333 -15.189 1.00 85.25 717 ILE A CA 1
ATOM 5878 C C . ILE A 1 717 ? -13.533 15.666 -15.357 1.00 85.25 717 ILE A C 1
ATOM 5880 O O . ILE A 1 717 ? -14.358 14.765 -15.524 1.00 85.25 717 ILE A O 1
ATOM 5884 N N . ARG A 1 718 ? -13.883 16.958 -15.367 1.00 87.44 718 ARG A N 1
ATOM 5885 C CA . ARG A 1 718 ? -15.260 17.425 -15.579 1.00 87.44 718 ARG A CA 1
ATOM 5886 C C . ARG A 1 718 ? -15.820 16.986 -16.931 1.00 87.44 718 ARG A C 1
ATOM 5888 O O . ARG A 1 718 ? -16.965 16.545 -17.003 1.00 87.44 718 ARG A O 1
ATOM 5895 N N . GLU A 1 719 ? -15.021 17.108 -17.986 1.00 88.31 719 GLU A N 1
ATOM 5896 C CA . GLU A 1 719 ? -15.395 16.724 -19.349 1.00 88.31 719 GLU A CA 1
ATOM 5897 C C . GLU A 1 719 ? -15.552 15.205 -19.477 1.00 88.31 719 GLU A C 1
ATOM 5899 O O . GLU A 1 719 ? -16.586 14.751 -19.967 1.00 88.31 719 GLU A O 1
ATOM 5904 N N . LYS A 1 720 ? -14.627 14.414 -18.915 1.00 90.00 720 LYS A N 1
ATOM 5905 C CA . LYS A 1 720 ? -14.736 12.942 -18.857 1.00 90.00 720 LYS A CA 1
ATOM 5906 C C . LYS A 1 720 ? -16.023 12.480 -18.163 1.00 90.00 720 LYS A C 1
ATOM 5908 O O . LYS A 1 720 ? -16.752 11.647 -18.699 1.00 90.00 720 LYS A O 1
ATOM 5913 N N . LEU A 1 721 ? -16.355 13.055 -17.002 1.00 89.81 721 LEU A N 1
ATOM 5914 C CA . LEU A 1 721 ? -17.594 12.739 -16.274 1.00 89.81 721 LEU A CA 1
ATOM 5915 C C . LEU A 1 721 ? -18.862 13.166 -17.037 1.00 89.81 721 LEU A C 1
ATOM 5917 O O . LEU A 1 721 ? -19.883 12.475 -16.973 1.00 89.81 721 LEU A O 1
ATOM 5921 N N . ALA A 1 722 ? -18.813 14.280 -17.775 1.00 89.94 722 ALA A N 1
ATOM 5922 C CA . ALA A 1 722 ? -19.919 14.727 -18.619 1.00 89.94 722 ALA A CA 1
ATOM 5923 C C . ALA A 1 722 ? -20.138 13.792 -19.823 1.00 89.94 722 ALA A C 1
ATOM 5925 O O . ALA A 1 722 ? -21.277 13.396 -20.077 1.00 89.94 722 ALA A O 1
ATOM 5926 N N . MET A 1 723 ? -19.061 13.376 -20.500 1.00 90.69 723 MET A N 1
ATOM 5927 C CA . MET A 1 723 ? -19.104 12.394 -21.592 1.00 90.69 723 MET A CA 1
ATOM 5928 C C . MET A 1 723 ? -19.668 11.052 -21.113 1.00 90.69 723 MET A C 1
ATOM 5930 O O . MET A 1 723 ? -20.615 10.545 -21.709 1.00 90.69 723 MET A O 1
ATOM 5934 N N . LEU A 1 724 ? -19.175 10.527 -19.985 1.00 91.56 724 LEU A N 1
ATOM 5935 C CA . LEU A 1 724 ? -19.702 9.308 -19.359 1.00 91.56 724 LEU A CA 1
ATOM 5936 C C . LEU A 1 724 ? -21.185 9.425 -18.983 1.00 91.56 724 LEU A C 1
ATOM 5938 O O . LEU A 1 724 ? -21.946 8.480 -19.174 1.00 91.56 724 LEU A O 1
ATOM 5942 N N . THR A 1 725 ? -21.624 10.583 -18.480 1.00 90.75 725 THR A N 1
ATOM 5943 C CA . THR A 1 725 ? -23.049 10.815 -18.188 1.00 90.75 725 THR A CA 1
ATOM 5944 C C . THR A 1 725 ? -23.882 10.751 -19.475 1.00 90.75 725 THR A C 1
ATOM 5946 O O . THR A 1 725 ? -24.890 10.050 -19.514 1.00 90.75 725 THR A O 1
ATOM 5949 N N . GLN A 1 726 ? -23.437 11.416 -20.549 1.00 91.00 726 GLN A N 1
ATOM 5950 C CA . GLN A 1 726 ? -24.105 11.406 -21.857 1.00 91.00 726 GLN A CA 1
ATOM 5951 C C . GLN A 1 726 ? -24.142 10.006 -22.500 1.00 91.00 726 GLN A C 1
ATOM 5953 O O . GLN A 1 726 ? -25.118 9.659 -23.165 1.00 91.00 726 GLN A O 1
ATOM 5958 N N . GLU A 1 727 ? -23.095 9.206 -22.297 1.00 89.44 727 GLU A N 1
ATOM 5959 C CA . GLU A 1 727 ? -22.961 7.835 -22.797 1.00 89.44 727 GLU A CA 1
ATOM 5960 C C . GLU A 1 727 ? -23.875 6.842 -22.051 1.00 89.44 727 GLU A C 1
ATOM 5962 O O . GLU A 1 727 ? -24.473 5.958 -22.669 1.00 89.44 727 GLU A O 1
ATOM 5967 N N . LEU A 1 728 ? -23.994 6.987 -20.726 1.00 89.06 728 LEU A N 1
ATOM 5968 C CA . LEU A 1 728 ? -24.694 6.038 -19.855 1.00 89.06 728 LEU A CA 1
ATOM 5969 C C . LEU A 1 728 ? -26.186 6.353 -19.668 1.00 89.06 728 LEU A C 1
ATOM 5971 O O . LEU A 1 728 ? -26.996 5.424 -19.652 1.00 89.06 728 LEU A O 1
ATOM 5975 N N . ASP A 1 729 ? -26.585 7.625 -19.548 1.00 86.94 729 ASP A N 1
ATOM 5976 C CA . ASP A 1 729 ? -27.981 8.008 -19.265 1.00 86.94 729 ASP A CA 1
ATOM 5977 C C . ASP A 1 729 ? -29.034 7.403 -20.228 1.00 86.94 729 ASP A C 1
ATOM 5979 O O . ASP A 1 729 ? -30.091 6.986 -19.740 1.00 86.94 729 ASP A O 1
ATOM 5983 N N . PRO A 1 730 ? -28.798 7.270 -21.555 1.00 87.62 730 PRO A N 1
ATOM 5984 C CA . PRO A 1 730 ? -29.746 6.624 -22.475 1.00 87.62 730 PRO A CA 1
ATOM 5985 C C . PRO A 1 730 ? -29.973 5.127 -22.205 1.00 87.62 730 PRO A C 1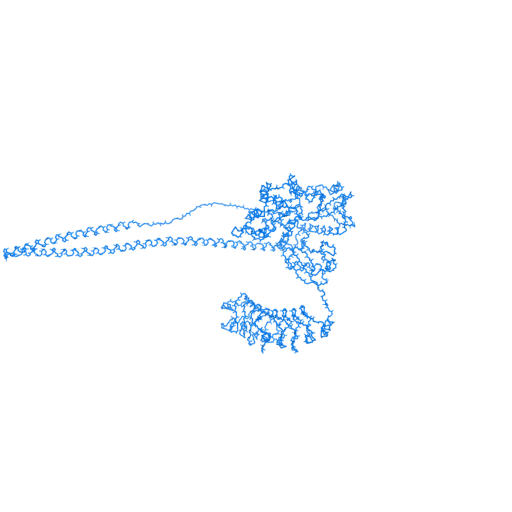
ATOM 5987 O O . PRO A 1 730 ? -30.999 4.577 -22.601 1.00 87.62 730 PRO A O 1
ATOM 5990 N N . LEU A 1 731 ? -29.013 4.465 -21.553 1.00 87.12 731 LEU A N 1
ATOM 5991 C CA . LEU A 1 731 ? -28.984 3.019 -21.298 1.00 87.12 731 LEU A CA 1
ATOM 5992 C C . LEU A 1 731 ? -29.497 2.658 -19.892 1.00 87.12 731 LEU A C 1
ATOM 5994 O O . LEU A 1 731 ? -29.624 1.474 -19.560 1.00 87.12 731 LEU A O 1
ATOM 5998 N N . LYS A 1 732 ? -29.777 3.675 -19.066 1.00 87.62 732 LYS A N 1
ATOM 5999 C CA . LYS A 1 732 ? -30.164 3.536 -17.663 1.00 87.62 732 LYS A CA 1
ATOM 6000 C C . LYS A 1 732 ? -31.620 3.099 -17.514 1.00 87.62 732 LYS A C 1
ATOM 6002 O O . LYS A 1 732 ? -32.544 3.784 -17.961 1.00 87.62 732 LYS A O 1
ATOM 6007 N N . ASP A 1 733 ? -31.849 1.992 -16.814 1.00 86.81 733 ASP A N 1
ATOM 6008 C CA . ASP A 1 733 ? -33.193 1.549 -16.459 1.00 86.81 733 ASP A CA 1
ATOM 6009 C C . ASP A 1 733 ? -33.690 2.287 -15.207 1.00 86.81 733 ASP A C 1
ATOM 6011 O O . ASP A 1 733 ? -33.263 2.035 -14.078 1.00 86.81 733 ASP A O 1
ATOM 6015 N N . LYS A 1 734 ? -34.642 3.203 -15.412 1.00 81.94 734 LYS A N 1
ATOM 6016 C CA . LYS A 1 734 ? -35.262 3.992 -14.338 1.00 81.94 734 LYS A CA 1
ATOM 6017 C C . LYS A 1 734 ? -36.001 3.133 -13.305 1.00 81.94 734 LYS A C 1
ATOM 6019 O O . LYS A 1 734 ? -36.204 3.607 -12.193 1.00 81.94 734 LYS A O 1
ATOM 6024 N N . GLY A 1 735 ? -36.385 1.898 -13.642 1.00 80.44 735 GLY A N 1
ATOM 6025 C CA . GLY A 1 735 ? -37.031 0.966 -12.713 1.00 80.44 735 GLY A CA 1
ATOM 6026 C C . GLY A 1 735 ? -36.087 0.346 -11.676 1.00 80.44 735 GLY A C 1
ATOM 6027 O O . GLY A 1 735 ? -36.566 -0.161 -10.668 1.00 80.44 735 GLY A O 1
ATOM 6028 N N . HIS A 1 736 ? -34.768 0.408 -11.896 1.00 86.44 736 HIS A N 1
ATOM 6029 C CA . HIS A 1 736 ? -33.745 -0.202 -11.031 1.00 86.44 736 HIS A CA 1
ATOM 6030 C C . HIS A 1 736 ? -32.918 0.828 -10.234 1.00 86.44 736 HIS A C 1
ATOM 6032 O O . HIS A 1 736 ? -31.920 0.485 -9.598 1.00 86.44 736 HIS A O 1
ATOM 6038 N N . MET A 1 737 ? -33.316 2.104 -10.258 1.00 88.25 737 MET A N 1
ATOM 6039 C CA . MET A 1 737 ? -32.670 3.158 -9.470 1.00 88.25 737 MET A CA 1
ATOM 6040 C C . MET A 1 737 ? -32.940 2.988 -7.972 1.00 88.25 737 MET A C 1
ATOM 6042 O O . MET A 1 737 ? -34.072 2.732 -7.570 1.00 88.25 737 MET A O 1
ATOM 6046 N N . THR A 1 738 ? -31.912 3.180 -7.144 1.00 91.12 738 THR A N 1
ATOM 6047 C CA . THR A 1 738 ? -32.048 3.176 -5.680 1.00 91.12 738 THR A CA 1
ATOM 6048 C C . THR A 1 738 ? -32.341 4.577 -5.145 1.00 91.12 738 THR A C 1
ATOM 6050 O O . THR A 1 738 ? -32.097 5.580 -5.822 1.00 91.12 738 THR A O 1
ATOM 6053 N N . ASP A 1 739 ? -32.793 4.658 -3.892 1.00 90.25 739 ASP A N 1
ATOM 6054 C CA . ASP A 1 739 ? -33.034 5.929 -3.197 1.00 90.25 739 ASP A CA 1
ATOM 6055 C C . ASP A 1 739 ? -31.794 6.843 -3.202 1.00 90.25 739 ASP A C 1
ATOM 6057 O O . ASP A 1 739 ? -31.915 8.054 -3.388 1.00 90.25 739 ASP A O 1
ATOM 6061 N N . PHE A 1 740 ? -30.584 6.277 -3.086 1.00 91.69 740 PHE A N 1
ATOM 6062 C CA . PHE A 1 740 ? -29.340 7.052 -3.151 1.00 91.69 740 PHE A CA 1
ATOM 6063 C C . PHE A 1 740 ? -29.071 7.631 -4.547 1.00 91.69 740 PHE A C 1
ATOM 6065 O O . PHE A 1 740 ? -28.589 8.758 -4.645 1.00 91.69 740 PHE A O 1
ATOM 6072 N N . ASP A 1 741 ? -29.439 6.930 -5.626 1.00 91.62 741 ASP A N 1
ATOM 6073 C CA . ASP A 1 741 ? -29.304 7.471 -6.985 1.00 91.62 741 ASP A CA 1
ATOM 6074 C C . ASP A 1 741 ? -30.286 8.629 -7.228 1.00 91.62 741 ASP A C 1
ATOM 6076 O O . ASP A 1 741 ? -29.947 9.592 -7.918 1.00 91.62 741 ASP A O 1
ATOM 6080 N N . LEU A 1 742 ? -31.489 8.557 -6.646 1.00 91.44 742 LEU A N 1
ATOM 6081 C CA . LEU A 1 742 ? -32.491 9.627 -6.707 1.00 91.44 742 LEU A CA 1
ATOM 6082 C C . LEU A 1 742 ? -32.042 10.864 -5.913 1.00 91.44 742 LEU A C 1
ATOM 6084 O O . LEU A 1 742 ? -32.058 11.969 -6.458 1.00 91.44 742 LEU A O 1
ATOM 6088 N N . LEU A 1 743 ? -31.573 10.680 -4.673 1.00 92.38 743 LEU A N 1
ATOM 6089 C CA . LEU A 1 743 ? -31.027 11.753 -3.830 1.00 92.38 743 LEU A CA 1
ATOM 6090 C C . LEU A 1 743 ? -29.819 12.437 -4.489 1.00 92.38 743 LEU A C 1
ATOM 6092 O O . LEU A 1 743 ? -29.753 13.665 -4.563 1.00 92.38 743 LEU A O 1
ATOM 6096 N N . HIS A 1 744 ? -28.885 11.658 -5.039 1.00 92.31 744 HIS A N 1
ATOM 6097 C CA . HIS A 1 744 ? -27.726 12.200 -5.745 1.00 92.31 744 HIS A CA 1
ATOM 6098 C C . HIS A 1 744 ? -28.117 12.943 -7.039 1.00 92.31 744 HIS A C 1
ATOM 6100 O O . HIS A 1 744 ? -27.555 14.000 -7.338 1.00 92.31 744 HIS A O 1
ATOM 6106 N N . GLN A 1 745 ? -29.113 12.461 -7.795 1.00 90.06 745 GLN A N 1
ATOM 6107 C CA . GLN A 1 745 ? -29.645 13.211 -8.940 1.00 90.06 745 GLN A CA 1
ATOM 6108 C C . GLN A 1 745 ? -30.335 14.517 -8.520 1.00 90.06 745 GLN A C 1
ATOM 6110 O O . GLN A 1 745 ? -30.199 15.518 -9.227 1.00 90.06 745 GLN A O 1
ATOM 6115 N N . GLU A 1 746 ? -31.041 14.552 -7.385 1.00 92.31 746 GLU A N 1
ATOM 6116 C CA . GLU A 1 746 ? -31.589 15.800 -6.839 1.00 92.31 746 GLU A CA 1
ATOM 6117 C C . GLU A 1 746 ? -30.468 16.784 -6.474 1.00 92.31 746 GLU A C 1
ATOM 6119 O O . GLU A 1 746 ? -30.528 17.954 -6.856 1.00 92.31 746 GLU A O 1
ATOM 6124 N N . ASN A 1 747 ? -29.404 16.304 -5.819 1.00 91.88 747 ASN A N 1
ATOM 6125 C CA . ASN A 1 747 ? -28.227 17.107 -5.484 1.00 91.88 747 ASN A CA 1
ATOM 6126 C C . ASN A 1 747 ? -27.583 17.728 -6.725 1.00 91.88 747 ASN A C 1
ATOM 6128 O O . ASN A 1 747 ? -27.426 18.951 -6.772 1.00 91.88 747 ASN A O 1
ATOM 6132 N N . ARG A 1 748 ? -27.307 16.925 -7.763 1.00 89.38 748 ARG A N 1
ATOM 6133 C CA . ARG A 1 748 ? -26.757 17.430 -9.031 1.00 89.38 748 ARG A CA 1
ATOM 6134 C C . ARG A 1 748 ? -27.682 18.453 -9.699 1.00 89.38 748 ARG A C 1
ATOM 6136 O O . ARG A 1 748 ? -27.206 19.504 -10.119 1.00 89.38 748 ARG A O 1
ATOM 6143 N N . ARG A 1 749 ? -29.001 18.213 -9.738 1.00 89.12 749 ARG A N 1
ATOM 6144 C CA . ARG A 1 749 ? -29.985 19.177 -10.283 1.00 89.12 749 ARG A CA 1
ATOM 6145 C C . ARG A 1 749 ? -30.048 20.487 -9.497 1.00 89.12 749 ARG A C 1
ATOM 6147 O O . ARG A 1 749 ? -30.277 21.535 -10.090 1.00 89.12 749 ARG A O 1
ATOM 6154 N N . ALA A 1 750 ? -29.839 20.434 -8.185 1.00 88.75 750 ALA A N 1
ATOM 6155 C CA . ALA A 1 750 ? -29.783 21.603 -7.313 1.00 88.75 750 ALA A CA 1
ATOM 6156 C C . ALA A 1 750 ? -28.407 22.305 -7.307 1.00 88.75 750 ALA A C 1
ATOM 6158 O O . ALA A 1 750 ? -28.222 23.258 -6.551 1.00 88.75 750 ALA A O 1
ATOM 6159 N N . GLY A 1 751 ? -27.432 21.839 -8.102 1.00 88.31 751 GLY A N 1
ATOM 6160 C CA . GLY A 1 751 ? -26.066 22.373 -8.116 1.00 88.31 751 GLY A CA 1
ATOM 6161 C C . GLY A 1 751 ? -25.288 22.128 -6.816 1.00 88.31 751 GLY A C 1
ATOM 6162 O O . GLY A 1 751 ? -24.337 22.856 -6.526 1.00 88.31 751 GLY A O 1
ATOM 6163 N N . ARG A 1 752 ? -25.707 21.139 -6.012 1.00 91.31 752 ARG A N 1
ATOM 6164 C CA . ARG A 1 752 ? -25.073 20.758 -4.745 1.00 91.31 752 ARG A CA 1
ATOM 6165 C C . ARG A 1 752 ? -23.953 19.746 -4.988 1.00 91.31 752 ARG A C 1
ATOM 6167 O O . ARG A 1 752 ? -24.148 18.749 -5.676 1.00 91.31 752 ARG A O 1
ATOM 6174 N N . ASP A 1 753 ? -22.821 19.976 -4.334 1.00 91.31 753 ASP A N 1
ATOM 6175 C CA . ASP A 1 753 ? -21.714 19.029 -4.155 1.00 91.31 753 ASP A CA 1
ATOM 6176 C C . ASP A 1 753 ? -21.325 18.961 -2.667 1.00 91.31 753 ASP A C 1
ATOM 6178 O O . ASP A 1 753 ? -21.889 19.684 -1.833 1.00 91.31 753 ASP A O 1
ATOM 6182 N N . LYS A 1 754 ? -20.351 18.111 -2.327 1.00 91.88 754 LYS A N 1
ATOM 6183 C CA . LYS A 1 754 ? -19.860 17.910 -0.958 1.00 91.88 754 LYS A CA 1
ATOM 6184 C C . LYS A 1 754 ? -19.445 19.218 -0.274 1.00 91.88 754 LYS A C 1
ATOM 6186 O O . LYS A 1 754 ? -19.932 19.518 0.817 1.00 91.88 754 LYS A O 1
ATOM 6191 N N . TYR A 1 755 ? -18.597 20.031 -0.901 1.00 90.56 755 TYR A N 1
ATOM 6192 C CA . TYR A 1 755 ? -18.028 21.229 -0.275 1.00 90.56 755 TYR A CA 1
ATOM 6193 C C . TYR A 1 755 ? -18.997 22.418 -0.273 1.00 90.56 755 TYR A C 1
ATOM 6195 O O . TYR A 1 755 ? -19.077 23.137 0.726 1.00 90.56 755 TYR A O 1
ATOM 6203 N N . LYS A 1 756 ? -19.809 22.605 -1.325 1.00 90.81 756 LYS A N 1
ATOM 6204 C CA . LYS A 1 756 ? -20.919 23.576 -1.322 1.00 90.81 756 LYS A CA 1
ATOM 6205 C C . LYS A 1 756 ? -21.946 23.246 -0.238 1.00 90.81 756 LYS A C 1
ATOM 6207 O O . LYS A 1 756 ? -22.343 24.148 0.500 1.00 90.81 756 LYS A O 1
ATOM 6212 N N . THR A 1 757 ? -22.313 21.973 -0.079 1.00 91.50 757 THR A N 1
ATOM 6213 C CA . THR A 1 757 ? -23.245 21.537 0.976 1.00 91.50 757 THR A CA 1
ATOM 6214 C C . THR A 1 757 ? -22.646 21.774 2.363 1.00 91.50 757 THR A C 1
ATOM 6216 O O . THR A 1 757 ? -23.304 22.378 3.210 1.00 91.50 757 THR A O 1
ATOM 6219 N N . LEU A 1 758 ? -21.375 21.411 2.587 1.00 89.31 758 LEU A N 1
ATOM 6220 C CA . LEU A 1 758 ? -20.672 21.689 3.848 1.00 89.31 758 LEU A CA 1
ATOM 6221 C C . LEU A 1 758 ? -20.621 23.192 4.175 1.00 89.31 758 LEU A C 1
ATOM 6223 O O . LEU A 1 758 ? -20.906 23.571 5.312 1.00 89.31 758 LEU A O 1
ATOM 6227 N N . ARG A 1 759 ? -20.328 24.063 3.198 1.00 89.88 759 ARG A N 1
ATOM 6228 C CA . ARG A 1 759 ? -20.394 25.528 3.374 1.00 89.88 759 ARG A CA 1
ATOM 6229 C C . ARG A 1 759 ? -21.801 25.995 3.758 1.00 89.88 759 ARG A C 1
ATOM 6231 O O . ARG A 1 759 ? -21.944 26.792 4.684 1.00 89.88 759 ARG A O 1
ATOM 6238 N N . GLN A 1 760 ? -22.836 25.477 3.095 1.00 90.06 760 GLN A N 1
ATOM 6239 C CA . GLN A 1 760 ? -24.231 25.848 3.347 1.00 90.06 760 GLN A CA 1
ATOM 6240 C C . GLN A 1 760 ? -24.690 25.471 4.767 1.00 90.06 760 GLN A C 1
ATOM 6242 O O . GLN A 1 760 ? -25.215 26.322 5.485 1.00 90.06 760 GLN A O 1
ATOM 6247 N N . ILE A 1 761 ? -24.460 24.228 5.207 1.00 89.94 761 ILE A N 1
ATOM 6248 C CA . ILE A 1 761 ? -24.930 23.736 6.519 1.00 89.94 761 ILE A CA 1
ATOM 6249 C C . ILE A 1 761 ? -24.129 24.260 7.713 1.00 89.94 761 ILE A C 1
ATOM 6251 O O . ILE A 1 761 ? -24.583 24.141 8.851 1.00 89.94 761 ILE A O 1
ATOM 6255 N N . ARG A 1 762 ? -22.925 24.794 7.472 1.00 90.81 762 ARG A N 1
ATOM 6256 C CA . ARG A 1 762 ? -22.093 25.484 8.471 1.00 90.81 762 ARG A CA 1
ATOM 6257 C C . ARG A 1 762 ? -22.451 26.976 8.582 1.00 90.81 762 ARG A C 1
ATOM 6259 O O . ARG A 1 762 ? -21.930 27.668 9.454 1.00 90.81 762 ARG A O 1
ATOM 6266 N N . GLY A 1 763 ? -23.363 27.472 7.741 1.00 84.12 763 GLY A N 1
ATOM 6267 C CA . GLY A 1 763 ? -23.818 28.859 7.734 1.00 84.12 763 GLY A CA 1
ATOM 6268 C C . GLY A 1 763 ? -24.500 29.297 9.038 1.00 84.12 763 GLY A C 1
ATOM 6269 O O . GLY A 1 763 ? -25.363 28.614 9.589 1.00 84.12 763 GLY A O 1
ATOM 6270 N N . GLY A 1 764 ? -24.150 30.495 9.514 1.00 86.06 764 GLY A N 1
ATOM 6271 C CA . GLY A 1 764 ? -24.674 31.066 10.759 1.00 86.06 764 GLY A CA 1
ATOM 6272 C C . GLY A 1 764 ? -23.948 30.580 12.021 1.00 86.06 764 GLY A C 1
ATOM 6273 O O . GLY A 1 764 ? -23.089 29.704 11.979 1.00 86.06 764 GLY A O 1
ATOM 6274 N N . ASN A 1 765 ? -24.272 31.181 13.168 1.00 87.88 765 ASN A N 1
ATOM 6275 C CA . ASN A 1 765 ? -23.603 30.863 14.434 1.00 87.88 765 ASN A CA 1
ATOM 6276 C C . ASN A 1 765 ? -23.966 29.464 14.973 1.00 87.88 765 ASN A C 1
ATOM 6278 O O . ASN A 1 765 ? -25.003 28.891 14.631 1.00 87.88 765 ASN A O 1
ATOM 6282 N N . THR A 1 766 ? -23.116 28.933 15.854 1.00 89.38 766 THR A N 1
ATOM 6283 C CA . THR A 1 766 ? -23.260 27.589 16.432 1.00 89.38 766 THR A CA 1
ATOM 6284 C C . THR A 1 766 ? -24.604 27.402 17.141 1.00 89.38 766 THR A C 1
ATOM 6286 O O . THR A 1 766 ? -25.227 26.352 17.006 1.00 89.38 766 THR A O 1
ATOM 6289 N N . LYS A 1 767 ? -25.110 28.441 17.828 1.00 89.62 767 LYS A N 1
ATOM 6290 C CA . LYS A 1 767 ? -26.429 28.410 18.477 1.00 89.62 767 LYS A CA 1
ATOM 6291 C C . LYS A 1 767 ? -27.549 28.127 17.467 1.00 89.62 767 LYS A C 1
ATOM 6293 O O . LYS A 1 767 ? -28.312 27.194 17.678 1.00 89.62 767 LYS A O 1
ATOM 6298 N N . ARG A 1 768 ? -27.616 28.871 16.354 1.00 91.44 768 ARG A N 1
ATOM 6299 C CA . ARG A 1 768 ? -28.635 28.682 15.303 1.00 91.44 768 ARG A CA 1
ATOM 6300 C C . ARG A 1 768 ? -28.628 27.254 14.753 1.00 91.44 768 ARG A C 1
ATOM 6302 O O . ARG A 1 768 ? -29.693 26.702 14.505 1.00 91.44 768 ARG A O 1
ATOM 6309 N N . ARG A 1 769 ? -27.445 26.656 14.580 1.00 93.69 769 ARG A N 1
ATOM 6310 C CA . ARG A 1 769 ? -27.287 25.274 14.099 1.00 93.69 769 ARG A CA 1
ATOM 6311 C C . ARG A 1 769 ? -27.742 24.230 15.124 1.00 93.69 769 ARG A C 1
ATOM 6313 O O . ARG A 1 769 ? -28.383 23.255 14.746 1.00 93.69 769 ARG A O 1
ATOM 6320 N N . ILE A 1 770 ? -27.506 24.460 16.417 1.00 92.50 770 ILE A N 1
ATOM 6321 C CA . ILE A 1 770 ? -28.057 23.619 17.496 1.00 92.50 770 ILE A CA 1
ATOM 6322 C C . ILE A 1 770 ? -29.585 23.758 17.571 1.00 92.50 770 ILE A C 1
ATOM 6324 O O . ILE A 1 770 ? -30.281 22.748 17.653 1.00 92.50 770 ILE A O 1
ATOM 6328 N N . ASP A 1 771 ? -30.113 24.981 17.476 1.00 89.94 771 ASP A N 1
ATOM 6329 C CA . ASP A 1 771 ? -31.557 25.240 17.453 1.00 89.94 771 ASP A CA 1
ATOM 6330 C C . ASP A 1 771 ? -32.224 24.601 16.215 1.00 89.94 771 ASP A C 1
ATOM 6332 O O . ASP A 1 771 ? -33.340 24.096 16.311 1.00 89.94 771 ASP A O 1
ATOM 6336 N N . GLN A 1 772 ? -31.548 24.565 15.059 1.00 92.75 772 GLN A N 1
ATOM 6337 C CA . GLN A 1 772 ? -32.011 23.850 13.863 1.00 92.75 772 GLN A CA 1
ATOM 6338 C C . GLN A 1 772 ? -32.055 22.333 14.097 1.00 92.75 772 GLN A C 1
ATOM 6340 O O . GLN A 1 772 ? -33.078 21.712 13.832 1.00 92.75 772 GLN A O 1
ATOM 6345 N N . TYR A 1 773 ? -30.990 21.748 14.651 1.00 93.81 773 TYR A N 1
ATOM 6346 C CA . TYR A 1 773 ? -30.905 20.318 14.970 1.00 93.81 773 TYR A CA 1
ATOM 6347 C C . TYR A 1 773 ? -31.973 19.840 15.977 1.00 93.81 773 TYR A C 1
ATOM 6349 O O . TYR A 1 773 ? -32.561 18.772 15.807 1.00 93.81 773 TYR A O 1
ATOM 6357 N N . GLU A 1 774 ? -32.270 20.624 17.017 1.00 91.81 774 GLU A N 1
ATOM 6358 C CA . GLU A 1 774 ? -33.346 20.292 17.968 1.00 91.81 774 GLU A CA 1
ATOM 6359 C C . GLU A 1 774 ? -34.749 20.501 17.365 1.00 91.81 774 GLU A C 1
ATOM 6361 O O . GLU A 1 774 ? -35.747 20.166 18.001 1.00 91.81 774 GLU A O 1
ATOM 6366 N N . ASN A 1 775 ? -34.852 21.075 16.161 1.00 91.50 775 ASN A N 1
ATOM 6367 C CA . ASN A 1 775 ? -36.096 21.263 15.410 1.00 91.50 775 ASN A CA 1
ATOM 6368 C C . ASN A 1 775 ? -36.276 20.308 14.222 1.00 91.50 775 ASN A C 1
ATOM 6370 O O . ASN A 1 775 ? -37.315 20.389 13.570 1.00 91.50 775 ASN A O 1
ATOM 6374 N N . MET A 1 776 ? -35.329 19.388 14.016 1.00 90.31 776 MET A N 1
ATOM 6375 C CA . MET A 1 776 ? -35.498 18.181 13.198 1.00 90.31 776 MET A CA 1
ATOM 6376 C C . MET A 1 776 ? -36.356 17.146 13.939 1.00 90.31 776 MET A C 1
ATOM 6378 O O . MET A 1 776 ? -37.252 16.567 13.304 1.00 90.31 776 MET A O 1
#

Sequence (776 aa):
MFLAASPKLYPDLDTMEITGNNIGDLSETSFFDQNNIRHIKLTLVNISSNHITAIGHKTLIGFPRVEYFYLTNNEISKVGDGPLEYQKNLKVLDISNGISKKLSNDEKADLIRDLFKTKKNDFPELNKIVLDNNDIEYLHPDTFCNIKGLVRLEIRNNRLKKFDFNKNCLNGLEFLDLSNNNIEIVTKSMWEDLENLHDIDIAGNPLICSCENKDLLGFASKYSVDFIDSINVRVTTMDAELEFAIQTSITGKQLFDQVVKTIGLREVWYFGLQYIDNKGFPTWLKLNKKVTSQDIGKEQPLNFKFRAKFFPEDAQEELIQDITIRLFYLQVKDSILSDDVYCSPESSVLLASYAMQSKYGDYDSHYHTPGFLSNDRLLPQRVLGQFKLNADDWEKRIMVWWADHRGMSKETAMMEYLKLAQDLEMYGVNFFEIKNKKGTELYLGVDALGLNIYDKSDRLSPRVGFPWSEIRNISFNDKKFVIKPIDKKATDFIFYAPRLRINKRILALCMGNHELYMRRRKPDTIEIQQMRSQAAEEKKLRMLELERLSKEVDARERAEQRQREAEEEIRRMMEVVNKTKEELNMMHERYRQLEVQYEELNRAKAALEEKEREMEDLNIKLMSQKQMTEEEKNILIREIHLRESQVMEMRQIVETKTSEANRLQTDLESIKSNVKEHELDEEVSNAHMEFIVDEGVNMSAHSELDRSTAAESNVTIREKLAMLTQELDPLKDKGHMTDFDLLHQENRRAGRDKYKTLRQIRGGNTKRRIDQYENM

Secondary structure (DSSP, 8-state):
-TTS--TTT-TT--EEE--SS---EESS--TTTTTT---TT--EEE--SS---EE-TTTTTT-TT-SEEE--S--B-EE-SSTTTT-TT--EEE-TT-B-TTS-HHHHHHHHHHHT--SS---TT--EEE-TTS------TTTTTT-SS--EEE--SS--S-----TTSSTT--EEE--SS------GGGTTT-TT--EEE-TT------GGGHHHHHHHHHH-S----EEEEEEE-SS-EEEEEEETT-BHHHHHHHHHHHTT---GGGEEEEEEBTTS-EEEPPTTSBGGGS-B---SSEEEEEEE-S--S-HHHH--SHHHHHHHHHHHHHHHHTTSS---HHHHHHHHHHHHHHHH-S--TTTS-TTTTTTS--S-HHHHTTBS--HHHHHHHHHHHHHTTTT--HHHHHHHHHHHHTTSTTTT-EEEEEE-TT--EEEEEE-SSEEEEEETT-SSS-SEEEEGGGEEEEEEETTEEEEEESSTTSPPEEEE-S-HHHHHHHHHHHHHHHHHHHHHTSPPPHHHHHHHHHHHHHHHHHHHHHHHHHHHHHHHHHHHHHHHHHHHHHHHHHHHHHHHHHHHHHHHHHHHHHHHHHHHHHHHHHHHHHHHHHHHHHHHHHHH-SS--HHHHHHHHHHHHHHHHHHHHHHHHHHHHHHHHHHHHHHHHHHHTT------------------------S----TTS---HHHH-HHHHHHHHHHHHHHGGGB-GGG--HHHHHHHHHHHTT--HHHHHHHHT-S-HHHHHHHHTT-

pLDDT: mean 84.2, std 14.58, range [22.11, 98.44]

Radius of gyration: 48.66 Å; chains: 1; bounding box: 100×76×167 Å

Foldseek 3Di:
DLAPPACVVVVQDAEAADAQAAPEEQAPDASCPPPQAANANHAYDAYEHHQYAEAHLRPCSNYLRHQYYHQEHYAHQYYYAASCLSNQNHAEDACANRYHPPDDLVSVQVRLQRPLHDDRHLNQRHAEYHQEPPQHAAHDQDSQQSHNNHAEYHYEQHAHQDYHHDANGQQNHAEEEHDQYAHAADAPRNPVRNVNHDYYHHHNYNHDPDPRCVVVVVVVVVNPDDPFPWAWAWEAFLPDIDIDIDGQQDFLQVVLVVVCVVLVHDVSLQKFKWAQAPVRDIDTGDRGGGPNVPRFDPDPRGYIYIAGPADDPALVPPDQDLSSLVRVLSVLLVCQQQVVFDDDLLLLLLLLLLVCCLPPNADDPVPCDQPNCVVPSRGHPLNVLFFPDDPSRSVVSSSVSNNVCHPQYSSNSSSVSVQQSCQGQCPQWDWAWKAFPVGATWIWTFHLQFIFIGHPLDSRFTQATDGLQQWDDWDADFQKTWTDTPPPPADIQIIGGPGPVVSVVVVVRSVSSSVVSVQVVDDDDPVVVVSNVVSVVVVVVVVVVVVVVVVVVVVVVVVVVVVVVVVVVVVVVVVVVVVVVVVVVVLVVLVVVLVVLVVVLVVLVVVLVVLVVVLVVLVVVLVPDPDDDPVVNVVSVVVNVVSVVVSVVSVVVSVVSVVVSVVSVVVSVVVVPPDDDDDDDDDDDDDDDDDDDDDDDDDDDDDLLPDDGPLVVPVVVVVSSVVSCVVGVVRTDPVSDDSNNVVVVVCVVVVHTNSNSNVVNPPDDPNVSSVVSSVD